Protein AF-A0A094A4J5-F1 (afdb_monomer)

Mean predicted aligned error: 23.2 Å

Solvent-accessible surface area (backbone atoms only — not comparable to full-atom values): 56078 Å² total; per-residue (Å²): 135,73,55,50,66,73,70,35,62,40,38,49,73,36,68,63,48,47,49,32,50,48,34,32,27,73,69,50,31,37,88,48,80,51,61,72,62,40,52,68,62,60,63,73,99,68,77,89,49,69,43,53,59,67,84,64,33,82,96,53,77,75,45,91,60,87,63,49,69,86,38,68,60,49,38,32,30,54,44,41,26,50,73,78,50,50,40,66,73,74,57,48,78,56,41,89,71,53,87,76,61,89,40,60,84,82,45,54,73,66,41,47,40,52,48,33,55,48,52,40,39,52,51,30,54,64,70,75,45,84,78,72,90,75,86,70,74,75,82,63,52,71,61,70,72,41,47,86,52,60,29,42,38,36,22,26,58,78,96,65,47,41,79,43,81,41,46,43,54,53,49,26,72,74,28,62,62,52,36,56,47,53,71,42,95,47,67,38,35,77,68,41,40,46,78,40,51,89,44,55,42,69,32,47,52,47,50,53,42,29,70,76,62,78,44,63,62,73,80,68,52,89,75,66,94,83,63,58,68,65,58,48,27,41,46,30,28,25,52,19,59,76,55,70,35,55,71,58,21,33,55,28,45,50,51,45,42,58,45,46,73,80,46,80,79,50,42,63,54,32,49,50,41,42,72,56,35,63,98,84,41,34,57,40,55,45,31,28,34,43,51,40,34,50,72,75,42,62,79,50,91,83,55,50,78,68,40,55,49,48,39,64,73,40,65,53,60,45,49,51,21,54,48,52,61,60,65,54,73,80,59,71,98,79,76,76,83,62,52,44,59,78,48,64,63,71,71,42,33,76,66,88,76,84,78,84,94,73,84,75,72,70,95,52,84,88,59,86,61,87,88,72,96,67,82,81,78,78,74,74,79,70,85,73,67,76,77,45,75,88,54,60,87,73,66,91,79,81,91,84,77,74,84,88,82,88,90,85,79,67,75,67,58,41,72,74,42,45,82,53,57,29,40,40,35,26,22,44,95,92,57,58,43,77,44,80,43,46,42,52,55,49,28,74,59,13,64,48,46,30,58,47,56,76,39,97,42,69,41,38,75,64,37,35,49,77,39,46,95,42,65,37,71,36,58,44,33,77,75,67,64,71,60,82,74,44,44,56,53,34,32,26,50,21,59,74,42,47,23,63,74,56,30,52,52,42,48,51,53,53,56,54,43,37,73,77,35,86,91,44,52,86,46,71,72,55,46,55,47,48,64,70,56,43,60,100,83,38,71,65,53,57,50,49,27,52,61,57,48,65,79,68,70,84,75,97,62,94,90,70,85,69,87,50,97,74,79,62,81,56,77,63,62,60,54,53,53,42,71,76,37,66,67,58,46,55,51,30,49,56,58,60,68,71,70,78,86,90,84,86,85,82,83,91,82,87,91,81,91,87,89,87,86,89,90,91,89,86,83,91,81,89,83,81,89,74,82,84,75,83,84,70,72,98,68,62,45,64,39,72,43,83,77,24,16,27,26,18,39,36,58,43,96,79,39,84,45,33,33,43,31,15,12,4,18,70,76,49,76,53,47,42,10,35,41,37,35,34,36,60,46,102,91,43,58,42,78,76,46,65,38,76,38,86,35,16,24,39,12,46,27,54,44,73,72,39,89,51,32,37,38,36,10,20,45,78,9,31,39,37,31,34,38,71,91,50,85,67,63,61,79,41,75,38,79,78,52,86,26,34,18,41,15,34,27,45,25,75,61,67,30,64,37,34,37,37,11,13,56,66,10,36,32,38,32,36,33,91,91,46,87,56,67,78,46,76,37,79,70,82,31,38,19,38,23,42,42,50,36,78,78,38,72,49,34,37,38,35,23,15,50,81,20,32,42,36,34,32,34,69,84,50,55,63,88,52,69,54,18,51,75,46,78,33,61,72,74,47,66,52,96,72,62,86,76,73,66,69,93,84,66,96,66,78,86,74,77,71,78,87,48,36,25,34,20,55,33,59,39,77,74,45,86,49,36,36,39,37,26,12,57,80,20,43,39,32,28,31,36,72,89,56,56,79,30,53,78,32,74,38,74,76,58,87,31,34,28,45,27,49,37,48,34,88,84,39,86,42,34,33,39,39,13,13,57,62,18,30,38,39,34,30,36,55,21,80,86,81,57,75,43,39,78,41,26,66,50,69,86,54,87,28,40,20,34,12,49,29,62,53,91,52,85,68,88,45,36,32,39,36,17,12,50,61,20,38,37,39,36,37,50,49,56,84,31,49,59,71,134

pLDDT: mean 71.09, std 22.21, range [20.67, 98.75]

Nearest PDB structures (foldseek):
  3w15-assembly1_A  TM=9.036E-01  e=1.445E-38  Saccharomyces cerevisiae S288C
  2xu7-assembly1_A  TM=8.432E-01  e=1.503E-22  Homo sapiens
  5vtb-assembly1_A  TM=8.476E-01  e=2.020E-22  Homo sapiens
  6zrc-assembly2_B  TM=7.874E-01  e=1.271E-20  Homo sapiens
  6zrc-assembly1_A  TM=7.854E-01  e=2.296E-20  Homo sapiens

Radius of gyration: 39.6 Å; Cα contacts (8 Å, |Δi|>4): 1705; chains: 1; bounding box: 98×81×116 Å

Foldseek 3Di:
DLCLQQFPWAFLCDPLSLLLQQLCVVLQQFVDHCVVVSVVVNPDDDPRDTHGCVVRAVPHHGDQGQQDLVDFSSQLNLLSCCVSVSDPVVLQVLFPVGSPDSGNPVGDSVSSVQSSLVVSQSVCVSRVHDGDDDPPPDPQPPCRVQPPQWAWEWEADDPQIDIDIGRLRLCCVQFVVSVPVLPDPDPCVVVSYYYHHPAHPLLVVQVRCCSPPVDRVVLVDPDDPPDDSLLSLLSNLLVCQVRVNQSSNLNSLLSNLVVCVPDPDFLLSLLSSCLSHDLPALSLVLSLLSVLLCVVCVVPPPQDPVSVVSNVVRVQSVVLSVVLVVVCVVDDPDDDSDHSSVDQSCSRGPDDDDDDDDDPDDPDPSRPDDDDDDPNPPSPPPPPSPVPPVVVVPPPDDDDDDDDDDDDDDPVVCVPLNPQWAWEWEEAPVQIDIDIGRLSVVLVQFVQSVVVCVDPDPCVVVSYYYHHPQDVVLVVCVVVNDDDVSLLSVLLVCQVRVRVVSVVVSVVVLVVQCVPDVVSNQAPVSLLVSLVRHDLVDPSVLVSLLSVLVVVDDDDDPDDQDPDPRPDRDPVVVVVSCVVDVSSVVSNCVNVVVPDDDDDDDDDDDDDDDDDDDDDDDDDDDDDDDDDDDDDPPFKFKDFLVQWFWQAKDDQPVDLFWMWTWTFHPRQPWAKIKIFIWGQDPVGIDTPAMEIGGGGWRYKDAQLVDRQWMWTWGQCQKIFICGNVDHYGTPAIARDGRGTWNDKEAQLVVSQKIWIFAQSQWIFIDGPPDRYTPAIAGRVFGWNDKYHQNVDSQWIWTFGFQQWIWIFGNPDDCVPNHRTDDIARNQQDDPPPQPPDDPPDPDHPDRDDRGGWNEKDHQNPDRQWMWTFFFVQWIFIARNVDRNDTPAIEHDDPGTWHYKAHFNVDRQKIWTFFQSQKIWIWGCCPVPGHIYTQFIDRPGPGGWNYKDARPDDDGAWMWTTGSSSMIMIGRNVVGRDDD

Sequence (979 aa):
MNKQIRDFQYCVSSFDDGQVLYDAFTIGILPKDPGPLLDIYSSNSYPKTHVGIEAFLQDEKLKAVSLDAENSIHQRFVHLGLRIGLFPSTFLEYLEHGVKAEDFSSEDSKSIELVMQKAEQAFRQAFGLPAIQIEVSPRESFCQLMGQNTVEIIVGEGEGQKTFVVHKGLLMDKVSFFEKMFNSQFLESSSGSATLLEDSPEAFEVLIEWVYRSTLKTLHKAGCAKTNRTDLAISTVALAEKYLLPELGDRAMSFLANIGKRVVPTMSQMSTLYEQTPPNSNARIYAVREVEWALINPEAGEITSTSIHVAFQDSDLLLDAIIDIRGKKGLGHGRVYERAHTFPICDYHNHPKPVIALASPCPYDECQGKTTSQPSIPIKRTEYSKIYVSEMQCKRGIMQASHENSSLLPPLFSQTFGTETVHITVGDDESKLAFTVHKNLIVSKSKFFSAMFDSNFLEAMTSSASFPNDDPSAFKVLMEGTGKYKIVKTLGLADKYCIDELADRCMTIIHYRSRYYQSCQLGIDMITFIYAETGPISMTRKYAATELAKLFHPLPVPNLSIRSNTGITTVQEVCDICKQNRDTLDDLYKVISGTSRSRGASSGTSPSIDTSFPPSTERLYRQHPARRRIAYPANMLQFQTQGYNGYAVKYSPFFDSRIAVSASMNFGLVGNGRLYILNLTPNGIVAEQTYDTQDSLFDTAWSEAHENQVAVGCGDGSVKLFDISVPQFPVQSWQEHKREVFSVFWNLVAKDTFASSSWDGTIKIWSPHRPQSLTTLPTHSCTYSTAFSPHSPSILSAVSSDSHLRIFDLRTPTSAANHLVSSIPIHTPLPHASNIQPVGSNRPPTAFQPSEALTHDWNKYRPNTIATAGVDRIIRTFDIRNASAPLSMLHGHEYAIRKLAWSPHLPDVLLSASYDMTCRIWTDGSNGGVGRELGRMNAHTEFVTGVDWCLFGAEGWAASCSWDQRVLIWDAKSFMGGP

Secondary structure (DSSP, 8-state):
---TTTSPEEETT-HHHHHHHHHHHHTTSSSS-SHHHHHHHHSS-----EEEGGGGTTTPPPPP----TT-HHHHHHHHHHHHHTSS-GGGGGG-SS-S-SSSSTTS-HHHHHHHHHHHHHHHHHHTTPPPP---------HHHHH-S-EEEEEESSGGG-EEEEEEHHHHHHH-HHHHHHHTSSSHHHHHSEEEETTS-HHHHHHHHHHHHHSS-HHHH-TT-TTS-HHHHHHHHHHHHHHTT-HHHHHHHHHHHHHHHTTSPPPHHHHHHHHHHS-TT-THHHHHHHHHHHHHH-TTSTT--HHHHHHHHH-HHHHHHHHHHHHHGGGS-TT-----GGGS-GGGG--SPPP-SSS-PPPSSGGG-S-------------TTTTSSTTTTTS-TT-S---S-------HHHHHHH-S-EEEEEES-TTT-EEEEEEHHHHHHH-HHHHHHHSSSSHHHHHTEEEETTS-HHHHHHHHH---HHHHHHHHHHHHHTT-HHHHHHHHHHHHHHHHH-GGGSPPHHHHHHHHHHS-TT-HHHHHHHHHHHGGGPPP--S------TTS---HHHHHHHHHH-HHHHHHHHHHHHTT--------------------------------------TT-EEEE-TT-EEEEEEE-SS-TTEEEEEEESGGGTSS-EEEEEEEEETTEEEEEEEEEESS-EEEEEE-SS-TTEEEEEETTSEEEEEETTSSSS-SEEEE--SS-EEEEEE-TTT-S-EEEEETTSEEEEE-TT-SS-SEEEE-SS-EEEEEE-TT-TTEEEEEETTSEEEEEETTS-TTTGGGEEEEEETTPPPTTGGG---TT------PPPP--EEEEEE-SS-TTEEEEEETT-EEEEEETTSTTS-SEEEE--SS-EEEEEE-SS-TTEEEEEETTS-EEEEE-STTTS--EEEEEE---SS-EEEEEE-SSSSTTEEEEEETTSEEEEEEGGGGSS--

Structure (mmCIF, N/CA/C/O backbone):
data_AF-A0A094A4J5-F1
#
_entry.id   AF-A0A094A4J5-F1
#
loop_
_atom_site.group_PDB
_atom_site.id
_atom_site.type_symbol
_atom_site.label_atom_id
_atom_site.label_alt_id
_atom_site.label_comp_id
_atom_site.label_asym_id
_atom_site.label_entity_id
_atom_site.label_seq_id
_atom_site.pdbx_PDB_ins_code
_atom_site.Cartn_x
_atom_site.Cartn_y
_atom_site.Cartn_z
_atom_site.occupancy
_atom_site.B_iso_or_equiv
_atom_site.auth_seq_id
_atom_site.auth_comp_id
_atom_site.auth_asym_id
_atom_site.auth_atom_id
_atom_site.pdbx_PDB_model_num
ATOM 1 N N . MET A 1 1 ? -30.576 11.925 73.508 1.00 34.62 1 MET A N 1
ATOM 2 C CA . MET A 1 1 ? -30.871 13.134 72.707 1.00 34.62 1 MET A CA 1
ATOM 3 C C . MET A 1 1 ? -32.237 13.009 71.999 1.00 34.62 1 MET A C 1
ATOM 5 O O . MET A 1 1 ? -32.348 13.338 70.835 1.00 34.62 1 MET A O 1
ATOM 9 N N . ASN A 1 2 ? -33.306 12.582 72.696 1.00 43.16 2 ASN A N 1
ATOM 10 C CA . ASN A 1 2 ? -34.632 12.298 72.093 1.00 43.16 2 ASN A CA 1
ATOM 11 C C . ASN A 1 2 ? -35.648 13.456 72.211 1.00 43.16 2 ASN A C 1
ATOM 13 O O . ASN A 1 2 ? -36.837 13.257 71.985 1.00 43.16 2 ASN A O 1
ATOM 17 N N . LYS A 1 3 ? -35.204 14.654 72.611 1.00 45.53 3 LYS A N 1
ATOM 18 C CA . LYS A 1 3 ? -36.078 15.821 72.846 1.00 45.53 3 LYS A CA 1
ATOM 19 C C . LYS A 1 3 ? -36.186 16.778 71.652 1.00 45.53 3 LYS A C 1
ATOM 21 O O . LYS A 1 3 ? -37.087 17.601 71.619 1.00 45.53 3 LYS A O 1
ATOM 26 N N . GLN A 1 4 ? -35.313 16.645 70.653 1.00 58.88 4 GLN A N 1
ATOM 27 C CA . GLN A 1 4 ? -35.141 17.659 69.608 1.00 58.88 4 GLN A CA 1
ATOM 28 C C . GLN A 1 4 ? -36.351 17.799 68.670 1.00 58.88 4 GLN A C 1
ATOM 30 O O . GLN A 1 4 ? -36.668 18.915 68.299 1.00 58.88 4 GLN A O 1
ATOM 35 N N . ILE A 1 5 ? -37.061 16.704 68.355 1.00 62.56 5 ILE A N 1
ATOM 36 C CA . ILE A 1 5 ? -38.231 16.719 67.449 1.00 62.56 5 ILE A CA 1
ATOM 37 C C . ILE A 1 5 ? -39.502 17.234 68.148 1.00 62.56 5 ILE A C 1
ATOM 39 O O . ILE A 1 5 ? -40.308 17.925 67.532 1.00 62.56 5 ILE A O 1
ATOM 43 N N . ARG A 1 6 ? -39.700 16.904 69.435 1.00 61.28 6 ARG A N 1
ATOM 44 C CA . ARG A 1 6 ? -40.879 17.342 70.213 1.00 61.28 6 ARG A CA 1
ATOM 45 C C . ARG A 1 6 ? -40.806 18.808 70.615 1.00 61.28 6 ARG A C 1
ATOM 47 O O . ARG A 1 6 ? -41.816 19.498 70.567 1.00 61.28 6 ARG A O 1
ATOM 54 N N . ASP A 1 7 ? -39.611 19.253 70.984 1.00 67.00 7 ASP A N 1
ATOM 55 C CA . ASP A 1 7 ? -39.367 20.604 71.483 1.00 67.00 7 ASP A CA 1
ATOM 56 C C . ASP A 1 7 ? -38.862 21.536 70.360 1.00 67.00 7 ASP A C 1
ATOM 58 O O . ASP A 1 7 ? -38.369 22.631 70.640 1.00 67.00 7 ASP A O 1
ATOM 62 N N . PHE A 1 8 ? -38.952 21.106 69.088 1.00 73.00 8 PHE A N 1
ATOM 63 C CA . PHE A 1 8 ? -38.514 21.903 67.944 1.00 73.00 8 PHE A CA 1
ATOM 64 C C . PHE A 1 8 ? -39.400 23.142 67.797 1.00 73.00 8 PHE A C 1
ATOM 66 O O . PHE A 1 8 ? -40.630 23.048 67.740 1.00 73.00 8 PHE A O 1
ATOM 73 N N . GLN A 1 9 ? -38.765 24.309 67.735 1.00 77.62 9 GLN A N 1
ATOM 74 C CA . GLN A 1 9 ? -39.450 25.570 67.506 1.00 77.62 9 GLN A CA 1
ATOM 75 C C . GLN A 1 9 ? -39.315 25.969 66.041 1.00 77.62 9 GLN A C 1
ATOM 77 O O . GLN A 1 9 ? -38.208 26.206 65.568 1.00 77.62 9 GLN A O 1
ATOM 82 N N . TYR A 1 10 ? -40.447 26.084 65.355 1.00 78.50 10 TYR A N 1
ATOM 83 C CA . TYR A 1 10 ? -40.508 26.496 63.960 1.00 78.50 10 TYR A CA 1
ATOM 84 C C . TYR A 1 10 ? -40.580 28.018 63.875 1.00 78.50 10 TYR A C 1
ATOM 86 O O . TYR A 1 10 ? -41.413 28.658 64.527 1.00 78.50 10 TYR A O 1
ATOM 94 N N . CYS A 1 11 ? -39.702 28.609 63.075 1.00 76.94 11 CYS A N 1
ATOM 95 C CA . CYS A 1 11 ? -39.719 30.029 62.779 1.00 76.94 11 CYS A CA 1
ATOM 96 C C . CYS A 1 11 ? -40.740 30.300 61.672 1.00 76.94 11 CYS A C 1
ATOM 98 O O . CYS A 1 11 ? -40.497 30.020 60.504 1.00 76.94 11 CYS A O 1
ATOM 100 N N . VAL A 1 12 ? -41.878 30.899 62.023 1.00 70.44 12 VAL A N 1
ATOM 101 C CA . VAL A 1 12 ? -43.013 31.072 61.093 1.00 70.44 12 VAL A CA 1
ATOM 102 C C . VAL A 1 12 ? -42.706 32.067 59.958 1.00 70.44 12 VAL A C 1
ATOM 104 O O . VAL A 1 12 ? -43.382 32.092 58.938 1.00 70.44 12 VAL A O 1
ATOM 107 N N . SER A 1 13 ? -41.640 32.862 60.106 1.00 67.69 13 SER A N 1
ATOM 108 C CA . SER A 1 13 ? -41.101 33.750 59.066 1.00 67.69 13 SER A CA 1
ATOM 109 C C . SER A 1 13 ? -40.014 33.108 58.183 1.00 67.69 13 SER A C 1
ATOM 111 O O . SER A 1 13 ? -39.486 33.776 57.296 1.00 67.69 13 SER A O 1
ATOM 113 N N . SER A 1 14 ? -39.602 31.866 58.465 1.00 75.25 14 SER A N 1
ATOM 114 C CA . SER A 1 14 ? -38.580 31.131 57.708 1.00 75.25 14 SER A CA 1
ATOM 115 C C . SER A 1 14 ? -39.241 30.296 56.615 1.00 75.25 14 SER A C 1
ATOM 117 O O . SER A 1 14 ? -40.165 29.529 56.883 1.00 75.25 14 SER A O 1
ATOM 119 N N . PHE A 1 15 ? -38.753 30.439 55.381 1.00 77.75 15 PHE A N 1
ATOM 120 C CA . PHE A 1 15 ? -39.250 29.669 54.242 1.00 77.75 15 PHE A CA 1
ATOM 121 C C . PHE A 1 15 ? -39.041 28.160 54.443 1.00 77.75 15 PHE A C 1
ATOM 123 O O . PHE A 1 15 ? -39.979 27.391 54.253 1.00 77.75 15 PHE A O 1
ATOM 130 N N . ASP A 1 16 ? -37.851 27.749 54.902 1.00 77.62 16 ASP A N 1
ATOM 131 C CA . ASP A 1 16 ? -37.505 26.335 55.112 1.00 77.62 16 ASP A CA 1
ATOM 132 C C . ASP A 1 16 ? -38.408 25.696 56.188 1.00 77.62 16 ASP A C 1
ATOM 134 O O . ASP A 1 16 ? -38.944 24.609 55.983 1.00 77.62 16 ASP A O 1
ATOM 138 N N . ASP A 1 17 ? -38.651 26.391 57.304 1.00 79.81 17 ASP A N 1
ATOM 139 C CA . ASP A 1 17 ? -39.524 25.919 58.389 1.00 79.81 17 ASP A CA 1
ATOM 140 C C . ASP A 1 17 ? -40.989 25.807 57.936 1.00 79.81 17 ASP A C 1
ATOM 142 O O . ASP A 1 17 ? -41.663 24.825 58.250 1.00 79.81 17 ASP A O 1
ATOM 146 N N . GLY A 1 18 ? -41.483 26.794 57.179 1.00 79.38 18 GLY A N 1
ATOM 147 C CA . GLY A 1 18 ? -42.837 26.774 56.625 1.00 79.38 18 GLY A CA 1
ATOM 148 C C . GLY A 1 18 ? -43.037 25.640 55.619 1.00 79.38 18 GLY A C 1
ATOM 149 O O . GLY A 1 18 ? -44.050 24.939 55.664 1.00 79.38 18 GLY A O 1
ATOM 150 N N . GLN A 1 19 ? -42.043 25.404 54.761 1.00 83.00 19 GLN A N 1
ATOM 151 C CA . GLN A 1 19 ? -42.088 24.343 53.759 1.00 83.00 19 GLN A CA 1
ATOM 152 C C . GLN A 1 19 ? -42.028 22.944 54.394 1.00 83.00 19 GLN A C 1
ATOM 154 O O . GLN A 1 19 ? -42.767 22.060 53.964 1.00 83.00 19 GLN A O 1
ATOM 159 N N . VAL A 1 20 ? -41.240 22.747 55.462 1.00 85.88 20 VAL A N 1
ATOM 160 C CA . VAL A 1 20 ? -41.231 21.486 56.236 1.00 85.88 20 VAL A CA 1
ATOM 161 C C . VAL A 1 20 ? -42.604 21.176 56.816 1.00 85.88 20 VAL A C 1
ATOM 163 O O . VAL A 1 20 ? -43.041 20.026 56.771 1.00 85.88 20 VAL A O 1
ATOM 166 N N . LEU A 1 21 ? -43.302 22.182 57.348 1.00 84.44 21 LEU A N 1
ATOM 167 C CA . LEU A 1 21 ? -44.650 22.006 57.891 1.00 84.44 21 LEU A CA 1
ATOM 168 C C . LEU A 1 21 ? -45.660 21.668 56.786 1.00 84.44 21 LEU A C 1
ATOM 170 O O . LEU A 1 21 ? -46.509 20.797 56.974 1.00 84.44 21 LEU A O 1
ATOM 174 N N . TYR A 1 22 ? -45.556 22.306 55.619 1.00 84.94 22 TYR A N 1
ATOM 175 C CA . TYR A 1 22 ? -46.423 22.003 54.479 1.00 84.94 22 TYR A CA 1
ATOM 176 C C . TYR A 1 22 ? -46.203 20.579 53.947 1.00 84.94 22 TYR A C 1
ATOM 178 O O . TYR A 1 22 ? -47.162 19.843 53.695 1.00 84.94 22 TYR A O 1
ATOM 186 N N . ASP A 1 23 ? -44.944 20.148 53.844 1.00 86.94 23 ASP A N 1
ATOM 187 C CA . ASP A 1 23 ? -44.600 18.787 53.434 1.00 86.94 23 ASP A CA 1
ATOM 188 C C . ASP A 1 23 ? -45.055 17.764 54.490 1.00 86.94 23 ASP A C 1
ATOM 190 O O . ASP A 1 23 ? -45.624 16.732 54.139 1.00 86.94 23 ASP A O 1
ATOM 194 N N . ALA A 1 24 ? -44.928 18.074 55.785 1.00 83.50 24 ALA A N 1
ATOM 195 C CA . ALA A 1 24 ? -45.453 17.236 56.864 1.00 83.50 24 ALA A CA 1
ATOM 196 C C . ALA A 1 24 ? -46.985 17.084 56.810 1.00 83.50 24 ALA A C 1
ATOM 198 O O . ALA A 1 24 ? -47.504 16.000 57.082 1.00 83.50 24 ALA A O 1
ATOM 199 N N . PHE A 1 25 ? -47.731 18.129 56.441 1.00 84.81 25 PHE A N 1
ATOM 200 C CA . PHE A 1 25 ? -49.173 18.017 56.192 1.00 84.81 25 PHE A CA 1
ATOM 201 C C . PHE A 1 25 ? -49.471 17.167 54.955 1.00 84.81 25 PHE A C 1
ATOM 203 O O . PHE A 1 25 ? -50.304 16.264 55.011 1.00 84.81 25 PHE A O 1
ATOM 210 N N . THR A 1 26 ? -48.739 17.394 53.866 1.00 85.50 26 THR A N 1
ATOM 211 C CA . THR A 1 26 ? -48.932 16.690 52.589 1.00 85.50 26 THR A CA 1
ATOM 212 C C . THR A 1 26 ? -48.666 15.187 52.707 1.00 85.50 26 THR A C 1
ATOM 214 O O . THR A 1 26 ? -49.400 14.380 52.145 1.00 85.50 26 THR A O 1
ATOM 217 N N . ILE A 1 27 ? -47.655 14.800 53.488 1.00 85.88 27 ILE A N 1
ATOM 218 C CA . ILE A 1 27 ? -47.319 13.397 53.782 1.00 85.88 27 ILE A CA 1
ATOM 219 C C . ILE A 1 27 ? -48.314 12.785 54.789 1.00 85.88 27 ILE A C 1
ATOM 221 O O . ILE A 1 27 ? -48.354 11.574 54.984 1.00 85.88 27 ILE A O 1
ATOM 225 N N . GLY A 1 28 ? -49.167 13.601 55.416 1.00 78.38 28 GLY A N 1
ATOM 226 C CA . GLY A 1 28 ? -50.182 13.155 56.369 1.00 78.38 28 GLY A CA 1
ATOM 227 C C . GLY A 1 28 ? -49.664 12.984 57.796 1.00 78.38 28 GLY A C 1
ATOM 228 O O . GLY A 1 28 ? -50.333 12.342 58.605 1.00 78.38 28 GLY A O 1
ATOM 229 N N . ILE A 1 29 ? -48.493 13.546 58.113 1.00 80.00 29 ILE A N 1
ATOM 230 C CA . ILE A 1 29 ? -47.922 13.592 59.464 1.00 80.00 29 ILE A CA 1
ATOM 231 C C . ILE A 1 29 ? -48.695 14.602 60.326 1.00 80.00 29 ILE A C 1
ATOM 233 O O . ILE A 1 29 ? -49.093 14.273 61.449 1.00 80.00 29 ILE A O 1
ATOM 237 N N . LEU A 1 30 ? -48.935 15.807 59.794 1.00 79.38 30 LEU A N 1
ATOM 238 C CA . LEU A 1 30 ? -49.759 16.836 60.435 1.00 79.38 30 LEU A CA 1
ATOM 239 C C . LEU A 1 30 ? -51.247 16.649 60.091 1.00 79.38 30 LEU A C 1
ATOM 241 O O . LEU A 1 30 ? -51.579 16.374 58.939 1.00 79.38 30 LEU A O 1
ATOM 245 N N . PRO A 1 31 ? -52.163 16.821 61.061 1.00 73.44 31 PRO A N 1
ATOM 246 C CA . PRO A 1 31 ? -53.593 16.609 60.841 1.00 73.44 31 PRO A CA 1
ATOM 247 C C . PRO A 1 31 ? -54.294 17.753 60.089 1.00 73.44 31 PRO A C 1
ATOM 249 O O . PRO A 1 31 ? -55.365 17.538 59.521 1.00 73.44 31 PRO A O 1
ATOM 252 N N . LYS A 1 32 ? -53.722 18.965 60.082 1.00 76.12 32 LYS A N 1
ATOM 253 C CA . LYS A 1 32 ? -54.316 20.166 59.476 1.00 76.12 32 LYS A CA 1
ATOM 254 C C . LYS A 1 32 ? -53.314 20.932 58.624 1.00 76.12 32 LYS A C 1
ATOM 256 O O . LYS A 1 32 ? -52.114 20.890 58.884 1.00 76.12 32 LYS A O 1
ATOM 261 N N . ASP A 1 33 ? -53.854 21.654 57.646 1.00 79.75 33 ASP A N 1
ATOM 262 C CA . ASP A 1 33 ? -53.101 22.542 56.768 1.00 79.75 33 ASP A CA 1
ATOM 263 C C . ASP A 1 33 ? -52.486 23.695 57.590 1.00 79.75 33 ASP A C 1
ATOM 265 O O . ASP A 1 33 ? -53.229 24.424 58.259 1.00 79.75 33 ASP A O 1
ATOM 269 N N . PRO A 1 34 ? -51.151 23.864 57.587 1.00 79.19 34 PRO A N 1
ATOM 270 C CA . PRO A 1 34 ? -50.482 24.935 58.316 1.00 79.19 34 PRO A CA 1
ATOM 271 C C . PRO A 1 34 ? -50.635 26.313 57.649 1.00 79.19 34 PRO A C 1
ATOM 273 O O . PRO A 1 34 ? -50.333 27.316 58.299 1.00 79.19 34 PRO A O 1
ATOM 276 N N . GLY A 1 35 ? -51.115 26.389 56.399 1.00 76.38 35 GLY A N 1
ATOM 277 C CA . GLY A 1 35 ? -51.236 27.623 55.609 1.00 76.38 35 GLY A CA 1
ATOM 278 C C . GLY A 1 35 ? -51.885 28.807 56.343 1.00 76.38 35 GLY A C 1
ATOM 279 O O . GLY A 1 35 ? -51.256 29.856 56.441 1.00 76.38 35 GLY A O 1
ATOM 280 N N . PRO A 1 36 ? -53.071 28.656 56.968 1.00 71.75 36 PRO A N 1
ATOM 281 C CA . PRO A 1 36 ? -53.731 29.755 57.676 1.00 71.75 36 PRO A CA 1
ATOM 282 C C . PRO A 1 36 ? -52.923 30.309 58.858 1.00 71.75 36 PRO A C 1
ATOM 284 O O . PRO A 1 36 ? -52.999 31.498 59.147 1.00 71.75 36 PRO A O 1
ATOM 287 N N . LEU A 1 37 ? -52.153 29.463 59.553 1.00 67.56 37 LEU A N 1
ATOM 288 C CA . LEU A 1 37 ? -51.273 29.883 60.648 1.00 67.56 37 LEU A CA 1
ATOM 289 C C . LEU A 1 37 ? -50.008 30.553 60.104 1.00 67.56 37 LEU A C 1
ATOM 291 O O . LEU A 1 37 ? -49.618 31.594 60.620 1.00 67.56 37 LEU A O 1
ATOM 295 N N . LEU A 1 38 ? -49.402 30.005 59.049 1.00 69.69 38 LEU A N 1
ATOM 296 C CA . LEU A 1 38 ? -48.237 30.597 58.382 1.00 69.69 38 LEU A CA 1
ATOM 297 C C . LEU A 1 38 ? -48.564 31.988 57.803 1.00 69.69 38 LEU A C 1
ATOM 299 O O . LEU A 1 38 ? -47.787 32.927 57.980 1.00 69.69 38 LEU A O 1
ATOM 303 N N . ASP A 1 39 ? -49.753 32.155 57.218 1.00 65.56 39 ASP A N 1
ATOM 304 C CA . ASP A 1 39 ? -50.213 33.417 56.634 1.00 65.56 39 ASP A CA 1
ATOM 305 C C . ASP A 1 39 ? -50.410 34.518 57.689 1.00 65.56 39 ASP A C 1
ATOM 307 O O . ASP A 1 39 ? -49.982 35.653 57.467 1.00 65.56 39 ASP A O 1
ATOM 311 N N . ILE A 1 40 ? -50.967 34.183 58.864 1.00 62.00 40 ILE A N 1
ATOM 312 C CA . ILE A 1 40 ? -51.179 35.122 59.986 1.00 62.00 40 ILE A CA 1
ATOM 313 C C . ILE A 1 40 ? -49.863 35.763 60.456 1.00 62.00 40 ILE A C 1
ATOM 315 O O . ILE A 1 40 ? -49.853 36.930 60.850 1.00 62.00 40 ILE A O 1
ATOM 319 N N . TYR A 1 41 ? -48.751 35.026 60.407 1.00 56.75 41 TYR A N 1
ATOM 320 C CA . TYR A 1 41 ? -47.441 35.506 60.861 1.00 56.75 41 TYR A CA 1
ATOM 321 C C . TYR A 1 41 ? -46.536 36.012 59.723 1.00 56.75 41 TYR A C 1
ATOM 323 O O . TYR A 1 41 ? -45.508 36.631 60.000 1.00 56.75 41 TYR A O 1
ATOM 331 N N . SER A 1 42 ? -46.919 35.801 58.457 1.00 54.56 42 SER A N 1
ATOM 332 C CA . SER A 1 42 ? -46.197 36.296 57.272 1.00 54.56 42 SER A CA 1
ATOM 333 C C . SER A 1 42 ? -46.499 37.766 56.937 1.00 54.56 42 SER A C 1
ATOM 335 O O . SER A 1 42 ? -45.698 38.438 56.281 1.00 54.56 42 SER A O 1
ATOM 337 N N . SER A 1 43 ? -47.631 38.303 57.412 1.00 50.03 43 SER A N 1
ATOM 338 C CA . SER A 1 43 ? -48.026 39.686 57.146 1.00 50.03 43 SER A CA 1
ATOM 339 C C . SER A 1 43 ? -47.450 40.663 58.183 1.00 50.03 43 SER A C 1
ATOM 341 O O . SER A 1 43 ? -47.889 40.701 59.329 1.00 50.03 43 SER A O 1
ATOM 343 N N . ASN A 1 44 ? -46.526 41.513 57.720 1.00 45.81 44 ASN A N 1
ATOM 344 C CA . ASN A 1 44 ? -45.989 42.735 58.343 1.00 45.81 44 ASN A CA 1
ATOM 345 C C . ASN A 1 44 ? -45.013 42.590 59.528 1.00 45.81 44 ASN A C 1
ATOM 347 O O . ASN A 1 44 ? -45.410 42.410 60.667 1.00 45.81 44 ASN A O 1
ATOM 351 N N . SER A 1 45 ? -43.726 42.857 59.262 1.00 51.03 45 SER A N 1
ATOM 352 C CA . SER A 1 45 ? -42.788 43.579 60.150 1.00 51.03 45 SER A CA 1
ATOM 353 C C . SER A 1 45 ? -42.814 43.257 61.661 1.00 51.03 45 SER A C 1
ATOM 355 O O . SER A 1 45 ? -42.847 44.174 62.483 1.00 51.03 45 SER A O 1
ATOM 357 N N . TYR A 1 46 ? -42.733 41.978 62.036 1.00 49.25 46 TYR A N 1
ATOM 358 C CA . TYR A 1 46 ? -42.535 41.532 63.424 1.00 49.25 46 TYR A CA 1
ATOM 359 C C . TYR A 1 46 ? -41.232 40.715 63.576 1.00 49.25 46 TYR A C 1
ATOM 361 O O . TYR A 1 46 ? -40.767 40.113 62.606 1.00 49.25 46 TYR A O 1
ATOM 369 N N . PRO A 1 47 ? -40.592 40.708 64.766 1.00 53.12 47 PRO A N 1
ATOM 370 C CA . PRO A 1 47 ? -39.388 39.913 65.028 1.00 53.12 47 PRO A CA 1
ATOM 371 C C . PRO A 1 47 ? -39.667 38.411 64.865 1.00 53.12 47 PRO A C 1
ATOM 373 O O . PRO A 1 47 ? -40.789 37.977 65.105 1.00 53.12 47 PRO A O 1
ATOM 376 N N . LYS A 1 48 ? -38.640 37.625 64.491 1.00 57.88 48 LYS A N 1
ATOM 377 C CA . LYS A 1 48 ? -38.705 36.162 64.279 1.00 57.88 48 LYS A CA 1
ATOM 378 C C . LYS A 1 48 ? -39.476 35.457 65.406 1.00 57.88 48 LYS A C 1
ATOM 380 O O . LYS A 1 48 ? -38.920 35.190 66.474 1.00 57.88 48 LYS A O 1
ATOM 385 N N . THR A 1 49 ? -40.747 35.147 65.173 1.00 66.62 49 THR A N 1
ATOM 386 C CA . THR A 1 49 ? -41.601 34.420 66.114 1.00 66.62 49 THR A CA 1
ATOM 387 C C . THR A 1 49 ? -41.380 32.924 65.936 1.00 66.62 49 THR A C 1
ATOM 389 O O . THR A 1 49 ? -41.348 32.403 64.821 1.00 66.62 49 THR A O 1
ATOM 392 N N . HIS A 1 50 ? -41.160 32.250 67.060 1.00 73.81 50 HIS A N 1
ATOM 393 C CA . HIS A 1 50 ? -40.873 30.825 67.137 1.00 73.81 50 HIS A CA 1
ATOM 394 C C . HIS A 1 50 ? -42.065 30.138 67.792 1.00 73.81 50 HIS A C 1
ATOM 396 O O . HIS A 1 50 ? -42.499 30.552 68.869 1.00 73.81 50 HIS A O 1
ATOM 402 N N . VAL A 1 51 ? -42.611 29.119 67.136 1.00 73.94 51 VAL A N 1
ATOM 403 C CA . VAL A 1 51 ? -43.815 28.419 67.585 1.00 73.94 51 VAL A CA 1
ATOM 404 C C . VAL A 1 51 ? -43.512 26.928 67.695 1.00 73.94 51 VAL A C 1
ATOM 406 O O . VAL A 1 51 ? -42.872 26.344 66.823 1.00 73.94 51 VAL A O 1
ATOM 409 N N . GLY A 1 52 ? -43.933 26.310 68.798 1.00 73.94 52 GLY A N 1
ATOM 410 C CA . GLY A 1 52 ? -43.806 24.866 68.982 1.00 73.94 52 GLY A CA 1
ATOM 411 C C . GLY A 1 52 ? -44.799 24.095 68.113 1.00 73.94 52 GLY A C 1
ATOM 412 O O . GLY A 1 52 ? -45.837 24.625 67.713 1.00 73.94 52 GLY A O 1
ATOM 413 N N . ILE A 1 53 ? -44.516 22.814 67.871 1.00 75.12 53 ILE A N 1
ATOM 414 C CA . ILE A 1 53 ? -45.373 21.948 67.046 1.00 75.12 53 ILE A CA 1
ATOM 415 C C . ILE A 1 53 ? -46.829 21.873 67.548 1.00 75.12 53 ILE A C 1
ATOM 417 O O . ILE A 1 53 ? -47.743 21.686 66.754 1.00 75.12 53 ILE A O 1
ATOM 421 N N . GLU A 1 54 ? -47.060 22.094 68.848 1.00 72.25 54 GLU A N 1
ATOM 422 C CA . GLU A 1 54 ? -48.378 22.080 69.503 1.00 72.25 54 GLU A CA 1
ATOM 423 C C . GLU A 1 54 ? -49.393 23.048 68.878 1.00 72.25 54 GLU A C 1
ATOM 425 O O . GLU A 1 54 ? -50.582 22.728 68.809 1.00 72.25 54 GLU A O 1
ATOM 430 N N . ALA A 1 55 ? -48.941 24.192 68.351 1.00 72.94 55 ALA A N 1
ATOM 431 C CA . ALA A 1 55 ? -49.825 25.151 67.685 1.00 72.94 55 ALA A CA 1
ATOM 432 C C . ALA A 1 55 ? -50.488 24.579 66.420 1.00 72.94 55 ALA A C 1
ATOM 434 O O . ALA A 1 55 ? -51.540 25.061 66.003 1.00 72.94 55 ALA A O 1
ATOM 435 N N . PHE A 1 56 ? -49.898 23.529 65.842 1.00 73.06 56 PHE A N 1
ATOM 436 C CA . PHE A 1 56 ? -50.382 22.845 64.646 1.00 73.06 56 PHE A CA 1
ATOM 437 C C . PHE A 1 56 ? -51.170 21.560 64.968 1.00 73.06 56 PHE A C 1
ATOM 439 O O . PHE A 1 56 ? -51.624 20.882 64.048 1.00 73.06 56 PHE A O 1
ATOM 446 N N . LEU A 1 57 ? -51.345 21.217 66.256 1.00 69.31 57 LEU A N 1
ATOM 447 C CA . LEU A 1 57 ? -51.948 19.949 66.689 1.00 69.31 57 LEU A CA 1
ATOM 448 C C . LEU A 1 57 ? -53.402 20.055 67.179 1.00 69.31 57 LEU A C 1
ATOM 450 O O . LEU A 1 57 ? -54.131 19.093 66.986 1.00 69.31 57 LEU A O 1
ATOM 454 N N . GLN A 1 58 ? -53.850 21.185 67.753 1.00 59.53 58 GLN A N 1
ATOM 455 C CA . GLN A 1 58 ? -55.239 21.414 68.234 1.00 59.53 58 GLN A CA 1
ATOM 456 C C . GLN A 1 58 ? -55.927 20.157 68.828 1.00 59.53 58 GLN A C 1
ATOM 458 O O . GLN A 1 58 ? -56.976 19.732 68.349 1.00 59.53 58 GLN A O 1
ATOM 463 N N . ASP A 1 59 ? -55.314 19.553 69.850 1.00 62.12 59 ASP A N 1
ATOM 464 C CA . ASP A 1 59 ? -55.774 18.344 70.564 1.00 62.12 59 ASP A CA 1
ATOM 465 C C . ASP A 1 59 ? -55.730 17.005 69.786 1.00 62.12 59 ASP A C 1
ATOM 467 O O . ASP A 1 59 ? -56.025 15.950 70.358 1.00 62.12 59 ASP A O 1
ATOM 471 N N . GLU A 1 60 ? -55.285 16.990 68.525 1.00 63.38 60 GLU A N 1
ATOM 472 C CA . GLU A 1 60 ? -55.010 15.771 67.754 1.00 63.38 60 GLU A CA 1
ATOM 473 C C . GLU A 1 60 ? -53.540 15.321 67.862 1.00 63.38 60 GLU A C 1
ATOM 475 O O . GLU A 1 60 ? -52.616 16.108 68.067 1.00 63.38 60 GLU A O 1
ATOM 480 N N . LYS A 1 61 ? -53.299 14.009 67.727 1.00 66.81 61 LYS A N 1
ATOM 481 C CA . LYS A 1 61 ? -51.944 13.434 67.728 1.00 66.81 61 LYS A CA 1
ATOM 482 C C . LYS A 1 61 ? -51.405 13.333 66.301 1.00 66.81 61 LYS A C 1
ATOM 484 O O . LYS A 1 61 ? -52.147 12.988 65.385 1.00 66.81 61 LYS A O 1
ATOM 489 N N . LEU A 1 62 ? -50.097 13.547 66.140 1.00 67.31 62 LEU A N 1
ATOM 490 C CA . LEU A 1 62 ? -49.383 13.276 64.887 1.00 67.31 62 LEU A CA 1
ATOM 491 C C . LEU A 1 62 ? -49.594 11.829 64.439 1.00 67.31 62 LEU A C 1
ATOM 493 O O . LEU A 1 62 ? -49.601 10.905 65.262 1.00 67.31 62 LEU A O 1
ATOM 497 N N . LYS A 1 63 ? -49.737 11.631 63.129 1.00 69.25 63 LYS A N 1
ATOM 498 C CA . LYS A 1 63 ? -49.885 10.298 62.544 1.00 69.25 63 LYS A CA 1
ATOM 499 C C . LYS A 1 63 ? -48.519 9.723 62.187 1.00 69.25 63 LYS A C 1
ATOM 501 O O . LYS A 1 63 ? -47.631 10.420 61.706 1.00 69.25 63 LYS A O 1
ATOM 506 N N . ALA A 1 64 ? -48.365 8.425 62.431 1.00 65.69 64 ALA A N 1
ATOM 507 C CA . ALA A 1 64 ? -47.207 7.674 61.974 1.00 65.69 64 ALA A CA 1
ATOM 508 C C . ALA A 1 64 ? -47.352 7.417 60.473 1.00 65.69 64 ALA A C 1
ATOM 510 O O . ALA A 1 64 ? -48.292 6.734 60.065 1.00 65.69 64 ALA A O 1
ATOM 511 N N . VAL A 1 65 ? -46.432 7.944 59.673 1.00 73.69 65 VAL A N 1
ATOM 512 C CA . VAL A 1 65 ? -46.381 7.700 58.229 1.00 73.69 65 VAL A CA 1
ATOM 513 C C . VAL A 1 65 ? -45.079 6.979 57.910 1.00 73.69 65 VAL A C 1
ATOM 515 O O . VAL A 1 65 ? -44.052 7.267 58.526 1.00 73.69 65 VAL A O 1
ATOM 518 N N . SER A 1 66 ? -45.136 6.015 56.989 1.00 79.75 66 SER A N 1
ATOM 519 C CA . SER A 1 66 ? -43.930 5.369 56.475 1.00 79.75 66 SER A CA 1
ATOM 520 C C . SER A 1 66 ? -43.273 6.270 55.442 1.00 79.75 66 SER A C 1
ATOM 522 O O . SER A 1 66 ? -43.953 6.791 54.554 1.00 79.75 66 SER A O 1
ATOM 524 N N . LEU A 1 67 ? -41.971 6.506 55.593 1.00 82.88 67 LEU A N 1
ATOM 525 C CA . LEU A 1 67 ? -41.247 7.389 54.695 1.00 82.88 67 LEU A CA 1
ATOM 526 C C . LEU A 1 67 ? -40.771 6.603 53.473 1.00 82.88 67 LEU A C 1
ATOM 528 O O . LEU A 1 67 ? -39.899 5.749 53.582 1.00 82.88 67 LEU A O 1
ATOM 532 N N . ASP A 1 68 ? -41.353 6.902 52.314 1.00 82.06 68 ASP A N 1
ATOM 533 C CA . ASP A 1 68 ? -40.953 6.333 51.033 1.00 82.06 68 ASP A CA 1
ATOM 534 C C . ASP A 1 68 ? -39.714 7.051 50.477 1.00 82.06 68 ASP A C 1
ATOM 536 O O . ASP A 1 68 ? -39.720 8.270 50.280 1.00 82.06 68 ASP A O 1
ATOM 540 N N . ALA A 1 69 ? -38.654 6.281 50.225 1.00 80.94 69 ALA A N 1
ATOM 541 C CA . ALA A 1 69 ? -37.404 6.783 49.677 1.00 80.94 69 ALA A CA 1
ATOM 542 C C . ALA A 1 69 ? -37.522 7.209 48.208 1.00 80.94 69 ALA A C 1
ATOM 544 O O . ALA A 1 69 ? -36.718 8.027 47.779 1.00 80.94 69 ALA A O 1
ATOM 545 N N . GLU A 1 70 ? -38.513 6.734 47.448 1.00 81.81 70 GLU A N 1
ATOM 546 C CA . GLU A 1 70 ? -38.722 7.130 46.045 1.00 81.81 70 GLU A CA 1
ATOM 547 C C . GLU A 1 70 ? -39.615 8.376 45.904 1.00 81.81 70 GLU A C 1
ATOM 549 O O . GLU A 1 70 ? -39.688 8.988 44.836 1.00 81.81 70 GLU A O 1
ATOM 554 N N . ASN A 1 71 ? -40.279 8.802 46.984 1.00 84.31 71 ASN A N 1
ATOM 555 C CA . ASN A 1 71 ? -41.204 9.928 46.950 1.00 84.31 71 ASN A CA 1
ATOM 556 C C . ASN A 1 71 ? -40.488 11.267 47.196 1.00 84.31 71 ASN A C 1
ATOM 558 O O . ASN A 1 71 ? -39.978 11.543 48.284 1.00 84.31 71 ASN A O 1
ATOM 562 N N . SER A 1 72 ? -40.528 12.159 46.203 1.00 83.44 72 SER A N 1
ATOM 563 C CA . SER A 1 72 ? -39.858 13.466 46.252 1.00 83.44 72 SER A CA 1
ATOM 564 C C . SER A 1 72 ? -40.325 14.367 47.403 1.00 83.44 72 SER A C 1
ATOM 566 O O . SER A 1 72 ? -39.542 15.161 47.918 1.00 83.44 72 SER A O 1
ATOM 568 N N . ILE A 1 73 ? -41.588 14.261 47.835 1.00 84.94 73 ILE A N 1
ATOM 569 C CA . ILE A 1 73 ? -42.116 15.060 48.955 1.00 84.94 73 ILE A CA 1
ATOM 570 C C . ILE A 1 73 ? -41.546 14.538 50.279 1.00 84.94 73 ILE A C 1
ATOM 572 O O . ILE A 1 73 ? -41.153 15.325 51.136 1.00 84.94 73 ILE A O 1
ATOM 576 N N . HIS A 1 74 ? -41.425 13.216 50.419 1.00 88.06 74 HIS A N 1
ATOM 577 C CA . HIS A 1 74 ? -40.818 12.583 51.590 1.00 88.06 74 HIS A CA 1
ATOM 578 C C . HIS A 1 74 ? -39.325 12.916 51.682 1.00 88.06 74 HIS A C 1
ATOM 580 O O . HIS A 1 74 ? -38.832 13.250 52.761 1.00 88.06 74 HIS A O 1
ATOM 586 N N . GLN A 1 75 ? -38.624 12.906 50.543 1.00 87.38 75 GLN A N 1
ATOM 587 C CA . GLN A 1 75 ? -37.225 13.334 50.456 1.00 87.38 75 GLN A CA 1
ATOM 588 C C . GLN A 1 75 ? -37.052 14.783 50.878 1.00 87.38 75 GLN A C 1
ATOM 590 O O . GLN A 1 75 ? -36.216 15.069 51.734 1.00 87.38 75 GLN A O 1
ATOM 595 N N . ARG A 1 76 ? -37.883 15.684 50.352 1.00 87.06 76 ARG A N 1
ATOM 596 C CA . ARG A 1 76 ? -37.824 17.105 50.692 1.00 87.06 76 ARG A CA 1
ATOM 597 C C . ARG A 1 76 ? -38.136 17.371 52.166 1.00 87.06 76 ARG A C 1
ATOM 599 O O . ARG A 1 76 ? -37.418 18.144 52.794 1.00 87.06 76 ARG A O 1
ATOM 606 N N . PHE A 1 77 ? -39.113 16.674 52.751 1.00 87.69 77 PHE A N 1
ATOM 607 C CA . PHE A 1 77 ? -39.416 16.766 54.184 1.00 87.69 77 PHE A CA 1
ATOM 608 C C . PHE A 1 77 ? -38.203 16.413 55.057 1.00 87.69 77 PHE A C 1
ATOM 610 O O . PHE A 1 77 ? -37.843 17.171 55.960 1.00 87.69 77 PHE A O 1
ATOM 617 N N . VAL A 1 78 ? -37.541 15.283 54.781 1.00 87.38 78 VAL A N 1
ATOM 618 C CA . VAL A 1 78 ? -36.368 14.851 55.559 1.00 87.38 78 VAL A CA 1
ATOM 619 C C . VAL A 1 78 ? -35.159 15.752 55.299 1.00 87.38 78 VAL A C 1
ATOM 621 O O . VAL A 1 78 ? -34.461 16.127 56.242 1.00 87.38 78 VAL A O 1
ATOM 624 N N . HIS A 1 79 ? -34.948 16.162 54.049 1.00 86.44 79 HIS A N 1
ATOM 625 C CA . HIS A 1 79 ? -33.886 17.081 53.646 1.00 86.44 79 HIS A CA 1
ATOM 626 C C . HIS A 1 79 ? -33.999 18.436 54.359 1.00 86.44 79 HIS A C 1
ATOM 628 O O . HIS A 1 79 ? -33.069 18.870 55.045 1.00 86.44 79 HIS A O 1
ATOM 634 N N . LEU A 1 80 ? -35.152 19.099 54.252 1.00 84.50 80 LEU A N 1
ATOM 635 C CA . LEU A 1 80 ? -35.382 20.382 54.909 1.00 84.50 80 LEU A CA 1
ATOM 636 C C . LEU A 1 80 ? -35.371 20.226 56.436 1.00 84.50 80 LEU A C 1
ATOM 638 O O . LEU A 1 80 ? -34.812 21.071 57.133 1.00 84.50 80 LEU A O 1
ATOM 642 N N . GLY A 1 81 ? -35.879 19.104 56.959 1.00 84.06 81 GLY A N 1
ATOM 643 C CA . GLY A 1 81 ? -35.774 18.748 58.372 1.00 84.06 81 GLY A CA 1
ATOM 644 C C . GLY A 1 81 ? -34.325 18.666 58.873 1.00 84.06 81 GLY A C 1
ATOM 645 O O . GLY A 1 81 ? -34.035 19.096 59.988 1.00 84.06 81 GLY A O 1
ATOM 646 N N . LEU A 1 82 ? -33.385 18.172 58.064 1.00 83.88 82 LEU A N 1
ATOM 647 C CA . LEU A 1 82 ? -31.956 18.184 58.402 1.00 83.88 82 LEU A CA 1
ATOM 648 C C . LEU A 1 82 ? -31.363 19.601 58.369 1.00 83.88 82 LEU A C 1
ATOM 650 O O . LEU A 1 82 ? -30.527 19.915 59.215 1.00 83.88 82 LEU A O 1
ATOM 654 N N . ARG A 1 83 ? -31.810 20.470 57.448 1.00 80.75 83 ARG A N 1
ATOM 655 C CA . ARG A 1 83 ? -31.349 21.873 57.351 1.00 80.75 83 ARG A CA 1
ATOM 656 C C . ARG A 1 83 ? -31.778 22.719 58.538 1.00 80.75 83 ARG A C 1
ATOM 658 O O . ARG A 1 83 ? -30.961 23.464 59.074 1.00 80.75 83 ARG A O 1
ATOM 665 N N . ILE A 1 84 ? -33.039 22.597 58.950 1.00 80.62 84 ILE A N 1
ATOM 666 C CA . ILE A 1 84 ? -33.561 23.351 60.096 1.00 80.62 84 ILE A CA 1
ATOM 667 C C . ILE A 1 84 ? -33.127 22.729 61.434 1.00 80.62 84 ILE A C 1
ATOM 669 O O . ILE A 1 84 ? -33.230 23.366 62.477 1.00 80.62 84 ILE A O 1
ATOM 673 N N . GLY A 1 85 ? -32.582 21.507 61.422 1.00 77.06 85 GLY A N 1
ATOM 674 C CA . GLY A 1 85 ? -32.123 20.804 62.623 1.00 77.06 85 GLY A CA 1
ATOM 675 C C . GLY A 1 85 ? -33.230 20.053 63.369 1.00 77.06 85 GLY A C 1
ATOM 676 O O . GLY A 1 85 ? -33.080 19.765 64.558 1.00 77.06 85 GLY A O 1
ATOM 677 N N . LEU A 1 86 ? -34.335 19.738 62.684 1.00 81.44 86 LEU A N 1
ATOM 678 C CA . LEU A 1 86 ? -35.400 18.860 63.173 1.00 81.44 86 LEU A CA 1
ATOM 679 C C . LEU A 1 86 ? -34.871 17.437 63.399 1.00 81.44 86 LEU A C 1
ATOM 681 O O . LEU A 1 86 ? -35.214 16.795 64.393 1.00 81.44 86 LEU A O 1
ATOM 685 N N . PHE A 1 87 ? -34.006 16.955 62.504 1.00 83.38 87 PHE A N 1
ATOM 686 C CA . PHE A 1 87 ? -33.328 15.664 62.634 1.00 83.38 87 PHE A CA 1
ATOM 687 C C . PHE A 1 87 ? -31.899 15.822 63.185 1.00 83.38 87 PHE A C 1
ATOM 689 O O . PHE A 1 87 ? -31.263 16.854 62.955 1.00 83.38 87 PHE A O 1
ATOM 696 N N . PRO A 1 88 ? -31.362 14.813 63.903 1.00 78.12 88 PRO A N 1
ATOM 697 C CA . PRO A 1 88 ? -30.006 14.868 64.443 1.00 78.12 88 PRO A CA 1
ATOM 698 C C . PRO A 1 88 ? -28.958 15.106 63.354 1.00 78.12 88 PRO A C 1
ATOM 700 O O . PRO A 1 88 ? -28.967 14.436 62.322 1.00 78.12 88 PRO A O 1
ATOM 703 N N . SER A 1 89 ? -27.979 15.972 63.622 1.00 70.62 89 SER A N 1
ATOM 704 C CA . SER A 1 89 ? -26.867 16.227 62.693 1.00 70.62 89 SER A CA 1
ATOM 705 C C . SER A 1 89 ? -26.027 14.981 62.398 1.00 70.62 89 SER A C 1
ATOM 707 O O . SER A 1 89 ? -25.405 14.908 61.345 1.00 70.62 89 SER A O 1
ATOM 709 N N . THR A 1 90 ? -26.060 13.961 63.264 1.00 75.81 90 THR A N 1
ATOM 710 C CA . THR A 1 90 ? -25.442 12.647 63.012 1.00 75.81 90 THR A CA 1
ATOM 711 C C . THR A 1 90 ? -26.014 11.954 61.779 1.00 75.81 90 THR A C 1
ATOM 713 O O . THR A 1 90 ? -25.384 11.054 61.240 1.00 75.81 90 THR A O 1
ATOM 716 N N . PHE A 1 91 ? -27.212 12.334 61.319 1.00 80.00 91 PHE A N 1
ATOM 717 C CA . PHE A 1 91 ? -27.775 11.761 60.097 1.00 80.00 91 PHE A CA 1
ATOM 718 C C . PHE A 1 91 ? -27.040 12.241 58.842 1.00 80.00 91 PHE A C 1
ATOM 720 O O . PHE A 1 91 ? -27.030 11.538 57.837 1.00 80.00 91 PHE A O 1
ATOM 727 N N . LEU A 1 92 ? -26.348 13.381 58.927 1.00 73.81 92 LEU A N 1
ATOM 728 C CA . LEU A 1 92 ? -25.492 13.886 57.857 1.00 73.81 92 LEU A CA 1
ATOM 729 C C . LEU A 1 92 ? -24.273 12.990 57.605 1.00 73.81 92 LEU A C 1
ATOM 731 O O . LEU A 1 92 ? -23.732 13.021 56.511 1.00 73.81 92 LEU A O 1
ATOM 735 N N . GLU A 1 93 ? -23.855 12.170 58.576 1.00 74.31 93 GLU A N 1
ATOM 736 C CA . GLU A 1 93 ? -22.739 11.218 58.415 1.00 74.31 93 GLU A CA 1
ATOM 737 C C . GLU A 1 93 ? -23.080 10.035 57.487 1.00 74.31 93 GLU A C 1
ATOM 739 O O . GLU A 1 93 ? -22.191 9.277 57.070 1.00 74.31 93 GLU A O 1
ATOM 744 N N . TYR A 1 94 ? -24.370 9.854 57.191 1.00 72.06 94 TYR A N 1
ATOM 745 C CA . TYR A 1 94 ? -24.856 8.859 56.236 1.00 72.06 94 TYR A CA 1
ATOM 746 C C . TYR A 1 94 ? -25.011 9.424 54.822 1.00 72.06 94 TYR A C 1
ATOM 748 O O . TYR A 1 94 ? -25.245 8.637 53.918 1.00 72.06 94 TYR A O 1
ATOM 756 N N . LEU A 1 95 ? -24.871 10.740 54.633 1.00 72.38 95 LEU A N 1
ATOM 757 C CA . LEU A 1 95 ? -24.932 11.400 53.329 1.00 72.38 95 LEU A CA 1
ATOM 758 C C . LEU A 1 95 ? -23.509 11.618 52.794 1.00 72.38 95 LEU A C 1
ATOM 760 O O . LEU A 1 95 ? -22.625 12.060 53.531 1.00 72.38 95 LEU A O 1
ATOM 764 N N . GLU A 1 96 ? -23.278 11.313 51.521 1.00 68.00 96 GLU A N 1
ATOM 765 C CA . GLU A 1 96 ? -21.979 11.435 50.856 1.00 68.00 96 GLU A CA 1
ATOM 766 C C . GLU A 1 96 ? -21.667 12.892 50.482 1.00 68.00 96 GLU A C 1
ATOM 768 O O . GLU A 1 96 ? -20.548 13.380 50.683 1.00 68.00 96 GLU A O 1
ATOM 773 N N . HIS A 1 97 ? -22.667 13.624 49.988 1.00 60.34 97 HIS A N 1
ATOM 774 C CA . HIS A 1 97 ? -22.523 14.995 49.497 1.00 60.34 97 HIS A CA 1
ATOM 775 C C . HIS A 1 97 ? -23.093 16.052 50.461 1.00 60.34 97 HIS A C 1
ATOM 777 O O . HIS A 1 97 ? -22.698 17.229 50.387 1.00 60.34 97 HIS A O 1
ATOM 783 N N . GLY A 1 98 ? -23.932 15.632 51.412 1.00 70.31 98 GLY A N 1
ATOM 784 C CA . GLY A 1 98 ? -24.588 16.458 52.422 1.00 70.31 98 GLY A CA 1
ATOM 785 C C . GLY A 1 98 ? -25.837 17.172 51.889 1.00 70.31 98 GLY A C 1
ATOM 786 O O . GLY A 1 98 ? -26.336 16.898 50.807 1.00 70.31 98 GLY A O 1
ATOM 787 N N . VAL A 1 99 ? -26.352 18.151 52.636 1.00 65.38 99 VAL A N 1
ATOM 788 C CA . VAL A 1 99 ? -27.653 18.804 52.354 1.00 65.38 99 VAL A CA 1
ATOM 789 C C . VAL A 1 99 ? -27.529 19.991 51.380 1.00 65.38 99 VAL A C 1
ATOM 791 O O . VAL A 1 99 ? -28.043 21.076 51.636 1.00 65.38 99 VAL A O 1
ATOM 794 N N . LYS A 1 100 ? -26.738 19.833 50.309 1.00 59.84 100 LYS A N 1
ATOM 795 C CA . LYS A 1 100 ? -26.311 20.952 49.440 1.00 59.84 100 LYS A CA 1
ATOM 796 C C . LYS A 1 100 ? -27.318 21.347 48.351 1.00 59.84 100 LYS A C 1
ATOM 798 O O . LYS A 1 100 ? -27.291 22.503 47.936 1.00 59.84 100 LYS A O 1
ATOM 803 N N . ALA A 1 101 ? -28.143 20.413 47.877 1.00 61.94 101 ALA A N 1
ATOM 804 C CA . ALA A 1 101 ? -29.198 20.652 46.882 1.00 61.94 101 ALA A CA 1
ATOM 805 C C . ALA A 1 101 ? -30.530 21.058 47.555 1.00 61.94 101 ALA A C 1
ATOM 807 O O . ALA A 1 101 ? -30.550 21.286 48.759 1.00 61.94 101 ALA A O 1
ATOM 808 N N . GLU A 1 102 ? -31.627 21.199 46.802 1.00 60.03 102 GLU A N 1
ATOM 809 C CA . GLU A 1 102 ? -32.980 21.405 47.370 1.00 60.03 102 GLU A CA 1
ATOM 810 C C . GLU A 1 102 ? -33.635 20.085 47.839 1.00 60.03 102 GLU A C 1
ATOM 812 O O . GLU A 1 102 ? -34.638 20.094 48.554 1.00 60.03 102 GLU A O 1
ATOM 817 N N . ASP A 1 103 ? -33.055 18.950 47.448 1.00 66.19 103 ASP A N 1
ATOM 818 C CA . ASP A 1 103 ? -33.493 17.583 47.725 1.00 66.19 103 ASP A CA 1
ATOM 819 C C . ASP A 1 103 ? -32.277 16.637 47.881 1.00 66.19 103 ASP A C 1
ATOM 821 O O . ASP A 1 103 ? -31.133 17.083 48.005 1.00 66.19 103 ASP A O 1
ATOM 825 N N . PHE A 1 104 ? -32.506 15.320 47.922 1.00 76.31 104 PHE A N 1
ATOM 826 C CA . PHE A 1 104 ? -31.436 14.314 47.947 1.00 76.31 104 PHE A CA 1
ATOM 827 C C . PHE A 1 104 ? -30.974 13.877 46.544 1.00 76.31 104 PHE A C 1
ATOM 829 O O . PHE A 1 104 ? -30.373 12.818 46.405 1.00 76.31 104 PHE A O 1
ATOM 836 N N . SER A 1 105 ? -31.213 14.671 45.494 1.00 71.56 105 SER A N 1
ATOM 837 C CA . SER A 1 105 ? -30.863 14.291 44.112 1.00 71.56 105 SER A CA 1
ATOM 838 C C . SER A 1 105 ? -29.370 14.028 43.882 1.00 71.56 105 SER A C 1
ATOM 840 O O . SER A 1 105 ? -29.013 13.311 42.950 1.00 71.56 105 SER A O 1
ATOM 842 N N . SER A 1 106 ? -28.496 14.591 44.722 1.00 72.50 106 SER A N 1
ATOM 843 C CA . SER A 1 106 ? -27.046 14.380 44.670 1.00 72.50 106 SER A CA 1
ATOM 844 C C . SER A 1 106 ? -26.555 13.158 45.449 1.00 72.50 106 SER A C 1
ATOM 846 O O . SER A 1 106 ? -25.355 12.927 45.476 1.00 72.50 106 SER A O 1
ATOM 848 N N . GLU A 1 107 ? -27.430 12.427 46.137 1.00 78.25 107 GLU A N 1
ATOM 849 C CA . GLU A 1 107 ? -27.069 11.324 47.037 1.00 78.25 107 GLU A CA 1
ATOM 850 C C . GLU A 1 107 ? -27.360 9.963 46.397 1.00 78.25 107 GLU A C 1
ATOM 852 O O . GLU A 1 107 ? -28.257 9.829 45.562 1.00 78.25 107 GLU A O 1
ATOM 857 N N . ASP A 1 108 ? -26.618 8.926 46.786 1.00 78.44 108 ASP A N 1
ATOM 858 C CA . ASP A 1 108 ? -26.878 7.580 46.285 1.00 78.44 108 ASP A CA 1
ATOM 859 C C . ASP A 1 108 ? -28.154 6.976 46.903 1.00 78.44 108 ASP A C 1
ATOM 861 O O . ASP A 1 108 ? -28.505 7.223 48.059 1.00 78.44 108 ASP A O 1
ATOM 865 N N . SER A 1 109 ? -28.836 6.123 46.132 1.00 75.62 109 SER A N 1
ATOM 866 C CA . SER A 1 109 ? -30.108 5.500 46.536 1.00 75.62 109 SER A CA 1
ATOM 867 C C . SER A 1 109 ? -30.071 4.787 47.897 1.00 75.62 109 SER A C 1
ATOM 869 O O . SER A 1 109 ? -31.065 4.830 48.620 1.00 75.62 109 SER A O 1
ATOM 871 N N . LYS A 1 110 ? -28.936 4.185 48.291 1.00 75.00 110 LYS A N 1
ATOM 872 C CA . LYS A 1 110 ? -28.819 3.462 49.568 1.00 75.00 110 LYS A CA 1
ATOM 873 C C . LYS A 1 110 ? -28.653 4.423 50.738 1.00 75.00 110 LYS A C 1
ATOM 875 O O . LYS A 1 110 ? -29.216 4.182 51.804 1.00 75.00 11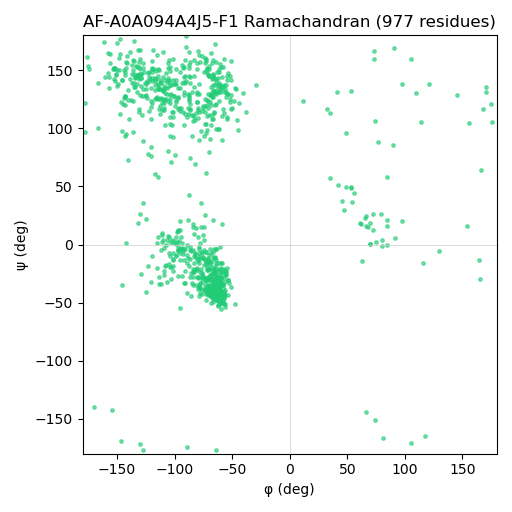0 LYS A O 1
ATOM 880 N N . SER A 1 111 ? -27.911 5.512 50.552 1.00 78.56 111 SER A N 1
ATOM 881 C CA . SER A 1 111 ? -27.792 6.577 51.552 1.00 78.56 111 SER A CA 1
ATOM 882 C C . SER A 1 111 ? -29.133 7.269 51.791 1.00 78.56 111 SER A C 1
ATOM 884 O O . SER A 1 111 ? -29.506 7.483 52.947 1.00 78.56 111 SER A O 1
ATOM 886 N N . ILE A 1 112 ? -29.908 7.527 50.729 1.00 80.50 112 ILE A N 1
ATOM 887 C CA . ILE A 1 112 ? -31.275 8.062 50.842 1.00 80.50 112 ILE A CA 1
ATOM 888 C C . ILE A 1 112 ? -32.152 7.097 51.641 1.00 80.50 112 ILE A C 1
ATOM 890 O O . ILE A 1 112 ? -32.761 7.501 52.631 1.00 80.50 112 ILE A O 1
ATOM 894 N N . GLU A 1 113 ? -32.177 5.817 51.270 1.00 82.06 113 GLU A N 1
ATOM 895 C CA . GLU A 1 113 ? -32.983 4.801 51.951 1.00 82.06 113 GLU A CA 1
ATOM 896 C C . GLU A 1 113 ? -32.614 4.671 53.440 1.00 82.06 113 GLU A C 1
ATOM 898 O O . GLU A 1 113 ? -33.488 4.658 54.311 1.00 82.06 113 GLU A O 1
ATOM 903 N N . LEU A 1 114 ? -31.319 4.669 53.764 1.00 80.62 114 LEU A N 1
ATOM 904 C CA . LEU A 1 114 ? -30.842 4.582 55.142 1.00 80.62 114 LEU A CA 1
ATOM 905 C C . LEU A 1 114 ? -31.235 5.815 55.970 1.00 80.62 114 LEU A C 1
ATOM 907 O O . LEU A 1 114 ? -31.669 5.682 57.118 1.00 80.62 114 LEU A O 1
ATOM 911 N N . VAL A 1 115 ? -31.102 7.016 55.402 1.00 84.81 115 VAL A N 1
ATOM 912 C CA . VAL A 1 115 ? -31.484 8.273 56.064 1.00 84.81 115 VAL A CA 1
ATOM 913 C C . VAL A 1 115 ? -32.994 8.336 56.272 1.00 84.81 115 VAL A C 1
ATOM 915 O O . VAL A 1 115 ? -33.431 8.745 57.347 1.00 84.81 115 VAL A O 1
ATOM 918 N N . MET A 1 116 ? -33.790 7.844 55.321 1.00 85.12 116 MET A N 1
ATOM 919 C CA . MET A 1 116 ? -35.244 7.719 55.459 1.00 85.12 116 MET A CA 1
ATOM 920 C C . MET A 1 116 ? -35.639 6.773 56.584 1.00 85.12 116 MET A C 1
ATOM 922 O O . MET A 1 116 ? -36.425 7.148 57.454 1.00 85.12 116 MET A O 1
ATOM 926 N N . GLN A 1 117 ? -35.044 5.579 56.636 1.00 83.44 117 GLN A N 1
ATOM 927 C CA . GLN A 1 117 ? -35.308 4.608 57.699 1.00 83.44 117 GLN A CA 1
ATOM 928 C C . GLN A 1 117 ? -34.911 5.157 59.080 1.00 83.44 117 GLN A C 1
ATOM 930 O O . GLN A 1 117 ? -35.608 4.935 60.074 1.00 83.44 117 GLN A O 1
ATOM 935 N N . LYS A 1 118 ? -33.812 5.921 59.163 1.00 82.75 118 LYS A N 1
ATOM 936 C CA . LYS A 1 118 ? -33.361 6.585 60.397 1.00 82.75 118 LYS A CA 1
ATOM 937 C C . LYS A 1 118 ? -34.254 7.761 60.791 1.00 82.75 118 LYS A C 1
ATOM 939 O O . LYS A 1 118 ? -34.561 7.898 61.977 1.00 82.75 118 LYS A O 1
ATOM 944 N N . ALA A 1 119 ? -34.697 8.575 59.834 1.00 83.44 119 ALA A N 1
ATOM 945 C CA . ALA A 1 119 ? -35.663 9.653 60.043 1.00 83.44 119 ALA A CA 1
ATOM 946 C C . ALA A 1 119 ? -37.001 9.099 60.533 1.00 83.44 119 ALA A C 1
ATOM 948 O O . ALA A 1 119 ? -37.527 9.576 61.539 1.00 83.44 119 ALA A O 1
ATOM 949 N N . GLU A 1 120 ? -37.489 8.023 59.917 1.00 83.25 120 GLU A N 1
ATOM 950 C CA . GLU A 1 120 ? -38.698 7.329 60.348 1.00 83.25 120 GLU A CA 1
ATOM 951 C C . GLU A 1 120 ? -38.526 6.724 61.750 1.00 83.25 120 GLU A C 1
ATOM 953 O O . GLU A 1 120 ? -39.409 6.870 62.598 1.00 83.25 120 GLU A O 1
ATOM 958 N N . GLN A 1 121 ? -37.376 6.106 62.050 1.00 80.12 121 GLN A N 1
ATOM 959 C CA . GLN A 1 121 ? -37.082 5.579 63.386 1.00 80.12 121 GLN A CA 1
ATOM 960 C C . GLN A 1 121 ? -37.038 6.691 64.444 1.00 80.12 121 GLN A C 1
ATOM 962 O O . GLN A 1 121 ? -37.636 6.532 65.510 1.00 80.12 121 GLN A O 1
ATOM 967 N N . ALA A 1 122 ? -36.364 7.811 64.169 1.00 78.12 122 ALA A N 1
ATOM 968 C CA . ALA A 1 122 ? -36.289 8.953 65.081 1.00 78.12 122 ALA A CA 1
ATOM 969 C C . ALA A 1 122 ? -37.670 9.570 65.320 1.00 78.12 122 ALA A C 1
ATOM 971 O O . ALA A 1 122 ? -38.026 9.868 66.462 1.00 78.12 122 ALA A O 1
ATOM 972 N N . PHE A 1 123 ? -38.471 9.688 64.261 1.00 75.75 123 PHE A N 1
ATOM 973 C CA . PHE A 1 123 ? -39.843 10.165 64.336 1.00 75.75 123 PHE A CA 1
ATOM 974 C C . PHE A 1 123 ? -40.706 9.224 65.192 1.00 75.75 123 PHE A C 1
ATOM 976 O O . PHE A 1 123 ? -41.298 9.645 66.186 1.00 75.75 123 PHE A O 1
ATOM 983 N N . ARG A 1 124 ? -40.701 7.917 64.904 1.00 74.44 124 ARG A N 1
ATOM 984 C CA . ARG A 1 124 ? -41.443 6.907 65.681 1.00 74.44 124 ARG A CA 1
ATOM 985 C C . ARG A 1 124 ? -41.031 6.884 67.153 1.00 74.44 124 ARG A C 1
ATOM 987 O O . ARG A 1 124 ? -41.899 6.846 68.025 1.00 74.44 124 ARG A O 1
ATOM 994 N N . GLN A 1 125 ? -39.735 6.978 67.450 1.00 73.88 125 GLN A N 1
ATOM 995 C CA . GLN A 1 125 ? -39.226 7.039 68.824 1.00 73.88 125 GLN A CA 1
ATOM 996 C C . GLN A 1 125 ? -39.652 8.314 69.558 1.00 73.88 125 GLN A C 1
ATOM 998 O O . GLN A 1 125 ? -40.056 8.231 70.720 1.00 73.88 125 GLN A O 1
ATOM 1003 N N . ALA A 1 126 ? -39.617 9.477 68.900 1.00 69.44 126 ALA A N 1
ATOM 1004 C CA . ALA A 1 126 ? -40.073 10.738 69.486 1.00 69.44 126 ALA A CA 1
ATOM 1005 C C . ALA A 1 126 ? -41.559 10.688 69.887 1.00 69.44 126 ALA A C 1
ATOM 1007 O O . ALA A 1 126 ? -41.968 11.347 70.844 1.00 69.44 126 ALA A O 1
ATOM 1008 N N . PHE A 1 127 ? -42.367 9.864 69.216 1.00 68.81 127 PHE A N 1
ATOM 1009 C CA . PHE A 1 127 ? -43.801 9.726 69.490 1.00 68.81 127 PHE A CA 1
ATOM 1010 C C . PHE A 1 127 ? -44.199 8.434 70.218 1.00 68.81 127 PHE A C 1
ATOM 1012 O O . PHE A 1 127 ? -45.385 8.215 70.448 1.00 68.81 127 PHE A O 1
ATOM 1019 N N . GLY A 1 128 ? -43.231 7.631 70.679 1.00 65.88 128 GLY A N 1
ATOM 1020 C CA . GLY A 1 128 ? -43.488 6.423 71.475 1.00 65.88 128 GLY A CA 1
ATOM 1021 C C . GLY A 1 128 ? -44.086 5.257 70.679 1.00 65.88 128 GLY A C 1
ATOM 1022 O O . GLY A 1 128 ? -44.792 4.426 71.244 1.00 65.88 128 GLY A O 1
ATOM 1023 N N . LEU A 1 129 ? -43.829 5.209 69.372 1.00 69.31 129 LEU A N 1
ATOM 1024 C CA . LEU A 1 129 ? -44.278 4.160 68.457 1.00 69.31 129 LEU A CA 1
ATOM 1025 C C . LEU A 1 129 ? -43.240 3.020 68.360 1.00 69.31 129 LEU A C 1
ATOM 1027 O O . LEU A 1 129 ? -42.062 3.240 68.659 1.00 69.31 129 LEU A O 1
ATOM 1031 N N . PRO A 1 130 ? -43.638 1.804 67.927 1.00 66.62 130 PRO A N 1
ATOM 1032 C CA . PRO A 1 130 ? -42.723 0.670 67.790 1.00 66.62 130 PRO A CA 1
ATOM 1033 C C . PRO A 1 130 ? -41.577 0.972 66.816 1.00 66.62 130 PRO A C 1
ATOM 1035 O O . PRO A 1 130 ? -41.802 1.526 65.735 1.00 66.62 130 PRO A O 1
ATOM 1038 N N . ALA A 1 131 ? -40.356 0.589 67.196 1.00 61.38 131 ALA A N 1
ATOM 1039 C CA . ALA A 1 131 ? -39.168 0.751 66.363 1.00 61.38 131 ALA A CA 1
ATOM 1040 C C . ALA A 1 131 ? -39.196 -0.199 65.153 1.00 61.38 131 ALA A C 1
ATOM 1042 O O . ALA A 1 131 ? -39.650 -1.336 65.262 1.00 61.38 131 ALA A O 1
ATOM 1043 N N . ILE A 1 132 ? -38.672 0.265 64.020 1.00 66.88 132 ILE A N 1
ATOM 1044 C CA . ILE A 1 132 ? -38.473 -0.548 62.814 1.00 66.88 132 ILE A CA 1
ATOM 1045 C C . ILE A 1 132 ? -37.114 -1.255 62.913 1.00 66.88 132 ILE A C 1
ATOM 1047 O O . ILE A 1 132 ? -36.158 -0.681 63.445 1.00 66.88 132 ILE A O 1
ATOM 1051 N N . GLN A 1 133 ? -37.024 -2.494 62.417 1.00 56.69 133 GLN A N 1
ATOM 1052 C CA . GLN A 1 133 ? -35.737 -3.148 62.169 1.00 56.69 133 GLN A CA 1
ATOM 1053 C C . GLN A 1 133 ? -35.038 -2.421 61.022 1.00 56.69 133 GLN A C 1
ATOM 1055 O O . GLN A 1 133 ? -35.458 -2.518 59.877 1.00 56.69 133 GLN A O 1
ATOM 1060 N N . ILE A 1 134 ? -33.983 -1.679 61.344 1.00 58.84 134 ILE A N 1
ATOM 1061 C CA . ILE A 1 134 ? -33.099 -1.118 60.326 1.00 58.84 134 ILE A CA 1
ATOM 1062 C C . ILE A 1 134 ? -32.099 -2.212 59.967 1.00 58.84 134 ILE A C 1
ATOM 1064 O O . ILE A 1 134 ? -31.254 -2.559 60.798 1.00 58.84 134 ILE A O 1
ATOM 1068 N N . GLU A 1 135 ? -32.190 -2.754 58.754 1.00 47.91 135 GLU A N 1
ATOM 1069 C CA . GLU A 1 135 ? -31.127 -3.575 58.172 1.00 47.91 135 GLU A CA 1
ATOM 1070 C C . GLU A 1 135 ? -29.942 -2.665 57.837 1.00 47.91 135 GLU A C 1
ATOM 1072 O O . GLU A 1 135 ? -29.734 -2.224 56.712 1.00 47.91 135 GLU A O 1
ATOM 1077 N N . VAL A 1 136 ? -29.152 -2.334 58.859 1.00 48.09 136 VAL A N 1
ATOM 1078 C CA . VAL A 1 136 ? -27.847 -1.716 58.649 1.00 48.09 136 VAL A CA 1
ATOM 1079 C C . VAL A 1 136 ? -26.916 -2.837 58.207 1.00 48.09 136 VAL A C 1
ATOM 1081 O O . VAL A 1 136 ? -26.393 -3.572 59.047 1.00 48.09 136 VAL A O 1
ATOM 1084 N N . SER A 1 137 ? -26.695 -2.983 56.900 1.00 40.38 137 SER A N 1
ATOM 1085 C CA . SER A 1 137 ? -25.511 -3.700 56.424 1.00 40.38 137 SER A CA 1
ATOM 1086 C C . SER A 1 137 ? -24.294 -3.073 57.122 1.00 40.38 137 SER A C 1
ATOM 1088 O O . SER A 1 137 ? -24.141 -1.847 57.038 1.00 40.38 137 SER A O 1
ATOM 1090 N N . PRO A 1 138 ? -23.473 -3.836 57.869 1.00 42.25 138 PRO A N 1
ATOM 1091 C CA . PRO A 1 138 ? -22.336 -3.270 58.581 1.00 42.25 138 PRO A CA 1
ATOM 1092 C C . PRO A 1 138 ? -21.478 -2.476 57.594 1.00 42.25 138 PRO A C 1
ATOM 1094 O O . PRO A 1 138 ? -21.136 -3.005 56.538 1.00 42.25 138 PRO A O 1
ATOM 1097 N N . ARG A 1 139 ? -21.125 -1.222 57.917 1.00 44.97 139 ARG A N 1
ATOM 1098 C CA . ARG A 1 139 ? -20.015 -0.553 57.225 1.00 44.97 139 ARG A CA 1
ATOM 1099 C C . ARG A 1 139 ? -18.784 -1.401 57.521 1.00 44.97 139 ARG A C 1
ATOM 1101 O O . ARG A 1 139 ? -18.244 -1.355 58.626 1.00 44.97 139 ARG A O 1
ATOM 1108 N N . GLU A 1 140 ? -18.422 -2.238 56.561 1.00 42.97 140 GLU A N 1
ATOM 1109 C CA . GLU A 1 140 ? -17.180 -2.989 56.561 1.00 42.97 140 GLU A CA 1
ATOM 1110 C C . GLU A 1 140 ? -16.034 -2.019 56.894 1.00 42.97 140 GLU A C 1
ATOM 1112 O O . GLU A 1 140 ? -15.994 -0.881 56.416 1.00 42.97 140 GLU A O 1
ATOM 1117 N N . SER A 1 141 ? -15.127 -2.416 57.791 1.00 47.38 141 SER A N 1
ATOM 1118 C CA . SER A 1 141 ? -13.964 -1.575 58.096 1.00 47.38 141 SER A CA 1
ATOM 1119 C C . SER A 1 141 ? -13.162 -1.314 56.816 1.00 47.38 141 SER A C 1
ATOM 1121 O O . SER A 1 141 ? -13.154 -2.147 55.915 1.00 47.38 141 SER A O 1
ATOM 1123 N N . PHE A 1 142 ? -12.438 -0.193 56.725 1.00 50.53 142 PHE A N 1
ATOM 1124 C CA . PHE A 1 142 ? -11.625 0.120 55.536 1.00 50.53 142 PHE A CA 1
ATOM 1125 C C . PHE A 1 142 ? -10.701 -1.049 55.131 1.00 50.53 142 PHE A C 1
ATOM 1127 O O . PHE A 1 142 ? -10.554 -1.348 53.955 1.00 50.53 142 PHE A O 1
ATOM 1134 N N . CYS A 1 143 ? -10.144 -1.782 56.101 1.00 45.53 143 CYS A N 1
ATOM 1135 C CA . CYS A 1 143 ? -9.328 -2.974 55.835 1.00 45.53 143 CYS A CA 1
ATOM 1136 C C . CYS A 1 143 ? -10.137 -4.187 55.332 1.00 45.53 143 CYS A C 1
ATOM 1138 O O . CYS A 1 143 ? -9.581 -5.031 54.634 1.00 45.53 143 CYS A O 1
ATOM 1140 N N . GLN A 1 144 ? -11.419 -4.290 55.695 1.00 52.09 144 GLN A N 1
ATOM 1141 C CA . GLN A 1 144 ? -12.342 -5.319 55.200 1.00 52.09 144 GLN A CA 1
ATOM 1142 C C . GLN A 1 144 ? -12.869 -4.988 53.793 1.00 52.09 144 GLN A C 1
ATOM 1144 O O . GLN A 1 144 ? -12.944 -5.903 52.985 1.00 52.09 144 GLN A O 1
ATOM 1149 N N . LEU A 1 145 ? -13.119 -3.707 53.478 1.00 53.41 145 LEU A N 1
ATOM 1150 C CA . LEU A 1 145 ? -13.533 -3.243 52.140 1.00 53.41 145 LEU A CA 1
ATOM 1151 C C . LEU A 1 145 ? -12.409 -3.339 51.102 1.00 53.41 145 LEU A C 1
ATOM 1153 O O . LEU A 1 145 ? -12.636 -3.714 49.958 1.00 53.41 145 LEU A O 1
ATOM 1157 N N . MET A 1 146 ? -11.190 -2.956 51.491 1.00 56.00 146 MET A N 1
ATOM 1158 C CA . MET A 1 146 ? -10.100 -2.682 50.541 1.00 56.00 146 MET A CA 1
ATOM 1159 C C . MET A 1 146 ? -9.081 -3.825 50.434 1.00 56.00 146 MET A C 1
ATOM 1161 O O . MET A 1 146 ? -8.249 -3.838 49.524 1.00 56.00 146 MET A O 1
ATOM 1165 N N . GLY A 1 147 ? -9.139 -4.779 51.371 1.00 58.03 147 GLY A N 1
ATOM 1166 C CA . GLY A 1 147 ? -8.141 -5.831 51.556 1.00 58.03 147 GLY A CA 1
ATOM 1167 C C . GLY A 1 147 ? -6.829 -5.320 52.171 1.00 58.03 147 GLY A C 1
ATOM 1168 O O . GLY A 1 147 ? -6.508 -4.138 52.115 1.00 58.03 147 GLY A O 1
ATOM 1169 N N . GLN A 1 148 ? -6.039 -6.222 52.763 1.00 65.06 148 GLN A N 1
ATOM 1170 C CA . GLN A 1 148 ? -4.713 -5.900 53.331 1.00 65.06 148 GLN A CA 1
ATOM 1171 C C . GLN A 1 148 ? -3.573 -5.973 52.302 1.00 65.06 148 GLN A C 1
ATOM 1173 O O . GLN A 1 148 ? -2.427 -5.661 52.615 1.00 65.06 148 GLN A O 1
ATOM 1178 N N . ASN A 1 149 ? -3.874 -6.403 51.077 1.00 75.06 149 ASN A N 1
ATOM 1179 C CA . ASN A 1 149 ? -2.870 -6.623 50.048 1.00 75.06 149 ASN A CA 1
ATOM 1180 C C . ASN A 1 149 ? -2.466 -5.286 49.427 1.00 75.06 149 ASN A C 1
ATOM 1182 O O . ASN A 1 149 ? -3.268 -4.651 48.740 1.00 75.06 149 ASN A O 1
ATOM 1186 N N . THR A 1 150 ? -1.220 -4.878 49.636 1.00 83.44 150 THR A N 1
ATOM 1187 C CA . THR A 1 150 ? -0.611 -3.717 48.985 1.00 83.44 150 THR A CA 1
ATOM 1188 C C . THR A 1 150 ? 0.375 -4.153 47.905 1.00 83.44 150 THR A C 1
ATOM 1190 O O . THR A 1 150 ? 0.879 -5.274 47.919 1.00 83.44 150 THR A O 1
ATOM 1193 N N . VAL A 1 151 ? 0.615 -3.266 46.944 1.00 85.62 151 VAL A N 1
ATOM 1194 C CA . VAL A 1 151 ? 1.664 -3.387 45.928 1.00 85.62 151 VAL A CA 1
ATOM 1195 C C . VAL A 1 151 ? 2.586 -2.181 46.004 1.00 85.62 151 VAL A C 1
ATOM 1197 O O . VAL A 1 151 ? 2.158 -1.078 46.363 1.00 85.62 151 VAL A O 1
ATOM 1200 N N . GLU A 1 152 ? 3.851 -2.405 45.676 1.00 89.12 152 GLU A N 1
ATOM 1201 C 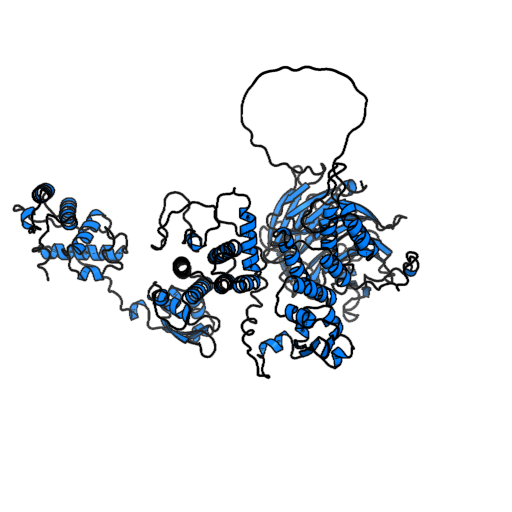CA . GLU A 1 152 ? 4.876 -1.368 45.614 1.00 89.12 152 GLU A CA 1
ATOM 1202 C C . GLU A 1 152 ? 5.072 -0.926 44.161 1.00 89.12 152 GLU A C 1
ATOM 1204 O O . GLU A 1 152 ? 5.316 -1.743 43.280 1.00 89.12 152 GLU A O 1
ATOM 1209 N N . ILE A 1 153 ? 4.939 0.367 43.879 1.00 89.50 153 ILE A N 1
ATOM 1210 C CA . ILE A 1 153 ? 5.121 0.907 42.531 1.00 89.50 153 ILE A CA 1
ATOM 1211 C C . ILE A 1 153 ? 6.212 1.960 42.572 1.00 89.50 153 ILE A C 1
ATOM 1213 O O . ILE A 1 153 ? 6.068 3.001 43.210 1.00 89.50 153 ILE A O 1
ATOM 1217 N N . ILE A 1 154 ? 7.306 1.676 41.883 1.00 89.94 154 ILE A N 1
ATOM 1218 C CA . ILE A 1 154 ? 8.467 2.549 41.782 1.00 89.94 154 ILE A CA 1
ATOM 1219 C C . ILE A 1 154 ? 8.334 3.347 40.485 1.00 89.94 154 ILE A C 1
ATOM 1221 O O . ILE A 1 154 ? 8.304 2.760 39.408 1.00 89.94 154 ILE A O 1
ATOM 1225 N N . VAL A 1 155 ? 8.238 4.672 40.572 1.00 89.19 155 VAL A N 1
ATOM 1226 C CA . VAL A 1 155 ? 7.944 5.557 39.434 1.00 89.19 155 VAL A CA 1
ATOM 1227 C C . VAL A 1 155 ? 9.070 6.564 39.232 1.00 89.19 155 VAL A C 1
ATOM 1229 O O . VAL A 1 155 ? 9.510 7.192 40.197 1.00 89.19 155 VAL A O 1
ATOM 1232 N N . GLY A 1 156 ? 9.495 6.748 37.982 1.00 84.31 156 GLY A N 1
ATOM 1233 C CA . GLY A 1 156 ? 10.536 7.695 37.576 1.00 84.31 156 GLY A CA 1
ATOM 1234 C C . GLY A 1 156 ? 11.963 7.130 37.576 1.00 84.31 156 GLY A C 1
ATOM 1235 O O . GLY A 1 156 ? 12.235 6.042 38.094 1.00 84.31 156 GLY A O 1
ATOM 1236 N N . GLU A 1 157 ? 12.885 7.903 36.995 1.00 79.62 157 GLU A N 1
ATOM 1237 C CA . GLU A 1 157 ? 14.308 7.571 36.824 1.00 79.62 157 GLU A CA 1
ATOM 1238 C C . GLU A 1 157 ? 15.234 8.488 37.642 1.00 79.62 157 GLU A C 1
ATOM 1240 O O . GLU A 1 157 ? 14.951 9.669 37.863 1.00 79.62 157 GLU A O 1
ATOM 1245 N N . GLY A 1 158 ? 16.386 7.952 38.059 1.00 77.50 158 GLY A N 1
ATOM 1246 C CA . GLY A 1 158 ? 17.456 8.717 38.708 1.00 77.50 158 GLY A CA 1
ATOM 1247 C C . GLY A 1 158 ? 17.081 9.282 40.085 1.00 77.50 158 GLY A C 1
ATOM 1248 O O . GLY A 1 158 ? 16.363 8.651 40.856 1.00 77.50 158 GLY A O 1
ATOM 1249 N N . GLU A 1 159 ? 17.572 10.486 40.402 1.00 66.81 159 GLU A N 1
ATOM 1250 C CA . GLU A 1 159 ? 17.343 11.156 41.699 1.00 66.81 159 GLU A CA 1
ATOM 1251 C C . GLU A 1 159 ? 15.876 11.574 41.944 1.00 66.81 159 GLU A C 1
ATOM 1253 O O . GLU A 1 159 ? 15.528 11.967 43.058 1.00 66.81 159 GLU A O 1
ATOM 1258 N N . GLY A 1 160 ? 15.009 11.501 40.924 1.00 69.44 160 GLY A N 1
ATOM 1259 C CA . GLY A 1 160 ? 13.588 11.858 41.006 1.00 69.44 160 GLY A CA 1
ATOM 1260 C C . GLY A 1 160 ? 12.641 10.692 41.305 1.00 69.44 160 GLY A C 1
ATOM 1261 O O . GLY A 1 160 ? 11.441 10.917 41.445 1.00 69.44 160 GLY A O 1
ATOM 1262 N N . GLN A 1 161 ? 13.147 9.460 41.396 1.00 84.56 161 GLN A N 1
ATOM 1263 C CA . GLN A 1 161 ? 12.332 8.261 41.585 1.00 84.56 161 GLN A CA 1
ATOM 1264 C C . GLN A 1 161 ? 11.549 8.289 42.914 1.00 84.56 161 GLN A C 1
ATOM 1266 O O . GLN A 1 161 ? 12.102 8.593 43.972 1.00 84.56 161 GLN A O 1
ATOM 1271 N N . LYS A 1 162 ? 10.257 7.937 42.876 1.00 86.44 162 LYS A N 1
ATOM 1272 C CA . LYS A 1 162 ? 9.400 7.798 44.067 1.00 86.44 162 LYS A CA 1
ATOM 1273 C C . LYS A 1 162 ? 8.768 6.414 44.137 1.00 86.44 162 LYS A C 1
ATOM 1275 O O . LYS A 1 162 ? 8.289 5.888 43.137 1.00 86.44 162 LYS A O 1
ATOM 1280 N N . THR A 1 163 ? 8.691 5.878 45.349 1.00 89.25 163 THR A N 1
ATOM 1281 C CA . THR A 1 163 ? 8.011 4.615 45.642 1.00 89.25 163 THR A CA 1
ATOM 1282 C C . THR A 1 163 ? 6.633 4.877 46.240 1.00 89.25 163 THR A C 1
ATOM 1284 O O . THR A 1 163 ? 6.501 5.587 47.238 1.00 89.25 163 THR A O 1
ATOM 1287 N N . PHE A 1 164 ? 5.608 4.263 45.656 1.00 87.12 164 PHE A N 1
ATOM 1288 C CA . PHE A 1 164 ? 4.221 4.333 46.098 1.00 87.12 164 PHE A CA 1
ATOM 1289 C C . PHE A 1 164 ? 3.771 2.972 46.621 1.00 87.12 164 PHE A C 1
ATOM 1291 O O . PHE A 1 164 ? 3.840 1.975 45.910 1.00 87.12 164 PHE A O 1
ATOM 1298 N N . VAL A 1 165 ? 3.262 2.935 47.852 1.00 86.75 165 VAL A N 1
ATOM 1299 C CA . VAL A 1 165 ? 2.632 1.735 48.420 1.00 86.75 165 VAL A CA 1
ATOM 1300 C C . VAL A 1 165 ? 1.121 1.913 48.347 1.00 86.75 165 VAL A C 1
ATOM 1302 O O . VAL A 1 165 ? 0.563 2.816 48.974 1.00 86.75 165 VAL A O 1
ATOM 1305 N N . VAL A 1 166 ? 0.456 1.081 47.546 1.00 85.56 166 VAL A N 1
ATOM 1306 C CA . VAL A 1 166 ? -0.959 1.259 47.181 1.00 85.56 166 VAL A CA 1
ATOM 1307 C C . VAL A 1 166 ? -1.737 -0.029 47.428 1.00 85.56 166 VAL A C 1
ATOM 1309 O O . VAL A 1 166 ? -1.216 -1.119 47.213 1.00 85.56 166 VAL A O 1
ATOM 1312 N N . HIS A 1 167 ? -2.990 0.071 47.879 1.00 85.56 167 HIS A N 1
ATOM 1313 C CA . HIS A 1 167 ? -3.859 -1.095 48.052 1.00 85.56 167 HIS A CA 1
ATOM 1314 C C . HIS A 1 167 ? -4.156 -1.733 46.689 1.00 85.56 167 HIS A C 1
ATOM 1316 O O . HIS A 1 167 ? -4.719 -1.088 45.801 1.00 85.56 167 HIS A O 1
ATOM 1322 N N . LYS A 1 168 ? -3.778 -3.009 46.538 1.00 82.50 168 LYS A N 1
ATOM 1323 C CA . LYS A 1 168 ? -3.827 -3.767 45.282 1.00 82.50 168 LYS A CA 1
ATOM 1324 C C . LYS A 1 168 ? -5.242 -3.799 44.707 1.00 82.50 168 LYS A C 1
ATOM 1326 O O . LYS A 1 168 ? -5.419 -3.524 43.528 1.00 82.50 168 LYS A O 1
ATOM 1331 N N . GLY A 1 169 ? -6.241 -4.093 45.543 1.00 77.00 169 GLY A N 1
ATOM 1332 C CA . GLY A 1 169 ? -7.644 -4.181 45.121 1.00 77.00 169 GLY A CA 1
ATOM 1333 C C . GLY A 1 169 ? -8.161 -2.870 44.529 1.00 77.00 169 GLY A C 1
ATOM 1334 O O . GLY A 1 169 ? -8.661 -2.859 43.411 1.00 77.00 169 GLY A O 1
ATOM 1335 N N . LEU A 1 170 ? -7.948 -1.757 45.235 1.00 81.06 170 LEU A N 1
ATOM 1336 C CA . LEU A 1 170 ? -8.407 -0.434 44.806 1.00 81.06 170 LEU A CA 1
ATOM 1337 C C . LEU A 1 170 ? -7.741 0.036 43.509 1.00 81.06 170 LEU A C 1
ATOM 1339 O O . LEU A 1 170 ? -8.394 0.610 42.641 1.00 81.06 170 LEU A O 1
ATOM 1343 N N . LEU A 1 171 ? -6.432 -0.193 43.385 1.00 83.50 171 LEU A N 1
ATOM 1344 C CA . LEU A 1 171 ? -5.700 0.201 42.190 1.00 83.50 171 LEU A CA 1
ATOM 1345 C C . LEU A 1 171 ? -6.187 -0.573 40.960 1.00 83.50 171 LEU A C 1
ATOM 1347 O O . LEU A 1 171 ? -6.363 0.028 39.905 1.00 83.50 171 LEU A O 1
ATOM 1351 N N . MET A 1 172 ? -6.425 -1.880 41.097 1.00 82.75 172 MET A N 1
ATOM 1352 C CA . MET A 1 172 ? -6.922 -2.716 40.001 1.00 82.75 172 MET A CA 1
ATOM 1353 C C . MET A 1 172 ? -8.373 -2.385 39.630 1.00 82.75 172 MET A C 1
ATOM 1355 O O . MET A 1 172 ? -8.685 -2.353 38.446 1.00 82.75 172 MET A O 1
ATOM 1359 N N . ASP A 1 173 ? -9.229 -2.080 40.613 1.00 80.44 173 ASP A N 1
ATOM 1360 C CA . ASP A 1 173 ? -10.631 -1.699 40.380 1.00 80.44 173 ASP A CA 1
ATOM 1361 C C . ASP A 1 173 ? -10.749 -0.384 39.591 1.00 80.44 173 ASP A C 1
ATOM 1363 O O . ASP A 1 173 ? -11.520 -0.268 38.640 1.00 80.44 173 ASP A O 1
ATOM 1367 N N . LYS A 1 174 ? -9.924 0.611 39.938 1.00 79.75 174 LYS A N 1
ATOM 1368 C CA . LYS A 1 174 ? -9.935 1.924 39.277 1.00 79.75 174 LYS A CA 1
ATOM 1369 C C . LYS A 1 174 ? -9.108 1.980 37.996 1.00 79.75 174 LYS A C 1
ATOM 1371 O O . LYS A 1 174 ? -9.349 2.856 37.167 1.00 79.75 174 LYS A O 1
ATOM 1376 N N . VAL A 1 175 ? -8.120 1.098 37.831 1.00 85.25 175 VAL A N 1
ATOM 1377 C CA . VAL A 1 175 ? -7.152 1.156 36.730 1.00 85.25 175 VAL A CA 1
ATOM 1378 C C . VAL A 1 175 ? -6.924 -0.237 36.137 1.00 85.25 175 VAL A C 1
ATOM 1380 O O . VAL A 1 175 ? -6.068 -1.007 36.580 1.00 85.25 175 VAL A O 1
ATOM 1383 N N . SER A 1 176 ? -7.639 -0.523 35.046 1.00 80.94 176 SER A N 1
ATOM 1384 C CA . SER A 1 176 ? -7.601 -1.819 34.339 1.00 80.94 176 SER A CA 1
ATOM 1385 C C . SER A 1 176 ? -6.203 -2.255 33.867 1.00 80.94 176 SER A C 1
ATOM 1387 O O . SER A 1 176 ? -5.933 -3.448 33.712 1.00 80.94 176 SER A O 1
ATOM 1389 N N . PHE A 1 177 ? -5.281 -1.310 33.652 1.00 85.19 177 PHE A N 1
ATOM 1390 C CA . PHE A 1 177 ? -3.881 -1.612 33.343 1.00 85.19 177 PHE A CA 1
ATOM 1391 C C . PHE A 1 177 ? -3.213 -2.431 34.460 1.00 85.19 177 PHE A C 1
ATOM 1393 O O . PHE A 1 177 ? -2.582 -3.453 34.182 1.00 85.19 177 PHE A O 1
ATOM 1400 N N . PHE A 1 178 ? -3.398 -2.031 35.721 1.00 84.44 178 PHE A N 1
ATOM 1401 C CA . PHE A 1 178 ? -2.807 -2.725 36.866 1.00 84.44 178 PHE A CA 1
ATOM 1402 C C . PHE A 1 178 ? -3.523 -4.038 37.180 1.00 84.44 178 PHE A C 1
ATOM 1404 O O . PHE A 1 178 ? -2.875 -4.979 37.631 1.00 84.44 178 PHE A O 1
ATOM 1411 N N . GLU A 1 179 ? -4.821 -4.144 36.881 1.00 80.75 179 GLU A N 1
ATOM 1412 C CA . GLU A 1 179 ? -5.547 -5.418 36.940 1.00 80.75 179 GLU A CA 1
ATOM 1413 C C . GLU A 1 179 ? -4.892 -6.459 36.024 1.00 80.75 179 GLU A C 1
ATOM 1415 O O . GLU A 1 179 ? -4.548 -7.556 36.464 1.00 80.75 179 GLU A O 1
ATOM 1420 N N . LYS A 1 180 ? -4.640 -6.094 34.761 1.00 82.00 180 LYS A N 1
ATOM 1421 C CA . LYS A 1 180 ? -3.969 -6.978 33.799 1.00 82.00 180 LYS A CA 1
ATOM 1422 C C . LYS A 1 180 ? -2.540 -7.299 34.219 1.00 82.00 180 LYS A C 1
ATOM 1424 O O . LYS A 1 180 ? -2.129 -8.446 34.097 1.00 82.00 180 LYS A O 1
ATOM 1429 N N . MET A 1 181 ? -1.793 -6.316 34.721 1.00 81.38 181 MET A N 1
ATOM 1430 C CA . MET A 1 181 ? -0.410 -6.506 35.165 1.00 81.38 181 MET A CA 1
ATOM 1431 C C . MET A 1 181 ? -0.322 -7.498 36.331 1.00 81.38 181 MET A C 1
ATOM 1433 O O . MET A 1 181 ? 0.398 -8.492 36.246 1.00 81.38 181 MET A O 1
ATOM 1437 N N . PHE A 1 182 ? -1.096 -7.281 37.396 1.00 82.06 182 PHE A N 1
ATOM 1438 C CA . PHE A 1 182 ? -0.971 -8.046 38.637 1.00 82.06 182 PHE A CA 1
ATOM 1439 C C . PHE A 1 182 ? -1.821 -9.326 38.718 1.00 82.06 182 PHE A C 1
ATOM 1441 O O . PHE A 1 182 ? -1.748 -10.013 39.744 1.00 82.06 182 PHE A O 1
ATOM 1448 N N . ASN A 1 183 ? -2.607 -9.635 37.678 1.00 79.69 183 ASN A N 1
ATOM 1449 C CA . ASN A 1 183 ? -3.317 -10.913 37.501 1.00 79.69 183 ASN A CA 1
ATOM 1450 C C . ASN A 1 183 ? -2.753 -11.755 36.334 1.00 79.69 183 ASN A C 1
ATOM 1452 O O . ASN A 1 183 ? -3.363 -12.744 35.925 1.00 79.69 183 ASN A O 1
ATOM 1456 N N . SER A 1 184 ? -1.610 -11.363 35.768 1.00 74.75 184 SER A N 1
ATOM 1457 C CA . SER A 1 184 ? -0.940 -12.079 34.673 1.00 74.75 184 SER A CA 1
ATOM 1458 C C . SER A 1 184 ? 0.060 -13.134 35.168 1.00 74.75 184 SER A C 1
ATOM 1460 O O . SER A 1 184 ? 0.296 -13.287 36.360 1.00 74.75 184 SER A O 1
ATOM 1462 N N . GLN A 1 185 ? 0.709 -13.846 34.239 1.00 72.75 185 GLN A N 1
ATOM 1463 C CA . GLN A 1 185 ? 1.856 -14.714 34.546 1.00 72.75 185 GLN A CA 1
ATOM 1464 C C . GLN A 1 185 ? 3.196 -13.948 34.617 1.00 72.75 185 GLN A C 1
ATOM 1466 O O . GLN A 1 185 ? 4.252 -14.578 34.659 1.00 72.75 185 GLN A O 1
ATOM 1471 N N . PHE A 1 186 ? 3.181 -12.609 34.586 1.00 71.44 186 PHE A N 1
ATOM 1472 C CA . PHE A 1 186 ? 4.398 -11.794 34.601 1.00 71.44 186 PHE A CA 1
ATOM 1473 C C . PHE A 1 186 ? 5.004 -11.663 36.010 1.00 71.44 186 PHE A C 1
ATOM 1475 O O . PHE A 1 186 ? 4.360 -11.950 37.024 1.00 71.44 186 PHE A O 1
ATOM 1482 N N . LEU A 1 187 ? 6.273 -11.242 36.066 1.00 73.06 187 LEU A N 1
ATOM 1483 C CA . LEU A 1 187 ? 7.079 -11.171 37.290 1.00 73.06 187 LEU A CA 1
ATOM 1484 C C . LEU A 1 187 ? 6.400 -10.308 38.364 1.00 73.06 187 LEU A C 1
ATOM 1486 O O . LEU A 1 187 ? 6.373 -10.690 39.531 1.00 73.06 187 LEU A O 1
ATOM 1490 N N . GLU A 1 188 ? 5.784 -9.206 37.948 1.00 80.69 188 GLU A N 1
ATOM 1491 C CA . GLU A 1 188 ? 5.072 -8.214 38.754 1.00 80.69 188 GLU A CA 1
ATOM 1492 C C . GLU A 1 188 ? 3.903 -8.837 39.527 1.00 80.69 188 GLU A C 1
ATOM 1494 O O . GLU A 1 188 ? 3.635 -8.472 40.674 1.00 80.69 188 GLU A O 1
ATOM 1499 N N . SER A 1 189 ? 3.239 -9.841 38.938 1.00 74.56 189 SER A N 1
ATOM 1500 C CA . SER A 1 189 ? 2.178 -10.596 39.608 1.00 74.56 189 SER A CA 1
ATOM 1501 C C . SER A 1 189 ? 2.711 -11.433 40.774 1.00 74.56 189 SER A C 1
ATOM 1503 O O . SER A 1 189 ? 1.984 -11.649 41.744 1.00 74.56 189 SER A O 1
ATOM 1505 N N . SER A 1 190 ? 3.955 -11.916 40.682 1.00 75.38 190 SER A N 1
ATOM 1506 C CA . SER A 1 190 ? 4.597 -12.745 41.712 1.00 75.38 190 SER A CA 1
ATOM 1507 C C . SER A 1 190 ? 5.373 -11.930 42.751 1.00 75.38 190 SER A C 1
ATOM 1509 O O . SER A 1 190 ? 5.408 -12.310 43.919 1.00 75.38 190 SER A O 1
ATOM 1511 N N . SER A 1 191 ? 5.966 -10.802 42.345 1.00 78.00 191 SER A N 1
ATOM 1512 C CA . SER A 1 191 ? 6.762 -9.925 43.207 1.00 78.00 191 SER A CA 1
ATOM 1513 C C . SER A 1 191 ? 5.908 -8.944 44.011 1.00 78.00 191 SER A C 1
ATOM 1515 O O . SER A 1 191 ? 6.361 -8.461 45.044 1.00 78.00 191 SER A O 1
ATOM 1517 N N . GLY A 1 192 ? 4.693 -8.621 43.544 1.00 76.94 192 GLY A N 1
ATOM 1518 C CA . GLY A 1 192 ? 3.861 -7.573 44.145 1.00 76.94 192 GLY A CA 1
ATOM 1519 C C . GLY A 1 192 ? 4.460 -6.169 44.001 1.00 76.94 192 GLY A C 1
ATOM 1520 O O . GLY A 1 192 ? 4.038 -5.251 44.704 1.00 76.94 192 GLY A O 1
ATOM 1521 N N . SER A 1 193 ? 5.439 -6.007 43.105 1.00 85.00 193 SER A N 1
ATOM 1522 C CA . SER A 1 193 ? 6.140 -4.753 42.856 1.00 85.00 193 SER A CA 1
ATOM 1523 C C . SER A 1 193 ? 6.293 -4.501 41.357 1.00 85.00 193 SER A C 1
ATOM 1525 O O . SER A 1 193 ? 6.567 -5.435 40.599 1.00 85.00 193 SER A O 1
ATOM 1527 N N . ALA A 1 194 ? 6.103 -3.251 40.932 1.00 86.25 194 ALA A N 1
ATOM 1528 C CA . ALA A 1 194 ? 6.209 -2.817 39.541 1.00 86.25 194 ALA A CA 1
ATOM 1529 C C . ALA A 1 194 ? 7.081 -1.560 39.421 1.00 86.25 194 ALA A C 1
ATOM 1531 O O . ALA A 1 194 ? 7.065 -0.691 40.293 1.00 86.25 194 ALA A O 1
ATOM 1532 N N . THR A 1 195 ? 7.833 -1.440 38.326 1.00 86.38 195 THR A N 1
ATOM 1533 C CA . THR A 1 195 ? 8.700 -0.282 38.065 1.00 86.38 195 THR A CA 1
ATOM 1534 C C . THR A 1 195 ? 8.284 0.420 36.773 1.00 86.38 195 THR A C 1
ATOM 1536 O O . THR A 1 195 ? 8.276 -0.183 35.705 1.00 86.38 195 THR A O 1
ATOM 1539 N N . LEU A 1 196 ? 7.942 1.704 36.877 1.00 86.06 196 LEU A N 1
ATOM 1540 C CA . LEU A 1 196 ? 7.431 2.568 35.812 1.00 86.06 196 LEU A CA 1
ATOM 1541 C C . LEU A 1 196 ? 8.377 3.759 35.623 1.00 86.06 196 LEU A C 1
ATOM 1543 O O . LEU A 1 196 ? 8.124 4.872 36.084 1.00 86.06 196 LEU A O 1
ATOM 1547 N N . LEU A 1 197 ? 9.509 3.502 34.973 1.00 80.94 197 LEU A N 1
ATOM 1548 C CA . LEU A 1 197 ? 10.598 4.471 34.818 1.00 80.94 197 LEU A CA 1
ATOM 1549 C C . LEU A 1 197 ? 10.207 5.692 33.963 1.00 80.94 197 LEU A C 1
ATOM 1551 O O . LEU A 1 197 ? 10.621 6.813 34.243 1.00 80.94 197 LEU A O 1
ATOM 1555 N N . GLU A 1 198 ? 9.345 5.492 32.967 1.00 77.81 198 GLU A N 1
ATOM 1556 C CA . GLU A 1 198 ? 8.961 6.535 32.006 1.00 77.81 198 GLU A CA 1
ATOM 1557 C C . GLU A 1 198 ? 7.904 7.529 32.535 1.00 77.81 198 GLU A C 1
ATOM 1559 O O . GLU A 1 198 ? 7.684 8.579 31.924 1.00 77.81 198 GLU A O 1
ATOM 1564 N N . ASP A 1 199 ? 7.234 7.211 33.647 1.00 83.69 199 ASP A N 1
ATOM 1565 C CA . ASP A 1 199 ? 6.128 8.006 34.189 1.00 83.69 199 ASP A CA 1
ATOM 1566 C C . ASP A 1 199 ? 6.611 9.116 35.133 1.00 83.69 199 ASP A C 1
ATOM 1568 O O . ASP A 1 199 ? 7.559 8.942 35.897 1.00 83.69 199 ASP A O 1
ATOM 1572 N N . SER A 1 200 ? 5.920 10.265 35.123 1.00 84.19 200 SER A N 1
ATOM 1573 C CA . SER A 1 200 ? 6.198 11.354 36.071 1.00 84.19 200 SER A CA 1
ATOM 1574 C C . SER A 1 200 ? 5.742 10.961 37.483 1.00 84.19 200 SER A C 1
ATOM 1576 O O . SER A 1 200 ? 4.548 10.708 37.683 1.00 84.19 200 SER A O 1
ATOM 1578 N N . PRO A 1 201 ? 6.642 10.989 38.485 1.00 86.56 201 PRO A N 1
ATOM 1579 C CA . PRO A 1 201 ? 6.288 10.736 39.879 1.00 86.56 201 PRO A CA 1
ATOM 1580 C C . PRO A 1 201 ? 5.215 11.695 40.411 1.00 86.56 201 PRO A C 1
ATOM 1582 O O . PRO A 1 201 ? 4.375 11.307 41.218 1.00 86.56 201 PRO A O 1
ATOM 1585 N N . GLU A 1 202 ? 5.216 12.953 39.966 1.00 85.44 202 GLU A N 1
ATOM 1586 C CA . GLU A 1 202 ? 4.244 13.970 40.371 1.00 85.44 202 GLU A CA 1
ATOM 1587 C C . GLU A 1 202 ? 2.864 13.729 39.753 1.00 85.44 202 GLU A C 1
ATOM 1589 O O . GLU A 1 202 ? 1.856 13.847 40.448 1.00 85.44 202 GLU A O 1
ATOM 1594 N N . ALA A 1 203 ? 2.798 13.364 38.469 1.00 85.56 203 ALA A N 1
ATOM 1595 C CA . ALA A 1 203 ? 1.534 12.992 37.832 1.00 85.56 203 ALA A CA 1
ATOM 1596 C C . ALA A 1 203 ? 0.971 11.695 38.439 1.00 85.56 203 ALA A C 1
ATOM 1598 O O . ALA A 1 203 ? -0.238 11.570 38.640 1.00 85.56 203 ALA A O 1
ATOM 1599 N N . PHE A 1 204 ? 1.848 10.751 38.794 1.00 89.06 204 PHE A N 1
ATOM 1600 C CA . PHE A 1 204 ? 1.453 9.514 39.459 1.00 89.06 204 PHE A CA 1
ATOM 1601 C C . PHE A 1 204 ? 0.920 9.765 40.876 1.00 89.06 204 PHE A C 1
ATOM 1603 O O . PHE A 1 204 ? -0.054 9.144 41.288 1.00 89.06 204 PHE A O 1
ATOM 1610 N N . GLU A 1 205 ? 1.472 10.737 41.607 1.00 87.62 205 GLU A N 1
ATOM 1611 C CA . GLU A 1 205 ? 0.933 11.172 42.903 1.00 87.62 205 GLU A CA 1
ATOM 1612 C C . GLU A 1 205 ? -0.516 11.683 42.776 1.00 87.62 205 GLU A C 1
ATOM 1614 O O . GLU A 1 205 ? -1.369 11.344 43.599 1.00 87.62 205 GLU A O 1
ATOM 1619 N N . VAL A 1 206 ? -0.822 12.422 41.702 1.00 86.00 206 VAL A N 1
ATOM 1620 C CA . VAL A 1 206 ? -2.187 12.873 41.378 1.00 86.00 206 VAL A CA 1
ATOM 1621 C C . VAL A 1 206 ? -3.102 11.697 41.017 1.00 86.00 206 VAL A C 1
ATOM 1623 O O . VAL A 1 206 ? -4.247 11.661 41.472 1.00 86.00 206 VAL A O 1
ATOM 1626 N N . LEU A 1 207 ? -2.608 10.718 40.250 1.00 87.31 207 LEU A N 1
ATOM 1627 C CA . LEU A 1 207 ? -3.338 9.482 39.949 1.00 87.31 207 LEU A CA 1
ATOM 1628 C C . LEU A 1 207 ? -3.691 8.728 41.234 1.00 87.31 207 LEU A C 1
ATOM 1630 O O . LEU A 1 207 ? -4.848 8.364 41.423 1.00 87.31 207 LEU A O 1
ATOM 1634 N N . ILE A 1 208 ? -2.729 8.526 42.137 1.00 87.44 208 ILE A N 1
ATOM 1635 C CA . ILE A 1 208 ? -2.975 7.830 43.404 1.00 87.44 208 ILE A CA 1
ATOM 1636 C C . ILE A 1 208 ? -3.963 8.612 44.270 1.00 87.44 208 ILE A C 1
ATOM 1638 O O . ILE A 1 208 ? -4.884 8.021 44.832 1.00 87.44 208 ILE A O 1
ATOM 1642 N N . GLU A 1 209 ? -3.851 9.939 44.342 1.00 84.44 209 GLU A N 1
ATOM 1643 C CA . GLU A 1 209 ? -4.854 10.750 45.034 1.00 84.44 209 GLU A CA 1
ATOM 1644 C C . GLU A 1 209 ? -6.260 10.541 44.452 1.00 84.44 209 GLU A C 1
ATOM 1646 O O . GLU A 1 209 ? -7.214 10.355 45.213 1.00 84.44 209 GLU A O 1
ATOM 1651 N N . TRP A 1 210 ? -6.389 10.526 43.122 1.00 87.25 210 TRP A N 1
ATOM 1652 C CA . TRP A 1 210 ? -7.658 10.278 42.444 1.00 87.25 210 TRP A CA 1
ATOM 1653 C C . TRP A 1 210 ? -8.191 8.867 42.713 1.00 87.25 210 TRP A C 1
ATOM 1655 O O . TRP A 1 210 ? -9.369 8.727 43.029 1.00 87.25 210 TRP A O 1
ATOM 1665 N N . VAL A 1 211 ? -7.333 7.845 42.696 1.00 83.94 211 VAL A N 1
ATOM 1666 C CA . VAL A 1 211 ? -7.704 6.459 43.020 1.00 83.94 211 VAL A CA 1
ATOM 1667 C C . VAL A 1 211 ? -8.322 6.363 44.423 1.00 83.94 211 VAL A C 1
ATOM 1669 O O . VAL A 1 211 ? -9.327 5.680 44.599 1.00 83.94 211 VAL A O 1
ATOM 1672 N N . TYR A 1 212 ? -7.786 7.087 45.414 1.00 79.25 212 TYR A N 1
ATOM 1673 C CA . TYR A 1 212 ? -8.314 7.059 46.787 1.00 79.25 212 TYR A CA 1
ATOM 1674 C C . TYR A 1 212 ? -9.474 8.017 47.059 1.00 79.25 212 TYR A C 1
ATOM 1676 O O . TYR A 1 212 ? -10.289 7.744 47.938 1.00 79.25 212 TYR A O 1
ATOM 1684 N N . ARG A 1 213 ? -9.515 9.183 46.408 1.00 76.50 213 ARG A N 1
ATOM 1685 C CA . ARG A 1 213 ? -10.422 10.278 46.796 1.00 76.50 213 ARG A CA 1
ATOM 1686 C C . ARG A 1 213 ? -11.403 10.677 45.710 1.00 76.50 213 ARG A C 1
ATOM 1688 O O . ARG A 1 213 ? -12.244 11.525 45.979 1.00 76.50 213 ARG A O 1
ATOM 1695 N N . SER A 1 214 ? -11.242 10.174 44.487 1.00 72.75 214 SER A N 1
ATOM 1696 C CA . SER A 1 214 ? -11.955 10.634 43.289 1.00 72.75 214 SER A CA 1
ATOM 1697 C C . SER A 1 214 ? -11.961 12.168 43.158 1.00 72.75 214 SER A C 1
ATOM 1699 O O . SER A 1 214 ? -12.905 12.753 42.642 1.00 72.75 214 SER A O 1
ATOM 1701 N N . THR A 1 215 ? -10.930 12.858 43.666 1.00 73.06 215 THR A N 1
ATOM 1702 C CA . THR A 1 215 ? -10.766 14.325 43.622 1.00 73.06 215 THR A CA 1
ATOM 1703 C C . THR A 1 215 ? -9.295 14.672 43.400 1.00 73.06 215 THR A C 1
ATOM 1705 O O . THR A 1 215 ? -8.423 13.866 43.708 1.00 73.06 215 THR A O 1
ATOM 1708 N N . LEU A 1 216 ? -9.023 15.869 42.870 1.00 74.50 216 LEU A N 1
ATOM 1709 C CA . LEU A 1 216 ? -7.683 16.306 42.460 1.00 74.50 216 LEU A CA 1
ATOM 1710 C C . LEU A 1 216 ? -7.170 17.471 43.325 1.00 74.50 216 LEU A C 1
ATOM 1712 O O . LEU A 1 216 ? -6.893 18.558 42.808 1.00 74.50 216 LEU A O 1
ATOM 1716 N N . LYS A 1 217 ? -7.077 17.315 44.654 1.00 68.19 217 LYS A N 1
ATOM 1717 C CA . LYS A 1 217 ? -6.683 18.437 45.529 1.00 68.19 217 LYS A CA 1
ATOM 1718 C C . LYS A 1 217 ? -5.226 18.840 45.329 1.00 68.19 217 LYS A C 1
ATOM 1720 O O . LYS A 1 217 ? -4.922 20.016 45.509 1.00 68.19 217 LYS A O 1
ATOM 1725 N N . THR A 1 218 ? -4.337 17.926 44.944 1.00 65.12 218 THR A N 1
ATOM 1726 C CA . THR A 1 218 ? -2.922 18.246 44.681 1.00 65.12 218 THR A CA 1
ATOM 1727 C C . THR A 1 218 ? -2.756 19.193 43.495 1.00 65.12 218 THR A C 1
ATOM 1729 O O . THR A 1 218 ? -1.981 20.140 43.596 1.00 65.12 218 THR A O 1
ATOM 1732 N N . LEU A 1 219 ? -3.566 19.047 42.440 1.00 64.56 219 LEU A N 1
ATOM 1733 C CA . LEU A 1 219 ? -3.634 20.022 41.342 1.00 64.56 219 LEU A CA 1
ATOM 1734 C C . LEU A 1 219 ? -4.112 21.402 41.835 1.00 64.56 219 LEU A C 1
ATOM 1736 O O . LEU A 1 219 ? -3.571 22.434 41.445 1.00 64.56 219 LEU A O 1
ATOM 1740 N N . HIS A 1 220 ? -5.066 21.432 42.769 1.00 60.88 220 HIS A N 1
ATOM 1741 C CA . HIS A 1 220 ? -5.633 22.667 43.323 1.00 60.88 220 HIS A CA 1
ATOM 1742 C C . HIS A 1 220 ? -4.797 23.311 44.447 1.00 60.88 220 HIS A C 1
ATOM 1744 O O . HIS A 1 220 ? -5.072 24.449 44.841 1.00 60.88 220 HIS A O 1
ATOM 1750 N N . LYS A 1 221 ? -3.773 22.630 44.983 1.00 60.12 221 LYS A N 1
ATOM 1751 C CA . LYS A 1 221 ? -2.954 23.147 46.088 1.00 60.12 221 LYS A CA 1
ATOM 1752 C C . LYS A 1 221 ? -2.074 24.301 45.618 1.00 60.12 221 LYS A C 1
ATOM 1754 O O . LYS A 1 221 ? -1.092 24.140 44.892 1.00 60.12 221 LYS A O 1
ATOM 1759 N N . ALA A 1 222 ? -2.384 25.494 46.113 1.00 42.44 222 ALA A N 1
ATOM 1760 C CA . ALA A 1 222 ? -1.539 26.655 45.929 1.00 42.44 222 ALA A CA 1
ATOM 1761 C C . ALA A 1 222 ? -0.296 26.577 46.831 1.00 42.44 222 ALA A C 1
ATOM 1763 O O . ALA A 1 222 ? -0.357 26.995 47.980 1.00 42.44 222 ALA A O 1
ATOM 1764 N N . GLY A 1 223 ? 0.826 26.043 46.325 1.00 46.06 223 GLY A N 1
ATOM 1765 C CA . GLY A 1 223 ? 2.106 26.173 47.040 1.00 46.06 223 GLY A CA 1
ATOM 1766 C C . GLY A 1 223 ? 3.203 25.126 46.831 1.00 46.06 223 GLY A C 1
ATOM 1767 O O . GLY A 1 223 ? 4.119 25.105 47.646 1.00 46.06 223 GLY A O 1
ATOM 1768 N N . CYS A 1 224 ? 3.183 24.264 45.805 1.00 38.59 224 CYS A N 1
ATOM 1769 C CA . CYS A 1 224 ? 4.348 23.402 45.557 1.00 38.59 224 CYS A CA 1
ATOM 1770 C C . CYS A 1 224 ? 5.406 24.160 44.737 1.00 38.59 224 CYS A C 1
ATOM 1772 O O . CYS A 1 224 ? 5.226 24.414 43.551 1.00 38.59 224 CYS A O 1
ATOM 1774 N N . ALA A 1 225 ? 6.500 24.557 45.383 1.00 43.12 225 ALA A N 1
ATOM 1775 C CA . ALA A 1 225 ? 7.538 25.433 44.837 1.00 43.12 225 ALA A CA 1
ATOM 1776 C C . ALA A 1 225 ? 8.491 24.775 43.809 1.00 43.12 225 ALA A C 1
ATOM 1778 O O . ALA A 1 225 ? 9.549 25.334 43.536 1.00 43.12 225 ALA A O 1
ATOM 1779 N N . LYS A 1 226 ? 8.163 23.597 43.254 1.00 45.69 226 LYS A N 1
ATOM 1780 C CA . LYS A 1 226 ? 9.059 22.856 42.341 1.00 45.69 226 LYS A CA 1
ATOM 1781 C C . LYS A 1 226 ? 8.489 22.533 40.956 1.00 45.69 226 LYS A C 1
ATOM 1783 O O . LYS A 1 226 ? 9.282 22.288 40.057 1.00 45.69 226 LYS A O 1
ATOM 1788 N N . THR A 1 227 ? 7.174 22.577 40.741 1.00 51.50 227 THR A N 1
ATOM 1789 C CA . THR A 1 227 ? 6.571 22.246 39.437 1.00 51.50 227 THR A CA 1
ATOM 1790 C C . THR A 1 227 ? 5.507 23.262 39.032 1.00 51.50 227 THR A C 1
ATOM 1792 O O . THR A 1 227 ? 4.681 23.697 39.838 1.00 51.50 227 THR A O 1
ATOM 1795 N N . ASN A 1 228 ? 5.544 23.685 37.767 1.00 70.75 228 ASN A N 1
ATOM 1796 C CA . ASN A 1 228 ? 4.545 24.582 37.199 1.00 70.75 228 ASN A CA 1
ATOM 1797 C C . ASN A 1 228 ? 3.184 23.863 37.169 1.00 70.75 228 ASN A C 1
ATOM 1799 O O . ASN A 1 228 ? 3.096 22.720 36.720 1.00 70.75 228 ASN A O 1
ATOM 1803 N N . ARG A 1 229 ? 2.110 24.514 37.636 1.00 75.62 229 ARG A N 1
ATOM 1804 C CA . ARG A 1 229 ? 0.773 23.885 37.718 1.00 75.62 229 ARG A CA 1
ATOM 1805 C C . ARG A 1 229 ? 0.252 23.447 36.351 1.00 75.62 229 ARG A C 1
ATOM 1807 O O . ARG A 1 229 ? -0.455 22.449 36.266 1.00 75.62 229 ARG A O 1
ATOM 1814 N N . THR A 1 230 ? 0.619 24.177 35.302 1.00 79.19 230 THR A N 1
ATOM 1815 C CA . THR A 1 230 ? 0.283 23.836 33.918 1.00 79.19 230 THR A CA 1
ATOM 1816 C C . THR A 1 230 ? 1.000 22.559 33.473 1.00 79.19 230 THR A C 1
ATOM 1818 O O . THR A 1 230 ? 0.361 21.684 32.900 1.00 79.19 230 THR A O 1
ATOM 1821 N N . ASP A 1 231 ? 2.285 22.397 33.809 1.00 82.81 231 ASP A N 1
ATOM 1822 C CA . ASP A 1 231 ? 3.077 21.211 33.439 1.00 82.81 231 ASP A CA 1
ATOM 1823 C C . ASP A 1 231 ? 2.570 19.956 34.159 1.00 82.81 231 ASP A C 1
ATOM 1825 O O . ASP A 1 231 ? 2.480 18.883 33.561 1.00 82.81 231 ASP A O 1
ATOM 1829 N N . LEU A 1 232 ? 2.171 20.099 35.429 1.00 85.31 232 LEU A N 1
ATOM 1830 C CA . LEU A 1 232 ? 1.558 19.013 36.191 1.00 85.31 232 LEU A CA 1
ATOM 1831 C C . LEU A 1 232 ? 0.201 18.609 35.599 1.00 85.31 232 LEU A C 1
ATOM 1833 O O . LEU A 1 232 ? -0.085 17.418 35.491 1.00 85.31 232 LEU A O 1
ATOM 1837 N N . ALA A 1 233 ? -0.623 19.577 35.186 1.00 86.62 233 ALA A N 1
ATOM 1838 C CA . ALA A 1 233 ? -1.903 19.304 34.537 1.00 86.62 233 ALA A CA 1
ATOM 1839 C C . ALA A 1 233 ? -1.712 18.572 33.201 1.00 86.62 233 ALA A C 1
ATOM 1841 O O . ALA A 1 233 ? -2.352 17.549 32.982 1.00 86.62 233 ALA A O 1
ATOM 1842 N N . ILE A 1 234 ? -0.780 19.033 32.360 1.00 87.81 234 ILE A N 1
ATOM 1843 C CA . ILE A 1 234 ? -0.431 18.388 31.084 1.00 87.81 234 ILE A CA 1
ATOM 1844 C C . ILE A 1 234 ? 0.050 16.951 31.313 1.00 87.81 234 ILE A C 1
ATOM 1846 O O . ILE A 1 234 ? -0.475 16.023 30.701 1.00 87.81 234 ILE A O 1
ATOM 1850 N N . SER A 1 235 ? 0.975 16.758 32.256 1.00 88.06 235 SER A N 1
ATOM 1851 C CA . SER A 1 235 ? 1.499 15.429 32.593 1.00 88.06 235 SER A CA 1
ATOM 1852 C C . SER A 1 235 ? 0.403 14.506 33.140 1.00 88.06 235 SER A C 1
ATOM 1854 O O . SER A 1 235 ? 0.404 13.312 32.858 1.00 88.06 235 SER A O 1
ATOM 1856 N N . THR A 1 236 ? -0.567 15.051 33.885 1.00 89.38 236 THR A N 1
ATOM 1857 C CA . THR A 1 236 ? -1.720 14.290 34.395 1.00 89.38 236 THR A CA 1
ATOM 1858 C C . THR A 1 236 ? -2.665 13.873 33.265 1.00 89.38 236 THR A C 1
ATOM 1860 O O . THR A 1 236 ? -3.132 12.739 33.266 1.00 89.38 236 THR A O 1
ATOM 1863 N N . VAL A 1 237 ? -2.927 14.747 32.284 1.00 89.56 237 VAL A N 1
ATOM 1864 C CA . VAL A 1 237 ? -3.746 14.420 31.099 1.00 89.56 237 VAL A CA 1
ATOM 1865 C C . VAL A 1 237 ? -3.088 13.307 30.286 1.00 89.56 237 VAL A C 1
ATOM 1867 O O . VAL A 1 237 ? -3.743 12.319 29.959 1.00 89.56 237 VAL A O 1
ATOM 1870 N N . ALA A 1 238 ? -1.785 13.424 30.026 1.00 87.94 238 ALA A N 1
ATOM 1871 C CA . ALA A 1 238 ? -1.015 12.400 29.330 1.00 87.94 238 ALA A CA 1
ATOM 1872 C C . ALA A 1 238 ? -1.042 11.050 30.064 1.00 87.94 238 ALA A C 1
ATOM 1874 O O . ALA A 1 238 ? -1.305 10.013 29.456 1.00 87.94 238 ALA A O 1
ATOM 1875 N N . LEU A 1 239 ? -0.833 11.061 31.386 1.00 88.75 239 LEU A N 1
ATOM 1876 C CA . LEU A 1 239 ? -0.882 9.861 32.224 1.00 88.75 239 LEU A CA 1
ATOM 1877 C C . LEU A 1 239 ? -2.278 9.217 32.215 1.00 88.75 239 LEU A C 1
ATOM 1879 O O . LEU A 1 239 ? -2.404 7.997 32.116 1.00 88.75 239 LEU A O 1
ATOM 1883 N N . ALA A 1 240 ? -3.332 10.032 32.289 1.00 89.38 240 ALA A N 1
ATOM 1884 C CA . ALA A 1 240 ? -4.709 9.560 32.258 1.00 89.38 240 ALA A CA 1
ATOM 1885 C C . ALA A 1 240 ? -5.049 8.889 30.922 1.00 89.38 240 ALA A C 1
ATOM 1887 O O . ALA A 1 240 ? -5.646 7.815 30.916 1.00 89.38 240 ALA A O 1
ATOM 1888 N N . GLU A 1 241 ? -4.636 9.466 29.792 1.00 88.25 241 GLU A N 1
ATOM 1889 C CA . GLU A 1 241 ? -4.861 8.857 28.478 1.00 88.25 241 GLU A CA 1
ATOM 1890 C C . GLU A 1 241 ? -3.990 7.612 28.252 1.00 88.25 241 GLU A C 1
ATOM 1892 O O . GLU A 1 241 ? -4.492 6.626 27.709 1.00 88.25 241 GLU A O 1
ATOM 1897 N N . LYS A 1 242 ? -2.743 7.593 28.753 1.00 87.25 242 LYS A N 1
ATOM 1898 C CA . LYS A 1 242 ? -1.871 6.402 28.755 1.00 87.25 242 LYS A CA 1
ATOM 1899 C C . LYS A 1 242 ? -2.527 5.216 29.470 1.00 87.25 242 LYS A C 1
ATOM 1901 O O . LYS A 1 242 ? -2.453 4.091 28.979 1.00 87.25 242 LYS A O 1
ATOM 1906 N N . TYR A 1 243 ? -3.203 5.469 30.592 1.00 84.81 243 TYR A N 1
ATOM 1907 C CA . TYR A 1 243 ? -3.902 4.445 31.378 1.00 84.81 243 TYR A CA 1
ATOM 1908 C C . TYR A 1 243 ? -5.391 4.280 31.051 1.00 84.81 243 TYR A C 1
ATOM 1910 O O . TYR A 1 243 ? -6.070 3.498 31.718 1.00 84.81 243 TYR A O 1
ATOM 1918 N N . LEU A 1 244 ? -5.894 4.958 30.011 1.00 84.69 244 LEU A N 1
ATOM 1919 C CA . LEU A 1 244 ? -7.296 4.912 29.576 1.00 84.69 244 LEU A CA 1
ATOM 1920 C C . LEU A 1 244 ? -8.290 5.291 30.694 1.00 84.69 244 LEU A C 1
ATOM 1922 O O . LEU A 1 244 ? -9.318 4.640 30.877 1.00 84.69 244 LEU A O 1
ATOM 1926 N N . LEU A 1 245 ? -7.982 6.358 31.437 1.00 87.25 245 LEU A N 1
ATOM 1927 C CA . LEU A 1 245 ? -8.758 6.888 32.562 1.00 87.25 245 LEU A CA 1
ATOM 1928 C C . LEU A 1 245 ? -9.495 8.182 32.156 1.00 87.25 245 LEU A C 1
ATOM 1930 O O . LEU A 1 245 ? -9.022 9.278 32.472 1.00 87.25 245 LEU A O 1
ATOM 1934 N N . PRO A 1 246 ? -10.652 8.099 31.465 1.00 83.50 246 PRO A N 1
ATOM 1935 C CA . PRO A 1 246 ? -11.336 9.274 30.917 1.00 83.50 246 PRO A CA 1
ATOM 1936 C C . PRO A 1 246 ? -11.766 10.271 31.998 1.00 83.50 246 PRO A C 1
ATOM 1938 O O . PRO A 1 246 ? -11.624 11.470 31.803 1.00 83.50 246 PRO A O 1
ATOM 1941 N N . GLU A 1 247 ? -12.212 9.799 33.166 1.00 84.06 247 GLU A N 1
ATOM 1942 C CA . GLU A 1 247 ? -12.648 10.687 34.249 1.00 84.06 247 GLU A CA 1
ATOM 1943 C C . GLU A 1 247 ? -11.491 11.513 34.839 1.00 84.06 247 GLU A C 1
ATOM 1945 O O . GLU A 1 247 ? -11.646 12.705 35.112 1.00 84.06 247 GLU A O 1
ATOM 1950 N N . LEU A 1 248 ? -10.318 10.896 35.021 1.00 86.31 248 LEU A N 1
ATOM 1951 C CA . LEU A 1 248 ? -9.116 11.600 35.465 1.00 86.31 248 LEU A CA 1
ATOM 1952 C C . LEU A 1 248 ? -8.659 12.610 34.403 1.00 86.31 248 LEU A C 1
ATOM 1954 O O . LEU A 1 248 ? -8.335 13.750 34.742 1.00 86.31 248 LEU A O 1
ATOM 1958 N N . GLY A 1 249 ? -8.679 12.201 33.130 1.00 88.12 249 GLY A N 1
ATOM 1959 C CA . GLY A 1 249 ? -8.310 13.041 31.992 1.00 88.12 249 GLY A CA 1
ATOM 1960 C C . GLY A 1 249 ? -9.207 14.271 31.854 1.00 88.12 249 GLY A C 1
ATOM 1961 O O . GLY A 1 249 ? -8.699 15.385 31.756 1.00 88.12 249 GLY A O 1
ATOM 1962 N N . ASP A 1 250 ? -10.527 14.098 31.940 1.00 87.25 250 ASP A N 1
ATOM 1963 C CA . ASP A 1 250 ? -11.505 15.183 31.802 1.00 87.25 250 ASP A CA 1
ATOM 1964 C C . ASP A 1 250 ? -11.389 16.204 32.944 1.00 87.25 250 ASP A C 1
ATOM 1966 O O . ASP A 1 250 ? -11.385 17.415 32.712 1.00 87.25 250 ASP A O 1
ATOM 1970 N N . ARG A 1 251 ? -11.191 15.742 34.186 1.00 85.25 251 ARG A N 1
ATOM 1971 C CA . ARG A 1 251 ? -10.963 16.633 35.337 1.00 85.25 251 ARG A CA 1
ATOM 1972 C C . ARG A 1 251 ? -9.632 17.386 35.233 1.00 85.25 251 ARG A C 1
ATOM 1974 O O . ARG A 1 251 ? -9.569 18.570 35.571 1.00 85.25 251 ARG A O 1
ATOM 1981 N N . ALA A 1 252 ? -8.573 16.736 34.747 1.00 87.69 252 ALA A N 1
ATOM 1982 C CA . ALA A 1 252 ? -7.286 17.389 34.510 1.00 87.69 252 ALA A CA 1
ATOM 1983 C C . ALA A 1 252 ? -7.363 18.413 33.357 1.00 87.69 252 ALA A C 1
ATOM 1985 O O . ALA A 1 252 ? -6.809 19.509 33.474 1.00 87.69 252 ALA A O 1
ATOM 1986 N N . MET A 1 253 ? -8.118 18.115 32.293 1.00 89.12 253 MET A N 1
ATOM 1987 C CA . MET A 1 253 ? -8.381 19.048 31.191 1.00 89.12 253 MET A CA 1
ATOM 1988 C C . MET A 1 253 ? -9.245 20.237 31.616 1.00 89.12 253 MET A C 1
ATOM 1990 O O . MET A 1 253 ? -8.941 21.369 31.238 1.00 89.12 253 MET A O 1
ATOM 1994 N N . SER A 1 254 ? -10.268 20.019 32.448 1.00 86.12 254 SER A N 1
ATOM 1995 C CA . SER A 1 254 ? -11.064 21.098 33.050 1.00 86.12 254 SER A CA 1
ATOM 1996 C C . SER A 1 254 ? -10.181 22.060 33.843 1.00 86.12 254 SER A C 1
ATOM 1998 O O . SER A 1 254 ? -10.256 23.280 33.670 1.00 86.12 254 SER A O 1
ATOM 2000 N N . PHE A 1 255 ? -9.271 21.515 34.652 1.00 85.06 255 PHE A N 1
ATOM 2001 C CA . PHE A 1 255 ? -8.300 22.305 35.396 1.00 85.06 255 PHE A CA 1
ATOM 2002 C C . PHE A 1 255 ? -7.345 23.083 34.472 1.00 85.06 255 PHE A C 1
ATOM 2004 O O . PHE A 1 255 ? -7.155 24.286 34.669 1.00 85.06 255 PHE A O 1
ATOM 2011 N N . LEU A 1 256 ? -6.798 22.443 33.430 1.00 85.69 256 LEU A N 1
ATOM 2012 C CA . LEU A 1 256 ? -5.915 23.086 32.449 1.00 85.69 256 LEU A CA 1
ATOM 2013 C C . LEU A 1 256 ? -6.615 24.244 31.715 1.00 85.69 256 LEU A C 1
ATOM 2015 O O . LEU A 1 256 ? -6.068 25.345 31.633 1.00 85.69 256 LEU A O 1
ATOM 2019 N N . ALA A 1 257 ? -7.848 24.030 31.250 1.00 82.94 257 ALA A N 1
ATOM 2020 C CA . ALA A 1 257 ? -8.650 25.053 30.584 1.00 82.94 257 ALA A CA 1
ATOM 2021 C C . ALA A 1 257 ? -9.001 26.219 31.527 1.00 82.94 257 ALA A C 1
ATOM 2023 O O . ALA A 1 257 ? -8.996 27.384 31.120 1.00 82.94 257 ALA A O 1
ATOM 2024 N N . ASN A 1 258 ? -9.262 25.932 32.807 1.00 81.00 258 ASN A N 1
ATOM 2025 C CA . ASN A 1 258 ? -9.522 26.952 33.823 1.00 81.00 258 ASN A CA 1
ATOM 2026 C C . ASN A 1 258 ? -8.267 27.764 34.190 1.00 81.00 258 ASN A C 1
ATOM 2028 O O . ASN A 1 258 ? -8.380 28.974 34.403 1.00 81.00 258 ASN A O 1
ATOM 2032 N N . ILE A 1 259 ? -7.074 27.154 34.204 1.00 76.94 259 ILE A N 1
ATOM 2033 C CA . ILE A 1 259 ? -5.803 27.893 34.302 1.00 76.94 259 ILE A CA 1
ATOM 2034 C C . ILE A 1 259 ? -5.612 28.791 33.080 1.00 76.94 259 ILE A C 1
ATOM 2036 O O . ILE A 1 259 ? -5.254 29.956 33.253 1.00 76.94 259 ILE A O 1
ATOM 2040 N N . GLY A 1 260 ? -5.914 28.288 31.879 1.00 70.25 260 GLY A N 1
ATOM 2041 C CA . GLY A 1 260 ? -5.800 29.019 30.612 1.00 70.25 260 GLY A CA 1
ATOM 2042 C C . GLY A 1 260 ? -6.566 30.348 30.566 1.00 70.25 260 GLY A C 1
ATOM 2043 O O . GLY A 1 260 ? -6.178 31.262 29.840 1.00 70.25 260 GLY A O 1
ATOM 2044 N N . LYS A 1 261 ? -7.618 30.499 31.388 1.00 75.44 261 LYS A N 1
ATOM 2045 C CA . LYS A 1 261 ? -8.361 31.765 31.559 1.00 75.44 261 LYS A CA 1
ATOM 2046 C C . LYS A 1 261 ? -7.553 32.851 32.281 1.00 75.44 261 LYS A C 1
ATOM 2048 O O . LYS A 1 261 ? -7.862 34.030 32.143 1.00 75.44 261 LYS A O 1
ATOM 2053 N N . ARG A 1 262 ? -6.580 32.465 33.111 1.00 67.81 262 ARG A N 1
ATOM 2054 C CA . ARG A 1 262 ? -5.798 33.372 33.974 1.00 67.81 262 ARG A CA 1
ATOM 2055 C C . ARG A 1 262 ? -4.338 33.484 33.551 1.00 67.81 262 ARG A C 1
ATOM 2057 O O . ARG A 1 262 ? -3.741 34.535 33.742 1.00 67.81 262 ARG A O 1
ATOM 2064 N N . VAL A 1 263 ? -3.767 32.400 33.035 1.00 68.38 263 VAL A N 1
ATOM 2065 C CA . VAL A 1 263 ? -2.358 32.289 32.650 1.00 68.38 263 VAL A CA 1
ATOM 2066 C C . VAL A 1 263 ? -2.299 31.725 31.244 1.00 68.38 263 VAL A C 1
ATOM 2068 O O . VAL A 1 263 ? -2.907 30.694 30.971 1.00 68.38 263 VAL A O 1
ATOM 2071 N N . VAL A 1 264 ? -1.555 32.389 30.364 1.00 66.62 264 VAL A N 1
ATOM 2072 C CA . VAL A 1 264 ? -1.368 31.932 28.984 1.00 66.62 264 VAL A CA 1
ATOM 2073 C C . VAL A 1 264 ? -0.423 30.734 28.986 1.00 66.62 264 VAL A C 1
ATOM 2075 O O . VAL A 1 264 ? 0.720 30.885 29.429 1.00 66.62 264 VAL A O 1
ATOM 2078 N N . PRO A 1 265 ? -0.859 29.548 28.526 1.00 70.25 265 PRO A N 1
ATOM 2079 C CA . PRO A 1 265 ? 0.046 28.422 28.368 1.00 70.25 265 PRO A CA 1
ATOM 2080 C C . PRO A 1 265 ? 1.130 28.759 27.339 1.00 70.25 265 PRO A C 1
ATOM 2082 O O . PRO A 1 265 ? 0.863 29.353 26.295 1.00 70.25 265 PRO A O 1
ATOM 2085 N N . THR A 1 266 ? 2.372 28.388 27.631 1.00 73.75 266 THR A N 1
ATOM 2086 C CA . THR A 1 266 ? 3.492 28.617 26.711 1.00 73.75 266 THR A CA 1
ATOM 2087 C C . THR A 1 266 ? 3.418 27.671 25.511 1.00 73.75 266 THR A C 1
ATOM 2089 O O . THR A 1 266 ? 2.843 26.586 25.584 1.00 73.75 266 THR A O 1
ATOM 2092 N N . MET A 1 267 ? 4.060 28.033 24.398 1.00 73.25 267 MET A N 1
ATOM 2093 C CA . MET A 1 267 ? 4.116 27.155 23.219 1.00 73.25 267 MET A CA 1
ATOM 2094 C C . MET A 1 267 ? 4.833 25.825 23.512 1.00 73.25 267 MET A C 1
ATOM 2096 O O . MET A 1 267 ? 4.430 24.792 22.990 1.00 73.25 267 MET A O 1
ATOM 2100 N N . SER A 1 268 ? 5.825 25.832 24.412 1.00 73.81 268 SER A N 1
ATOM 2101 C CA . SER A 1 268 ? 6.488 24.612 24.905 1.00 73.81 268 SER A CA 1
ATOM 2102 C C . SER A 1 268 ? 5.508 23.678 25.619 1.00 73.81 268 SER A C 1
ATOM 2104 O O . SER A 1 268 ? 5.500 22.472 25.389 1.00 73.81 268 SER A O 1
ATOM 2106 N N . GLN A 1 269 ? 4.608 24.242 26.424 1.00 80.19 269 GLN A N 1
ATOM 2107 C CA . GLN A 1 269 ? 3.558 23.486 27.105 1.00 80.19 269 GLN A CA 1
ATOM 2108 C C . GLN A 1 269 ? 2.537 22.894 26.132 1.00 80.19 269 GLN A C 1
ATOM 2110 O O . GLN A 1 269 ? 2.103 21.763 26.320 1.00 80.19 269 GLN A O 1
ATOM 2115 N N . MET A 1 270 ? 2.163 23.625 25.081 1.00 84.31 270 MET A N 1
ATOM 2116 C CA . MET A 1 270 ? 1.228 23.108 24.074 1.00 84.31 270 MET A CA 1
ATOM 2117 C C . MET A 1 270 ? 1.860 22.022 23.207 1.00 84.31 270 MET A C 1
ATOM 2119 O O . MET A 1 270 ? 1.196 21.026 22.935 1.00 84.31 270 MET A O 1
ATOM 2123 N N . SER A 1 271 ? 3.139 22.166 22.850 1.00 79.62 271 SER A N 1
ATOM 2124 C CA . SER A 1 271 ? 3.910 21.100 22.195 1.00 79.62 271 SER A CA 1
ATOM 2125 C C . SER A 1 271 ? 4.008 19.871 23.100 1.00 79.62 271 SER A C 1
ATOM 2127 O O . SER A 1 271 ? 3.594 18.791 22.700 1.00 79.62 271 SER A O 1
ATOM 2129 N N . THR A 1 272 ? 4.355 20.048 24.379 1.00 82.31 272 THR A N 1
ATOM 2130 C CA . THR A 1 272 ? 4.391 18.947 25.358 1.00 82.31 272 THR A CA 1
ATOM 2131 C C . THR A 1 272 ? 3.036 18.237 25.475 1.00 82.31 272 THR A C 1
ATOM 2133 O O . THR A 1 272 ? 2.979 17.011 25.474 1.00 82.31 272 THR A O 1
ATOM 2136 N N . LEU A 1 273 ? 1.926 18.984 25.540 1.00 85.00 273 LEU A N 1
ATOM 2137 C CA . LEU A 1 273 ? 0.577 18.409 25.577 1.00 85.00 273 LEU A CA 1
ATOM 2138 C C . LEU A 1 273 ? 0.252 17.633 24.297 1.00 85.00 273 LEU A C 1
ATOM 2140 O O . LEU A 1 273 ? -0.335 16.556 24.367 1.00 85.00 273 LEU A O 1
ATOM 2144 N N . TYR A 1 274 ? 0.622 18.173 23.137 1.00 85.19 274 TYR A N 1
ATOM 2145 C CA . TYR A 1 274 ? 0.364 17.559 21.840 1.00 85.19 274 TYR A CA 1
ATOM 2146 C C . TYR A 1 274 ? 1.206 16.288 21.630 1.00 85.19 274 TYR A C 1
ATOM 2148 O O . TYR A 1 274 ? 0.675 15.276 21.174 1.00 85.19 274 TYR A O 1
ATOM 2156 N N . GLU A 1 275 ? 2.481 16.300 22.027 1.00 81.88 275 GLU A N 1
ATOM 2157 C CA . GLU A 1 275 ? 3.391 15.150 21.967 1.00 81.88 275 GLU A CA 1
ATOM 2158 C C . GLU A 1 275 ? 2.980 14.023 22.924 1.00 81.88 275 GLU A C 1
ATOM 2160 O O . GLU A 1 275 ? 3.004 12.853 22.544 1.00 81.88 275 GLU A O 1
ATOM 2165 N N . GLN A 1 276 ? 2.588 14.358 24.158 1.00 81.94 276 GLN A N 1
ATOM 2166 C CA . GLN A 1 276 ? 2.317 13.367 25.206 1.00 81.94 276 GLN A CA 1
ATOM 2167 C C . GLN A 1 276 ? 0.908 12.757 25.155 1.00 81.94 276 GLN A C 1
ATOM 2169 O O . GLN A 1 276 ? 0.636 11.791 25.866 1.00 81.94 276 GLN A O 1
ATOM 2174 N N . THR A 1 277 ? 0.005 13.296 24.333 1.00 82.88 277 THR A N 1
ATOM 2175 C CA . THR A 1 277 ? -1.358 12.766 24.164 1.00 82.88 277 THR A CA 1
ATOM 2176 C C . THR A 1 277 ? -1.496 12.043 22.823 1.00 82.88 277 THR A C 1
ATOM 2178 O O . THR A 1 277 ? -0.902 12.480 21.839 1.00 82.88 277 THR A O 1
ATOM 2181 N N . PRO A 1 278 ? -2.244 10.932 22.710 1.00 77.69 278 PRO A N 1
ATOM 2182 C CA . PRO A 1 278 ? -2.441 10.211 21.455 1.00 77.69 278 PRO A CA 1
ATOM 2183 C C . PRO A 1 278 ? -3.106 11.050 20.340 1.00 77.69 278 PRO A C 1
ATOM 2185 O O . PRO A 1 278 ? -3.876 11.969 20.617 1.00 77.69 278 PRO A O 1
ATOM 2188 N N . PRO A 1 279 ? -2.901 10.707 19.049 1.00 71.94 279 PRO A N 1
ATOM 2189 C CA . PRO A 1 279 ? -3.431 11.465 17.901 1.00 71.94 279 PRO A CA 1
ATOM 2190 C C . PRO A 1 279 ? -4.959 11.611 17.820 1.00 71.94 279 PRO A C 1
ATOM 2192 O O . PRO A 1 279 ? -5.469 12.413 17.039 1.00 71.94 279 PRO A O 1
ATOM 2195 N N . ASN A 1 280 ? -5.712 10.809 18.571 1.00 74.06 280 ASN A N 1
ATOM 2196 C CA . ASN A 1 280 ? -7.169 10.887 18.677 1.00 74.06 280 ASN A CA 1
ATOM 2197 C C . ASN A 1 280 ? -7.655 11.650 19.921 1.00 74.06 280 ASN A C 1
ATOM 2199 O O . ASN A 1 280 ? -8.866 11.727 20.111 1.00 74.06 280 ASN A O 1
ATOM 2203 N N . SER A 1 281 ? -6.746 12.191 20.734 1.00 81.94 281 SER A N 1
ATOM 2204 C CA . SER A 1 281 ? -7.070 12.927 21.952 1.00 81.94 281 SER A CA 1
ATOM 2205 C C . SER A 1 281 ? -7.760 14.255 21.655 1.00 81.94 281 SER A C 1
ATOM 2207 O O . SER A 1 281 ? -7.301 15.046 20.823 1.00 81.94 281 SER A O 1
ATOM 2209 N N . ASN A 1 282 ? -8.822 14.553 22.405 1.00 83.69 282 ASN A N 1
ATOM 2210 C CA . ASN A 1 282 ? -9.454 15.868 22.371 1.00 83.69 282 ASN A CA 1
ATOM 2211 C C . ASN A 1 282 ? -8.576 16.957 23.025 1.00 83.69 282 ASN A C 1
ATOM 2213 O O . ASN A 1 282 ? -8.758 18.140 22.728 1.00 83.69 282 ASN A O 1
ATOM 2217 N N . ALA A 1 283 ? -7.567 16.589 23.825 1.00 85.25 283 ALA A N 1
ATOM 2218 C CA . ALA A 1 283 ? -6.587 17.528 24.370 1.00 85.25 283 ALA A CA 1
ATOM 2219 C C . ALA A 1 283 ? -5.690 18.145 23.282 1.00 85.25 283 ALA A C 1
ATOM 2221 O O . ALA A 1 283 ? -5.297 19.309 23.390 1.00 85.25 283 ALA A O 1
ATOM 2222 N N . ARG A 1 284 ? -5.456 17.434 22.169 1.00 87.81 284 ARG A N 1
ATOM 2223 C CA . ARG A 1 284 ? -4.748 17.993 21.003 1.00 87.81 284 ARG A CA 1
ATOM 2224 C C . ARG A 1 284 ? -5.510 19.148 20.352 1.00 87.81 284 ARG A C 1
ATOM 2226 O O . ARG A 1 284 ? -4.883 20.085 19.866 1.00 87.81 284 ARG A O 1
ATOM 2233 N N . ILE A 1 285 ? -6.848 19.142 20.401 1.00 84.31 285 ILE A N 1
ATOM 2234 C CA . ILE A 1 285 ? -7.678 20.259 19.909 1.00 84.31 285 ILE A CA 1
ATOM 2235 C C . ILE A 1 285 ? -7.382 21.531 20.718 1.00 84.31 285 ILE A C 1
ATOM 2237 O O . ILE A 1 285 ? -7.309 22.619 20.149 1.00 84.31 285 ILE A O 1
ATOM 2241 N N . TYR A 1 286 ? -7.192 21.399 22.036 1.00 86.75 286 TYR A N 1
ATOM 2242 C CA . TYR A 1 286 ? -6.845 22.520 22.911 1.00 86.75 286 TYR A CA 1
ATOM 2243 C C . TYR A 1 286 ? -5.493 23.134 22.519 1.00 86.75 286 TYR A C 1
ATOM 2245 O O . TYR A 1 286 ? -5.411 24.344 22.308 1.00 86.75 286 TYR A O 1
ATOM 2253 N N . ALA A 1 287 ? -4.463 22.298 22.330 1.00 85.44 287 ALA A N 1
ATOM 2254 C CA . ALA A 1 287 ? -3.133 22.741 21.903 1.00 85.44 287 ALA A CA 1
ATOM 2255 C C . ALA A 1 287 ? -3.162 23.449 20.537 1.00 85.44 287 ALA A C 1
ATOM 2257 O O . ALA A 1 287 ? -2.612 24.540 20.388 1.00 85.44 287 ALA A O 1
ATOM 2258 N N . VAL A 1 288 ? -3.861 22.868 19.556 1.00 82.44 288 VAL A N 1
ATOM 2259 C CA . VAL A 1 288 ? -3.994 23.431 18.202 1.00 82.44 288 VAL A CA 1
ATOM 2260 C C . VAL A 1 288 ? -4.672 24.805 18.224 1.00 82.44 288 VAL A C 1
ATOM 2262 O O . VAL A 1 288 ? -4.199 25.727 17.559 1.00 82.44 288 VAL A O 1
ATOM 2265 N N . ARG A 1 289 ? -5.742 24.978 19.014 1.00 83.50 289 ARG A N 1
ATOM 2266 C CA . ARG A 1 289 ? -6.464 26.259 19.137 1.00 83.50 289 ARG A CA 1
ATOM 2267 C C . ARG A 1 289 ? -5.624 27.349 19.814 1.00 83.50 289 ARG A C 1
ATOM 2269 O O . ARG A 1 289 ? -5.686 28.505 19.397 1.00 83.50 289 ARG A O 1
ATOM 2276 N N . GLU A 1 290 ? -4.821 27.008 20.824 1.00 80.50 290 GLU A N 1
ATOM 2277 C CA . GLU A 1 290 ? -3.892 27.969 21.445 1.00 80.50 290 GLU A CA 1
ATOM 2278 C C . GLU A 1 290 ? -2.780 28.401 20.468 1.00 80.50 290 GLU A C 1
ATOM 2280 O O . GLU A 1 290 ? -2.466 29.590 20.377 1.00 80.50 290 GLU A O 1
ATOM 2285 N N . VAL A 1 291 ? -2.234 27.470 19.674 1.00 76.75 291 VAL A N 1
ATOM 2286 C CA . VAL A 1 291 ? -1.225 27.780 18.642 1.00 76.75 291 VAL A CA 1
ATOM 2287 C C . VAL A 1 291 ? -1.820 28.605 17.499 1.00 76.75 291 VAL A C 1
ATOM 2289 O O . VAL A 1 291 ? -1.201 29.570 17.053 1.00 76.75 291 VAL A O 1
ATOM 2292 N N . GLU A 1 292 ? -3.035 28.290 17.045 1.00 75.94 292 GLU A N 1
ATOM 2293 C CA . GLU A 1 292 ? -3.763 29.087 16.051 1.00 75.94 292 GLU A CA 1
ATOM 2294 C C . GLU A 1 292 ? -3.915 30.541 16.510 1.00 75.94 292 GLU A C 1
ATOM 2296 O O . GLU A 1 292 ? -3.569 31.469 15.772 1.00 75.94 292 GLU A O 1
ATOM 2301 N N . TRP A 1 293 ? -4.400 30.744 17.739 1.00 75.12 293 TRP A N 1
ATOM 2302 C CA . TRP A 1 293 ? -4.564 32.080 18.299 1.00 75.12 293 TRP A CA 1
ATOM 2303 C C . TRP A 1 293 ? -3.228 32.835 18.354 1.00 75.12 293 TRP A C 1
ATOM 2305 O O . TRP A 1 293 ? -3.175 34.015 17.986 1.00 75.12 293 TRP A O 1
ATOM 2315 N N . ALA A 1 294 ? -2.151 32.147 18.745 1.00 69.88 294 ALA A N 1
ATOM 2316 C CA . ALA A 1 294 ? -0.813 32.718 18.838 1.00 69.88 294 ALA A CA 1
ATOM 2317 C C . ALA A 1 294 ? -0.216 33.111 17.474 1.00 69.88 294 ALA A C 1
ATOM 2319 O O . ALA A 1 294 ? 0.425 34.155 17.357 1.00 69.88 294 ALA A O 1
ATOM 2320 N N . LEU A 1 295 ? -0.457 32.318 16.426 1.00 67.19 295 LEU A N 1
ATOM 2321 C CA . LEU A 1 295 ? 0.008 32.610 15.064 1.00 67.19 295 LEU A CA 1
ATOM 2322 C C . LEU A 1 295 ? -0.706 33.815 14.437 1.00 67.19 295 LEU A C 1
ATOM 2324 O O . LEU A 1 295 ? -0.123 34.515 13.608 1.00 67.19 295 LEU A O 1
ATOM 2328 N N . ILE A 1 296 ? -1.967 34.042 14.809 1.00 65.62 296 ILE A N 1
ATOM 2329 C CA . ILE A 1 296 ? -2.807 35.104 14.240 1.00 65.62 296 ILE A CA 1
ATOM 2330 C C . ILE A 1 296 ? -2.617 36.435 14.972 1.00 65.62 296 ILE A C 1
ATOM 2332 O O . ILE A 1 296 ? -2.749 37.488 14.349 1.00 65.62 296 ILE A O 1
ATOM 2336 N N . ASN A 1 297 ? -2.258 36.403 16.259 1.00 61.69 297 ASN A N 1
ATOM 2337 C CA . ASN A 1 297 ? -2.098 37.593 17.097 1.00 61.69 297 ASN A CA 1
ATOM 2338 C C . ASN A 1 297 ? -0.645 37.776 17.595 1.00 61.69 297 ASN A C 1
ATOM 2340 O O . ASN A 1 297 ? -0.421 37.813 18.806 1.00 61.69 297 ASN A O 1
ATOM 2344 N N . PRO A 1 298 ? 0.354 37.939 16.702 1.00 54.62 298 PRO A N 1
ATOM 2345 C CA . PRO A 1 298 ? 1.763 38.066 17.091 1.00 54.62 298 PRO A CA 1
ATOM 2346 C C . PRO A 1 298 ? 2.086 39.377 17.831 1.00 54.62 298 PRO A C 1
ATOM 2348 O O . PRO A 1 298 ? 3.151 39.497 18.427 1.00 54.62 298 PRO A O 1
ATOM 2351 N N . GLU A 1 299 ? 1.184 40.364 17.787 1.00 48.56 299 GLU A N 1
ATOM 2352 C CA . GLU A 1 299 ? 1.312 41.649 18.491 1.00 48.56 299 GLU A CA 1
ATOM 2353 C C . GLU A 1 299 ? 0.733 41.619 19.916 1.00 48.56 299 GLU A C 1
ATOM 2355 O O . GLU A 1 299 ? 0.932 42.563 20.683 1.00 48.56 299 GLU A O 1
ATOM 2360 N N . ALA A 1 300 ? 0.034 40.544 20.304 1.00 54.62 300 ALA A N 1
ATOM 2361 C CA . ALA A 1 300 ? -0.359 40.341 21.691 1.00 54.62 300 ALA A CA 1
ATOM 2362 C C . ALA A 1 300 ? 0.921 40.065 22.492 1.00 54.62 300 ALA A C 1
ATOM 2364 O O . ALA A 1 300 ? 1.489 38.980 22.395 1.00 54.62 300 ALA A O 1
ATOM 2365 N N . GLY A 1 301 ? 1.401 41.079 23.221 1.00 43.03 301 GLY A N 1
ATOM 2366 C CA . GLY A 1 301 ? 2.758 41.221 23.779 1.00 43.03 301 GLY A CA 1
ATOM 2367 C C . GLY A 1 301 ? 3.282 40.148 24.746 1.00 43.03 301 GLY A C 1
ATOM 2368 O O . GLY A 1 301 ? 4.258 40.394 25.445 1.00 43.03 301 GLY A O 1
ATOM 2369 N N . GLU A 1 302 ? 2.671 38.969 24.789 1.00 48.50 302 GLU A N 1
ATOM 2370 C CA . GLU A 1 302 ? 3.083 37.801 25.569 1.00 48.50 302 GLU A CA 1
ATOM 2371 C C . GLU A 1 302 ? 3.758 36.716 24.701 1.00 48.50 302 GLU A C 1
ATOM 2373 O O . GLU A 1 302 ? 4.351 35.785 25.243 1.00 48.50 302 GLU A O 1
ATOM 2378 N N . ILE A 1 303 ? 3.723 36.831 23.364 1.00 49.12 303 ILE A N 1
ATOM 2379 C CA . ILE A 1 303 ? 4.324 35.858 22.434 1.00 49.12 303 ILE A CA 1
ATOM 2380 C C . ILE A 1 303 ? 5.631 36.423 21.867 1.00 49.12 303 ILE A C 1
ATOM 2382 O O . ILE A 1 303 ? 5.646 37.276 20.983 1.00 49.12 303 ILE A O 1
ATOM 2386 N N . THR A 1 304 ? 6.765 35.936 22.371 1.00 46.66 304 THR A N 1
ATOM 2387 C CA . THR A 1 304 ? 8.095 36.301 21.856 1.00 46.66 304 THR A CA 1
ATOM 2388 C C . THR A 1 304 ? 8.419 35.548 20.560 1.00 46.66 304 THR A C 1
ATOM 2390 O O . THR A 1 304 ? 7.903 34.457 20.316 1.00 46.66 304 THR A O 1
ATOM 2393 N N . SER A 1 305 ? 9.334 36.070 19.735 1.00 44.16 305 SER A N 1
ATOM 2394 C CA . SER A 1 305 ? 9.857 35.357 18.551 1.00 44.16 305 SER A CA 1
ATOM 2395 C C . SER A 1 305 ? 10.405 33.963 18.894 1.00 44.16 305 SER A C 1
ATOM 2397 O O . SER A 1 305 ? 10.283 33.033 18.098 1.00 44.16 305 SER A O 1
ATOM 2399 N N . THR A 1 306 ? 10.931 33.803 20.109 1.00 45.66 306 THR A N 1
ATOM 2400 C CA . THR A 1 306 ? 11.368 32.534 20.701 1.00 45.66 306 THR A CA 1
ATOM 2401 C C . THR A 1 306 ? 10.209 31.557 20.924 1.00 45.66 306 THR A C 1
ATOM 2403 O O . THR A 1 306 ? 10.367 30.362 20.712 1.00 45.66 306 THR A O 1
ATOM 2406 N N . SER A 1 307 ? 9.023 32.049 21.289 1.00 46.75 307 SER A N 1
ATOM 2407 C CA . SER A 1 307 ? 7.829 31.222 21.526 1.00 46.75 307 SER A CA 1
ATOM 2408 C C . SER A 1 307 ? 7.292 30.619 20.226 1.00 46.75 307 SER A C 1
ATOM 2410 O O . SER A 1 307 ? 6.931 29.447 20.183 1.00 46.75 307 SER A O 1
ATOM 2412 N N . ILE A 1 308 ? 7.324 31.391 19.136 1.00 50.75 308 ILE A N 1
ATOM 2413 C CA . ILE A 1 308 ? 6.981 30.898 17.797 1.00 50.75 308 ILE A CA 1
ATOM 2414 C C . ILE A 1 308 ? 8.036 29.878 17.324 1.00 50.75 308 ILE A C 1
ATOM 2416 O O . ILE A 1 308 ? 7.694 28.886 16.690 1.00 50.75 308 ILE A O 1
ATOM 2420 N N . HIS A 1 309 ? 9.314 30.070 17.679 1.00 49.66 309 HIS A N 1
ATOM 2421 C CA . HIS A 1 309 ? 10.387 29.126 17.348 1.00 49.66 309 HIS A CA 1
ATOM 2422 C C . HIS A 1 309 ? 10.172 27.732 17.963 1.00 49.66 309 HIS A C 1
ATOM 2424 O O . HIS A 1 309 ? 10.446 26.742 17.288 1.00 49.66 309 HIS A O 1
ATOM 2430 N N . VAL A 1 310 ? 9.646 27.646 19.188 1.00 50.69 310 VAL A N 1
ATOM 2431 C CA . VAL A 1 310 ? 9.307 26.364 19.833 1.00 50.69 310 VAL A CA 1
ATOM 2432 C C . VAL A 1 310 ? 8.156 25.667 19.100 1.00 50.69 310 VAL A C 1
ATOM 2434 O O . VAL A 1 310 ? 8.252 24.482 18.812 1.00 50.69 310 VAL A O 1
ATOM 2437 N N . ALA A 1 311 ? 7.125 26.405 18.672 1.00 4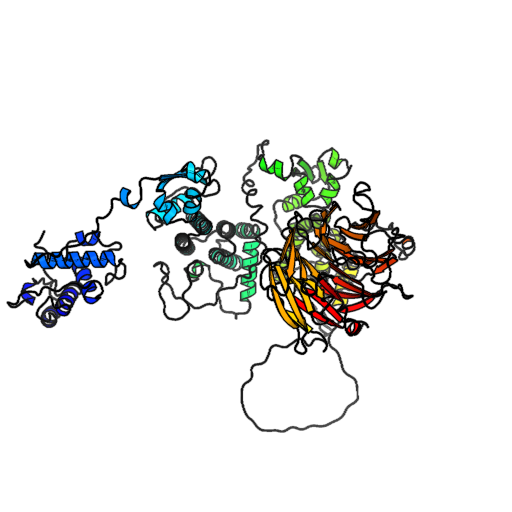5.72 311 ALA A N 1
ATOM 2438 C CA . ALA A 1 311 ? 6.063 25.844 17.828 1.00 45.72 311 ALA A CA 1
ATOM 2439 C C . ALA A 1 311 ? 6.570 25.389 16.440 1.00 45.72 311 ALA A C 1
ATOM 2441 O O . ALA A 1 311 ? 5.977 24.510 15.831 1.00 45.72 311 ALA A O 1
ATOM 2442 N N . PHE A 1 312 ? 7.673 25.959 15.936 1.00 46.00 312 PHE A N 1
ATOM 2443 C CA . PHE A 1 312 ? 8.338 25.507 14.704 1.00 46.00 312 PHE A CA 1
ATOM 2444 C C . PHE A 1 312 ? 9.221 24.261 14.887 1.00 46.00 312 PHE A C 1
ATOM 2446 O O . PHE A 1 312 ? 9.610 23.665 13.882 1.00 46.00 312 PHE A O 1
ATOM 2453 N N . GLN A 1 313 ? 9.578 23.884 16.120 1.00 49.41 313 GLN A N 1
ATOM 2454 C CA . GLN A 1 313 ? 10.310 22.639 16.385 1.00 49.41 313 GLN A CA 1
ATOM 2455 C C . GLN A 1 313 ? 9.398 21.409 16.267 1.00 49.41 313 GLN A C 1
ATOM 2457 O O . GLN A 1 313 ? 9.881 20.343 15.892 1.00 49.41 313 GLN A O 1
ATOM 2462 N N . ASP A 1 314 ? 8.097 21.584 16.507 1.00 53.72 314 ASP A N 1
ATOM 2463 C CA . ASP A 1 314 ? 7.081 20.535 16.461 1.00 53.72 314 ASP A CA 1
ATOM 2464 C C . ASP A 1 314 ? 6.252 20.656 15.167 1.00 53.72 314 ASP A C 1
ATOM 2466 O O . ASP A 1 314 ? 5.308 21.447 15.056 1.00 53.72 314 ASP A O 1
ATOM 2470 N N . SER A 1 315 ? 6.675 19.928 14.125 1.00 56.56 315 SER A N 1
ATOM 2471 C CA . SER A 1 315 ? 6.132 20.071 12.767 1.00 56.56 315 SER A CA 1
ATOM 2472 C C . SER A 1 315 ? 4.649 19.724 12.666 1.00 56.56 315 SER A C 1
ATOM 2474 O O . SER A 1 315 ? 3.961 20.281 11.810 1.00 56.56 315 SER A O 1
ATOM 2476 N N . ASP A 1 316 ? 4.150 18.848 13.538 1.00 68.81 316 ASP A N 1
ATOM 2477 C CA . ASP A 1 316 ? 2.800 18.293 13.440 1.00 68.81 316 ASP A CA 1
ATOM 2478 C C . ASP A 1 316 ? 1.753 19.191 14.097 1.00 68.81 316 ASP A C 1
ATOM 2480 O O . ASP A 1 316 ? 0.729 19.491 13.480 1.00 68.81 316 ASP A O 1
ATOM 2484 N N . LEU A 1 317 ? 2.037 19.710 15.297 1.00 74.81 317 LEU A N 1
ATOM 2485 C CA . LEU A 1 317 ? 1.181 20.693 15.970 1.00 74.81 317 LEU A CA 1
ATOM 2486 C C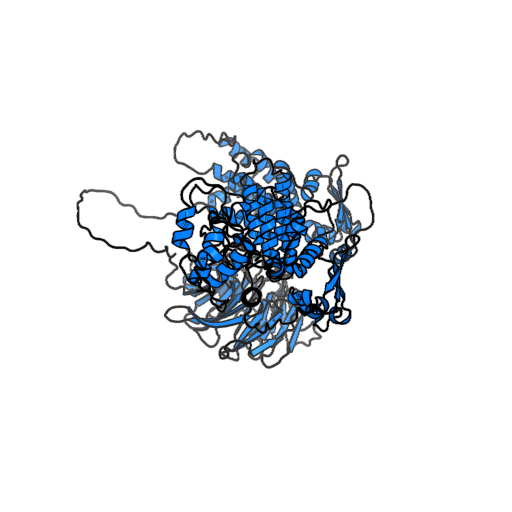 . LEU A 1 317 ? 0.988 21.947 15.102 1.00 74.81 317 LEU A C 1
ATOM 2488 O O . LEU A 1 317 ? -0.127 22.456 14.953 1.00 74.81 317 LEU A O 1
ATOM 2492 N N . LEU A 1 318 ? 2.072 22.428 14.485 1.00 64.88 318 LEU A N 1
ATOM 2493 C CA . LEU A 1 318 ? 2.029 23.574 13.584 1.00 64.88 318 LEU A CA 1
ATOM 2494 C C . LEU A 1 318 ? 1.257 23.268 12.293 1.00 64.88 318 LEU A C 1
ATOM 2496 O O . LEU A 1 318 ? 0.487 24.110 11.823 1.00 64.88 318 LEU A O 1
ATOM 2500 N N . LEU A 1 319 ? 1.458 22.084 11.709 1.00 63.22 319 LEU A N 1
ATOM 2501 C CA . LEU A 1 319 ? 0.762 21.672 10.493 1.00 63.22 319 LEU A CA 1
ATOM 2502 C C . LEU A 1 319 ? -0.749 21.577 10.730 1.00 63.22 319 LEU A C 1
ATOM 2504 O O . LEU A 1 319 ? -1.515 22.134 9.941 1.00 63.22 319 LEU A O 1
ATOM 2508 N N . ASP A 1 320 ? -1.172 20.963 11.835 1.00 65.38 320 ASP A N 1
ATOM 2509 C CA . ASP A 1 320 ? -2.581 20.849 12.213 1.00 65.38 320 ASP A CA 1
ATOM 2510 C C . ASP A 1 320 ? -3.213 22.226 12.473 1.00 65.38 320 ASP A C 1
ATOM 2512 O O . ASP A 1 320 ? -4.311 22.501 11.979 1.00 65.38 320 ASP A O 1
ATOM 2516 N N . ALA A 1 321 ? -2.501 23.140 13.145 1.00 67.69 321 ALA A N 1
ATOM 2517 C CA . ALA A 1 321 ? -2.950 24.524 13.325 1.00 67.69 321 ALA A CA 1
ATOM 2518 C C . ALA A 1 321 ? -3.104 25.266 11.988 1.00 67.69 321 ALA A C 1
ATOM 2520 O O . ALA A 1 321 ? -4.115 25.926 11.746 1.00 67.69 321 ALA A O 1
ATOM 2521 N N . ILE A 1 322 ? -2.151 25.117 11.064 1.00 60.25 322 ILE A N 1
ATOM 2522 C CA . ILE A 1 322 ? -2.228 25.727 9.727 1.00 60.25 322 ILE A CA 1
ATOM 2523 C C . ILE A 1 322 ? -3.373 25.123 8.900 1.00 60.25 322 ILE A C 1
ATOM 2525 O O . ILE A 1 322 ? -4.027 25.839 8.131 1.00 60.25 322 ILE A O 1
ATOM 2529 N N . ILE A 1 323 ? -3.627 23.820 9.028 1.00 62.66 323 ILE A N 1
ATOM 2530 C CA . ILE A 1 323 ? -4.741 23.138 8.365 1.00 62.66 323 ILE A CA 1
ATOM 2531 C C . ILE A 1 323 ? -6.081 23.651 8.897 1.00 62.66 323 ILE A C 1
ATOM 2533 O O . ILE A 1 323 ? -6.959 23.946 8.081 1.00 62.66 323 ILE A O 1
ATOM 2537 N N . ASP A 1 324 ? -6.230 23.822 10.212 1.00 65.62 324 ASP A N 1
ATOM 2538 C CA . ASP A 1 324 ? -7.456 24.359 10.817 1.00 65.62 324 ASP A CA 1
ATOM 2539 C C . ASP A 1 324 ? -7.707 25.817 10.378 1.00 65.62 324 ASP A C 1
ATOM 2541 O O . ASP A 1 324 ? -8.790 26.149 9.882 1.00 65.62 324 ASP A O 1
ATOM 2545 N N . ILE A 1 325 ? -6.661 26.656 10.374 1.00 64.06 325 ILE A N 1
ATOM 2546 C CA . ILE A 1 325 ? -6.706 28.030 9.832 1.00 64.06 325 ILE A CA 1
ATOM 2547 C C . ILE A 1 325 ? -7.138 28.033 8.356 1.00 64.06 325 ILE A C 1
ATOM 2549 O O . ILE A 1 325 ? -7.934 28.869 7.914 1.00 64.06 325 ILE A O 1
ATOM 2553 N N . ARG A 1 326 ? -6.622 27.096 7.551 1.00 53.06 326 ARG A N 1
ATOM 2554 C CA . ARG A 1 326 ? -6.998 26.951 6.134 1.00 53.06 326 ARG A CA 1
ATOM 2555 C C . ARG A 1 326 ? -8.442 26.484 5.963 1.00 53.06 326 ARG A C 1
ATOM 2557 O O . ARG A 1 326 ? -9.103 26.954 5.036 1.00 53.06 326 ARG A O 1
ATOM 2564 N N . GLY A 1 327 ? -8.927 25.593 6.827 1.00 53.62 327 GLY A N 1
ATOM 2565 C CA . GLY A 1 327 ? -10.292 25.064 6.810 1.00 53.62 327 GLY A CA 1
ATOM 2566 C C . GLY A 1 327 ? -11.358 26.124 7.101 1.00 53.62 327 GLY A C 1
ATOM 2567 O O . GLY A 1 327 ? -12.433 26.099 6.502 1.00 53.62 327 GLY A O 1
ATOM 2568 N N . LYS A 1 328 ? -11.040 27.117 7.939 1.00 60.22 328 LYS A N 1
ATOM 2569 C CA . LYS A 1 328 ? -11.962 28.197 8.337 1.00 60.22 328 LYS A CA 1
ATOM 2570 C C . LYS A 1 328 ? -12.172 29.292 7.277 1.00 60.22 328 LYS A C 1
ATOM 2572 O O . LYS A 1 328 ? -13.082 30.105 7.418 1.00 60.22 328 LYS A O 1
ATOM 2577 N N . LYS A 1 329 ? -11.431 29.277 6.158 1.00 44.16 329 LYS A N 1
ATOM 2578 C CA . LYS A 1 329 ? -11.529 30.268 5.056 1.00 44.16 329 LYS A CA 1
ATOM 2579 C C . LYS A 1 329 ? -12.851 30.273 4.264 1.00 44.16 329 LYS A C 1
ATOM 2581 O O . LYS A 1 329 ? -13.012 31.112 3.381 1.00 44.16 329 LYS A O 1
ATOM 2586 N N . GLY A 1 330 ? -13.782 29.357 4.544 1.00 44.72 330 GLY A N 1
ATOM 2587 C CA . GLY A 1 330 ? -15.092 29.271 3.879 1.00 44.72 330 GLY A CA 1
ATOM 2588 C C . GLY A 1 330 ? -16.261 29.934 4.622 1.00 44.72 330 GLY A C 1
ATOM 2589 O O . GLY A 1 330 ? -17.367 29.967 4.088 1.00 44.72 330 GLY A O 1
ATOM 2590 N N . LEU A 1 331 ? -16.050 30.443 5.838 1.00 40.53 331 LEU A N 1
ATOM 2591 C CA . LEU A 1 331 ? -17.086 31.076 6.658 1.00 40.53 331 LEU A CA 1
ATOM 2592 C C . LEU A 1 331 ? -16.795 32.582 6.709 1.00 40.53 331 LEU A C 1
ATOM 2594 O O . LEU A 1 331 ? -15.674 32.979 7.005 1.00 40.53 331 LEU A O 1
ATOM 2598 N N . GLY A 1 332 ? -17.774 33.407 6.330 1.00 33.59 332 GLY A N 1
ATOM 2599 C CA . GLY A 1 332 ? -17.595 34.839 6.059 1.00 33.59 332 GLY A CA 1
ATOM 2600 C C . GLY A 1 332 ? -16.888 35.645 7.158 1.00 33.59 332 GLY A C 1
ATOM 2601 O O . GLY A 1 332 ? -16.872 35.268 8.329 1.00 33.59 332 GLY A O 1
ATOM 2602 N N . HIS A 1 333 ? -16.322 36.788 6.753 1.00 33.16 333 HIS A N 1
ATOM 2603 C CA . HIS A 1 333 ? -15.722 37.796 7.632 1.00 33.16 333 HIS A CA 1
ATOM 2604 C C . HIS A 1 333 ? -16.633 38.098 8.832 1.00 33.16 333 HIS A C 1
ATOM 2606 O O . HIS A 1 333 ? -17.671 38.737 8.674 1.00 33.16 333 HIS A O 1
ATOM 2612 N N . GLY A 1 334 ? -16.245 37.634 10.023 1.00 37.75 334 GLY A N 1
ATOM 2613 C CA . GLY A 1 334 ? -16.992 37.920 11.250 1.00 37.75 334 GLY A CA 1
ATOM 2614 C C . GLY A 1 334 ? -16.685 37.050 12.469 1.00 37.75 334 GLY A C 1
ATOM 2615 O O . GLY A 1 334 ? -17.080 37.433 13.564 1.00 37.75 334 GLY A O 1
ATOM 2616 N N . ARG A 1 335 ? -15.978 35.917 12.347 1.00 42.19 335 ARG A N 1
ATOM 2617 C CA . ARG A 1 335 ? -15.491 35.198 13.537 1.00 42.19 335 ARG A CA 1
ATOM 2618 C C . ARG A 1 335 ? -14.096 35.685 13.907 1.00 42.19 335 ARG A C 1
ATOM 2620 O O . ARG A 1 335 ? -13.148 35.487 13.153 1.00 42.19 335 ARG A O 1
ATOM 2627 N N . VAL A 1 336 ? -14.007 36.352 15.053 1.00 47.78 336 VAL A N 1
ATOM 2628 C CA . VAL A 1 336 ? -12.751 36.617 15.756 1.00 47.78 336 VAL A CA 1
ATOM 2629 C C . VAL A 1 336 ? -12.106 35.258 16.055 1.00 47.78 336 VAL A C 1
ATOM 2631 O O . VAL A 1 336 ? -12.803 34.318 16.433 1.00 47.78 336 VAL A O 1
ATOM 2634 N N . TYR A 1 337 ? -10.802 35.115 15.824 1.00 60.72 337 TYR A N 1
ATOM 2635 C CA . TYR A 1 337 ? -10.065 33.934 16.273 1.00 60.72 337 TYR A CA 1
ATOM 2636 C C . TYR A 1 337 ? -9.894 34.056 17.791 1.00 60.72 337 TYR A C 1
ATOM 2638 O O . TYR A 1 337 ? -9.120 34.889 18.261 1.00 60.72 337 TYR A O 1
ATOM 2646 N N . GLU A 1 338 ? -10.687 33.303 18.551 1.00 67.50 338 GLU A N 1
ATOM 2647 C CA . GLU A 1 338 ? -10.732 33.348 20.019 1.00 67.50 338 GLU A CA 1
ATOM 2648 C C . GLU A 1 338 ? -9.797 32.284 20.640 1.00 67.50 338 GLU A C 1
ATOM 2650 O O . GLU A 1 338 ? -9.482 31.282 19.999 1.00 67.50 338 GLU A O 1
ATOM 2655 N N . ARG A 1 339 ? -9.317 32.501 21.877 1.00 72.88 339 ARG A N 1
ATOM 2656 C CA . ARG A 1 339 ? -8.411 31.565 22.589 1.00 72.88 339 ARG A CA 1
ATOM 2657 C C . ARG A 1 339 ? -9.103 30.243 22.934 1.00 72.88 339 ARG A C 1
ATOM 2659 O O . ARG A 1 339 ? -10.323 30.213 23.071 1.00 72.88 339 ARG A O 1
ATOM 2666 N N . ALA A 1 340 ? -8.363 29.160 23.177 1.00 76.94 340 ALA A N 1
ATOM 2667 C CA . ALA A 1 340 ? -8.957 27.838 23.400 1.00 76.94 340 ALA A CA 1
ATOM 2668 C C . ALA A 1 340 ? -9.914 27.806 24.607 1.00 76.94 340 ALA A C 1
ATOM 2670 O O . ALA A 1 340 ? -10.960 27.160 24.546 1.00 76.94 340 ALA A O 1
ATOM 2671 N N . HIS A 1 341 ? -9.634 28.562 25.670 1.00 75.19 341 HIS A N 1
ATOM 2672 C CA . HIS A 1 341 ? -10.502 28.638 26.855 1.00 75.19 341 HIS A CA 1
ATOM 2673 C C . HIS A 1 341 ? -11.842 29.374 26.640 1.00 75.19 341 HIS A C 1
ATOM 2675 O O . HIS A 1 341 ? -12.683 29.372 27.539 1.00 75.19 341 HIS A O 1
ATOM 2681 N N . THR A 1 342 ? -12.035 30.039 25.496 1.00 75.81 342 THR A N 1
ATOM 2682 C CA . THR A 1 342 ? -13.310 30.697 25.139 1.00 75.81 342 THR A CA 1
ATOM 2683 C C . THR A 1 342 ? -14.341 29.711 24.588 1.00 75.81 342 THR A C 1
ATOM 2685 O O . THR A 1 342 ? -15.543 29.973 24.637 1.00 75.81 342 THR A O 1
ATOM 2688 N N . PHE A 1 343 ? -13.884 28.548 24.120 1.00 75.56 343 PHE A N 1
ATOM 2689 C CA . PHE A 1 343 ? -14.742 27.459 23.673 1.00 75.56 343 PHE A CA 1
ATOM 2690 C C . PHE A 1 343 ? -15.264 26.639 24.866 1.00 75.56 343 PHE A C 1
ATOM 2692 O O . PHE A 1 343 ? -14.627 26.617 25.924 1.00 75.56 343 PHE A O 1
ATOM 2699 N N . PRO A 1 344 ? -16.403 25.934 24.717 1.00 76.56 344 PRO A N 1
ATOM 2700 C CA . PRO A 1 344 ? -16.917 25.049 25.759 1.00 76.56 344 PRO A CA 1
ATOM 2701 C C . PRO A 1 344 ? -15.864 24.022 26.189 1.00 76.56 344 PRO A C 1
ATOM 2703 O O . PRO A 1 344 ? -15.302 23.330 25.347 1.00 76.56 344 PRO A O 1
ATOM 2706 N N . ILE A 1 345 ? -15.624 23.885 27.497 1.00 77.12 345 ILE A N 1
ATOM 2707 C CA . ILE A 1 345 ? -14.595 22.976 28.040 1.00 77.12 345 ILE A CA 1
ATOM 2708 C C . ILE A 1 345 ? -14.862 21.519 27.619 1.00 77.12 345 ILE A C 1
ATOM 2710 O O . ILE A 1 345 ? -13.930 20.795 27.282 1.00 77.12 345 ILE A O 1
ATOM 2714 N N . CYS A 1 346 ? -16.137 21.125 27.512 1.00 77.69 346 CYS A N 1
ATOM 2715 C CA . CYS A 1 346 ? -16.552 19.811 27.010 1.00 77.69 346 CYS A CA 1
ATOM 2716 C C . CYS A 1 346 ? -16.084 19.497 25.578 1.00 77.69 346 CYS A C 1
ATOM 2718 O O . CYS A 1 346 ? -16.128 18.335 25.176 1.00 77.69 346 CYS A O 1
ATOM 2720 N N . ASP A 1 347 ? -15.644 20.484 24.784 1.00 77.38 347 ASP A N 1
ATOM 2721 C CA . ASP A 1 347 ? -15.018 20.205 23.486 1.00 77.38 347 ASP A CA 1
ATOM 2722 C C . ASP A 1 347 ? -13.755 19.353 23.643 1.00 77.38 347 ASP A C 1
ATOM 2724 O O . ASP A 1 347 ? -13.466 18.554 22.747 1.00 77.38 347 ASP A O 1
ATOM 2728 N N . TYR A 1 348 ? -13.064 19.517 24.775 1.00 84.50 348 TYR A N 1
ATOM 2729 C CA . TYR A 1 348 ? -11.773 18.921 25.105 1.00 84.50 348 TYR A CA 1
ATOM 2730 C C . TYR A 1 348 ? -11.875 17.649 25.955 1.00 84.50 348 TYR A C 1
ATOM 2732 O O . TYR A 1 348 ? -10.852 17.033 26.237 1.00 84.50 348 TYR A O 1
ATOM 2740 N N . HIS A 1 349 ? -13.083 17.257 26.365 1.00 84.25 349 HIS A N 1
ATOM 2741 C CA . HIS A 1 349 ? -13.317 16.048 27.153 1.00 84.25 349 HIS A CA 1
ATOM 2742 C C . HIS A 1 349 ? -13.504 14.813 26.273 1.00 84.25 349 HIS A C 1
ATOM 2744 O O . HIS A 1 349 ? -14.000 14.907 25.148 1.00 84.25 349 HIS A O 1
ATOM 2750 N N . ASN A 1 350 ? -13.150 13.647 26.800 1.00 77.44 350 ASN A N 1
ATOM 2751 C CA . ASN A 1 350 ? -13.266 12.353 26.135 1.00 77.44 350 ASN A CA 1
ATOM 2752 C C . ASN A 1 350 ? -14.595 11.629 26.443 1.00 77.44 350 ASN A C 1
ATOM 2754 O O . ASN A 1 350 ? -14.879 10.600 25.826 1.00 77.44 350 ASN A O 1
ATOM 2758 N N . HIS A 1 351 ? -15.440 12.158 27.341 1.00 71.94 351 HIS A N 1
ATOM 2759 C CA . HIS A 1 351 ? -16.779 11.612 27.590 1.00 71.94 351 HIS A CA 1
ATOM 2760 C C . HIS A 1 351 ? -17.747 11.785 26.393 1.00 71.94 351 HIS A C 1
ATOM 2762 O O . HIS A 1 351 ? -17.594 12.704 25.579 1.00 71.94 351 HIS A O 1
ATOM 2768 N N . PRO A 1 352 ? -18.794 10.939 26.276 1.00 60.38 352 PRO A N 1
ATOM 2769 C CA . PRO A 1 352 ? -19.804 11.062 25.226 1.00 60.38 352 PRO A CA 1
ATOM 2770 C C . PRO A 1 352 ? -20.444 12.457 25.215 1.00 60.38 352 PRO A C 1
ATOM 2772 O O . PRO A 1 352 ? -20.864 12.969 26.257 1.00 60.38 352 PRO A O 1
ATOM 2775 N N . LYS A 1 353 ? -20.514 13.083 24.033 1.00 60.91 353 LYS A N 1
ATOM 2776 C CA . LYS A 1 353 ? -21.127 14.408 23.853 1.00 60.91 353 LYS A CA 1
ATOM 2777 C C . LYS A 1 353 ? -22.648 14.258 23.703 1.00 60.91 353 LYS A C 1
ATOM 2779 O O . LYS A 1 353 ? -23.085 13.388 22.947 1.00 60.91 353 LYS A O 1
ATOM 2784 N N . PRO A 1 354 ? -23.467 15.086 24.375 1.00 48.00 354 PRO A N 1
ATOM 2785 C CA . PRO A 1 354 ? -24.918 14.980 24.277 1.00 48.00 354 PRO A CA 1
ATOM 2786 C C . PRO A 1 354 ? -25.399 15.313 22.857 1.00 48.00 354 PRO A C 1
ATOM 2788 O O . PRO A 1 354 ? -25.025 16.329 22.266 1.00 48.00 354 PRO A O 1
ATOM 2791 N N . VAL A 1 355 ? -26.250 14.448 22.306 1.00 41.00 355 VAL A N 1
ATOM 2792 C CA . VAL A 1 355 ? -26.911 14.653 21.013 1.00 41.00 355 VAL A CA 1
ATOM 2793 C C . VAL A 1 355 ? -28.101 15.593 21.236 1.00 41.00 355 VAL A C 1
ATOM 2795 O O . VAL A 1 355 ? -29.063 15.226 21.892 1.00 41.00 355 VAL A O 1
ATOM 2798 N N . ILE A 1 356 ? -27.968 16.828 20.748 1.00 39.72 356 ILE A N 1
ATOM 2799 C CA . ILE A 1 356 ? -28.957 17.916 20.576 1.00 39.72 356 ILE A CA 1
ATOM 2800 C C . ILE A 1 356 ? -30.349 17.756 21.257 1.00 39.72 356 ILE A C 1
ATOM 2802 O O . ILE A 1 356 ? -31.151 16.905 20.888 1.00 39.72 356 ILE A O 1
ATOM 2806 N N . ALA A 1 357 ? -30.673 18.765 22.087 1.00 36.38 357 ALA A N 1
ATOM 2807 C CA . ALA A 1 357 ? -31.999 19.289 22.485 1.00 36.38 357 ALA A CA 1
ATOM 2808 C C . ALA A 1 357 ? -32.755 18.763 23.727 1.00 36.38 357 ALA A C 1
ATOM 2810 O O . ALA A 1 357 ? -33.822 19.302 24.005 1.00 36.38 357 ALA A O 1
ATOM 2811 N N . LEU A 1 358 ? -32.196 17.885 24.562 1.00 37.84 358 LEU A N 1
ATOM 2812 C CA . LEU A 1 358 ? -32.651 17.681 25.955 1.00 37.84 358 LEU A CA 1
ATOM 2813 C C . LEU A 1 358 ? -31.406 17.433 26.822 1.00 37.84 358 LEU A C 1
ATOM 2815 O O . LEU A 1 358 ? -30.857 16.337 26.829 1.00 37.84 358 LEU A O 1
ATOM 2819 N N . ALA A 1 359 ? -30.877 18.484 27.451 1.00 39.25 359 ALA A N 1
ATOM 2820 C CA . ALA A 1 359 ? -29.588 18.438 28.135 1.00 39.25 359 ALA A CA 1
ATOM 2821 C C . ALA A 1 359 ? -29.666 17.660 29.460 1.00 39.25 359 ALA A C 1
ATOM 2823 O O . ALA A 1 359 ? -30.250 18.150 30.422 1.00 39.25 359 ALA A O 1
ATOM 2824 N N . SER A 1 360 ? -28.988 16.516 29.546 1.00 43.19 360 SER A N 1
ATOM 2825 C CA . SER A 1 360 ? -28.218 16.212 30.753 1.00 43.19 360 SER A CA 1
ATOM 2826 C C . SER A 1 360 ? -26.963 17.105 30.728 1.00 43.19 360 SER A C 1
ATOM 2828 O O . SER A 1 360 ? -26.266 17.142 29.706 1.00 43.19 360 SER A O 1
ATOM 2830 N N . PRO A 1 361 ? -26.698 17.896 31.786 1.00 55.16 361 PRO A N 1
ATOM 2831 C CA . PRO A 1 361 ? -25.483 18.698 31.890 1.00 55.16 361 PRO A CA 1
ATOM 2832 C C . PRO A 1 361 ? -24.234 17.821 31.779 1.00 55.16 361 PRO A C 1
ATOM 2834 O O . PRO A 1 361 ? -24.283 16.615 32.026 1.00 55.16 361 PRO A O 1
ATOM 2837 N N . CYS A 1 362 ? -23.100 18.434 31.434 1.00 56.97 362 CYS A N 1
ATOM 2838 C CA . CYS A 1 362 ? -21.802 17.798 31.646 1.00 56.97 362 CYS A CA 1
ATOM 2839 C C . CYS A 1 362 ? -21.753 17.221 33.075 1.00 56.97 362 CYS A C 1
ATOM 2841 O O . CYS A 1 362 ? -22.117 17.951 33.999 1.00 56.97 362 CYS A O 1
ATOM 2843 N N . PRO A 1 363 ? -21.297 15.971 33.280 1.00 61.25 363 PRO A N 1
ATOM 2844 C CA . PRO A 1 363 ? -21.236 15.351 34.609 1.00 61.25 363 PRO A CA 1
ATOM 2845 C C . PRO A 1 363 ? -20.267 16.060 35.573 1.00 61.25 363 PRO A C 1
ATOM 2847 O O . PRO A 1 363 ? -20.176 15.691 36.740 1.00 61.25 363 PRO A O 1
ATOM 2850 N N . TYR A 1 364 ? -19.541 17.073 35.095 1.00 64.88 364 TYR A N 1
ATOM 2851 C CA . TYR A 1 364 ? -18.636 17.900 35.877 1.00 64.88 364 TYR A CA 1
ATOM 2852 C C . TYR A 1 364 ? -19.224 19.314 36.033 1.00 64.88 364 TYR A C 1
ATOM 2854 O O . TYR A 1 364 ? -19.346 20.057 35.052 1.00 64.88 364 TYR A O 1
ATOM 2862 N N . ASP A 1 365 ?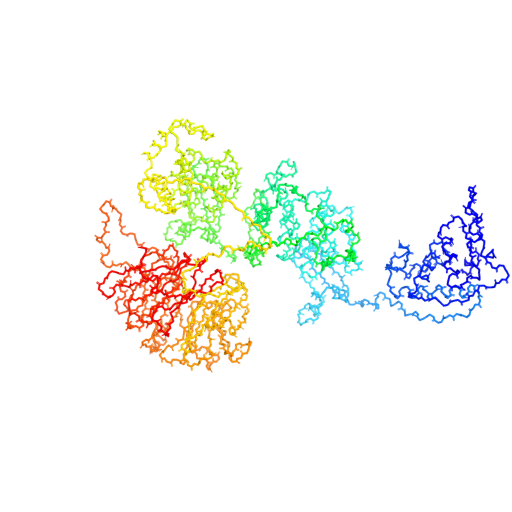 -19.540 19.702 37.276 1.00 52.19 365 ASP A N 1
ATOM 2863 C CA . ASP A 1 365 ? -20.163 20.990 37.653 1.00 52.19 365 ASP A CA 1
ATOM 2864 C C . ASP A 1 365 ? -19.406 22.236 37.148 1.00 52.19 365 ASP A C 1
ATOM 2866 O O . ASP A 1 365 ? -19.972 23.321 37.017 1.00 52.19 365 ASP A O 1
ATOM 2870 N N . GLU A 1 366 ? -18.123 22.094 36.806 1.00 53.00 366 GLU A N 1
ATOM 2871 C CA . GLU A 1 366 ? -17.250 23.178 36.336 1.00 53.00 366 GLU A CA 1
ATOM 2872 C C . GLU A 1 366 ? -17.559 23.669 34.903 1.00 53.00 366 GLU A C 1
ATOM 2874 O O . GLU A 1 366 ? -16.983 24.660 34.448 1.00 53.00 366 GLU A O 1
ATOM 2879 N N . CYS A 1 367 ? -18.469 23.006 34.178 1.00 49.88 367 CYS A N 1
ATOM 2880 C CA . CYS A 1 367 ? -18.766 23.267 32.763 1.00 49.88 367 CYS A CA 1
ATOM 2881 C C . CYS A 1 367 ? -19.963 24.205 32.497 1.00 49.88 36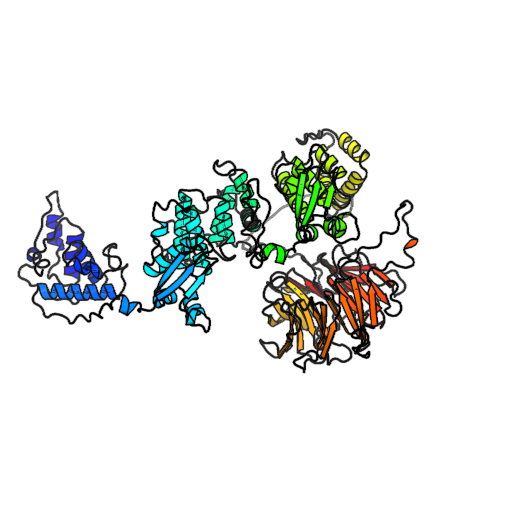7 CYS A C 1
ATOM 2883 O O . CYS A 1 367 ? -20.420 24.291 31.354 1.00 49.88 367 CYS A O 1
ATOM 2885 N N . GLN A 1 368 ? -20.494 24.920 33.497 1.00 44.31 368 GLN A N 1
ATOM 2886 C CA . GLN A 1 368 ? -21.674 25.781 33.312 1.00 44.31 368 GLN A CA 1
ATOM 2887 C C . GLN A 1 368 ? -21.383 27.023 32.437 1.00 44.31 368 GLN A C 1
ATOM 2889 O O . GLN A 1 368 ? -21.001 28.089 32.915 1.00 44.31 368 GLN A O 1
ATOM 2894 N N . GLY A 1 369 ? -21.591 26.886 31.122 1.00 40.88 369 GLY A N 1
ATOM 2895 C CA . GLY A 1 369 ? -21.515 27.952 30.120 1.00 40.88 369 GLY A CA 1
ATOM 2896 C C . GLY A 1 369 ? -22.132 27.511 28.785 1.00 40.88 369 GLY A C 1
ATOM 2897 O O . GLY A 1 369 ? -21.979 26.364 28.379 1.00 40.88 369 GLY A O 1
ATOM 2898 N N . LYS A 1 370 ? -22.878 28.413 28.127 1.00 35.16 370 LYS A N 1
ATOM 2899 C CA . LYS A 1 370 ? -23.754 28.166 26.959 1.00 35.16 370 LYS A CA 1
ATOM 2900 C C . LYS A 1 370 ? -23.194 27.154 25.941 1.00 35.16 370 LYS A C 1
ATOM 2902 O O . LYS A 1 370 ? -22.264 27.457 25.197 1.00 35.16 370 LYS A O 1
ATOM 2907 N N . THR A 1 371 ? -23.858 26.006 25.814 1.00 34.47 371 THR A N 1
ATOM 2908 C CA . THR A 1 371 ? -23.674 25.070 24.698 1.00 34.47 371 THR A CA 1
ATOM 2909 C C . THR A 1 371 ? -24.174 25.715 23.406 1.00 34.47 371 THR A C 1
ATOM 2911 O O . THR A 1 371 ? -25.380 25.865 23.208 1.00 34.47 371 THR A O 1
ATOM 2914 N N . THR A 1 372 ? -23.266 26.100 22.510 1.00 31.52 372 THR A N 1
ATOM 2915 C CA . THR A 1 372 ? -23.619 26.371 21.112 1.00 31.52 372 THR A CA 1
ATOM 2916 C C . THR A 1 372 ? -23.268 25.142 20.288 1.00 31.52 372 THR A C 1
ATOM 2918 O O . THR A 1 372 ? -22.134 24.673 20.295 1.00 31.52 372 THR A O 1
ATOM 2921 N N . SER A 1 373 ? -24.262 24.589 19.596 1.00 35.72 373 SER A N 1
ATOM 2922 C CA . SER A 1 373 ? -24.081 23.488 18.657 1.00 35.72 373 SER A CA 1
ATOM 2923 C C . SER A 1 373 ? -23.203 23.953 17.492 1.00 35.72 373 SER A C 1
ATOM 2925 O O . SER A 1 373 ? -23.689 24.619 16.574 1.00 35.72 373 SER A O 1
ATOM 2927 N N . GLN A 1 374 ? -21.915 23.619 17.522 1.00 33.47 374 GLN A N 1
ATOM 2928 C CA . GLN A 1 374 ? -21.074 23.620 16.330 1.00 33.47 374 GLN A CA 1
ATOM 2929 C C . GLN A 1 374 ? -20.758 22.177 15.928 1.00 33.47 374 GLN A C 1
ATOM 2931 O O . GLN A 1 374 ? -20.566 21.329 16.800 1.00 33.47 374 GLN A O 1
ATOM 2936 N N . PRO A 1 375 ? -20.725 21.872 14.620 1.00 30.39 375 PRO A N 1
ATOM 2937 C CA . PRO A 1 375 ? -20.279 20.573 14.143 1.00 30.39 375 PRO A CA 1
ATOM 2938 C C . PRO A 1 375 ? -18.834 20.347 14.595 1.00 30.39 375 PRO A C 1
ATOM 2940 O O . PRO A 1 375 ? -17.996 21.241 14.473 1.00 30.39 375 PRO A O 1
ATOM 2943 N N . SER A 1 376 ? -18.562 19.154 15.127 1.00 31.88 376 SER A N 1
ATOM 2944 C CA . SER A 1 376 ? -17.219 18.684 15.464 1.00 31.88 376 SER A CA 1
ATOM 2945 C C . SER A 1 376 ? -16.249 19.024 14.335 1.00 31.88 376 SER A C 1
ATOM 2947 O O . SER A 1 376 ? -16.473 18.606 13.197 1.00 31.88 376 SER A O 1
ATOM 2949 N N . ILE A 1 377 ? -15.196 19.780 14.651 1.00 33.38 377 ILE A N 1
ATOM 2950 C CA . ILE A 1 377 ? -14.099 20.068 13.727 1.00 33.38 377 ILE A CA 1
ATOM 2951 C C . ILE A 1 377 ? -13.511 18.714 13.314 1.00 33.38 377 ILE A C 1
ATOM 2953 O O . ILE A 1 377 ? -12.996 18.000 14.177 1.00 33.38 377 ILE A O 1
ATOM 2957 N N . PRO A 1 378 ? -13.573 18.313 12.034 1.00 30.14 378 PRO A N 1
ATOM 2958 C CA . PRO A 1 378 ? -12.738 17.230 11.575 1.00 30.14 378 PRO A CA 1
ATOM 2959 C C . PRO A 1 378 ? -11.333 17.818 11.503 1.00 30.14 378 PRO A C 1
ATOM 2961 O O . PRO A 1 378 ? -10.987 18.472 10.518 1.00 30.14 378 PRO A O 1
ATOM 2964 N N . ILE A 1 379 ? -10.527 17.616 12.550 1.00 31.05 379 ILE A N 1
ATOM 2965 C CA . ILE A 1 379 ? -9.079 17.697 12.375 1.00 31.05 379 ILE A CA 1
ATOM 2966 C C . ILE A 1 379 ? -8.796 16.714 11.243 1.00 31.05 379 ILE A C 1
ATOM 2968 O O . ILE A 1 379 ? -9.006 15.506 11.387 1.00 31.05 379 ILE A O 1
ATOM 2972 N N . LYS A 1 380 ? -8.428 17.232 10.067 1.00 31.81 380 LYS A N 1
ATOM 2973 C CA . LYS A 1 380 ? -7.866 16.399 9.011 1.00 31.81 380 LYS A CA 1
ATOM 2974 C C . LYS A 1 380 ? -6.590 15.845 9.612 1.00 31.81 380 LYS A C 1
ATOM 2976 O O . LYS A 1 380 ? -5.608 16.564 9.685 1.00 31.81 380 LYS A O 1
ATOM 2981 N N . ARG A 1 381 ? -6.664 14.605 10.095 1.00 31.34 381 ARG A N 1
ATOM 2982 C CA . ARG A 1 381 ? -5.537 13.844 10.621 1.00 31.34 381 ARG A CA 1
ATOM 2983 C C . ARG A 1 381 ? -4.502 13.725 9.510 1.00 31.34 381 ARG A C 1
ATOM 2985 O O . ARG A 1 381 ? -4.578 12.828 8.677 1.00 31.34 381 ARG A O 1
ATOM 2992 N N . THR A 1 382 ? -3.591 14.683 9.451 1.00 25.08 382 THR A N 1
ATOM 2993 C CA . THR A 1 382 ? -2.348 14.559 8.713 1.00 25.08 382 THR A CA 1
ATOM 2994 C C . THR A 1 382 ? -1.477 13.601 9.509 1.00 25.08 382 THR A C 1
ATOM 2996 O O . THR A 1 382 ? -0.958 13.949 10.564 1.00 25.08 382 THR A O 1
ATOM 2999 N N . GLU A 1 383 ? -1.365 12.356 9.046 1.00 30.11 383 GLU A N 1
ATOM 3000 C CA . GLU A 1 383 ? -0.449 11.359 9.614 1.00 30.11 383 GLU A CA 1
ATOM 3001 C C . GLU A 1 383 ? 1.011 11.688 9.251 1.00 30.11 383 GLU A C 1
ATOM 3003 O O . GLU A 1 383 ? 1.687 10.912 8.587 1.00 30.11 383 GLU A O 1
ATOM 3008 N N . TYR A 1 384 ? 1.505 12.849 9.691 1.00 25.91 384 TYR A N 1
ATOM 3009 C CA . TYR A 1 384 ? 2.945 13.118 9.782 1.00 25.91 384 TYR A CA 1
ATOM 3010 C C . TYR A 1 384 ? 3.523 12.751 11.168 1.00 25.91 384 TYR A C 1
ATOM 3012 O O . TYR A 1 384 ? 4.723 12.524 11.283 1.00 25.91 384 TYR A O 1
ATOM 3020 N N . SER A 1 385 ? 2.678 12.508 12.183 1.00 22.98 385 SER A N 1
ATOM 3021 C CA . SER A 1 385 ? 3.117 12.282 13.576 1.00 22.98 385 SER A CA 1
ATOM 3022 C C . SER A 1 385 ? 3.330 10.829 14.021 1.00 22.98 385 SER A C 1
ATOM 3024 O O . SER A 1 385 ? 3.684 10.589 15.175 1.00 22.98 385 SER A O 1
ATOM 3026 N N . LYS A 1 386 ? 3.152 9.822 13.154 1.00 24.50 386 LYS A N 1
ATOM 3027 C CA . LYS A 1 386 ? 3.284 8.402 13.561 1.00 24.50 386 LYS A CA 1
ATOM 3028 C C . LYS A 1 386 ? 4.582 7.703 13.167 1.00 24.50 386 LYS A C 1
ATOM 3030 O O . LYS A 1 386 ? 4.755 6.541 13.517 1.00 24.50 386 LYS A O 1
ATOM 3035 N N . ILE A 1 387 ? 5.534 8.418 12.571 1.00 25.33 387 ILE A N 1
ATOM 3036 C CA . ILE A 1 387 ? 6.922 7.928 12.495 1.00 25.33 387 ILE A CA 1
ATOM 3037 C C . ILE A 1 387 ? 7.633 8.068 13.862 1.00 25.33 387 ILE A C 1
ATOM 3039 O O . ILE A 1 387 ? 8.666 7.450 14.088 1.00 25.33 387 ILE A O 1
ATOM 3043 N N . TYR A 1 388 ? 7.058 8.785 14.836 1.00 24.89 388 TYR A N 1
ATOM 3044 C CA . TYR A 1 388 ? 7.804 9.176 16.037 1.00 24.89 388 TYR A CA 1
ATOM 3045 C C . TYR A 1 388 ? 7.696 8.289 17.283 1.00 24.89 388 TYR A C 1
ATOM 3047 O O . TYR A 1 388 ? 8.436 8.529 18.231 1.00 24.89 388 TYR A O 1
ATOM 3055 N N . VAL A 1 389 ? 6.878 7.231 17.314 1.00 23.78 389 VAL A N 1
ATOM 3056 C CA . VAL A 1 389 ? 6.722 6.441 18.558 1.00 23.78 389 VAL A CA 1
ATOM 3057 C C . VAL A 1 389 ? 7.758 5.314 18.705 1.00 23.78 389 VAL A C 1
ATOM 3059 O O . VAL A 1 389 ? 8.050 4.920 19.828 1.00 23.78 389 VAL A O 1
ATOM 3062 N N . SER A 1 390 ? 8.431 4.869 17.635 1.00 25.50 390 SER A N 1
ATOM 3063 C CA . SER A 1 390 ? 9.618 3.999 17.778 1.00 25.50 390 SER A CA 1
ATOM 3064 C C . SER A 1 390 ? 10.932 4.774 17.963 1.00 25.50 390 SER A C 1
ATOM 3066 O O . SER A 1 390 ? 11.932 4.182 18.352 1.00 25.50 390 SER A O 1
ATOM 3068 N N . GLU A 1 391 ? 10.941 6.093 17.722 1.00 26.97 391 GLU A N 1
ATOM 3069 C CA . GLU A 1 391 ? 12.105 6.977 17.939 1.00 26.97 391 GLU A CA 1
ATOM 3070 C C . GLU A 1 391 ? 12.018 7.816 19.232 1.00 26.97 391 GLU A C 1
ATOM 3072 O O . GLU A 1 391 ? 12.992 8.471 19.618 1.00 26.97 391 GLU A O 1
ATOM 3077 N N . MET A 1 392 ? 10.886 7.792 19.945 1.00 25.88 392 MET A N 1
ATOM 3078 C CA . MET A 1 392 ? 10.670 8.609 21.150 1.00 25.88 392 MET A CA 1
ATOM 3079 C C . MET A 1 392 ? 11.483 8.171 22.379 1.00 25.88 392 MET A C 1
ATOM 3081 O O . MET A 1 392 ? 11.612 8.954 23.318 1.00 25.88 392 MET A O 1
ATOM 3085 N N . GLN A 1 393 ? 12.123 6.997 22.369 1.00 26.73 393 GLN A N 1
ATOM 3086 C CA . GLN A 1 393 ? 12.982 6.560 23.480 1.00 26.73 393 GLN A CA 1
ATOM 3087 C C . GLN A 1 393 ? 14.413 7.138 23.446 1.00 26.73 393 GLN A C 1
ATOM 3089 O O . GLN A 1 393 ? 15.139 6.995 24.424 1.00 26.73 393 GLN A O 1
ATOM 3094 N N . CYS A 1 394 ? 14.833 7.850 22.386 1.00 26.84 394 CYS A N 1
ATOM 3095 C CA . CYS A 1 394 ? 16.225 8.323 22.269 1.00 26.84 394 CYS A CA 1
ATOM 3096 C C . CYS A 1 394 ? 16.422 9.854 22.360 1.00 26.84 394 CYS A C 1
ATOM 3098 O O . CYS A 1 394 ? 17.561 10.325 22.361 1.00 26.84 394 CYS A O 1
ATOM 3100 N N . LYS A 1 395 ? 15.351 10.661 22.445 1.00 28.67 395 LYS A N 1
ATOM 3101 C CA . LYS A 1 395 ? 15.436 12.135 22.301 1.00 28.67 395 LYS A CA 1
ATOM 3102 C C . LYS A 1 395 ? 15.497 12.959 23.596 1.00 28.67 395 LYS A C 1
ATOM 3104 O O . LYS A 1 395 ? 15.659 14.173 23.519 1.00 28.67 395 LYS A O 1
ATOM 3109 N N . ARG A 1 396 ? 15.453 12.357 24.790 1.00 26.17 396 ARG A N 1
ATOM 3110 C CA . ARG A 1 396 ? 15.439 13.108 26.070 1.00 26.17 396 ARG A CA 1
ATOM 3111 C C . ARG A 1 396 ? 16.803 13.597 26.595 1.00 26.17 396 ARG A C 1
ATOM 3113 O O . ARG A 1 396 ? 16.886 14.032 27.736 1.00 26.17 396 ARG A O 1
ATOM 3120 N N . GLY A 1 397 ? 17.863 13.586 25.784 1.00 28.67 397 GLY A N 1
ATOM 3121 C CA . GLY A 1 397 ? 19.229 13.831 26.265 1.00 28.67 397 GLY A CA 1
ATOM 3122 C C . GLY A 1 397 ? 20.070 14.856 25.509 1.00 28.67 397 GLY A C 1
ATOM 3123 O O . GLY A 1 397 ? 21.281 14.696 25.519 1.00 28.67 397 GLY A O 1
ATOM 3124 N N . ILE A 1 398 ? 19.517 15.862 24.819 1.00 29.81 398 ILE A N 1
ATOM 3125 C CA . ILE A 1 398 ? 20.349 16.919 24.205 1.00 29.81 398 ILE A CA 1
ATOM 3126 C C . ILE A 1 398 ? 19.613 18.263 24.237 1.00 29.81 398 ILE A C 1
ATOM 3128 O O . ILE A 1 398 ? 18.775 18.520 23.385 1.00 29.81 398 ILE A O 1
ATOM 3132 N N . MET A 1 399 ? 19.927 19.106 25.226 1.00 26.45 399 MET A N 1
ATOM 3133 C CA . MET A 1 399 ? 20.170 20.559 25.097 1.00 26.45 399 MET A CA 1
ATOM 3134 C C . MET A 1 399 ? 20.169 21.239 26.476 1.00 26.45 399 MET A C 1
ATOM 3136 O O . MET A 1 399 ? 19.371 22.119 26.772 1.00 26.45 399 MET A O 1
ATOM 3140 N N . GLN A 1 400 ? 21.132 20.863 27.313 1.00 26.17 400 GLN A N 1
ATOM 3141 C CA . GLN A 1 400 ? 21.801 21.807 28.207 1.00 26.17 400 GLN A CA 1
ATOM 3142 C C . GLN A 1 400 ? 23.269 21.391 28.268 1.00 26.17 400 GLN A C 1
ATOM 3144 O O . GLN A 1 400 ? 23.655 20.524 29.040 1.00 26.17 400 GLN A O 1
ATOM 3149 N N . ALA A 1 401 ? 24.087 21.989 27.409 1.00 24.36 401 ALA A N 1
ATOM 3150 C CA . ALA A 1 401 ? 25.525 22.033 27.612 1.00 24.36 401 ALA A CA 1
ATOM 3151 C C . ALA A 1 401 ? 25.936 23.497 27.497 1.00 24.36 401 ALA A C 1
ATOM 3153 O O . ALA A 1 401 ? 26.223 24.021 26.421 1.00 24.36 401 ALA A O 1
ATOM 3154 N N . SER A 1 402 ? 25.890 24.169 28.645 1.00 23.36 402 SER A N 1
ATOM 3155 C CA . SER A 1 402 ? 26.806 25.260 28.927 1.00 23.36 402 SER A CA 1
ATOM 3156 C C . SER A 1 402 ? 28.238 24.780 28.688 1.00 23.36 402 SER A C 1
ATOM 3158 O O . SER A 1 402 ? 28.558 23.618 28.932 1.00 23.36 402 SER A O 1
ATOM 3160 N N . HIS A 1 403 ? 29.059 25.700 28.197 1.00 29.59 403 HIS A N 1
ATOM 3161 C CA . HIS A 1 403 ? 30.502 25.595 28.024 1.00 29.59 403 HIS A CA 1
ATOM 3162 C C . HIS A 1 403 ? 31.207 24.669 29.038 1.00 29.59 403 HIS A C 1
ATOM 3164 O O . HIS A 1 403 ? 30.952 24.752 30.234 1.00 29.59 403 HIS A O 1
ATOM 3170 N N . GLU A 1 404 ? 32.148 23.873 28.514 1.00 28.59 404 GLU A N 1
ATOM 3171 C CA . GLU A 1 404 ? 33.207 23.150 29.240 1.00 28.59 404 GLU A CA 1
ATOM 3172 C C . GLU A 1 404 ? 32.792 21.878 30.007 1.00 28.59 404 GLU A C 1
ATOM 3174 O O . GLU A 1 404 ? 32.539 21.898 31.204 1.00 28.59 404 GLU A O 1
ATOM 3179 N N . ASN A 1 405 ? 32.808 20.728 29.320 1.00 24.75 405 ASN A N 1
ATOM 3180 C CA . ASN A 1 405 ? 33.613 19.560 29.719 1.00 24.75 405 ASN A CA 1
ATOM 3181 C C . ASN A 1 405 ? 33.468 18.416 28.704 1.00 24.75 405 ASN A C 1
ATOM 3183 O O . ASN A 1 405 ? 32.382 17.918 28.420 1.00 24.75 405 ASN A O 1
ATOM 3187 N N . SER A 1 406 ? 34.605 18.008 28.146 1.00 31.62 406 SER A N 1
ATOM 3188 C CA . SER A 1 406 ? 34.765 16.832 27.298 1.00 31.62 406 SER A CA 1
ATOM 3189 C C . SER A 1 406 ? 34.731 15.545 28.123 1.00 31.62 406 SER A C 1
ATOM 3191 O O . SER A 1 406 ? 35.286 15.512 29.218 1.00 31.62 406 SER A O 1
ATOM 3193 N N . SER A 1 407 ? 34.226 14.472 27.506 1.00 32.38 407 SER A N 1
ATOM 3194 C CA . SER A 1 407 ? 34.239 13.060 27.933 1.00 32.38 407 SER A CA 1
ATOM 3195 C C . SER A 1 407 ? 33.057 12.585 28.791 1.00 32.38 407 SER A C 1
ATOM 3197 O O . SER A 1 407 ? 33.125 12.548 30.011 1.00 32.38 407 SER A O 1
ATOM 3199 N N . LEU A 1 408 ? 31.980 12.177 28.102 1.00 34.00 408 LEU A N 1
ATOM 3200 C CA . LEU A 1 408 ? 31.236 10.905 28.247 1.00 34.00 408 LEU A CA 1
ATOM 3201 C C . LEU A 1 408 ? 29.795 11.101 27.739 1.00 34.00 408 LEU A C 1
ATOM 3203 O O . LEU A 1 408 ? 28.965 11.717 28.397 1.00 34.00 408 LEU A O 1
ATOM 3207 N N . LEU A 1 409 ? 29.512 10.581 26.541 1.00 33.69 409 LEU A N 1
ATOM 3208 C CA . LEU A 1 409 ? 28.163 10.494 25.966 1.00 33.69 409 LEU A CA 1
ATOM 3209 C C . LEU A 1 409 ? 27.514 9.141 26.331 1.00 33.69 409 LEU A C 1
ATOM 3211 O O . LEU A 1 409 ? 28.238 8.163 26.543 1.00 33.69 409 LEU A O 1
ATOM 3215 N N . PRO A 1 410 ? 26.170 9.057 26.410 1.00 33.91 410 PRO A N 1
ATOM 3216 C CA . PRO A 1 410 ? 25.472 7.876 26.914 1.00 33.91 410 PRO A CA 1
ATOM 3217 C C . PRO A 1 410 ? 25.626 6.628 26.006 1.00 33.91 410 PRO A C 1
ATOM 3219 O O . PRO A 1 410 ? 25.642 6.756 24.779 1.00 33.91 410 PRO A O 1
ATOM 3222 N N . PRO A 1 411 ? 25.670 5.403 26.578 1.00 37.62 411 PRO A N 1
ATOM 3223 C CA . PRO A 1 411 ? 25.980 4.157 25.857 1.00 37.62 411 PRO A CA 1
ATOM 3224 C C . PRO A 1 411 ? 25.033 3.807 24.691 1.00 37.62 411 PRO A C 1
ATOM 3226 O O . PRO A 1 411 ? 25.450 3.155 23.734 1.00 37.62 411 PRO A O 1
ATOM 3229 N N . LEU A 1 412 ? 23.773 4.253 24.750 1.00 35.56 412 LEU A N 1
ATOM 3230 C CA . LEU A 1 412 ? 22.725 3.976 23.751 1.00 35.56 412 LEU A CA 1
ATOM 3231 C C . LEU A 1 412 ? 22.925 4.736 22.425 1.00 35.56 412 LEU A C 1
ATOM 3233 O O . LEU A 1 412 ? 22.560 4.243 21.356 1.00 35.56 412 LEU A O 1
ATOM 3237 N N . PHE A 1 413 ? 23.560 5.913 22.463 1.00 35.94 413 PHE A N 1
ATOM 3238 C CA . PHE A 1 413 ? 23.787 6.735 21.266 1.00 35.94 413 PHE A CA 1
ATOM 3239 C C . PHE A 1 413 ? 24.869 6.119 20.362 1.00 35.94 413 PHE A C 1
ATOM 3241 O O . PHE A 1 413 ? 24.705 6.018 19.145 1.00 35.94 413 PHE A O 1
ATOM 3248 N N . SER A 1 414 ? 25.927 5.591 20.983 1.00 43.75 414 SER A N 1
ATOM 3249 C CA . SER A 1 414 ? 27.008 4.848 20.324 1.00 43.75 414 SER A CA 1
ATOM 3250 C C . SER A 1 414 ? 26.559 3.491 19.766 1.00 43.75 414 SER A C 1
ATOM 3252 O O . SER A 1 414 ? 27.153 3.011 18.803 1.00 43.75 414 SER A O 1
ATOM 3254 N N . GLN A 1 415 ? 25.506 2.880 20.328 1.00 45.94 415 GLN A N 1
ATOM 3255 C CA . GLN A 1 415 ? 24.884 1.667 19.774 1.00 45.94 415 GLN A CA 1
ATOM 3256 C C . GLN A 1 415 ? 24.071 1.944 18.501 1.00 45.94 415 GLN A C 1
ATOM 3258 O O . GLN A 1 415 ? 23.998 1.076 17.636 1.00 45.94 415 GLN A O 1
ATOM 3263 N N . THR A 1 416 ? 23.493 3.143 18.369 1.00 40.81 416 THR A N 1
ATOM 3264 C CA . THR A 1 416 ? 22.595 3.492 17.252 1.00 40.81 416 THR A CA 1
ATOM 3265 C C . THR A 1 416 ? 23.353 4.057 16.049 1.00 40.81 416 THR A C 1
ATOM 3267 O O . THR A 1 416 ? 23.077 3.686 14.912 1.00 40.81 416 THR A O 1
ATOM 3270 N N . PHE A 1 417 ? 24.341 4.927 16.284 1.00 41.38 417 PHE A N 1
ATOM 3271 C CA . PHE A 1 417 ? 25.085 5.609 15.214 1.00 41.38 417 PHE A CA 1
ATOM 3272 C C . PHE A 1 417 ? 26.566 5.220 15.149 1.00 41.38 417 PHE A C 1
ATOM 3274 O O . PHE A 1 417 ? 27.311 5.785 14.349 1.00 41.38 417 PHE A O 1
ATOM 3281 N N . GLY A 1 418 ? 27.006 4.239 15.939 1.00 50.72 418 GLY A N 1
ATOM 3282 C CA . GLY A 1 418 ? 28.409 3.836 16.027 1.00 50.72 418 GLY A CA 1
ATOM 3283 C C . GLY A 1 418 ? 29.281 4.843 16.788 1.00 50.72 418 GLY A C 1
ATOM 3284 O O . GLY A 1 418 ? 28.893 5.981 17.057 1.00 50.72 418 GLY A O 1
ATOM 3285 N N . THR A 1 419 ? 30.494 4.422 17.142 1.00 61.75 419 THR A N 1
ATOM 3286 C CA . THR A 1 419 ? 31.466 5.243 17.888 1.00 61.75 419 THR A CA 1
ATOM 3287 C C . THR A 1 419 ? 32.322 6.142 16.994 1.00 61.75 419 THR A C 1
ATOM 3289 O O . THR A 1 419 ? 33.118 6.922 17.508 1.00 61.75 419 THR A O 1
ATOM 3292 N N . GLU A 1 420 ? 32.199 6.030 15.669 1.00 63.88 420 GLU A N 1
ATOM 3293 C CA . GLU A 1 420 ? 33.000 6.810 14.720 1.00 63.88 420 GLU A CA 1
ATOM 3294 C C . GLU A 1 420 ? 32.505 8.261 14.638 1.00 63.88 420 GLU A C 1
ATOM 3296 O O . GLU A 1 420 ? 31.366 8.539 14.247 1.00 63.88 420 GLU A O 1
ATOM 3301 N N . THR A 1 421 ? 33.385 9.198 14.986 1.00 68.50 421 THR A N 1
ATOM 3302 C CA . THR A 1 421 ? 33.149 10.644 14.911 1.00 68.50 421 THR A CA 1
ATOM 3303 C C . THR A 1 421 ? 34.073 11.287 13.889 1.00 68.50 421 THR A C 1
ATOM 3305 O O . THR A 1 421 ? 35.231 10.900 13.767 1.00 68.50 421 THR A O 1
ATOM 3308 N N . VAL A 1 422 ? 33.573 12.307 13.199 1.00 69.44 422 VAL A N 1
ATOM 3309 C CA . VAL A 1 422 ? 34.307 13.100 12.216 1.00 69.44 422 VAL A CA 1
ATOM 3310 C C . VAL A 1 422 ? 34.451 14.533 12.718 1.00 69.44 422 VAL A C 1
ATOM 3312 O O . VAL A 1 422 ? 33.496 15.121 13.233 1.00 69.44 422 VAL A O 1
ATOM 3315 N N . HIS A 1 423 ? 35.635 15.110 12.523 1.00 75.19 423 HIS A N 1
ATOM 3316 C CA . HIS A 1 423 ? 35.916 16.513 12.811 1.00 75.19 423 HIS A CA 1
ATOM 3317 C C . HIS A 1 423 ? 35.804 17.373 11.547 1.00 75.19 423 HIS A C 1
ATOM 3319 O O . HIS A 1 423 ? 36.576 17.213 10.606 1.00 75.19 423 HIS A O 1
ATOM 3325 N N . ILE A 1 424 ? 34.860 18.310 11.519 1.00 73.44 424 ILE A N 1
ATOM 3326 C CA . ILE A 1 424 ? 34.638 19.205 10.381 1.00 73.44 424 ILE A CA 1
ATOM 3327 C C . ILE A 1 424 ? 35.030 20.624 10.770 1.00 73.44 424 ILE A C 1
ATOM 3329 O O . ILE A 1 424 ? 34.472 21.187 11.709 1.00 73.44 424 ILE A O 1
ATOM 3333 N N . THR A 1 425 ? 35.965 21.216 10.036 1.00 76.81 425 THR A N 1
ATOM 3334 C CA . THR A 1 425 ? 36.349 22.625 10.188 1.00 76.81 425 THR A CA 1
ATOM 3335 C C . THR A 1 425 ? 35.850 23.454 9.016 1.00 76.81 425 THR A C 1
ATOM 3337 O O . THR A 1 425 ? 36.072 23.084 7.869 1.00 76.81 425 THR A O 1
ATOM 3340 N N . VAL A 1 426 ? 35.193 24.579 9.294 1.00 73.88 426 VAL A N 1
ATOM 3341 C CA . VAL A 1 426 ? 34.610 25.474 8.283 1.00 73.88 426 VAL A CA 1
ATOM 3342 C C . VAL A 1 426 ? 35.103 26.899 8.521 1.00 73.88 426 VAL A C 1
ATOM 3344 O O . VAL A 1 426 ? 35.068 27.369 9.662 1.00 73.88 426 VAL A O 1
ATOM 3347 N N . GLY A 1 427 ? 35.536 27.574 7.456 1.00 69.44 427 GLY A N 1
ATOM 3348 C CA . GLY A 1 427 ? 36.006 28.962 7.475 1.00 69.44 427 GLY A CA 1
ATOM 3349 C C . GLY A 1 427 ? 37.513 29.150 7.370 1.00 69.44 427 GLY A C 1
ATOM 3350 O O . GLY A 1 427 ? 38.300 28.256 7.692 1.00 69.44 427 GLY A O 1
ATOM 3351 N N . ASP A 1 428 ? 37.885 30.360 6.958 1.00 67.62 428 ASP A N 1
ATOM 3352 C CA . ASP A 1 428 ? 39.264 30.841 6.868 1.00 67.62 428 ASP A CA 1
ATOM 3353 C C . ASP A 1 428 ? 39.904 31.019 8.261 1.00 67.62 428 ASP A C 1
ATOM 3355 O O . ASP A 1 428 ? 39.205 31.072 9.277 1.00 67.62 428 ASP A O 1
ATOM 3359 N N . ASP A 1 429 ? 41.233 31.156 8.322 1.00 57.69 429 ASP A N 1
ATOM 3360 C CA . ASP A 1 429 ? 42.025 31.124 9.568 1.00 57.69 429 ASP A CA 1
ATOM 3361 C C . ASP A 1 429 ? 41.588 32.137 10.654 1.00 57.69 429 ASP A C 1
ATOM 3363 O O . ASP A 1 429 ? 41.813 31.892 11.839 1.00 57.69 429 ASP A O 1
ATOM 3367 N N . GLU A 1 430 ? 40.907 33.231 10.292 1.00 52.97 430 GLU A N 1
ATOM 3368 C CA . GLU A 1 430 ? 40.378 34.232 11.237 1.00 52.97 430 GLU A CA 1
ATOM 3369 C C . GLU A 1 430 ? 38.947 33.943 11.751 1.00 52.97 430 GLU A C 1
ATOM 3371 O O . GLU A 1 430 ? 38.526 34.528 12.748 1.00 52.97 430 GLU A O 1
ATOM 3376 N N . SER A 1 431 ? 38.182 33.046 11.108 1.00 59.75 431 SER A N 1
ATOM 3377 C CA . SER A 1 431 ? 36.761 32.765 11.428 1.00 59.75 431 SER A CA 1
ATOM 3378 C C . SER A 1 431 ? 36.422 31.271 11.555 1.00 59.75 431 SER A C 1
ATOM 3380 O O . SER A 1 431 ? 35.257 30.873 11.511 1.00 59.75 431 SER A O 1
ATOM 3382 N N . LYS A 1 432 ? 37.448 30.440 11.742 1.00 64.56 432 LYS A N 1
ATOM 3383 C CA . LYS A 1 432 ? 37.363 28.980 11.767 1.00 64.56 432 LYS A CA 1
ATOM 3384 C C . LYS A 1 432 ? 36.467 28.456 12.894 1.00 64.56 432 LYS A C 1
ATOM 3386 O O . LYS A 1 432 ? 36.724 28.689 14.075 1.00 64.56 432 LYS A O 1
ATOM 3391 N N . LEU A 1 433 ? 35.454 27.671 12.530 1.00 61.53 433 LEU A N 1
ATOM 3392 C CA . LEU A 1 433 ? 34.615 26.911 13.459 1.00 61.53 433 LEU A CA 1
ATOM 3393 C C . LEU A 1 433 ? 34.835 25.411 13.259 1.00 61.53 433 LEU A C 1
ATOM 3395 O O . LEU A 1 433 ? 34.859 24.926 12.129 1.00 61.53 433 LEU A O 1
ATOM 3399 N N . ALA A 1 434 ? 35.003 24.682 14.362 1.00 63.72 434 ALA A N 1
ATOM 3400 C CA . ALA A 1 434 ? 35.215 23.240 14.366 1.00 63.72 434 ALA A CA 1
ATOM 3401 C C . ALA A 1 434 ? 34.014 22.519 14.988 1.00 63.72 434 ALA A C 1
ATOM 3403 O O . ALA A 1 434 ? 33.542 22.891 16.062 1.00 63.72 434 ALA A O 1
ATOM 3404 N N . PHE A 1 435 ? 33.557 21.461 14.328 1.00 61.50 435 PHE A N 1
ATOM 3405 C CA . PHE A 1 435 ? 32.415 20.648 14.725 1.00 61.50 435 PHE A CA 1
ATOM 3406 C C . PHE A 1 435 ? 32.845 19.187 14.832 1.00 61.50 435 PHE A C 1
ATOM 3408 O O . PHE A 1 435 ? 33.574 18.689 13.979 1.00 61.50 435 PHE A O 1
ATOM 3415 N N . THR A 1 436 ? 32.388 18.488 15.870 1.00 59.59 436 THR A N 1
ATOM 3416 C CA . THR A 1 436 ? 32.589 17.037 16.008 1.00 59.59 436 THR A CA 1
ATOM 3417 C C . THR A 1 436 ? 31.234 16.360 15.894 1.00 59.59 436 THR A C 1
ATOM 3419 O O . THR A 1 436 ? 30.338 16.661 16.680 1.00 59.59 436 THR A O 1
ATOM 3422 N N . VAL A 1 437 ? 31.065 15.494 14.895 1.00 60.97 437 VAL A N 1
ATOM 3423 C CA . VAL A 1 437 ? 29.764 14.906 14.537 1.00 60.97 437 VAL A CA 1
ATOM 3424 C C . VAL A 1 437 ? 29.917 13.402 14.315 1.00 60.97 437 VAL A C 1
ATOM 3426 O O . VAL A 1 437 ? 30.935 12.957 13.795 1.00 60.97 437 VAL A O 1
ATOM 3429 N N . HIS A 1 438 ? 28.919 12.596 14.688 1.00 62.69 438 HIS A N 1
ATOM 3430 C CA . HIS A 1 438 ? 28.926 11.159 14.384 1.00 62.69 438 HIS A CA 1
ATOM 3431 C C . HIS A 1 438 ? 28.862 10.918 12.871 1.00 62.69 438 HIS A C 1
ATOM 3433 O O . HIS A 1 438 ? 27.992 11.461 12.184 1.00 62.69 438 HIS A O 1
ATOM 3439 N N . LYS A 1 439 ? 29.757 10.063 12.365 1.00 65.31 439 LYS A N 1
ATOM 3440 C CA . LYS A 1 439 ? 29.908 9.769 10.934 1.00 65.31 439 LYS A CA 1
ATOM 3441 C C . LYS A 1 439 ? 28.604 9.261 10.317 1.00 65.31 439 LYS A C 1
ATOM 3443 O O . LYS A 1 439 ? 28.117 9.836 9.352 1.00 65.31 439 LYS A O 1
ATOM 3448 N N . ASN A 1 440 ? 27.977 8.257 10.929 1.00 58.91 440 ASN A N 1
ATOM 3449 C CA . ASN A 1 440 ? 26.753 7.652 10.392 1.00 58.91 440 ASN A CA 1
ATOM 3450 C C . ASN A 1 440 ? 25.561 8.619 10.395 1.00 58.91 440 ASN A C 1
ATOM 3452 O O . ASN A 1 440 ? 24.706 8.547 9.515 1.00 58.91 440 ASN A O 1
ATOM 3456 N N . LEU A 1 441 ? 25.523 9.567 11.337 1.00 58.81 441 LEU A N 1
ATOM 3457 C CA . LEU A 1 441 ? 24.476 10.584 11.386 1.00 58.81 441 LEU A CA 1
ATOM 3458 C C . LEU A 1 441 ? 24.600 11.554 10.206 1.00 58.81 441 LEU A C 1
ATOM 3460 O O . LEU A 1 441 ? 23.626 11.766 9.486 1.00 58.81 441 LEU A O 1
ATOM 3464 N N . ILE A 1 442 ? 25.790 12.112 9.969 1.00 60.06 442 ILE A N 1
ATOM 3465 C CA . ILE A 1 442 ? 25.982 13.091 8.890 1.00 60.06 442 ILE A CA 1
ATOM 3466 C C . ILE A 1 442 ? 25.902 12.445 7.497 1.00 60.06 442 ILE A C 1
ATOM 3468 O O . ILE A 1 442 ? 25.316 13.027 6.585 1.00 60.06 442 ILE A O 1
ATOM 3472 N N . VAL A 1 443 ? 26.389 11.208 7.363 1.00 64.25 443 VAL A N 1
ATOM 3473 C CA . VAL A 1 443 ? 26.267 10.371 6.159 1.00 64.25 443 VAL A CA 1
ATOM 3474 C C . VAL A 1 443 ? 24.800 10.061 5.843 1.00 64.25 443 VAL A C 1
ATOM 3476 O O . VAL A 1 443 ? 24.381 10.196 4.697 1.00 64.25 443 VAL A O 1
ATOM 3479 N N . SER A 1 444 ? 23.979 9.745 6.854 1.00 54.91 444 SER A N 1
ATOM 3480 C CA . SER A 1 444 ? 22.546 9.465 6.649 1.00 54.91 444 SER A CA 1
ATOM 3481 C C . SER A 1 444 ? 21.736 10.677 6.176 1.00 54.91 444 SER A C 1
ATOM 3483 O O . SER A 1 444 ? 20.678 10.521 5.568 1.00 54.91 444 SER A O 1
ATOM 3485 N N . LYS A 1 445 ? 22.218 11.893 6.460 1.00 52.59 445 LYS A N 1
ATOM 3486 C CA . LYS A 1 445 ? 21.511 13.150 6.181 1.00 52.59 445 LYS A CA 1
ATOM 3487 C C . LYS A 1 445 ? 22.007 13.877 4.933 1.00 52.59 445 LYS A C 1
ATOM 3489 O O . LYS A 1 445 ? 21.342 14.805 4.480 1.00 52.59 445 LYS A O 1
ATOM 3494 N N . SER A 1 446 ? 23.145 13.476 4.369 1.00 57.97 446 SER A N 1
ATOM 3495 C CA . SER A 1 446 ? 23.738 14.119 3.198 1.00 57.97 446 SER A CA 1
ATOM 3496 C C . SER A 1 446 ? 24.418 13.100 2.294 1.00 57.97 446 SER A C 1
ATOM 3498 O O . SER A 1 446 ? 25.396 12.450 2.668 1.00 57.97 446 SER A O 1
ATOM 3500 N N . LYS A 1 447 ? 23.955 13.040 1.042 1.00 61.03 447 LYS A N 1
ATOM 3501 C CA . LYS A 1 447 ? 24.569 12.218 -0.013 1.00 61.03 447 LYS A CA 1
ATOM 3502 C C . LYS A 1 447 ? 26.013 12.649 -0.310 1.00 61.03 447 LYS A C 1
ATOM 3504 O O . LYS A 1 447 ? 26.830 11.816 -0.690 1.00 61.03 447 LYS A O 1
ATOM 3509 N N . PHE A 1 448 ? 26.336 13.930 -0.104 1.00 65.81 448 PHE A N 1
ATOM 3510 C CA . PHE A 1 448 ? 27.691 14.469 -0.245 1.00 65.81 448 PHE A CA 1
ATOM 3511 C C . PHE A 1 448 ? 28.635 13.905 0.825 1.00 65.81 448 PHE A C 1
ATOM 3513 O O . PHE A 1 448 ? 29.703 13.397 0.490 1.00 65.81 448 PHE A O 1
ATOM 3520 N N . PHE A 1 449 ? 28.228 13.931 2.100 1.00 62.44 449 PHE A N 1
ATOM 3521 C CA . PHE A 1 449 ? 29.045 13.387 3.188 1.00 62.44 449 PHE A CA 1
ATOM 3522 C C . PHE A 1 449 ? 29.101 11.854 3.178 1.00 62.44 449 PHE A C 1
ATOM 3524 O O . PHE A 1 449 ? 30.152 11.306 3.497 1.00 62.44 449 PHE A O 1
ATOM 3531 N N . SER A 1 450 ? 28.041 11.167 2.730 1.00 66.56 450 SER A N 1
ATOM 3532 C CA . SER A 1 450 ? 28.098 9.727 2.421 1.00 66.56 450 SER A CA 1
ATOM 3533 C C . SER A 1 450 ? 29.185 9.423 1.395 1.00 66.56 450 SER A C 1
ATOM 3535 O O . SER A 1 450 ? 30.113 8.676 1.680 1.00 66.56 450 SER A O 1
ATOM 3537 N N . ALA A 1 451 ? 29.167 10.094 0.241 1.00 64.50 451 ALA A N 1
ATOM 3538 C CA . ALA A 1 451 ? 30.186 9.881 -0.782 1.00 64.50 451 ALA A CA 1
ATOM 3539 C C . ALA A 1 451 ? 31.611 10.220 -0.298 1.00 64.50 451 ALA A C 1
ATOM 3541 O O . ALA A 1 451 ? 32.560 9.547 -0.695 1.00 64.50 451 ALA A O 1
ATOM 3542 N N . MET A 1 452 ? 31.769 11.239 0.554 1.00 66.56 452 MET A N 1
ATOM 3543 C CA . MET A 1 452 ? 33.063 11.679 1.090 1.00 66.56 452 MET A CA 1
ATOM 3544 C C . MET A 1 452 ? 33.660 10.706 2.119 1.00 66.56 452 MET A C 1
ATOM 3546 O O . MET A 1 452 ? 34.865 10.473 2.091 1.00 66.56 452 MET A O 1
ATOM 3550 N N . PHE A 1 453 ? 32.845 10.139 3.014 1.00 67.50 453 PHE A N 1
ATOM 3551 C CA . PHE A 1 453 ? 33.324 9.296 4.118 1.00 67.50 453 PHE A CA 1
ATOM 3552 C C . PHE A 1 453 ? 33.220 7.782 3.864 1.00 67.50 453 PHE A C 1
ATOM 3554 O O . PHE A 1 453 ? 33.813 7.017 4.628 1.00 67.50 453 PHE A O 1
ATOM 3561 N N . ASP A 1 454 ? 32.537 7.359 2.792 1.00 57.97 454 ASP A N 1
ATOM 3562 C CA . ASP A 1 454 ? 32.416 5.952 2.362 1.00 57.97 454 ASP A CA 1
ATOM 3563 C C . ASP A 1 454 ? 33.391 5.565 1.224 1.00 57.97 454 ASP A C 1
ATOM 3565 O O . ASP A 1 454 ? 33.327 4.464 0.675 1.00 57.97 454 ASP A O 1
ATOM 3569 N N . SER A 1 455 ? 34.311 6.454 0.842 1.00 54.53 455 SER A N 1
ATOM 3570 C CA . SER A 1 455 ? 35.282 6.258 -0.248 1.00 54.53 455 SER A CA 1
ATOM 3571 C C . SER A 1 455 ? 36.737 6.315 0.247 1.00 54.53 455 SER A C 1
ATOM 3573 O O . SER A 1 455 ? 37.010 6.736 1.365 1.00 54.53 455 SER A O 1
ATOM 3575 N N . ASN A 1 456 ? 37.710 5.899 -0.578 1.00 54.88 456 ASN A N 1
ATOM 3576 C CA . ASN A 1 456 ? 39.145 5.870 -0.222 1.00 54.88 456 ASN A CA 1
ATOM 3577 C C . ASN A 1 456 ? 39.819 7.267 -0.178 1.00 54.88 456 ASN A C 1
ATOM 3579 O O . ASN A 1 456 ? 41.023 7.379 -0.423 1.00 54.88 456 ASN A O 1
ATOM 3583 N N . PHE A 1 457 ? 39.068 8.345 0.064 1.00 52.47 457 PHE A N 1
ATOM 3584 C CA . PHE A 1 457 ? 39.627 9.698 0.147 1.00 52.47 457 PHE A CA 1
ATOM 3585 C C . PHE A 1 457 ? 40.365 9.939 1.475 1.00 52.47 457 PHE A C 1
ATOM 3587 O O . PHE A 1 457 ? 40.209 9.201 2.452 1.00 52.47 457 PHE A O 1
ATOM 3594 N N . LEU A 1 458 ? 41.212 10.972 1.500 1.00 51.38 458 LEU A N 1
ATOM 3595 C CA . LEU A 1 458 ? 42.069 11.297 2.645 1.00 51.38 458 LEU A CA 1
ATOM 3596 C C . LEU A 1 458 ? 41.233 11.603 3.898 1.00 51.38 458 LEU A C 1
ATOM 3598 O O . LEU A 1 458 ? 41.589 11.179 4.991 1.00 51.38 458 LEU A O 1
ATOM 3602 N N . GLU A 1 459 ? 40.084 12.244 3.708 1.00 65.31 459 GLU A N 1
ATOM 3603 C CA . GLU A 1 459 ? 39.113 12.647 4.724 1.00 65.31 459 GLU A CA 1
ATOM 3604 C C . GLU A 1 459 ? 38.450 11.447 5.421 1.00 65.31 459 GLU A C 1
ATOM 3606 O O . GLU A 1 459 ? 38.147 11.508 6.616 1.00 65.31 459 GLU A O 1
ATOM 3611 N N . ALA A 1 460 ? 38.278 10.328 4.705 1.00 59.31 460 ALA A N 1
ATOM 3612 C CA . ALA A 1 460 ? 37.800 9.067 5.270 1.00 59.31 460 ALA A CA 1
ATOM 3613 C C . ALA A 1 460 ? 38.877 8.373 6.124 1.00 59.31 460 ALA A C 1
ATOM 3615 O O . ALA A 1 460 ? 38.551 7.740 7.127 1.00 59.31 460 ALA A O 1
ATOM 3616 N N . MET A 1 461 ? 40.162 8.537 5.778 1.00 57.88 461 MET A N 1
ATOM 3617 C CA . MET A 1 461 ? 41.291 7.999 6.553 1.00 57.88 461 MET A CA 1
ATOM 3618 C C . MET A 1 461 ? 41.619 8.842 7.792 1.00 57.88 461 MET A C 1
ATOM 3620 O O . MET A 1 461 ? 42.000 8.295 8.824 1.00 57.88 461 MET A O 1
ATOM 3624 N N . THR A 1 462 ? 41.468 10.166 7.716 1.00 59.62 462 THR A N 1
ATOM 3625 C CA . THR A 1 462 ? 41.776 11.092 8.818 1.00 59.62 462 THR A CA 1
ATOM 3626 C C . THR A 1 462 ? 40.573 11.416 9.703 1.00 59.62 462 THR A C 1
ATOM 3628 O O . THR A 1 462 ? 40.729 12.165 10.668 1.00 59.62 462 THR A O 1
ATOM 3631 N N . SER A 1 463 ? 39.375 10.908 9.376 1.00 69.06 463 SER A N 1
ATOM 3632 C CA . SER A 1 463 ? 38.101 11.251 10.038 1.00 69.06 463 SER A CA 1
ATOM 3633 C C . SER A 1 463 ? 37.932 12.761 10.247 1.00 69.06 463 SER A C 1
ATOM 3635 O O . SER A 1 463 ? 37.456 13.227 11.284 1.00 69.06 463 SER A O 1
ATOM 3637 N N . SER A 1 464 ? 38.385 13.554 9.276 1.00 70.81 464 SER A N 1
ATOM 3638 C CA . SER A 1 464 ? 38.344 15.010 9.350 1.00 70.81 464 SER A CA 1
ATOM 3639 C C . SER A 1 464 ? 38.244 15.645 7.971 1.00 70.81 464 SER A C 1
ATOM 3641 O O . SER A 1 464 ? 38.877 15.185 7.025 1.00 70.81 464 SER A O 1
ATOM 3643 N N . ALA A 1 465 ? 37.451 16.710 7.866 1.00 72.38 465 ALA A N 1
ATOM 3644 C CA . ALA A 1 465 ? 37.232 17.458 6.631 1.00 72.38 465 ALA A CA 1
ATOM 3645 C C . ALA A 1 465 ? 37.330 18.967 6.893 1.00 72.38 465 ALA A C 1
ATOM 3647 O O . ALA A 1 465 ? 36.904 19.454 7.942 1.00 72.38 465 ALA A O 1
ATOM 3648 N N . SER A 1 466 ? 37.893 19.717 5.942 1.00 75.50 466 SER A N 1
ATOM 3649 C CA . SER A 1 466 ? 38.085 21.164 6.071 1.00 75.50 466 SER A CA 1
ATOM 3650 C C . SER A 1 466 ? 37.519 21.914 4.871 1.00 75.50 466 SER A C 1
ATOM 3652 O O . SER A 1 466 ? 37.879 21.628 3.731 1.00 75.50 466 SER A O 1
ATOM 3654 N N . PHE A 1 467 ? 36.676 22.907 5.140 1.00 76.25 467 PHE A N 1
ATOM 3655 C CA . PHE A 1 467 ? 35.982 23.734 4.156 1.00 76.25 467 PHE A CA 1
ATOM 3656 C C . PHE A 1 467 ? 36.317 25.217 4.389 1.00 76.25 467 PHE A C 1
ATOM 3658 O O . PHE A 1 467 ? 35.526 25.940 4.995 1.00 76.25 467 PHE A O 1
ATOM 3665 N N . PRO A 1 468 ? 37.507 25.683 3.965 1.00 62.50 468 PRO A N 1
ATOM 3666 C CA . PRO A 1 468 ? 37.973 27.037 4.271 1.00 62.50 468 PRO A CA 1
ATOM 3667 C C . PRO A 1 468 ? 37.107 28.116 3.603 1.00 62.50 468 PRO A C 1
ATOM 3669 O O . PRO A 1 468 ? 36.679 29.053 4.260 1.00 62.50 468 PRO A O 1
ATOM 3672 N N . ASN A 1 469 ? 36.710 27.902 2.345 1.00 61.59 469 ASN A N 1
ATOM 3673 C CA . ASN A 1 469 ? 35.963 28.884 1.549 1.00 61.59 469 ASN A CA 1
ATOM 3674 C C . ASN A 1 469 ? 34.457 28.986 1.885 1.00 61.59 469 ASN A C 1
ATOM 3676 O O . ASN A 1 469 ? 33.734 29.710 1.199 1.00 61.59 469 ASN A O 1
ATOM 3680 N N . ASP A 1 470 ? 33.955 28.225 2.862 1.00 64.06 470 ASP A N 1
ATOM 3681 C CA . ASP A 1 470 ? 32.528 28.170 3.204 1.00 64.06 470 ASP A CA 1
ATOM 3682 C C . ASP A 1 470 ? 32.212 29.049 4.431 1.00 64.06 470 ASP A C 1
ATOM 3684 O O . ASP A 1 470 ? 32.965 29.075 5.400 1.00 64.06 470 ASP A O 1
ATOM 3688 N N . ASP A 1 471 ? 31.088 29.784 4.395 1.00 61.47 471 ASP A N 1
ATOM 3689 C CA . ASP A 1 471 ? 30.703 30.755 5.438 1.00 61.47 471 ASP A CA 1
ATOM 3690 C C . ASP A 1 471 ? 30.367 30.040 6.772 1.00 61.47 471 ASP A C 1
ATOM 3692 O O . ASP A 1 471 ? 29.318 29.381 6.874 1.00 61.47 471 ASP A O 1
ATOM 3696 N N . PRO A 1 472 ? 31.183 30.202 7.835 1.00 59.88 472 PRO A N 1
ATOM 3697 C CA . PRO A 1 472 ? 31.018 29.480 9.103 1.00 59.88 472 PRO A CA 1
ATOM 3698 C C . PRO A 1 472 ? 29.708 29.828 9.805 1.00 59.88 472 PRO A C 1
ATOM 3700 O O . PRO A 1 472 ? 29.123 29.012 10.517 1.00 59.88 472 PRO A O 1
ATOM 3703 N N . SER A 1 473 ? 29.212 31.047 9.582 1.00 54.44 473 SER A N 1
ATOM 3704 C CA . SER A 1 473 ? 27.971 31.527 10.177 1.00 54.44 473 SER A CA 1
ATOM 3705 C C . SER A 1 473 ? 26.730 30.938 9.501 1.00 54.44 473 SER A C 1
ATOM 3707 O O . SER A 1 473 ? 25.700 30.788 10.155 1.00 54.44 473 SER A O 1
ATOM 3709 N N . ALA A 1 474 ? 26.825 30.530 8.232 1.00 52.22 474 ALA A N 1
ATOM 3710 C CA . ALA A 1 474 ? 25.762 29.821 7.524 1.00 52.22 474 ALA A CA 1
ATOM 3711 C C . ALA A 1 474 ? 25.761 28.314 7.852 1.00 52.22 474 ALA A C 1
ATOM 3713 O O . ALA A 1 474 ? 24.690 27.734 8.031 1.00 52.22 474 ALA A O 1
ATOM 3714 N N . PHE A 1 475 ? 26.938 27.710 8.068 1.00 51.06 475 PHE A N 1
ATOM 3715 C CA . PHE A 1 475 ? 27.053 26.351 8.620 1.00 51.06 475 PHE A CA 1
ATOM 3716 C C . PHE A 1 475 ? 26.550 26.282 10.073 1.00 51.06 475 PHE A C 1
ATOM 3718 O O . PHE A 1 475 ? 25.865 25.343 10.461 1.00 51.06 475 PHE A O 1
ATOM 3725 N N . LYS A 1 476 ? 26.780 27.333 10.871 1.00 45.41 476 LYS A N 1
ATOM 3726 C CA . LYS A 1 476 ? 26.182 27.479 12.206 1.00 45.41 476 LYS A CA 1
ATOM 3727 C C . LYS A 1 476 ? 24.662 27.676 12.153 1.00 45.41 476 LYS A C 1
ATOM 3729 O O . LYS A 1 476 ? 23.970 27.186 13.028 1.00 45.41 476 LYS A O 1
ATOM 3734 N N . VAL A 1 477 ? 24.105 28.318 11.121 1.00 47.00 477 VAL A N 1
ATOM 3735 C CA . VAL A 1 477 ? 22.642 28.433 10.915 1.00 47.00 477 VAL A CA 1
ATOM 3736 C C . VAL A 1 477 ? 22.002 27.107 10.488 1.00 47.00 477 VAL A C 1
ATOM 3738 O O . VAL A 1 477 ? 20.861 26.863 10.877 1.00 47.00 477 VAL A O 1
ATOM 3741 N N . LEU A 1 478 ? 22.740 26.229 9.794 1.00 42.56 478 LEU A N 1
ATOM 3742 C CA . LEU A 1 478 ? 22.374 24.814 9.613 1.00 42.56 478 LEU A CA 1
ATOM 3743 C C . LEU A 1 478 ? 22.101 24.131 10.969 1.00 42.56 478 LEU A C 1
ATOM 3745 O O . LEU A 1 478 ? 21.259 23.242 11.051 1.00 42.56 478 LEU A O 1
ATOM 3749 N N . MET A 1 479 ? 22.789 24.594 12.020 1.00 39.53 479 MET A N 1
ATOM 3750 C CA . MET A 1 479 ? 22.708 24.077 13.387 1.00 39.53 479 MET A CA 1
ATOM 3751 C C . MET A 1 479 ? 21.843 24.935 14.343 1.00 39.53 479 MET A C 1
ATOM 3753 O O . MET A 1 479 ? 21.354 24.401 15.332 1.00 39.53 479 MET A O 1
ATOM 3757 N N . GLU A 1 480 ? 21.629 26.237 14.079 1.00 37.31 480 GLU A N 1
ATOM 3758 C CA . GLU A 1 480 ? 21.061 27.199 15.057 1.00 37.31 480 GLU A CA 1
ATOM 3759 C C . GLU A 1 480 ? 20.083 28.274 14.490 1.00 37.31 480 GLU A C 1
ATOM 3761 O O . GLU A 1 480 ? 19.597 29.111 15.242 1.00 37.31 480 GLU A O 1
ATOM 3766 N N . GLY A 1 481 ? 19.759 28.293 13.187 1.00 37.47 481 GLY A N 1
ATOM 3767 C CA . GLY A 1 481 ? 18.593 28.987 12.587 1.00 37.47 481 GLY A CA 1
ATOM 3768 C C . GLY A 1 481 ? 18.282 30.470 12.923 1.00 37.47 481 GLY A C 1
ATOM 3769 O O . GLY A 1 481 ? 17.490 30.726 13.815 1.00 37.47 481 GLY A O 1
ATOM 3770 N N . THR A 1 482 ? 18.704 31.473 12.121 1.00 37.72 482 THR A N 1
ATOM 3771 C CA . THR A 1 482 ? 18.060 32.828 12.091 1.00 37.72 482 THR A CA 1
ATOM 3772 C C . THR A 1 482 ? 18.298 33.628 10.783 1.00 37.72 482 THR A C 1
ATOM 3774 O O . THR A 1 482 ? 19.382 33.558 10.224 1.00 37.72 482 THR A O 1
ATOM 3777 N N . GLY A 1 483 ? 17.333 34.473 10.342 1.00 39.56 483 GLY A N 1
ATOM 3778 C CA . GLY A 1 483 ? 17.501 35.659 9.446 1.00 39.56 483 GLY A CA 1
ATOM 3779 C C . GLY A 1 483 ? 17.223 35.533 7.918 1.00 39.56 483 GLY A C 1
ATOM 3780 O O . GLY A 1 483 ? 17.669 34.592 7.279 1.00 39.56 483 GLY A O 1
ATOM 3781 N N . LYS A 1 484 ? 16.551 36.526 7.280 1.00 41.25 484 LYS A N 1
ATOM 3782 C CA . LYS A 1 484 ? 16.131 36.520 5.838 1.00 41.25 484 LYS A CA 1
ATOM 3783 C C . LYS A 1 484 ? 17.293 36.331 4.840 1.00 41.25 484 LYS A C 1
ATOM 3785 O O . LYS A 1 484 ? 17.158 35.551 3.907 1.00 41.25 484 LYS A O 1
ATOM 3790 N N . TYR A 1 485 ? 18.425 37.012 5.042 1.00 47.09 485 TYR A N 1
ATOM 3791 C CA . TYR A 1 485 ? 19.623 36.892 4.185 1.00 47.09 485 TYR A CA 1
ATOM 3792 C C . TYR A 1 485 ? 20.413 35.599 4.455 1.00 47.09 485 TYR A C 1
ATOM 3794 O O . TYR A 1 485 ? 21.059 35.043 3.572 1.00 47.09 485 TYR A O 1
ATOM 3802 N N . LYS A 1 486 ? 20.317 35.094 5.687 1.00 53.03 486 LYS A N 1
ATOM 3803 C CA . LYS A 1 486 ? 20.986 33.875 6.145 1.00 53.03 486 LYS A CA 1
ATOM 3804 C C . LYS A 1 486 ? 20.266 32.612 5.660 1.00 53.03 486 LYS A C 1
ATOM 3806 O O . LYS A 1 486 ? 20.938 31.654 5.310 1.00 53.03 486 LYS A O 1
ATOM 3811 N N . ILE A 1 487 ? 18.934 32.630 5.531 1.00 56.34 487 ILE A N 1
ATOM 3812 C CA . ILE A 1 487 ? 18.136 31.520 4.965 1.00 56.34 487 ILE A CA 1
ATOM 3813 C C . ILE A 1 487 ? 18.509 31.245 3.502 1.00 56.34 487 ILE A C 1
ATOM 3815 O O . ILE A 1 487 ? 18.629 30.089 3.119 1.00 56.34 487 ILE A O 1
ATOM 3819 N N . VAL A 1 488 ? 18.744 32.285 2.694 1.00 55.75 488 VAL A N 1
ATOM 3820 C CA . VAL A 1 488 ? 19.130 32.114 1.280 1.00 55.75 488 VAL A CA 1
ATOM 3821 C C . VAL A 1 488 ? 20.559 31.567 1.154 1.00 55.75 488 VAL A C 1
ATOM 3823 O O . VAL A 1 488 ? 20.795 30.671 0.353 1.00 55.75 488 VAL A O 1
ATOM 3826 N N . LYS A 1 489 ? 21.496 32.023 1.997 1.00 58.78 489 LYS A N 1
ATOM 3827 C CA . LYS A 1 489 ? 22.845 31.432 2.095 1.00 58.78 489 LYS A CA 1
ATOM 3828 C C . LYS A 1 489 ? 22.820 29.971 2.567 1.00 58.78 489 LYS A C 1
ATOM 3830 O O . LYS A 1 489 ? 23.538 29.136 2.032 1.00 58.78 489 LYS A O 1
ATOM 3835 N N . THR A 1 490 ? 21.962 29.660 3.540 1.00 60.31 490 THR A N 1
ATOM 3836 C CA . THR A 1 490 ? 21.777 28.294 4.068 1.00 60.31 490 THR A CA 1
ATOM 3837 C C . THR A 1 490 ? 21.176 27.375 3.011 1.00 60.31 490 THR A C 1
ATOM 3839 O O . THR A 1 490 ? 21.588 26.230 2.900 1.00 60.31 490 THR A O 1
ATOM 3842 N N . LEU A 1 491 ? 20.259 27.888 2.188 1.00 61.47 491 LEU A N 1
ATOM 3843 C CA . LEU A 1 491 ? 19.711 27.173 1.040 1.00 61.47 491 LEU A CA 1
ATOM 3844 C C . LEU A 1 491 ? 20.784 26.879 -0.020 1.00 61.47 491 LEU A C 1
ATOM 3846 O O . LEU A 1 491 ? 20.817 25.770 -0.537 1.00 61.47 491 LEU A O 1
ATOM 3850 N N . GLY A 1 492 ? 21.692 27.825 -0.289 1.00 59.34 492 GLY A N 1
ATOM 3851 C CA . GLY A 1 492 ? 22.849 27.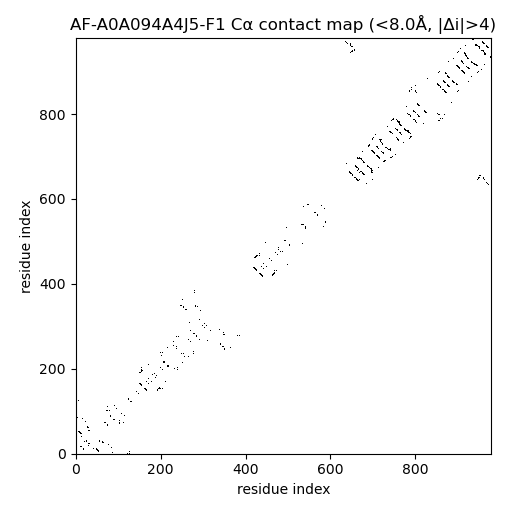596 -1.163 1.00 59.34 492 GLY A CA 1
ATOM 3852 C C . GLY A 1 492 ? 23.765 26.476 -0.653 1.00 59.34 492 GLY A C 1
ATOM 3853 O O . GLY A 1 492 ? 24.133 25.590 -1.416 1.00 59.34 492 GLY A O 1
ATOM 3854 N N . LEU A 1 493 ? 24.059 26.446 0.654 1.00 61.41 493 LEU A N 1
ATOM 3855 C CA . LEU A 1 493 ? 24.836 25.360 1.270 1.00 61.41 493 LEU A CA 1
ATOM 3856 C C . LEU A 1 493 ? 24.072 24.028 1.310 1.00 61.41 493 LEU A C 1
ATOM 3858 O O . LEU A 1 493 ? 24.668 22.981 1.075 1.00 61.41 493 LEU A O 1
ATOM 3862 N N . ALA A 1 494 ? 22.764 24.049 1.573 1.00 60.56 494 ALA A N 1
ATOM 3863 C CA . ALA A 1 494 ? 21.922 22.854 1.563 1.00 60.56 494 ALA A CA 1
ATOM 3864 C C . ALA A 1 494 ? 21.886 22.207 0.171 1.00 60.56 494 ALA A C 1
ATOM 3866 O O . ALA A 1 494 ? 22.014 20.993 0.062 1.00 60.56 494 ALA A O 1
ATOM 3867 N N . ASP A 1 495 ? 21.787 23.015 -0.886 1.00 60.78 495 ASP A N 1
ATOM 3868 C CA . ASP A 1 495 ? 21.846 22.550 -2.275 1.00 60.78 495 ASP A CA 1
ATOM 3869 C C . ASP A 1 495 ? 23.268 22.052 -2.624 1.00 60.78 495 ASP A C 1
ATOM 3871 O O . ASP A 1 495 ? 23.438 20.959 -3.163 1.00 60.78 495 ASP A O 1
ATOM 3875 N N . LYS A 1 496 ? 24.316 22.786 -2.207 1.00 63.84 496 LYS A N 1
ATOM 3876 C CA . LYS A 1 496 ? 25.736 22.421 -2.402 1.00 63.84 496 LYS A CA 1
ATOM 3877 C C . LYS A 1 496 ? 26.117 21.088 -1.743 1.00 63.84 496 LYS A C 1
ATOM 3879 O O . LYS A 1 496 ? 26.851 20.308 -2.344 1.00 63.84 496 LYS A O 1
ATOM 3884 N N . TYR A 1 497 ? 25.613 20.809 -0.539 1.00 61.50 497 TYR A N 1
ATOM 3885 C CA . TYR A 1 497 ? 25.867 19.560 0.193 1.00 61.50 497 TYR A CA 1
ATOM 3886 C C . TYR A 1 497 ? 24.742 18.519 0.047 1.00 61.50 497 TYR A C 1
ATOM 3888 O O . TYR A 1 497 ? 24.750 17.509 0.757 1.00 61.50 497 TYR A O 1
ATOM 3896 N N . CYS A 1 498 ? 23.783 18.732 -0.863 1.00 58.38 498 CYS A N 1
ATOM 3897 C CA . CYS A 1 498 ? 22.681 17.803 -1.153 1.00 58.38 498 CYS A CA 1
ATOM 3898 C C . CYS A 1 498 ? 21.880 17.384 0.099 1.00 58.38 498 CYS A C 1
ATOM 3900 O O . CYS A 1 498 ? 21.670 16.194 0.351 1.00 58.38 498 CYS A O 1
ATOM 3902 N N . ILE A 1 499 ? 21.481 18.364 0.912 1.00 59.66 499 ILE A N 1
ATOM 3903 C CA . ILE A 1 499 ? 20.650 18.188 2.109 1.00 59.66 499 ILE A CA 1
ATOM 3904 C C . ILE A 1 499 ? 19.205 18.551 1.741 1.00 59.66 499 ILE A C 1
ATOM 3906 O O . ILE A 1 499 ? 18.716 19.641 2.051 1.00 59.66 499 ILE A O 1
ATOM 3910 N N . ASP A 1 500 ? 18.540 17.622 1.051 1.00 52.72 500 ASP A N 1
ATOM 3911 C CA . ASP A 1 500 ? 17.220 17.805 0.424 1.00 52.72 500 ASP A CA 1
ATOM 3912 C C . ASP A 1 500 ? 16.161 18.316 1.432 1.00 52.72 500 ASP A C 1
ATOM 3914 O O . ASP A 1 500 ? 15.444 19.283 1.174 1.00 52.72 500 ASP A O 1
ATOM 3918 N N . GLU A 1 501 ? 16.145 17.750 2.644 1.00 52.97 501 GLU A N 1
ATOM 3919 C CA . GLU A 1 501 ? 15.206 18.114 3.719 1.00 52.97 501 GLU A CA 1
ATOM 3920 C C . GLU A 1 501 ? 15.355 19.581 4.170 1.00 52.97 501 GLU A C 1
ATOM 3922 O O . GLU A 1 501 ? 14.374 20.268 4.471 1.00 52.97 501 GLU A O 1
ATOM 3927 N N . LEU A 1 502 ? 16.588 20.089 4.213 1.00 54.66 502 LEU A N 1
ATOM 3928 C CA . LEU A 1 502 ? 16.865 21.462 4.625 1.00 54.66 502 LEU A CA 1
ATOM 3929 C C . LEU A 1 502 ? 16.540 22.454 3.506 1.00 54.66 502 LEU A C 1
ATOM 3931 O O . LEU A 1 502 ? 15.989 23.526 3.776 1.00 54.66 502 LEU A O 1
ATOM 3935 N N . ALA A 1 503 ? 16.831 22.084 2.257 1.00 54.56 503 ALA A N 1
ATOM 3936 C CA . ALA A 1 503 ? 16.479 22.880 1.090 1.00 54.56 503 ALA A CA 1
ATOM 3937 C C . ALA A 1 503 ? 14.955 23.081 0.994 1.00 54.56 503 ALA A C 1
ATOM 3939 O O . ALA A 1 503 ? 14.492 24.216 0.840 1.00 54.56 503 ALA A O 1
ATOM 3940 N N . ASP A 1 504 ? 14.171 22.022 1.212 1.00 52.28 504 ASP A N 1
ATOM 3941 C CA . ASP A 1 504 ? 12.704 22.073 1.214 1.00 52.28 504 ASP A CA 1
ATOM 3942 C C . ASP A 1 504 ? 12.141 22.955 2.338 1.00 52.28 504 ASP A C 1
ATOM 3944 O O . ASP A 1 504 ? 11.222 23.757 2.118 1.00 52.28 504 ASP A O 1
ATOM 3948 N N . ARG A 1 505 ? 12.728 22.888 3.540 1.00 53.19 505 ARG A N 1
ATOM 3949 C CA . ARG A 1 505 ? 12.353 23.757 4.670 1.00 53.19 505 ARG A CA 1
ATOM 3950 C C . ARG A 1 505 ? 12.645 25.228 4.371 1.00 53.19 505 ARG A C 1
ATOM 3952 O O . ARG A 1 505 ? 11.773 26.082 4.555 1.00 53.19 505 ARG A O 1
ATOM 3959 N N . CYS A 1 506 ? 13.837 25.543 3.864 1.00 55.56 506 CYS A N 1
ATOM 3960 C CA . CYS A 1 506 ? 14.208 26.907 3.483 1.00 55.56 506 CYS A CA 1
ATOM 3961 C C . CYS A 1 506 ? 13.303 27.456 2.364 1.00 55.56 506 CYS A C 1
ATOM 3963 O O . CYS A 1 506 ? 12.839 28.598 2.451 1.00 55.56 506 CYS A O 1
ATOM 3965 N N . MET A 1 507 ? 12.983 26.637 1.358 1.00 56.56 507 MET A N 1
ATOM 3966 C CA . MET A 1 507 ? 12.093 27.003 0.252 1.00 56.56 507 MET A CA 1
ATOM 3967 C C . MET A 1 507 ? 10.656 27.250 0.700 1.00 56.56 507 MET A C 1
ATOM 3969 O O . MET A 1 507 ? 10.030 28.226 0.278 1.00 56.56 507 MET A O 1
ATOM 3973 N N . THR A 1 508 ? 10.154 26.427 1.617 1.00 51.66 508 THR A N 1
ATOM 3974 C CA . THR A 1 508 ? 8.823 26.599 2.206 1.00 51.66 508 THR A CA 1
ATOM 3975 C C . THR A 1 508 ? 8.718 27.936 2.943 1.00 51.66 508 THR A C 1
ATOM 3977 O O . THR A 1 508 ? 7.739 28.667 2.774 1.00 51.66 508 THR A O 1
ATOM 3980 N N . ILE A 1 509 ? 9.761 28.324 3.684 1.00 53.59 509 ILE A N 1
ATOM 3981 C CA . ILE A 1 509 ? 9.813 29.608 4.398 1.00 53.59 509 ILE A CA 1
ATOM 3982 C C . ILE A 1 509 ? 9.855 30.794 3.421 1.00 53.59 509 ILE A C 1
ATOM 3984 O O . ILE A 1 509 ? 9.143 31.783 3.624 1.00 53.59 509 ILE A O 1
ATOM 3988 N N . ILE A 1 510 ? 10.656 30.713 2.351 1.00 54.72 510 ILE A N 1
ATOM 3989 C CA . ILE A 1 510 ? 10.747 31.765 1.322 1.00 54.72 510 ILE A CA 1
ATOM 3990 C C . ILE A 1 510 ? 9.405 31.922 0.588 1.00 54.72 510 ILE A C 1
ATOM 3992 O O . ILE A 1 510 ? 8.920 33.048 0.419 1.00 54.72 510 ILE A O 1
ATOM 3996 N N . HIS A 1 511 ? 8.763 30.813 0.211 1.00 52.25 511 HIS A N 1
ATOM 3997 C CA . HIS A 1 511 ? 7.462 30.820 -0.458 1.00 52.25 511 HIS A CA 1
ATOM 3998 C C . HIS A 1 511 ? 6.352 31.386 0.436 1.00 52.25 511 HIS A C 1
ATOM 4000 O O . HIS A 1 511 ? 5.543 32.208 0.001 1.00 52.25 511 HIS A O 1
ATOM 4006 N N . TYR A 1 512 ? 6.340 31.006 1.714 1.00 47.28 512 TYR A N 1
ATOM 4007 C CA . TYR A 1 512 ? 5.356 31.492 2.674 1.00 47.28 512 TYR A CA 1
ATOM 4008 C C . TYR A 1 512 ? 5.519 32.994 2.942 1.00 47.28 512 TYR A C 1
ATOM 4010 O O . TYR A 1 512 ? 4.556 33.753 2.853 1.00 47.28 512 TYR A O 1
ATOM 4018 N N . ARG A 1 513 ? 6.743 33.478 3.186 1.00 50.88 513 ARG A N 1
ATOM 4019 C CA . ARG A 1 513 ? 6.973 34.905 3.476 1.00 50.88 513 ARG A CA 1
ATOM 4020 C C . ARG A 1 513 ? 6.661 35.817 2.289 1.00 50.88 513 ARG A C 1
ATOM 4022 O O . ARG A 1 513 ? 6.061 36.871 2.484 1.00 50.88 513 ARG A O 1
ATOM 4029 N N . SER A 1 514 ? 7.019 35.410 1.071 1.00 49.59 514 SER A N 1
ATOM 4030 C CA . SER A 1 514 ? 6.787 36.206 -0.147 1.00 49.59 514 SER A CA 1
ATOM 4031 C C . SER A 1 514 ? 5.311 36.300 -0.559 1.00 49.59 514 SER A C 1
ATOM 4033 O O . SER A 1 514 ? 4.931 37.249 -1.245 1.00 49.59 514 SER A O 1
ATOM 4035 N N . ARG A 1 515 ? 4.459 35.369 -0.105 1.00 43.41 515 ARG A N 1
ATOM 4036 C CA . ARG A 1 515 ? 3.022 35.347 -0.423 1.00 43.41 515 ARG A CA 1
ATOM 4037 C C . ARG A 1 515 ? 2.158 36.209 0.503 1.00 43.41 515 ARG A C 1
ATOM 4039 O O . ARG A 1 515 ? 1.078 36.621 0.088 1.00 43.41 515 ARG A O 1
ATOM 4046 N N . TYR A 1 516 ? 2.615 36.478 1.727 1.00 37.56 516 TYR A N 1
ATOM 4047 C CA . TYR A 1 516 ? 1.809 37.144 2.761 1.00 37.56 516 TYR A CA 1
ATOM 4048 C C . TYR A 1 516 ? 2.331 38.521 3.196 1.00 37.56 516 TYR A C 1
ATOM 4050 O O . TYR A 1 516 ? 1.544 39.322 3.690 1.00 37.56 516 TYR A O 1
ATOM 4058 N N . TYR A 1 517 ? 3.607 38.846 2.957 1.00 39.59 517 TYR A N 1
ATOM 4059 C CA . TYR A 1 517 ? 4.172 40.165 3.259 1.00 39.59 517 TYR A CA 1
ATOM 4060 C C . TYR A 1 517 ? 4.724 40.821 1.987 1.00 39.59 517 TYR A C 1
ATOM 4062 O O . TYR A 1 517 ? 5.677 40.322 1.388 1.00 39.59 517 TYR A O 1
ATOM 4070 N N . GLN A 1 518 ? 4.175 41.977 1.593 1.00 41.41 518 GLN A N 1
ATOM 4071 C CA . GLN A 1 518 ? 4.640 42.732 0.414 1.00 41.41 518 GLN A CA 1
ATOM 4072 C C . GLN A 1 518 ? 6.117 43.169 0.522 1.00 41.41 518 GLN A C 1
ATOM 4074 O O . GLN A 1 518 ? 6.808 43.229 -0.487 1.00 41.41 518 GLN A O 1
ATOM 4079 N N . SER A 1 519 ? 6.641 43.372 1.737 1.00 36.88 519 SER A N 1
ATOM 4080 C CA . SER A 1 519 ? 8.062 43.661 2.019 1.00 36.88 519 SER A CA 1
ATOM 4081 C C . SER A 1 519 ? 8.999 42.442 1.892 1.00 36.88 519 SER A C 1
ATOM 4083 O O . SER A 1 519 ? 10.221 42.552 2.046 1.00 36.88 519 SER A O 1
ATOM 4085 N N . CYS A 1 520 ? 8.445 41.252 1.635 1.00 39.59 520 CYS A N 1
ATOM 4086 C CA . CYS A 1 520 ? 9.175 39.986 1.568 1.00 39.59 520 CYS A CA 1
ATOM 4087 C C . CYS A 1 520 ? 9.261 39.373 0.162 1.00 39.59 520 CYS A C 1
ATOM 4089 O O . CYS A 1 520 ? 9.761 38.255 0.041 1.00 39.59 520 CYS A O 1
ATOM 4091 N N . GLN A 1 521 ? 8.842 40.088 -0.888 1.00 54.09 521 GLN A N 1
ATOM 4092 C CA . GLN A 1 521 ? 9.098 39.680 -2.275 1.00 54.09 521 GLN A CA 1
ATOM 4093 C C . GLN A 1 521 ? 10.610 39.661 -2.579 1.00 54.09 521 GLN A C 1
ATOM 4095 O O . GLN A 1 521 ? 11.387 40.407 -1.974 1.00 54.09 521 GLN A O 1
ATOM 4100 N N . LEU A 1 522 ? 11.035 38.753 -3.466 1.00 56.22 522 LEU A N 1
ATOM 4101 C CA . LEU A 1 522 ? 12.433 38.600 -3.883 1.00 56.22 522 LEU A CA 1
ATOM 4102 C C . LEU A 1 522 ? 12.840 39.800 -4.753 1.00 56.22 522 LEU A C 1
ATOM 4104 O O . LEU A 1 522 ? 12.266 40.015 -5.815 1.00 56.22 522 LEU A O 1
ATOM 4108 N N . GLY A 1 523 ? 13.814 40.584 -4.286 1.00 56.66 523 GLY A N 1
ATOM 4109 C CA . GLY A 1 523 ? 14.414 41.672 -5.064 1.00 56.66 523 GLY A CA 1
ATOM 4110 C C . GLY A 1 523 ? 15.447 41.162 -6.074 1.00 56.66 523 GLY A C 1
ATOM 4111 O O . GLY A 1 523 ? 15.907 40.022 -5.981 1.00 56.66 523 GLY A O 1
ATOM 4112 N N . ILE A 1 524 ? 15.844 42.028 -7.011 1.00 56.75 524 ILE A N 1
ATOM 4113 C CA . ILE A 1 524 ? 16.801 41.715 -8.088 1.00 56.75 524 ILE A CA 1
ATOM 4114 C C . ILE A 1 524 ? 18.141 41.189 -7.545 1.00 56.75 524 ILE A C 1
ATOM 4116 O O . ILE A 1 524 ? 18.641 40.174 -8.035 1.00 56.75 524 ILE A O 1
ATOM 4120 N N . ASP A 1 525 ? 18.682 41.805 -6.493 1.00 55.34 525 ASP A N 1
ATOM 4121 C CA . ASP A 1 525 ? 19.968 41.401 -5.903 1.00 55.34 525 ASP A CA 1
ATOM 4122 C C . ASP A 1 525 ? 19.915 39.976 -5.330 1.00 55.34 525 ASP A C 1
ATOM 4124 O O . ASP A 1 525 ? 20.856 39.195 -5.457 1.00 55.34 525 ASP A O 1
ATOM 4128 N N . MET A 1 526 ? 18.769 39.599 -4.756 1.00 58.25 526 MET A N 1
ATOM 4129 C CA . MET A 1 526 ? 18.536 38.263 -4.202 1.00 58.25 526 MET A CA 1
ATOM 4130 C C . MET A 1 526 ? 18.347 37.209 -5.289 1.00 58.25 526 MET A C 1
ATOM 4132 O O . MET A 1 526 ? 18.820 36.087 -5.134 1.00 58.25 526 MET A O 1
ATOM 4136 N N . ILE A 1 527 ? 17.672 37.552 -6.386 1.00 64.75 527 ILE A N 1
ATOM 4137 C CA . ILE A 1 527 ? 17.515 36.646 -7.528 1.00 64.75 527 ILE A CA 1
ATOM 4138 C C . ILE A 1 527 ? 18.874 36.400 -8.188 1.00 64.75 527 ILE A C 1
ATOM 4140 O O . ILE A 1 527 ? 19.229 35.254 -8.447 1.00 64.75 527 ILE A O 1
ATOM 4144 N N . THR A 1 528 ? 19.672 37.450 -8.375 1.00 61.62 528 THR A N 1
ATOM 4145 C CA . THR A 1 528 ? 21.025 37.338 -8.938 1.00 61.62 528 THR A CA 1
ATOM 4146 C C . THR A 1 528 ? 21.923 36.473 -8.050 1.00 61.62 528 THR A C 1
ATOM 4148 O O . THR A 1 528 ? 22.617 35.592 -8.553 1.00 61.62 528 THR A O 1
ATOM 4151 N N . PHE A 1 529 ? 21.836 36.640 -6.726 1.00 61.44 529 PHE A N 1
ATOM 4152 C CA . PHE A 1 529 ? 22.540 35.799 -5.756 1.00 61.44 529 PHE A CA 1
ATOM 4153 C C . PHE A 1 529 ? 22.100 34.325 -5.809 1.00 61.44 529 PHE A C 1
ATOM 4155 O O . PHE A 1 529 ? 22.941 33.433 -5.824 1.00 61.44 529 PHE A O 1
ATOM 4162 N N . ILE A 1 530 ? 20.793 34.046 -5.909 1.00 64.06 530 ILE A N 1
ATOM 4163 C CA . ILE A 1 530 ? 20.273 32.674 -6.054 1.00 64.06 530 ILE A CA 1
ATOM 4164 C C . ILE A 1 530 ? 20.867 32.002 -7.294 1.00 64.06 530 ILE A C 1
ATOM 4166 O O . ILE A 1 530 ? 21.326 30.866 -7.211 1.00 64.06 530 ILE A O 1
ATOM 4170 N N . TYR A 1 531 ? 20.900 32.692 -8.433 1.00 65.50 531 TYR A N 1
ATOM 4171 C CA . TYR A 1 531 ? 21.469 32.138 -9.663 1.00 65.50 531 TYR A CA 1
ATOM 4172 C C . TYR A 1 531 ? 23.000 32.002 -9.629 1.00 65.50 531 TYR A C 1
ATOM 4174 O O . TYR A 1 531 ? 23.536 31.202 -10.393 1.00 65.50 531 TYR A O 1
ATOM 4182 N N . ALA A 1 532 ? 23.701 32.735 -8.759 1.00 62.12 532 ALA A N 1
ATOM 4183 C CA . ALA A 1 532 ? 25.143 32.584 -8.556 1.00 62.12 532 ALA A CA 1
ATOM 4184 C C . ALA A 1 532 ? 25.492 31.379 -7.660 1.00 62.12 532 ALA A C 1
ATOM 4186 O O . ALA A 1 532 ? 26.455 30.673 -7.943 1.00 62.12 532 ALA A O 1
ATOM 4187 N N . GLU A 1 533 ? 24.691 31.120 -6.622 1.00 57.75 533 GLU A N 1
ATOM 4188 C CA . GLU A 1 533 ? 25.023 30.153 -5.561 1.00 57.75 533 GLU A CA 1
ATOM 4189 C C . GLU A 1 533 ? 24.325 28.788 -5.686 1.00 57.75 533 GLU A C 1
ATOM 4191 O O . GLU A 1 533 ? 24.750 27.820 -5.063 1.00 57.75 533 GLU A O 1
ATOM 4196 N N . THR A 1 534 ? 23.241 28.682 -6.462 1.00 57.22 534 THR A N 1
ATOM 4197 C CA . THR A 1 534 ? 22.473 27.425 -6.607 1.00 57.22 534 THR A CA 1
ATOM 4198 C C . THR A 1 534 ? 22.722 26.760 -7.954 1.00 57.22 534 THR A C 1
ATOM 4200 O O . THR A 1 534 ? 23.006 27.444 -8.938 1.00 57.22 534 THR A O 1
ATOM 4203 N N . GLY A 1 535 ? 22.606 25.432 -8.032 1.00 54.28 535 GLY A N 1
ATOM 4204 C CA . GLY A 1 535 ? 22.831 24.680 -9.272 1.00 54.28 535 GLY A CA 1
ATOM 4205 C C . GLY A 1 535 ? 21.697 24.836 -10.304 1.00 54.28 535 GLY A C 1
ATOM 4206 O O . GLY A 1 535 ? 20.569 25.173 -9.943 1.00 54.28 535 GLY A O 1
ATOM 4207 N N . PRO A 1 536 ? 21.936 24.537 -11.597 1.00 50.62 536 PRO A N 1
ATOM 4208 C CA . PRO A 1 536 ? 20.954 24.712 -12.681 1.00 50.62 536 PRO A CA 1
ATOM 4209 C C . PRO A 1 536 ? 19.695 23.827 -12.578 1.00 50.62 536 PRO A C 1
ATOM 4211 O O . PRO A 1 536 ? 18.736 24.047 -13.307 1.00 50.62 536 PRO A O 1
ATOM 4214 N N . ILE A 1 537 ? 19.677 22.835 -11.682 1.00 51.38 537 ILE A N 1
ATOM 4215 C CA . ILE A 1 537 ? 18.550 21.906 -11.462 1.00 51.38 537 ILE A CA 1
ATOM 4216 C C . ILE A 1 537 ? 17.780 22.268 -10.168 1.00 51.38 537 ILE A C 1
ATOM 4218 O O . ILE A 1 537 ? 16.801 21.619 -9.808 1.00 51.38 537 ILE A O 1
ATOM 4222 N N . SER A 1 538 ? 18.185 23.337 -9.473 1.00 57.09 538 SER A N 1
ATOM 4223 C CA . SER A 1 538 ? 17.617 23.734 -8.184 1.00 57.09 538 SER A CA 1
ATOM 4224 C C . SER A 1 538 ? 16.171 24.222 -8.317 1.00 57.09 538 SER A C 1
ATOM 4226 O O . SER A 1 538 ? 15.873 25.150 -9.078 1.00 57.09 538 SER A O 1
ATOM 4228 N N . MET A 1 539 ? 15.264 23.670 -7.503 1.00 56.00 539 MET A N 1
ATOM 4229 C CA . MET A 1 539 ? 13.883 24.166 -7.364 1.00 56.00 539 MET A CA 1
ATOM 4230 C C . MET A 1 539 ? 13.838 25.659 -6.992 1.00 56.00 539 MET A C 1
ATOM 4232 O O . MET A 1 539 ? 12.896 26.372 -7.349 1.00 56.00 539 MET A O 1
ATOM 4236 N N . THR A 1 540 ? 14.895 26.155 -6.346 1.00 59.84 540 THR A N 1
ATOM 4237 C CA . THR A 1 540 ? 15.093 27.563 -5.993 1.00 59.84 540 THR A CA 1
ATOM 4238 C C . THR A 1 540 ? 15.204 28.466 -7.223 1.00 59.84 540 THR A C 1
ATOM 4240 O O . THR A 1 540 ? 14.560 29.518 -7.268 1.00 59.84 540 THR A O 1
ATOM 4243 N N . ARG A 1 541 ? 15.951 28.048 -8.259 1.00 67.50 541 ARG A N 1
ATOM 4244 C CA . ARG A 1 541 ? 16.065 28.798 -9.526 1.00 67.50 541 ARG A CA 1
ATOM 4245 C C . ARG A 1 541 ? 14.726 28.862 -10.252 1.00 67.50 541 ARG A C 1
ATOM 4247 O O . ARG A 1 541 ? 14.326 29.932 -10.709 1.00 67.50 541 ARG A O 1
ATOM 4254 N N . LYS A 1 542 ? 13.975 27.754 -10.261 1.00 64.31 542 LYS A N 1
ATOM 4255 C CA . LYS A 1 542 ? 12.624 27.683 -10.844 1.00 64.31 542 LYS A CA 1
ATOM 4256 C C . LYS A 1 542 ? 11.640 28.623 -10.139 1.00 64.31 542 LYS A C 1
ATOM 4258 O O . LYS A 1 542 ? 10.833 29.285 -10.796 1.00 64.31 542 LYS A O 1
ATOM 4263 N N . TYR A 1 543 ? 11.726 28.731 -8.813 1.00 65.94 543 TYR A N 1
ATOM 4264 C CA . TYR A 1 543 ? 10.930 29.687 -8.045 1.00 65.94 543 TYR A CA 1
ATOM 4265 C C . TYR A 1 543 ? 11.301 31.139 -8.370 1.00 65.94 543 TYR A C 1
ATOM 4267 O O . TYR A 1 543 ? 10.422 31.945 -8.674 1.00 65.94 543 TYR A O 1
ATOM 4275 N N . ALA A 1 544 ? 12.598 31.455 -8.397 1.00 65.75 544 ALA A N 1
ATOM 4276 C CA . ALA A 1 544 ? 13.092 32.777 -8.772 1.00 65.75 544 ALA A CA 1
ATOM 4277 C C . ALA A 1 544 ? 12.695 33.166 -10.213 1.00 65.75 544 ALA A C 1
ATOM 4279 O O . ALA A 1 544 ? 12.269 34.298 -10.441 1.00 65.75 544 ALA A O 1
ATOM 4280 N N . ALA A 1 545 ? 12.735 32.222 -11.164 1.00 65.94 545 ALA A N 1
ATOM 4281 C CA . ALA A 1 545 ? 12.245 32.409 -12.536 1.00 65.94 545 ALA A CA 1
ATOM 4282 C C . ALA A 1 545 ? 10.736 32.692 -12.582 1.00 65.94 545 ALA A C 1
ATOM 4284 O O . ALA A 1 545 ? 10.279 33.535 -13.349 1.00 65.94 545 ALA A O 1
ATOM 4285 N N . THR A 1 546 ? 9.956 32.011 -11.739 1.00 64.94 546 THR A N 1
ATOM 4286 C CA . THR A 1 546 ? 8.500 32.189 -11.666 1.00 64.94 546 THR A CA 1
ATOM 4287 C C . THR A 1 546 ? 8.121 33.552 -11.089 1.00 64.94 546 THR A C 1
ATOM 4289 O O . THR A 1 546 ? 7.190 34.182 -11.583 1.00 64.94 546 THR A O 1
ATOM 4292 N N . GLU A 1 547 ? 8.845 34.045 -10.081 1.00 65.69 547 GLU A N 1
ATOM 4293 C CA . GLU A 1 547 ? 8.646 35.408 -9.567 1.00 65.69 547 GLU A CA 1
ATOM 4294 C C . GLU A 1 547 ? 9.062 36.477 -10.593 1.00 65.69 547 GLU A C 1
ATOM 4296 O O . GLU A 1 547 ? 8.336 37.455 -10.767 1.00 65.69 547 GLU A O 1
ATOM 4301 N N . LEU A 1 548 ? 10.152 36.262 -11.344 1.00 64.00 548 LEU A N 1
ATOM 4302 C CA . LEU A 1 548 ? 10.545 37.113 -12.480 1.00 64.00 548 LEU A CA 1
ATOM 4303 C C . LEU A 1 548 ? 9.481 37.137 -13.591 1.00 64.00 548 LEU A C 1
ATOM 4305 O O . LEU A 1 548 ? 9.159 38.202 -14.114 1.00 64.00 548 LEU A O 1
ATOM 4309 N N . ALA A 1 549 ? 8.894 35.984 -13.933 1.00 62.84 549 ALA A N 1
ATOM 4310 C CA . ALA A 1 549 ? 7.883 35.861 -14.987 1.00 62.84 549 ALA A CA 1
ATOM 4311 C C . ALA A 1 549 ? 6.613 36.679 -14.701 1.00 62.84 549 ALA A C 1
ATOM 4313 O O . ALA A 1 549 ? 5.970 37.173 -15.629 1.00 62.84 549 ALA A O 1
ATOM 4314 N N . LYS A 1 550 ? 6.261 36.881 -13.423 1.00 60.25 550 LYS A N 1
ATOM 4315 C CA . LYS A 1 550 ? 5.089 37.683 -13.027 1.00 60.25 550 LYS A CA 1
ATOM 4316 C C . LYS A 1 550 ? 5.192 39.150 -13.446 1.00 60.25 550 LYS A C 1
ATOM 4318 O O . LYS A 1 550 ? 4.158 39.795 -13.593 1.00 60.25 550 LYS A O 1
ATOM 4323 N N . LEU A 1 551 ? 6.401 39.663 -13.681 1.00 56.56 551 LEU A N 1
ATOM 4324 C CA . LEU A 1 551 ? 6.624 41.025 -14.176 1.00 56.56 551 LEU A CA 1
ATOM 4325 C C . LEU A 1 551 ? 6.236 41.196 -15.659 1.00 56.56 551 LEU A C 1
ATOM 4327 O O . LEU A 1 551 ? 6.087 42.326 -16.113 1.00 56.56 551 LEU A O 1
ATOM 4331 N N . PHE A 1 552 ? 6.042 40.099 -16.404 1.00 53.62 552 PHE A N 1
ATOM 4332 C CA . PHE A 1 552 ? 5.804 40.096 -17.855 1.00 53.62 552 PHE A CA 1
ATOM 4333 C C . PHE A 1 552 ? 4.347 39.815 -18.272 1.00 53.62 552 PHE A C 1
ATOM 4335 O O . PHE A 1 552 ? 4.064 39.678 -19.463 1.00 53.62 552 PHE A O 1
ATOM 4342 N N . HIS A 1 553 ? 3.396 39.729 -17.335 1.00 45.09 553 HIS A N 1
ATOM 4343 C CA . HIS A 1 553 ? 1.991 39.461 -17.671 1.00 45.09 553 HIS A CA 1
ATOM 4344 C C . HIS A 1 553 ? 1.322 40.686 -18.350 1.00 45.09 553 HIS A C 1
ATOM 4346 O O . HIS A 1 553 ? 1.317 41.767 -17.759 1.00 45.09 553 HIS A O 1
ATOM 4352 N N . PRO A 1 554 ? 0.723 40.565 -19.556 1.00 41.94 554 PRO A N 1
ATOM 4353 C CA . PRO A 1 554 ? 0.231 41.722 -20.306 1.00 41.94 554 PRO A CA 1
ATOM 4354 C C . PRO A 1 554 ? -1.208 42.109 -19.921 1.00 41.94 554 PRO A C 1
ATOM 4356 O O . PRO A 1 554 ? -2.133 41.309 -20.047 1.00 41.94 554 PRO A O 1
ATOM 4359 N N . LEU A 1 555 ? -1.418 43.373 -19.540 1.00 29.20 555 LEU A N 1
ATOM 4360 C CA . LEU A 1 555 ? -2.668 44.094 -19.812 1.00 29.20 555 LEU A CA 1
ATOM 4361 C C . LEU A 1 555 ? -2.462 44.908 -21.104 1.00 29.20 555 LEU A C 1
ATOM 4363 O O . LEU A 1 555 ? -1.420 45.552 -21.240 1.00 29.20 555 LEU A O 1
ATOM 4367 N N . PRO A 1 556 ? -3.409 44.915 -22.058 1.00 33.78 556 PRO A N 1
ATOM 4368 C CA . PRO A 1 556 ? -3.251 45.655 -23.300 1.00 33.78 556 PRO A CA 1
ATOM 4369 C C . PRO A 1 556 ? -3.684 47.109 -23.095 1.00 33.78 556 PRO A C 1
ATOM 4371 O O . PRO A 1 556 ? -4.858 47.429 -23.245 1.00 33.78 556 PRO A O 1
ATOM 4374 N N . VAL A 1 557 ? -2.748 48.003 -22.771 1.00 28.02 557 VAL A N 1
ATOM 4375 C CA . VAL A 1 557 ? -2.925 49.449 -22.990 1.00 28.02 557 VAL A CA 1
ATOM 4376 C C . VAL A 1 557 ? -1.558 50.063 -23.325 1.00 28.02 557 VAL A C 1
ATOM 4378 O O . VAL A 1 557 ? -0.630 49.922 -22.527 1.00 28.02 557 VAL A O 1
ATOM 4381 N N . PRO A 1 558 ? -1.378 50.732 -24.478 1.00 33.38 558 PRO A N 1
ATOM 4382 C CA . PRO A 1 558 ? -0.159 51.484 -24.733 1.00 33.38 558 PRO A CA 1
ATOM 4383 C C . PRO A 1 558 ? -0.144 52.709 -23.805 1.00 33.38 558 PRO A C 1
ATOM 4385 O O . PRO A 1 558 ? -1.116 53.461 -23.765 1.00 33.38 558 PRO A O 1
ATOM 4388 N N . ASN A 1 559 ? 0.965 52.898 -23.084 1.00 34.81 559 ASN A N 1
ATOM 4389 C CA . ASN A 1 559 ? 1.244 53.973 -22.114 1.00 34.81 559 ASN A CA 1
ATOM 4390 C C . ASN A 1 559 ? 0.742 53.765 -20.672 1.00 34.81 559 ASN A C 1
ATOM 4392 O O . ASN A 1 559 ? 0.064 54.632 -20.122 1.00 34.81 559 ASN A O 1
ATOM 4396 N N . LEU A 1 560 ? 1.166 52.687 -20.005 1.00 28.91 560 LEU A N 1
ATOM 4397 C CA . LEU A 1 560 ? 1.181 52.657 -18.538 1.00 28.91 560 LEU A CA 1
ATOM 4398 C C . LEU A 1 560 ? 2.618 52.585 -18.011 1.00 28.91 560 LEU A C 1
ATOM 4400 O O . LEU A 1 560 ? 3.327 51.604 -18.227 1.00 28.91 560 LEU A O 1
ATOM 4404 N N . SER A 1 561 ? 3.037 53.623 -17.288 1.00 33.28 561 SER A N 1
ATOM 4405 C CA . SER A 1 561 ? 4.174 53.551 -16.378 1.00 33.28 561 SER A CA 1
ATOM 4406 C C . SER A 1 561 ? 3.818 52.591 -15.241 1.00 33.28 561 SER A C 1
ATOM 4408 O O . SER A 1 561 ? 2.897 52.829 -14.458 1.00 33.28 561 SER A O 1
ATOM 4410 N N . ILE A 1 562 ? 4.528 51.467 -15.168 1.00 33.78 562 ILE A N 1
ATOM 4411 C CA . ILE A 1 562 ? 4.359 50.486 -14.098 1.00 33.78 562 ILE A CA 1
ATOM 4412 C C . ILE A 1 562 ? 4.950 51.104 -12.827 1.00 33.78 562 ILE A C 1
ATOM 4414 O O . ILE A 1 562 ? 6.158 51.090 -12.619 1.00 33.78 562 ILE A O 1
ATOM 4418 N N . ARG A 1 563 ? 4.110 51.675 -11.958 1.00 36.00 563 ARG A N 1
ATOM 4419 C CA . ARG A 1 563 ? 4.499 51.876 -10.556 1.00 36.00 563 ARG A CA 1
ATOM 4420 C C . ARG A 1 563 ? 4.343 50.544 -9.834 1.00 36.00 563 ARG A C 1
ATOM 4422 O O . ARG A 1 563 ? 3.277 50.245 -9.304 1.00 36.00 563 ARG A O 1
ATOM 4429 N N . SER A 1 564 ? 5.406 49.748 -9.817 1.00 37.62 564 SER A N 1
ATOM 4430 C CA . SER A 1 564 ? 5.535 48.628 -8.889 1.00 37.62 564 SER A CA 1
ATOM 4431 C C . SER A 1 564 ? 6.365 49.062 -7.685 1.00 37.62 564 SER A C 1
ATOM 4433 O O . SER A 1 564 ? 7.505 49.497 -7.831 1.00 37.62 564 SER A O 1
ATOM 4435 N N . ASN A 1 565 ? 5.824 48.880 -6.478 1.00 40.06 565 ASN A N 1
ATOM 4436 C CA . ASN A 1 565 ? 6.529 49.077 -5.201 1.00 40.06 565 ASN A CA 1
ATOM 4437 C C . ASN A 1 565 ? 7.676 48.056 -4.964 1.00 40.06 565 ASN A C 1
ATOM 4439 O O . ASN A 1 565 ? 8.083 47.838 -3.828 1.00 40.06 565 ASN A O 1
ATOM 4443 N N . THR A 1 566 ? 8.196 47.419 -6.019 1.00 41.00 566 THR A N 1
ATOM 4444 C CA . THR A 1 566 ? 9.314 46.458 -6.013 1.00 41.00 566 THR A CA 1
ATOM 4445 C C . THR A 1 566 ? 10.643 47.078 -6.458 1.00 41.00 566 THR A C 1
ATOM 4447 O O . THR A 1 566 ? 11.639 46.369 -6.552 1.00 41.00 566 THR A O 1
ATOM 4450 N N . GLY A 1 567 ? 10.683 48.387 -6.738 1.00 42.28 567 GLY A N 1
ATOM 4451 C CA . GLY A 1 567 ? 11.911 49.093 -7.127 1.00 42.28 567 GLY A CA 1
ATOM 4452 C C . GLY A 1 567 ? 12.392 48.826 -8.558 1.00 42.28 567 GLY A C 1
ATOM 4453 O O . GLY A 1 567 ? 13.410 49.375 -8.953 1.00 42.28 567 GLY A O 1
ATOM 4454 N N . ILE A 1 568 ? 11.661 48.039 -9.349 1.00 44.03 568 ILE A N 1
ATOM 4455 C CA . ILE A 1 568 ? 11.958 47.818 -10.769 1.00 44.03 568 ILE A CA 1
ATOM 4456 C C . ILE A 1 568 ? 11.277 48.928 -11.553 1.00 44.03 568 ILE A C 1
ATOM 4458 O O . ILE A 1 568 ? 10.050 49.042 -11.513 1.00 44.03 568 ILE A O 1
ATOM 4462 N N . THR A 1 569 ? 12.059 49.770 -12.225 1.00 44.88 569 THR A N 1
ATOM 4463 C CA . THR A 1 569 ? 11.500 50.962 -12.881 1.00 44.88 569 THR A CA 1
ATOM 4464 C C . THR A 1 569 ? 11.475 50.862 -14.400 1.00 44.88 569 THR A C 1
ATOM 4466 O O . THR A 1 569 ? 10.672 51.563 -15.016 1.00 44.88 569 THR A O 1
ATOM 4469 N N . THR A 1 570 ? 12.253 49.966 -15.030 1.00 52.28 570 THR A N 1
ATOM 4470 C CA . THR A 1 570 ? 12.244 49.829 -16.499 1.00 52.28 570 THR A CA 1
ATOM 4471 C C . THR A 1 570 ? 12.527 48.411 -17.021 1.00 52.28 570 THR A C 1
ATOM 4473 O O . THR A 1 570 ? 13.286 47.639 -16.444 1.00 52.28 570 THR A O 1
ATOM 4476 N N . VAL A 1 571 ? 11.956 48.086 -18.190 1.00 51.75 571 VAL A N 1
ATOM 4477 C CA . VAL A 1 571 ? 12.190 46.843 -18.966 1.00 51.75 571 VAL A CA 1
ATOM 4478 C C . VAL A 1 571 ? 13.675 46.644 -19.331 1.00 51.75 571 VAL A C 1
ATOM 4480 O O . VAL A 1 571 ? 14.117 45.521 -19.580 1.00 51.75 571 VAL A O 1
ATOM 4483 N N . GLN A 1 572 ? 14.460 47.724 -19.318 1.00 50.09 572 GLN A N 1
ATOM 4484 C CA . GLN A 1 572 ? 15.885 47.722 -19.633 1.00 50.09 572 GLN A CA 1
ATOM 4485 C C . GLN A 1 572 ? 16.723 46.978 -18.575 1.00 50.09 572 GLN A C 1
ATOM 4487 O O . GLN A 1 572 ? 17.582 46.184 -18.945 1.00 50.09 572 GLN A O 1
ATOM 4492 N N . GLU A 1 573 ? 16.414 47.134 -17.282 1.00 54.44 573 GLU A N 1
ATOM 4493 C CA . GLU A 1 573 ? 17.136 46.472 -16.177 1.00 54.44 573 GLU A CA 1
ATOM 4494 C C . GLU A 1 573 ? 16.990 44.942 -16.229 1.00 54.44 573 GLU A C 1
ATOM 4496 O O . GLU A 1 573 ? 17.951 44.202 -16.023 1.00 54.44 573 GLU A O 1
ATOM 4501 N N . VAL A 1 574 ? 15.802 44.446 -16.596 1.00 52.94 574 VAL A N 1
ATOM 4502 C CA . VAL A 1 574 ? 15.549 43.003 -16.742 1.00 52.94 574 VAL A CA 1
ATOM 4503 C C . VAL A 1 574 ? 16.282 42.425 -17.957 1.00 52.94 574 VAL A C 1
ATOM 4505 O O . VAL A 1 574 ? 16.797 41.306 -17.898 1.00 52.94 574 VAL A O 1
ATOM 4508 N N . CYS A 1 575 ? 16.396 43.198 -19.043 1.00 54.88 575 CYS A N 1
ATOM 4509 C CA . CYS A 1 575 ? 17.187 42.809 -20.210 1.00 54.88 575 CYS A CA 1
ATOM 4510 C C . CYS A 1 575 ? 18.687 42.737 -19.896 1.00 54.88 575 CYS A C 1
ATOM 4512 O O . CYS A 1 575 ? 19.377 41.887 -20.453 1.00 54.88 575 CYS A O 1
ATOM 4514 N N . ASP A 1 576 ? 19.198 43.589 -19.009 1.00 56.25 576 ASP A N 1
ATOM 4515 C CA . ASP A 1 576 ? 20.619 43.602 -18.656 1.00 56.25 576 ASP A CA 1
ATOM 4516 C C . ASP A 1 576 ? 20.999 42.451 -17.699 1.00 56.25 576 ASP A C 1
ATOM 4518 O O . ASP A 1 576 ? 22.052 41.839 -17.881 1.00 56.25 576 ASP A O 1
ATOM 4522 N N . ILE A 1 577 ? 20.100 42.032 -16.797 1.00 55.75 577 ILE A N 1
ATOM 4523 C CA . ILE A 1 577 ? 20.255 40.810 -15.971 1.00 55.75 577 ILE A CA 1
ATOM 4524 C C . ILE A 1 577 ? 20.277 39.549 -16.845 1.00 55.75 577 ILE A C 1
ATOM 4526 O O . ILE A 1 577 ? 21.119 38.664 -16.679 1.00 55.75 577 ILE A O 1
ATOM 4530 N N . CYS A 1 578 ? 19.377 39.483 -17.825 1.00 55.31 578 CYS A N 1
ATOM 4531 C CA . CYS A 1 578 ? 19.294 38.366 -18.763 1.00 55.31 578 CYS A CA 1
ATOM 4532 C C . CYS A 1 578 ? 20.517 38.261 -19.694 1.00 55.31 578 CYS A C 1
ATOM 4534 O O . CYS A 1 578 ? 20.833 37.174 -20.173 1.00 55.31 578 CYS A O 1
ATOM 4536 N N . LYS A 1 579 ? 21.223 39.374 -19.944 1.00 53.88 579 LYS A N 1
ATOM 4537 C CA . LYS A 1 579 ? 22.498 39.378 -20.681 1.00 53.88 579 LYS A CA 1
ATOM 4538 C C . LYS A 1 579 ? 23.673 38.888 -19.832 1.00 53.88 579 LYS A C 1
ATOM 4540 O O . LYS A 1 579 ? 24.618 38.345 -20.396 1.00 53.88 579 LYS A O 1
ATOM 4545 N N . GLN A 1 580 ? 23.634 39.084 -18.512 1.00 54.62 580 GLN A N 1
ATOM 4546 C CA . GLN A 1 580 ? 24.710 38.675 -17.601 1.00 54.62 580 GLN A CA 1
ATOM 4547 C C . GLN A 1 580 ? 24.663 37.185 -17.237 1.00 54.62 580 GLN A C 1
ATOM 4549 O O . GLN A 1 580 ? 25.713 36.605 -16.973 1.00 54.62 580 GLN A O 1
ATOM 4554 N N . ASN A 1 581 ? 23.486 36.546 -17.244 1.00 59.06 581 ASN A N 1
ATOM 4555 C CA . ASN A 1 581 ? 23.356 35.135 -16.878 1.00 59.06 581 ASN A CA 1
ATOM 4556 C C . ASN A 1 581 ? 22.369 34.392 -17.800 1.00 59.06 581 ASN A C 1
ATOM 4558 O O . ASN A 1 581 ? 21.156 34.607 -17.753 1.00 59.06 581 ASN A O 1
ATOM 4562 N N . ARG A 1 582 ? 22.917 33.536 -18.674 1.00 57.22 582 ARG A N 1
ATOM 4563 C CA . ARG A 1 582 ? 22.197 32.875 -19.779 1.00 57.22 582 ARG A CA 1
ATOM 4564 C C . ARG A 1 582 ? 21.168 31.847 -19.288 1.00 57.22 582 ARG A C 1
ATOM 4566 O O . ARG A 1 582 ? 20.132 31.691 -19.928 1.00 57.22 582 ARG A O 1
ATOM 4573 N N . ASP A 1 583 ? 21.420 31.218 -18.139 1.00 57.28 583 ASP A N 1
ATOM 4574 C CA . ASP A 1 583 ? 20.534 30.218 -17.519 1.00 57.28 583 ASP A CA 1
ATOM 4575 C C . ASP A 1 583 ? 19.202 30.834 -17.063 1.00 57.28 583 ASP A C 1
ATOM 4577 O O . ASP A 1 583 ? 18.142 30.220 -17.183 1.00 57.28 583 ASP A O 1
ATOM 4581 N N . THR A 1 584 ? 19.240 32.084 -16.592 1.00 57.84 584 THR A N 1
ATOM 4582 C CA . THR A 1 584 ? 18.062 32.834 -16.135 1.00 57.84 584 THR A CA 1
ATOM 4583 C C . THR A 1 584 ? 17.054 33.043 -17.263 1.00 57.84 584 THR A C 1
ATOM 4585 O O . THR A 1 584 ? 15.846 32.969 -17.042 1.00 57.84 584 THR A O 1
ATOM 4588 N N . LEU A 1 585 ? 17.543 33.290 -18.485 1.00 58.97 585 LEU A N 1
ATOM 4589 C CA . LEU A 1 585 ? 16.709 33.504 -19.668 1.00 58.97 585 LEU A CA 1
ATOM 4590 C C . LEU A 1 585 ? 16.008 32.206 -20.101 1.00 58.97 585 LEU A C 1
ATOM 4592 O O . LEU A 1 585 ? 14.830 32.226 -20.456 1.00 58.97 585 LEU A O 1
ATOM 4596 N N . ASP A 1 586 ? 16.723 31.083 -20.037 1.00 58.59 586 ASP A N 1
ATOM 4597 C CA . ASP A 1 586 ? 16.233 29.764 -20.444 1.00 58.59 586 ASP A CA 1
ATOM 4598 C C . ASP A 1 586 ? 15.129 29.256 -19.503 1.00 58.59 586 ASP A C 1
ATOM 4600 O O . ASP A 1 586 ? 14.090 28.760 -19.948 1.00 58.59 586 ASP A O 1
ATOM 4604 N N . ASP A 1 587 ? 15.300 29.443 -18.193 1.00 58.84 587 ASP A N 1
ATOM 4605 C CA . ASP A 1 587 ? 14.291 29.063 -17.202 1.00 58.84 587 ASP A CA 1
ATOM 4606 C C . ASP A 1 587 ? 13.080 30.007 -17.206 1.00 58.84 587 ASP A C 1
ATOM 4608 O O . ASP A 1 587 ? 11.941 29.550 -17.077 1.00 58.84 587 ASP A O 1
ATOM 4612 N N . LEU A 1 588 ? 13.287 31.305 -17.458 1.00 60.62 588 LEU A N 1
ATOM 4613 C CA . LEU A 1 588 ? 12.197 32.260 -17.670 1.00 60.62 588 LEU A CA 1
ATOM 4614 C C . LEU A 1 588 ? 11.366 31.901 -18.915 1.00 60.62 588 LEU A C 1
ATOM 4616 O O . LEU A 1 588 ? 10.133 31.922 -18.872 1.00 60.62 588 LEU A O 1
ATOM 4620 N N . TYR A 1 589 ? 12.025 31.505 -20.009 1.00 56.38 589 TYR A N 1
ATOM 4621 C CA . TYR A 1 589 ? 11.367 31.081 -21.246 1.00 56.38 589 TYR A CA 1
ATOM 4622 C C . TYR A 1 589 ? 10.510 29.819 -21.046 1.00 56.38 589 TYR A C 1
ATOM 4624 O O . TYR A 1 589 ? 9.374 29.762 -21.527 1.00 56.38 589 TYR A O 1
ATOM 4632 N N . LYS A 1 590 ? 10.995 28.832 -20.279 1.00 57.75 590 LYS A N 1
ATOM 4633 C CA . LYS A 1 590 ? 10.231 27.618 -19.921 1.00 57.75 590 LYS A CA 1
ATOM 4634 C C . LYS A 1 590 ? 8.969 27.935 -19.112 1.00 57.75 590 LYS A C 1
ATOM 4636 O O . LYS A 1 590 ? 7.930 27.319 -19.335 1.00 57.75 590 LYS A O 1
ATOM 4641 N N . VAL A 1 591 ? 9.033 28.904 -18.196 1.00 57.81 591 VAL A N 1
ATOM 4642 C CA . VAL A 1 591 ? 7.872 29.309 -17.382 1.00 57.81 591 VAL A CA 1
ATOM 4643 C C . VAL A 1 591 ? 6.826 30.046 -18.226 1.00 57.81 591 VAL A C 1
ATOM 4645 O O . VAL A 1 591 ? 5.634 29.757 -18.116 1.00 57.81 591 VAL A O 1
ATOM 4648 N N . ILE A 1 592 ? 7.252 30.961 -19.103 1.00 53.50 592 ILE A N 1
ATOM 4649 C CA . ILE A 1 592 ? 6.333 31.743 -19.946 1.00 53.50 592 ILE A CA 1
ATOM 4650 C C . ILE A 1 592 ? 5.668 30.855 -21.011 1.00 53.50 592 ILE A C 1
ATOM 4652 O O . ILE A 1 592 ? 4.450 30.908 -21.183 1.00 53.50 592 ILE A O 1
ATOM 4656 N N . SER A 1 593 ? 6.427 29.980 -21.678 1.00 48.12 593 SER A N 1
ATOM 4657 C CA . SER A 1 593 ? 5.904 29.082 -22.724 1.00 48.12 593 SER A CA 1
ATOM 4658 C C . SER A 1 593 ? 4.903 28.030 -22.212 1.00 48.12 593 SER A C 1
ATOM 4660 O O . SER A 1 593 ? 4.074 27.553 -22.986 1.00 48.12 593 SER A O 1
ATOM 4662 N N . GLY A 1 594 ? 4.904 27.719 -20.910 1.00 40.22 594 GLY A N 1
ATOM 4663 C CA . GLY A 1 594 ? 3.955 26.790 -20.284 1.00 40.22 594 GLY A CA 1
ATOM 4664 C C . GLY A 1 594 ? 2.551 27.349 -20.000 1.00 40.22 594 GLY A C 1
ATOM 4665 O O . GLY A 1 594 ? 1.652 26.572 -19.683 1.00 40.22 594 GLY A O 1
ATOM 4666 N N . THR A 1 595 ? 2.319 28.666 -20.108 1.00 38.94 595 THR A N 1
ATOM 4667 C CA . THR A 1 595 ? 1.043 29.304 -19.694 1.00 38.94 595 THR A CA 1
ATOM 4668 C C . THR A 1 595 ? 0.025 29.549 -20.817 1.00 38.94 595 THR A C 1
ATOM 4670 O O . THR A 1 595 ? -1.119 29.910 -20.535 1.00 38.94 595 THR A O 1
ATOM 4673 N N . SER A 1 596 ? 0.354 29.299 -22.090 1.00 31.53 596 SER A N 1
ATOM 4674 C CA . SER A 1 596 ? -0.593 29.482 -23.201 1.00 31.53 596 SER A CA 1
ATOM 4675 C C . SER A 1 596 ? -1.207 28.159 -23.684 1.00 31.53 596 SER A C 1
ATOM 4677 O O . SER A 1 596 ? -0.640 27.526 -24.571 1.00 31.53 596 SER A O 1
ATOM 4679 N N . ARG A 1 597 ? -2.377 27.756 -23.154 1.00 26.56 597 ARG A N 1
ATOM 4680 C CA . ARG A 1 597 ? -3.404 26.939 -23.861 1.00 26.56 597 ARG A CA 1
ATOM 4681 C C . ARG A 1 597 ? -4.663 26.694 -22.999 1.00 26.56 597 ARG A C 1
ATOM 4683 O O . ARG A 1 597 ? -4.697 25.751 -22.225 1.00 26.56 597 ARG A O 1
ATOM 4690 N N . SER A 1 598 ? -5.713 27.511 -23.188 1.00 24.69 598 SER A N 1
ATOM 4691 C CA . SER A 1 598 ? -7.116 27.071 -23.401 1.00 24.69 598 SER A CA 1
ATOM 4692 C C . SER A 1 598 ? -8.103 28.256 -23.478 1.00 24.69 598 SER A C 1
ATOM 4694 O O . SER A 1 598 ? -8.479 28.829 -22.457 1.00 24.69 598 SER A O 1
ATOM 4696 N N . ARG A 1 599 ? -8.571 28.577 -24.691 1.00 27.02 599 ARG A N 1
ATOM 4697 C CA . ARG A 1 599 ? -9.953 28.981 -25.034 1.00 27.02 599 ARG A CA 1
ATOM 4698 C C . ARG A 1 599 ? -10.071 28.919 -26.565 1.00 27.02 599 ARG A C 1
ATOM 4700 O O . ARG A 1 599 ? -9.571 29.801 -27.251 1.00 27.02 599 ARG A O 1
ATOM 4707 N N . GLY A 1 600 ? -10.659 27.847 -27.096 1.00 27.23 600 GLY A N 1
ATOM 4708 C CA . GLY A 1 600 ? -11.169 27.812 -28.478 1.00 27.23 600 GLY A CA 1
ATOM 4709 C C . GLY A 1 600 ? -12.631 28.274 -28.498 1.00 27.23 600 GLY A C 1
ATOM 4710 O O . GLY A 1 600 ? -13.238 28.381 -27.436 1.00 27.23 600 GLY A O 1
ATOM 4711 N N . ALA A 1 601 ? -13.306 28.526 -29.612 1.00 30.55 601 ALA A N 1
ATOM 4712 C CA . ALA A 1 601 ? -12.988 28.744 -31.023 1.00 30.55 601 ALA A CA 1
ATOM 4713 C C . ALA A 1 601 ? -14.343 29.122 -31.668 1.00 30.55 601 ALA A C 1
ATOM 4715 O O . ALA A 1 601 ? -15.354 28.614 -31.191 1.00 30.55 601 ALA A O 1
ATOM 4716 N N . SER A 1 602 ? -14.380 29.927 -32.740 1.00 27.52 602 SER A N 1
ATOM 4717 C CA . SER A 1 602 ? -15.187 29.619 -33.946 1.00 27.52 602 SER A CA 1
ATOM 4718 C C . SER A 1 602 ? -15.180 30.747 -34.991 1.00 27.52 602 SER A C 1
ATOM 4720 O O . SER A 1 602 ? -15.614 31.859 -34.708 1.00 27.52 602 SER A O 1
ATOM 4722 N N . SER A 1 603 ? -14.704 30.374 -36.187 1.00 29.55 603 SER A N 1
ATOM 4723 C CA . SER A 1 603 ? -15.170 30.692 -37.555 1.00 29.55 603 SER A CA 1
ATOM 4724 C C . SER A 1 603 ? -15.642 32.103 -37.933 1.00 29.55 603 SER A C 1
ATOM 4726 O O . SER A 1 603 ? -16.553 32.666 -37.336 1.00 29.55 603 SER A O 1
ATOM 4728 N N . GLY A 1 604 ? -15.110 32.601 -39.054 1.00 26.72 604 GLY A N 1
ATOM 4729 C CA . GLY A 1 604 ? -15.596 33.810 -39.714 1.00 26.72 604 GLY A CA 1
ATOM 4730 C C . GLY A 1 604 ? -16.929 33.641 -40.448 1.00 26.72 604 GLY A C 1
ATOM 4731 O O . GLY A 1 604 ? -17.286 32.544 -40.867 1.00 26.72 604 GLY A O 1
ATOM 4732 N N . THR A 1 605 ? -17.635 34.758 -40.633 1.00 26.11 605 THR A N 1
ATOM 4733 C CA . THR A 1 605 ? -18.214 35.247 -41.905 1.00 26.11 605 THR A CA 1
ATOM 4734 C C . THR A 1 605 ? -18.841 36.640 -41.692 1.00 26.11 605 THR A C 1
ATOM 4736 O O . THR A 1 605 ? -19.156 37.029 -40.572 1.00 26.11 605 THR A O 1
ATOM 4739 N N . SER A 1 606 ? -18.906 37.423 -42.772 1.00 23.77 606 SER A N 1
ATOM 4740 C CA . SER A 1 606 ? -19.333 38.832 -42.917 1.00 23.77 606 SER A CA 1
ATOM 4741 C C . SER A 1 606 ? -20.833 39.110 -42.603 1.00 23.77 606 SER A C 1
ATOM 4743 O O . SER A 1 606 ? -21.580 38.159 -42.395 1.00 23.77 606 SER A O 1
ATOM 4745 N N . PRO A 1 607 ? -21.300 40.386 -42.556 1.00 36.59 607 PRO A N 1
ATOM 4746 C CA . PRO A 1 607 ? -22.411 40.826 -41.696 1.00 36.59 607 PRO A CA 1
ATOM 4747 C C . PRO A 1 607 ? -23.779 40.992 -42.390 1.00 36.59 607 PRO A C 1
ATOM 4749 O O . PRO A 1 607 ? -23.834 41.234 -43.593 1.00 36.59 607 PRO A O 1
ATOM 4752 N N . SER A 1 608 ? -24.873 40.972 -41.607 1.00 21.58 608 SER A N 1
ATOM 4753 C CA . SER A 1 608 ? -26.011 41.932 -41.639 1.00 21.58 608 SER A CA 1
ATOM 4754 C C . SER A 1 608 ? -27.207 41.486 -40.759 1.00 21.58 608 SER A C 1
ATOM 4756 O O . SER A 1 608 ? -27.556 40.315 -40.783 1.00 21.58 608 SER A O 1
ATOM 4758 N N . ILE A 1 609 ? -27.766 42.451 -39.990 1.00 23.11 609 ILE A N 1
ATOM 4759 C CA . ILE A 1 609 ? -29.200 42.844 -39.814 1.00 23.11 609 ILE A CA 1
ATOM 4760 C C . ILE A 1 609 ? -30.201 41.709 -39.429 1.00 23.11 609 ILE A C 1
ATOM 4762 O O . ILE A 1 609 ? -30.210 40.665 -40.052 1.00 23.11 609 ILE A O 1
ATOM 4766 N N . ASP A 1 610 ? -31.115 41.758 -38.451 1.00 21.12 610 ASP A N 1
ATOM 4767 C CA . ASP A 1 610 ? -31.917 42.828 -37.845 1.00 21.12 610 ASP A CA 1
ATOM 4768 C C . ASP A 1 610 ? -32.477 42.426 -36.454 1.00 21.12 610 ASP A C 1
ATOM 4770 O O . ASP A 1 610 ? -32.374 41.294 -35.986 1.00 21.12 610 ASP A O 1
ATOM 4774 N N . THR A 1 611 ? -33.107 43.420 -35.842 1.00 23.83 611 THR A N 1
ATOM 4775 C CA . THR A 1 611 ? -33.744 43.577 -34.531 1.00 23.83 611 THR A CA 1
ATOM 4776 C C . THR A 1 611 ? -35.061 42.802 -34.272 1.00 23.83 611 THR A C 1
ATOM 4778 O O . THR A 1 611 ? -35.834 42.563 -35.194 1.00 23.83 611 THR A O 1
ATOM 4781 N N . SER A 1 612 ? -35.351 42.490 -32.986 1.00 20.67 612 SER A N 1
ATOM 4782 C CA . SER A 1 612 ? -36.651 42.648 -32.255 1.00 20.67 612 SER A CA 1
ATOM 4783 C C . SER A 1 612 ? -36.990 41.550 -31.204 1.00 20.67 612 SER A C 1
ATOM 4785 O O . SER A 1 612 ? -36.976 40.356 -31.476 1.00 20.67 612 SER A O 1
ATOM 4787 N N . PHE A 1 613 ? -37.322 41.991 -29.979 1.00 24.22 613 PHE A N 1
ATOM 4788 C CA . PHE A 1 613 ? -38.104 41.299 -28.916 1.00 24.22 613 PHE A CA 1
ATOM 4789 C C . PHE A 1 613 ? -39.618 41.594 -29.138 1.00 24.22 613 PHE A C 1
ATOM 4791 O O . PHE A 1 613 ? -39.853 42.583 -29.842 1.00 24.22 613 PHE A O 1
ATOM 4798 N N . PRO A 1 614 ? -40.661 40.918 -28.552 1.00 29.62 614 PRO A N 1
ATOM 4799 C CA . PRO A 1 614 ? -40.844 40.585 -27.114 1.00 29.62 614 PRO A CA 1
ATOM 4800 C C . PRO A 1 614 ? -41.756 39.318 -26.840 1.00 29.62 614 PRO A C 1
ATOM 4802 O O . PRO A 1 614 ? -41.594 38.344 -27.565 1.00 29.62 614 PRO A O 1
ATOM 4805 N N . PRO A 1 615 ? -42.637 39.214 -25.801 1.00 32.03 615 PRO A N 1
ATOM 4806 C CA . PRO A 1 615 ? -42.389 38.477 -24.546 1.00 32.03 615 PRO A CA 1
ATOM 4807 C C . PRO A 1 615 ? -43.482 37.433 -24.147 1.00 32.03 615 PRO A C 1
ATOM 4809 O O . PRO A 1 615 ? -44.507 37.306 -24.808 1.00 32.03 615 PRO A O 1
ATOM 4812 N N . SER A 1 616 ? -43.303 36.797 -22.972 1.00 22.56 616 SER A N 1
ATOM 4813 C CA . SER A 1 616 ? -44.327 36.473 -21.938 1.00 22.56 616 SER A CA 1
ATOM 4814 C C . SER A 1 616 ? -44.585 35.004 -21.518 1.00 22.56 616 SER A C 1
ATOM 4816 O O . SER A 1 616 ? -44.752 34.099 -22.328 1.00 22.56 616 SER A O 1
ATOM 4818 N N . THR A 1 617 ? -44.746 34.880 -20.188 1.00 25.69 617 THR A N 1
ATOM 4819 C CA . THR A 1 617 ? -45.524 33.933 -19.351 1.00 25.69 617 THR A CA 1
ATOM 4820 C C . THR A 1 617 ? -44.822 32.861 -18.495 1.00 25.69 617 THR A C 1
ATOM 4822 O O . THR A 1 617 ? -43.922 32.139 -18.904 1.00 25.69 617 THR A O 1
ATOM 4825 N N . GLU A 1 618 ? -45.266 32.864 -17.233 1.00 23.14 618 GLU A N 1
ATOM 4826 C CA . GLU A 1 618 ? -44.743 32.288 -15.990 1.00 23.14 618 GLU A CA 1
ATOM 4827 C C . GLU A 1 618 ? -45.188 30.833 -15.725 1.00 23.14 618 GLU A C 1
ATOM 4829 O O . GLU A 1 618 ? -46.309 30.472 -16.074 1.00 23.14 618 GLU A O 1
ATOM 4834 N N . ARG A 1 619 ? -44.400 30.058 -14.949 1.00 23.09 619 ARG A N 1
ATOM 4835 C CA . ARG A 1 619 ? -44.732 29.583 -13.570 1.00 23.09 619 ARG A CA 1
ATOM 4836 C C . ARG A 1 619 ? -43.782 28.477 -13.048 1.00 23.09 619 ARG A C 1
ATOM 4838 O O . ARG A 1 619 ? -43.752 27.369 -13.561 1.00 23.09 619 ARG A O 1
ATOM 4845 N N . LEU A 1 620 ? -43.065 28.818 -11.967 1.00 23.16 620 LEU A N 1
ATOM 4846 C CA . LEU A 1 620 ? -42.867 28.094 -10.688 1.00 23.16 620 LEU A CA 1
ATOM 4847 C C . LEU A 1 620 ? -42.794 26.540 -10.654 1.00 23.16 620 LEU A C 1
ATOM 4849 O O . LEU A 1 620 ? -43.827 25.888 -10.733 1.00 23.16 620 LEU A O 1
ATOM 4853 N N . TYR A 1 621 ? -41.625 25.960 -10.318 1.00 21.89 621 TYR A N 1
ATOM 4854 C CA . TYR A 1 621 ? -41.267 25.421 -8.975 1.00 21.89 621 TYR A CA 1
ATOM 4855 C C . TYR A 1 621 ? -39.938 24.612 -8.988 1.00 21.89 621 TYR A C 1
ATOM 4857 O O . TYR A 1 621 ? -39.756 23.716 -9.798 1.00 21.89 621 TYR A O 1
ATOM 4865 N N . ARG A 1 622 ? -39.049 24.931 -8.027 1.00 24.78 622 ARG A N 1
ATOM 4866 C CA . ARG A 1 622 ? -37.944 24.145 -7.407 1.00 24.78 622 ARG A CA 1
ATOM 4867 C C . ARG A 1 622 ? -37.178 23.097 -8.244 1.00 24.78 622 ARG A C 1
ATOM 4869 O O . ARG A 1 622 ? -37.678 22.001 -8.443 1.00 24.78 622 ARG A O 1
ATOM 4876 N N . GLN A 1 623 ? -35.873 23.327 -8.448 1.00 24.27 623 GLN A N 1
ATOM 4877 C CA . GLN A 1 623 ? -34.831 22.287 -8.348 1.00 24.27 623 GLN A CA 1
ATOM 4878 C C . GLN A 1 623 ? -33.444 22.910 -8.073 1.00 24.27 623 GLN A C 1
ATOM 4880 O O . GLN A 1 623 ? -33.069 23.922 -8.659 1.00 24.27 623 GLN A O 1
ATOM 4885 N N . HIS A 1 624 ? -32.715 22.315 -7.126 1.00 23.56 624 HIS A N 1
ATOM 4886 C CA . HIS A 1 624 ? -31.342 22.655 -6.733 1.00 23.56 624 HIS A CA 1
ATOM 4887 C C . HIS A 1 624 ? -30.355 22.537 -7.914 1.00 23.56 624 HIS A C 1
ATOM 4889 O O . HIS A 1 624 ? -30.476 21.583 -8.684 1.00 23.56 624 HIS A O 1
ATOM 4895 N N . PRO A 1 625 ? -29.322 23.396 -8.048 1.00 29.41 625 PRO A N 1
ATOM 4896 C CA . PRO A 1 625 ? -28.296 23.178 -9.058 1.00 29.41 625 PRO A CA 1
ATOM 4897 C C . PRO A 1 625 ? -27.338 22.068 -8.604 1.00 29.41 625 PRO A C 1
ATOM 4899 O O . PRO A 1 625 ? -26.619 22.183 -7.610 1.00 29.41 625 PRO A O 1
ATOM 4902 N N . ALA A 1 626 ? -27.363 20.975 -9.361 1.00 26.41 626 ALA A N 1
ATOM 4903 C CA . ALA A 1 626 ? -26.491 19.821 -9.240 1.00 26.41 626 ALA A CA 1
ATOM 4904 C C . ALA A 1 626 ? -25.005 20.172 -9.449 1.00 26.41 626 ALA A C 1
ATOM 4906 O O . ALA A 1 626 ? -24.640 21.040 -10.245 1.00 26.41 626 ALA A O 1
ATOM 4907 N N . ARG A 1 627 ? -24.140 19.426 -8.748 1.00 27.75 627 ARG A N 1
ATOM 4908 C CA . ARG A 1 627 ? -22.683 19.384 -8.940 1.00 27.75 627 ARG A CA 1
ATOM 4909 C C . ARG A 1 627 ? -22.346 19.132 -10.416 1.00 27.75 627 ARG A C 1
ATOM 4911 O O . ARG A 1 627 ? -22.813 18.154 -10.998 1.00 27.75 627 ARG A O 1
ATOM 4918 N N . ARG A 1 628 ? -21.486 19.974 -10.999 1.00 25.89 628 ARG A N 1
ATOM 4919 C CA . ARG A 1 628 ? -20.887 19.749 -12.325 1.00 25.89 628 ARG A CA 1
ATOM 4920 C C . ARG A 1 628 ? -20.099 18.432 -12.317 1.00 25.89 628 ARG A C 1
ATOM 4922 O O . ARG A 1 628 ? -19.057 18.347 -11.674 1.00 25.89 628 ARG A O 1
ATOM 4929 N N . ARG A 1 629 ? -20.598 17.419 -13.032 1.00 28.08 629 ARG A N 1
ATOM 4930 C CA . ARG A 1 629 ? -19.818 16.241 -13.440 1.00 28.08 629 ARG A CA 1
ATOM 4931 C C . ARG A 1 629 ? -18.816 16.673 -14.511 1.00 28.08 629 ARG A C 1
ATOM 4933 O O . ARG A 1 629 ? -19.200 17.316 -15.484 1.00 28.08 629 ARG A O 1
ATOM 4940 N N . ILE A 1 630 ? -17.549 16.317 -14.324 1.00 31.97 630 ILE A N 1
ATOM 4941 C CA . ILE A 1 630 ? -16.549 16.317 -15.395 1.00 31.97 630 ILE A CA 1
ATOM 4942 C C . ILE A 1 630 ? -16.947 15.174 -16.339 1.00 31.97 630 ILE A C 1
ATOM 4944 O O . ILE A 1 630 ? -17.137 14.047 -15.884 1.00 31.97 630 ILE A O 1
ATOM 4948 N N . ALA A 1 631 ? -17.168 15.474 -17.618 1.00 26.06 631 ALA A N 1
ATOM 4949 C CA . ALA A 1 631 ? -17.507 14.471 -18.622 1.00 26.06 631 ALA A CA 1
ATOM 4950 C C . ALA A 1 631 ? -16.225 13.749 -19.072 1.00 26.06 631 ALA A C 1
ATOM 4952 O O . ALA A 1 631 ? -15.332 14.379 -19.635 1.00 26.06 631 ALA A O 1
ATOM 4953 N N . TYR A 1 632 ? -16.133 12.447 -18.796 1.00 37.84 632 TYR A N 1
ATOM 4954 C CA . TYR A 1 632 ? -15.123 11.543 -19.356 1.00 37.84 632 TYR A CA 1
ATOM 4955 C C . TYR A 1 632 ? -15.578 11.052 -20.746 1.00 37.84 632 TYR A C 1
ATOM 4957 O O . TYR A 1 632 ? -16.780 11.112 -21.032 1.00 37.84 632 TYR A O 1
ATOM 4965 N N . PRO A 1 633 ? -14.670 10.579 -21.625 1.00 47.34 633 PRO A N 1
ATOM 4966 C CA . PRO A 1 633 ? -15.069 9.926 -22.874 1.00 47.34 633 PRO A CA 1
ATOM 4967 C C . PRO A 1 633 ? -16.051 8.778 -22.591 1.00 47.34 633 PRO A C 1
ATOM 4969 O O . PRO A 1 633 ? -15.972 8.128 -21.550 1.00 47.34 633 PRO A O 1
ATOM 4972 N N . ALA A 1 634 ? -16.983 8.537 -23.515 1.00 48.31 634 ALA A N 1
ATOM 4973 C CA . ALA A 1 634 ? -18.197 7.735 -23.314 1.00 48.31 634 ALA A CA 1
ATOM 4974 C C . ALA A 1 634 ? -17.997 6.250 -22.912 1.00 48.31 634 ALA A C 1
ATOM 4976 O O . ALA A 1 634 ? -18.985 5.573 -22.646 1.00 48.31 634 ALA A O 1
ATOM 4977 N N . ASN A 1 635 ? -16.756 5.754 -22.816 1.00 67.12 635 ASN A N 1
ATOM 4978 C CA . ASN A 1 635 ? -16.421 4.329 -22.684 1.00 67.12 635 ASN A CA 1
ATOM 4979 C C . ASN A 1 635 ? -15.540 3.991 -21.458 1.00 67.12 635 ASN A C 1
ATOM 4981 O O . ASN A 1 635 ? -14.848 2.977 -21.471 1.00 67.12 635 ASN A O 1
ATOM 4985 N N . MET A 1 636 ? -15.510 4.829 -20.416 1.00 85.19 636 MET A N 1
ATOM 4986 C CA . MET A 1 636 ? -14.730 4.556 -19.197 1.00 85.19 636 MET A CA 1
ATOM 4987 C C . MET A 1 636 ? -15.640 4.153 -18.033 1.00 85.19 636 MET A C 1
ATOM 4989 O O . MET A 1 636 ? -16.527 4.916 -17.646 1.00 85.19 636 MET A O 1
ATOM 4993 N N . LEU A 1 637 ? -15.402 2.976 -17.452 1.00 91.50 637 LEU A N 1
ATOM 4994 C CA . LEU A 1 637 ? -16.067 2.542 -16.222 1.00 91.50 637 LEU A CA 1
ATOM 4995 C C . LEU A 1 637 ? -15.188 2.869 -15.017 1.00 91.50 637 LEU A C 1
ATOM 4997 O O . LEU A 1 637 ? -13.961 2.850 -15.106 1.00 91.50 637 LEU A O 1
ATOM 5001 N N . GLN A 1 638 ? -15.820 3.149 -13.880 1.00 94.88 638 GLN A N 1
ATOM 5002 C CA . GLN A 1 638 ? -15.113 3.460 -12.643 1.00 94.88 638 GLN A CA 1
ATOM 5003 C C . GLN A 1 638 ? -15.737 2.755 -11.442 1.00 94.88 638 GLN A C 1
ATOM 5005 O O . GLN A 1 638 ? -16.958 2.612 -11.354 1.00 94.88 638 GLN A O 1
ATOM 5010 N N . PHE A 1 639 ? -14.888 2.390 -10.490 1.00 96.81 639 PHE A N 1
ATOM 5011 C CA . PHE A 1 639 ? -15.261 1.926 -9.160 1.00 96.81 639 PHE A CA 1
ATOM 5012 C C . PHE A 1 639 ? -14.435 2.673 -8.116 1.00 96.81 639 PHE A C 1
ATOM 5014 O O . PHE A 1 639 ? -13.266 2.971 -8.359 1.00 96.81 639 PHE A O 1
ATOM 5021 N N . GLN A 1 640 ? -15.030 2.980 -6.961 1.00 96.56 640 GLN A N 1
ATOM 5022 C CA . GLN A 1 640 ? -14.332 3.671 -5.879 1.00 96.56 640 GLN A CA 1
ATOM 5023 C C . GLN A 1 640 ? -14.078 2.727 -4.702 1.00 96.56 640 GLN A C 1
ATOM 5025 O O . GLN A 1 640 ? -15.015 2.275 -4.047 1.00 96.56 640 GLN A O 1
ATOM 5030 N N . THR A 1 641 ? -12.808 2.492 -4.388 1.00 92.12 641 THR A N 1
ATOM 5031 C CA . THR A 1 641 ? -12.354 1.738 -3.214 1.00 92.12 641 THR A CA 1
ATOM 5032 C C . THR A 1 641 ? -12.335 2.661 -1.993 1.00 92.12 641 THR A C 1
ATOM 5034 O O . THR A 1 641 ? -11.282 3.076 -1.528 1.00 92.12 641 THR A O 1
ATOM 5037 N N . GLN A 1 642 ? -13.509 3.072 -1.502 1.00 87.12 642 GLN A N 1
ATOM 5038 C CA . GLN A 1 642 ? -13.639 4.121 -0.475 1.00 87.12 642 GLN A CA 1
ATOM 5039 C C . GLN A 1 642 ? -12.731 3.895 0.744 1.00 87.12 642 GLN A C 1
ATOM 5041 O O . GLN A 1 642 ? -12.898 2.921 1.471 1.00 87.12 642 GLN A O 1
ATOM 5046 N N . GLY A 1 643 ? -11.798 4.821 0.983 1.00 80.88 643 GLY A N 1
ATOM 5047 C CA . GLY A 1 643 ? -10.844 4.749 2.097 1.00 80.88 643 GLY A CA 1
ATOM 5048 C C . GLY A 1 643 ? -9.633 3.836 1.865 1.00 80.88 643 GLY A C 1
ATOM 5049 O O . GLY A 1 643 ? -8.765 3.779 2.729 1.00 80.88 643 GLY A O 1
ATOM 5050 N N . TYR A 1 644 ? -9.543 3.171 0.710 1.00 92.88 644 TYR A N 1
ATOM 5051 C CA . TYR A 1 644 ? -8.441 2.287 0.336 1.00 92.88 644 TYR A CA 1
ATOM 5052 C C . TYR A 1 644 ? -7.830 2.720 -1.002 1.00 92.88 644 TYR A C 1
ATOM 5054 O O . TYR A 1 644 ? -8.511 2.890 -2.010 1.00 92.88 644 TYR A O 1
ATOM 5062 N N . ASN A 1 645 ? -6.520 2.883 -1.023 1.00 96.81 645 ASN A N 1
ATOM 5063 C CA . ASN A 1 645 ? -5.718 3.276 -2.170 1.00 96.81 645 ASN A CA 1
ATOM 5064 C C . ASN A 1 645 ? -5.325 2.019 -2.958 1.00 96.81 645 ASN A C 1
ATOM 5066 O O . ASN A 1 645 ? -4.792 1.076 -2.374 1.00 96.81 645 ASN A O 1
ATOM 5070 N N . GLY A 1 646 ? -5.591 1.978 -4.265 1.00 92.62 646 GLY A N 1
ATOM 5071 C CA . GLY A 1 646 ? -5.274 0.808 -5.087 1.00 92.62 646 GLY A CA 1
ATOM 5072 C C . GLY A 1 646 ? -3.765 0.583 -5.199 1.00 92.62 646 GLY A C 1
ATOM 5073 O O . GLY A 1 646 ? -3.004 1.546 -5.286 1.00 92.62 646 GLY A O 1
ATOM 5074 N N . TYR A 1 647 ? -3.338 -0.677 -5.212 1.00 96.94 647 TYR A N 1
ATOM 5075 C CA . TYR A 1 647 ? -1.936 -1.092 -5.352 1.00 96.94 647 TYR A CA 1
ATOM 5076 C C . TYR A 1 647 ? -1.717 -2.052 -6.515 1.00 96.94 647 TYR A C 1
ATOM 5078 O O . TYR A 1 647 ? -0.752 -1.913 -7.265 1.00 96.94 647 TYR A O 1
ATOM 5086 N N . ALA A 1 648 ? -2.633 -2.999 -6.693 1.00 98.06 648 ALA A N 1
ATOM 5087 C CA . ALA A 1 648 ? -2.618 -3.907 -7.823 1.00 98.06 648 ALA A CA 1
ATOM 5088 C C . ALA A 1 648 ? -4.034 -4.190 -8.294 1.00 98.06 648 ALA A C 1
ATOM 5090 O O . ALA A 1 648 ? -4.961 -4.281 -7.494 1.00 98.06 648 ALA A O 1
ATOM 5091 N N . VAL A 1 649 ? -4.170 -4.358 -9.602 1.00 98.38 649 VAL A N 1
ATOM 5092 C CA . VAL A 1 649 ? -5.398 -4.759 -10.275 1.00 98.38 649 VAL A CA 1
ATOM 5093 C C . VAL A 1 649 ? -5.064 -5.926 -11.194 1.00 98.38 649 VAL A C 1
ATOM 5095 O O . VAL A 1 649 ? -4.016 -5.891 -11.845 1.00 98.38 649 VAL A O 1
ATOM 5098 N N . LYS A 1 650 ? -5.908 -6.962 -11.207 1.00 98.06 650 LYS A N 1
ATOM 5099 C CA . LYS A 1 650 ? -5.756 -8.140 -12.068 1.00 98.06 650 LYS A CA 1
ATOM 5100 C C . LYS A 1 650 ? -7.084 -8.668 -12.582 1.00 98.06 650 LYS A C 1
ATOM 5102 O O . LYS A 1 650 ? -7.981 -8.953 -11.785 1.00 98.06 650 LYS A O 1
ATOM 5107 N N . TYR A 1 651 ? -7.190 -8.847 -13.895 1.00 96.88 651 TYR A N 1
ATOM 5108 C CA . TYR A 1 651 ? -8.304 -9.579 -14.492 1.00 96.88 651 TYR A CA 1
ATOM 5109 C C . TYR A 1 651 ? -8.242 -11.053 -14.104 1.00 96.88 651 TYR A C 1
ATOM 5111 O O . TYR A 1 651 ? -7.161 -11.633 -13.991 1.00 96.88 651 TYR A O 1
ATOM 5119 N N . SER A 1 652 ? -9.410 -11.656 -13.893 1.00 96.75 652 SER A N 1
ATOM 5120 C CA . SER A 1 652 ? -9.506 -13.100 -13.728 1.00 96.75 652 SER A CA 1
ATOM 5121 C C . SER A 1 652 ? -9.101 -13.792 -15.033 1.00 96.75 652 SER A C 1
ATOM 5123 O O . SER A 1 652 ? -9.539 -13.362 -16.100 1.00 96.75 652 SER A O 1
ATOM 5125 N N . PRO A 1 653 ? -8.315 -14.881 -14.979 1.00 94.62 653 PRO A N 1
ATOM 5126 C CA . PRO A 1 653 ? -8.007 -15.693 -16.152 1.00 94.62 653 PRO A CA 1
ATOM 5127 C C . PRO A 1 653 ? -9.151 -16.647 -16.541 1.00 94.62 653 PRO A C 1
ATOM 5129 O O . PRO A 1 653 ? -9.029 -17.351 -17.539 1.00 94.62 653 PRO A O 1
ATOM 5132 N N . PHE A 1 654 ? -10.256 -16.678 -15.784 1.00 95.00 654 PHE A N 1
ATOM 5133 C CA . PHE A 1 654 ? -11.412 -17.551 -16.039 1.00 95.00 654 PHE A CA 1
ATOM 5134 C C . PHE A 1 654 ? -12.677 -16.785 -16.426 1.00 95.00 654 PHE A C 1
ATOM 5136 O O . PHE A 1 654 ? -13.462 -17.274 -17.235 1.00 95.00 654 PHE A O 1
ATOM 5143 N N . PHE A 1 655 ? -12.872 -15.591 -15.862 1.00 93.94 655 PHE A N 1
ATOM 5144 C CA . PHE A 1 655 ? -14.075 -14.787 -16.067 1.00 93.94 655 PHE A CA 1
ATOM 5145 C C . PHE A 1 655 ? -13.720 -13.435 -16.685 1.00 93.94 655 PHE A C 1
ATOM 5147 O O . PHE A 1 655 ? -12.969 -12.656 -16.099 1.00 93.94 655 PHE A O 1
ATOM 5154 N N . ASP A 1 656 ? -14.312 -13.124 -17.837 1.00 89.06 656 ASP A N 1
ATOM 5155 C CA . ASP A 1 656 ? -14.116 -11.854 -18.550 1.00 89.06 656 ASP A CA 1
ATOM 5156 C C . ASP A 1 656 ? -14.647 -10.635 -17.782 1.00 89.06 656 ASP A C 1
ATOM 5158 O O . ASP A 1 656 ? -14.166 -9.516 -17.960 1.00 89.06 656 ASP A O 1
ATOM 5162 N N . SER A 1 657 ? -15.606 -10.859 -16.886 1.00 90.94 657 SER A N 1
ATOM 5163 C CA . SER A 1 657 ? -16.233 -9.823 -16.082 1.00 90.94 657 SER A CA 1
ATOM 5164 C C . SER A 1 657 ? -15.612 -9.644 -14.696 1.00 90.94 657 SER A C 1
ATOM 5166 O O . SER A 1 657 ? -16.046 -8.752 -13.974 1.00 90.94 657 SER A O 1
ATOM 5168 N N . ARG A 1 658 ? -14.628 -10.451 -14.274 1.00 95.62 658 ARG A N 1
ATOM 5169 C CA . ARG A 1 658 ? -14.137 -10.426 -12.883 1.00 95.62 658 ARG A CA 1
ATOM 5170 C C . ARG A 1 658 ? -12.737 -9.838 -12.759 1.00 95.62 658 ARG A C 1
ATOM 5172 O O . ARG A 1 658 ? -11.828 -10.177 -13.513 1.00 95.62 658 ARG A O 1
ATOM 5179 N N . ILE A 1 659 ? -12.553 -8.983 -11.755 1.00 97.12 659 ILE A N 1
ATOM 5180 C CA . ILE A 1 659 ? -11.295 -8.288 -11.468 1.00 97.12 659 ILE A CA 1
ATOM 5181 C C . ILE A 1 659 ? -10.995 -8.363 -9.970 1.00 97.12 659 ILE A C 1
ATOM 5183 O O . ILE A 1 659 ? -11.870 -8.114 -9.148 1.00 97.12 659 ILE A O 1
ATOM 5187 N N . ALA A 1 660 ? -9.751 -8.661 -9.610 1.00 98.31 660 ALA A N 1
ATOM 5188 C CA . ALA A 1 660 ? -9.242 -8.535 -8.249 1.00 98.31 660 ALA A CA 1
ATOM 5189 C C . ALA A 1 660 ? -8.468 -7.221 -8.095 1.00 98.31 660 ALA A C 1
ATOM 5191 O O . ALA A 1 660 ? -7.688 -6.850 -8.975 1.00 98.31 660 ALA A O 1
ATOM 5192 N N . VAL A 1 661 ? -8.660 -6.526 -6.975 1.00 98.62 661 VAL A N 1
ATOM 5193 C CA . VAL A 1 661 ? -7.922 -5.306 -6.634 1.00 98.62 661 VAL A CA 1
ATOM 5194 C C . VAL A 1 661 ? -7.395 -5.406 -5.210 1.00 98.62 661 VAL A C 1
ATOM 5196 O O . VAL A 1 661 ? -8.177 -5.442 -4.261 1.00 98.62 661 VAL A O 1
ATOM 5199 N N . SER A 1 662 ? -6.073 -5.401 -5.061 1.00 98.44 662 SER A N 1
ATOM 5200 C CA . SER A 1 662 ? -5.422 -5.159 -3.771 1.00 98.44 662 SER A CA 1
ATOM 5201 C C . SER A 1 662 ? -5.386 -3.663 -3.523 1.00 98.44 662 SER A C 1
ATOM 5203 O O . SER A 1 662 ? -4.845 -2.904 -4.334 1.00 98.44 662 SER A O 1
ATOM 5205 N N . ALA A 1 663 ? -5.960 -3.237 -2.407 1.00 96.81 663 ALA A N 1
ATOM 5206 C CA . ALA A 1 663 ? -5.937 -1.854 -1.977 1.00 96.81 663 ALA A CA 1
ATOM 5207 C C . ALA A 1 663 ? -5.603 -1.769 -0.488 1.00 96.81 663 ALA A C 1
ATOM 5209 O O . ALA A 1 663 ? -5.813 -2.717 0.264 1.00 96.81 663 ALA A O 1
ATOM 5210 N N . SER A 1 664 ? -5.105 -0.618 -0.062 1.00 91.69 664 SER A N 1
ATOM 5211 C CA . SER A 1 664 ? -4.600 -0.426 1.297 1.00 91.69 664 SER A CA 1
ATOM 5212 C C . SER A 1 664 ? -5.030 0.919 1.841 1.00 91.69 664 SER A C 1
ATOM 5214 O O . SER A 1 664 ? -5.075 1.898 1.097 1.00 91.69 664 SER A O 1
ATOM 5216 N N . MET A 1 665 ? -5.356 0.987 3.128 1.00 80.00 665 MET A N 1
ATOM 5217 C CA . MET A 1 665 ? -5.625 2.268 3.779 1.00 80.00 665 MET A CA 1
ATOM 5218 C C . MET A 1 665 ? -4.374 3.154 3.793 1.00 80.00 665 MET A C 1
ATOM 5220 O O . MET A 1 665 ? -3.251 2.663 3.695 1.00 80.00 665 MET A O 1
ATOM 5224 N N . ASN A 1 666 ? -4.574 4.469 3.907 1.00 80.19 666 ASN A N 1
ATOM 5225 C CA . ASN A 1 666 ? -3.502 5.454 4.103 1.00 80.19 666 ASN A CA 1
ATOM 5226 C C . ASN A 1 666 ? -2.335 5.285 3.118 1.00 80.19 666 ASN A C 1
ATOM 5228 O O . ASN A 1 666 ? -1.171 5.211 3.507 1.00 80.19 666 ASN A O 1
ATOM 5232 N N . PHE A 1 667 ? -2.655 5.174 1.828 1.00 72.25 667 PHE A N 1
ATOM 5233 C CA . PHE A 1 667 ? -1.675 5.011 0.753 1.00 72.25 667 PHE A CA 1
ATOM 5234 C C . PHE A 1 667 ? -0.817 3.743 0.877 1.00 72.25 667 PHE A C 1
ATOM 5236 O O . PHE A 1 667 ? 0.223 3.647 0.238 1.00 72.25 667 PHE A O 1
ATOM 5243 N N . GLY A 1 668 ? -1.246 2.748 1.660 1.00 67.19 668 GLY A N 1
ATOM 5244 C CA . GLY A 1 668 ? -0.493 1.523 1.947 1.00 67.19 668 GLY A CA 1
ATOM 5245 C C . GLY A 1 668 ? 0.736 1.719 2.826 1.00 67.19 668 GLY A C 1
ATOM 5246 O O . GLY A 1 668 ? 1.611 0.863 2.825 1.00 67.19 668 GLY A O 1
ATOM 5247 N N . LEU A 1 669 ? 0.812 2.843 3.544 1.00 60.16 669 LEU A N 1
ATOM 5248 C CA . LEU A 1 669 ? 1.876 3.112 4.512 1.00 60.16 669 LEU A CA 1
ATOM 5249 C C . LEU A 1 669 ? 1.571 2.485 5.875 1.00 60.16 669 LEU A C 1
ATOM 5251 O O . LEU A 1 669 ? 2.483 2.060 6.576 1.00 60.16 669 LEU A O 1
ATOM 5255 N N . VAL A 1 670 ? 0.293 2.457 6.266 1.00 61.31 670 VAL A N 1
ATOM 5256 C CA . VAL A 1 670 ? -0.154 1.877 7.533 1.00 61.31 670 VAL A CA 1
ATOM 5257 C C . VAL A 1 670 ? -1.644 1.553 7.499 1.00 61.31 670 VAL A C 1
ATOM 5259 O O . VAL A 1 670 ? -2.462 2.313 6.974 1.00 61.31 670 VAL A O 1
ATOM 5262 N N . GLY A 1 671 ? -2.008 0.459 8.158 1.00 74.75 671 GLY A N 1
ATOM 5263 C CA . GLY A 1 671 ? -3.390 0.063 8.384 1.00 74.75 671 GLY A CA 1
ATOM 5264 C C . GLY A 1 671 ? -3.818 -1.093 7.497 1.00 74.75 671 GLY A C 1
ATOM 5265 O O . GLY A 1 671 ? -3.010 -1.741 6.837 1.00 74.75 671 GLY A O 1
ATOM 5266 N N . ASN A 1 672 ? -5.118 -1.358 7.521 1.00 87.06 672 ASN A N 1
ATOM 5267 C CA . ASN A 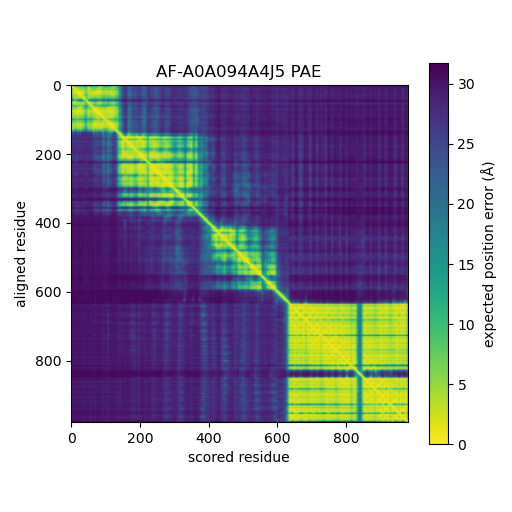1 672 ? -5.657 -2.561 6.919 1.00 87.06 672 ASN A CA 1
ATOM 5268 C C . ASN A 1 672 ? -5.521 -2.533 5.396 1.00 87.06 672 ASN A C 1
ATOM 5270 O O . ASN A 1 672 ? -5.751 -1.519 4.725 1.00 87.06 672 ASN A O 1
ATOM 5274 N N . GLY A 1 673 ? -5.223 -3.700 4.851 1.00 93.75 673 GLY A N 1
ATOM 5275 C CA . GLY A 1 673 ? -5.407 -3.995 3.448 1.00 93.75 673 GLY A CA 1
ATOM 5276 C C . GLY A 1 673 ? -6.824 -4.491 3.186 1.00 93.75 673 GLY A C 1
ATOM 5277 O O . GLY A 1 673 ? -7.515 -4.977 4.083 1.00 93.75 673 GLY A O 1
ATOM 5278 N N . ARG A 1 674 ? -7.278 -4.349 1.945 1.00 97.62 674 ARG A N 1
ATOM 5279 C CA . ARG A 1 674 ? -8.526 -4.932 1.468 1.00 97.62 674 ARG A CA 1
ATOM 5280 C C . ARG A 1 674 ? -8.360 -5.450 0.053 1.00 97.62 674 ARG A C 1
ATOM 5282 O O . ARG A 1 674 ? -8.002 -4.705 -0.860 1.00 97.62 674 ARG A O 1
ATOM 5289 N N . LEU A 1 675 ? -8.670 -6.727 -0.121 1.00 98.25 675 LEU A N 1
ATOM 5290 C CA . LEU A 1 675 ? -8.844 -7.347 -1.423 1.00 98.25 675 LEU A CA 1
ATOM 5291 C C . LEU A 1 675 ? -10.291 -7.128 -1.863 1.00 98.25 675 LEU A C 1
ATOM 5293 O O . LEU A 1 675 ? -11.220 -7.558 -1.183 1.00 98.25 675 LEU A O 1
ATOM 5297 N N . TYR A 1 676 ? -10.481 -6.472 -3.001 1.00 98.25 676 TYR A N 1
ATOM 5298 C CA . TYR A 1 676 ? -11.773 -6.325 -3.656 1.00 98.25 676 TYR A CA 1
ATOM 5299 C C . TYR A 1 676 ? -11.878 -7.317 -4.808 1.00 98.25 676 TYR A C 1
ATOM 5301 O O . TYR A 1 676 ? -11.028 -7.329 -5.694 1.00 98.25 676 TYR A O 1
ATOM 5309 N N . ILE A 1 677 ? -12.952 -8.096 -4.830 1.00 97.88 677 ILE A N 1
ATOM 5310 C CA . ILE A 1 677 ? -13.377 -8.882 -5.984 1.00 97.88 677 ILE A CA 1
ATOM 5311 C C . ILE A 1 677 ? -14.513 -8.109 -6.639 1.00 97.88 677 ILE A C 1
ATOM 5313 O O . ILE A 1 677 ? -15.593 -7.951 -6.071 1.00 97.88 677 ILE A O 1
ATOM 5317 N N . LEU A 1 678 ? -14.231 -7.556 -7.809 1.00 97.75 678 LEU A N 1
ATOM 5318 C CA . LEU A 1 678 ? -15.128 -6.703 -8.569 1.00 97.75 678 LEU A CA 1
ATOM 5319 C C . LEU A 1 678 ? -15.698 -7.478 -9.754 1.00 97.75 678 LEU A C 1
ATOM 5321 O O . LEU A 1 678 ? -14.981 -8.227 -10.416 1.00 97.75 678 LEU A O 1
ATOM 5325 N N . ASN A 1 679 ? -16.972 -7.242 -10.042 1.00 95.88 679 ASN A N 1
ATOM 5326 C CA . ASN A 1 679 ? -17.671 -7.785 -11.193 1.00 95.88 679 ASN A CA 1
ATOM 5327 C C . ASN A 1 679 ? -18.125 -6.647 -12.122 1.00 95.88 679 ASN A C 1
ATOM 5329 O O . ASN A 1 679 ? -18.690 -5.639 -11.683 1.00 95.88 679 ASN A O 1
ATOM 5333 N N . LEU A 1 680 ? -17.867 -6.806 -13.415 1.00 93.25 680 LEU A N 1
ATOM 5334 C CA . LEU A 1 680 ? -18.256 -5.899 -14.482 1.00 93.25 680 LEU A CA 1
ATOM 5335 C C . LEU A 1 680 ? -19.663 -6.269 -14.948 1.00 93.25 680 LEU A C 1
ATOM 5337 O O . LEU A 1 680 ? -19.898 -7.344 -15.490 1.00 93.25 680 LEU A O 1
ATOM 5341 N N . THR A 1 681 ? -20.613 -5.363 -14.749 1.00 90.69 681 THR A N 1
ATOM 5342 C CA . THR A 1 681 ? -22.008 -5.553 -15.161 1.00 90.69 681 THR A CA 1
ATOM 5343 C C . THR A 1 681 ? -22.387 -4.536 -16.238 1.00 90.69 681 THR A C 1
ATOM 5345 O O . THR A 1 681 ? -21.739 -3.491 -16.349 1.00 90.69 681 THR A O 1
ATOM 5348 N N . PRO A 1 682 ? -23.487 -4.753 -16.985 1.00 82.69 682 PRO A N 1
ATOM 5349 C CA . PRO A 1 682 ? -23.998 -3.757 -17.931 1.00 82.69 682 PRO A CA 1
ATOM 5350 C C . PRO A 1 682 ? -24.297 -2.383 -17.302 1.00 82.69 682 PRO A C 1
ATOM 5352 O O . PRO A 1 682 ? -24.326 -1.378 -18.006 1.00 82.69 682 PRO A O 1
ATOM 5355 N N . ASN A 1 683 ? -24.500 -2.329 -15.979 1.00 83.00 683 ASN A N 1
ATOM 5356 C CA . ASN A 1 683 ? -24.788 -1.106 -15.227 1.00 83.00 683 ASN A CA 1
ATOM 5357 C C . ASN A 1 683 ? -23.539 -0.474 -14.580 1.00 83.00 683 ASN A C 1
ATOM 5359 O O . ASN A 1 683 ? -23.661 0.516 -13.858 1.00 83.00 683 ASN A O 1
ATOM 5363 N N . GLY A 1 684 ? -22.348 -1.035 -14.815 1.00 88.50 684 GLY A N 1
ATOM 5364 C CA . GLY A 1 684 ? -21.084 -0.596 -14.228 1.00 88.50 684 GLY A CA 1
ATOM 5365 C C . GLY A 1 684 ? -20.429 -1.657 -13.344 1.00 88.50 684 GLY A C 1
ATOM 5366 O O . GLY A 1 684 ? -20.766 -2.839 -13.394 1.00 88.50 684 GLY A O 1
ATOM 5367 N N . ILE A 1 685 ? -19.460 -1.227 -12.541 1.00 94.50 685 ILE A N 1
ATOM 5368 C CA . ILE A 1 685 ? -18.639 -2.110 -11.708 1.00 94.50 685 ILE A CA 1
ATOM 5369 C C . ILE A 1 685 ? -19.280 -2.249 -10.326 1.00 94.50 685 ILE A C 1
ATOM 5371 O O . ILE A 1 685 ? -19.605 -1.243 -9.694 1.00 94.50 685 ILE A O 1
ATOM 5375 N N . VAL A 1 686 ? -19.425 -3.480 -9.842 1.00 94.25 686 VAL A N 1
ATOM 5376 C CA . VAL A 1 686 ? -19.940 -3.784 -8.499 1.00 94.25 686 VAL A CA 1
ATOM 5377 C C . VAL A 1 686 ? -18.931 -4.624 -7.722 1.00 94.25 686 VAL A C 1
ATOM 5379 O O . VAL A 1 686 ? -18.215 -5.426 -8.312 1.00 94.25 686 VAL A O 1
ATOM 5382 N N . ALA A 1 687 ? -18.861 -4.450 -6.402 1.00 94.62 687 ALA A N 1
ATOM 5383 C CA . ALA A 1 687 ? -18.083 -5.348 -5.553 1.00 94.62 687 ALA A CA 1
ATOM 5384 C C . ALA A 1 687 ? -18.892 -6.625 -5.300 1.00 94.62 687 ALA A C 1
ATOM 5386 O O . ALA A 1 687 ? -19.977 -6.560 -4.728 1.00 94.62 687 ALA A O 1
ATOM 5387 N N . GLU A 1 688 ? -18.368 -7.759 -5.756 1.00 92.94 688 GLU A N 1
ATOM 5388 C CA . GLU A 1 688 ? -18.926 -9.088 -5.501 1.00 92.94 688 GLU A CA 1
ATOM 5389 C C . GLU A 1 688 ? -18.549 -9.560 -4.097 1.00 92.94 688 GLU A C 1
ATOM 5391 O O . GLU A 1 688 ? -19.403 -10.043 -3.361 1.00 92.94 688 GLU A O 1
ATOM 5396 N N . GLN A 1 689 ? -17.282 -9.374 -3.716 1.00 93.69 689 GLN A N 1
ATOM 5397 C CA . GLN A 1 689 ? -16.761 -9.816 -2.428 1.00 93.69 689 GLN A CA 1
ATOM 5398 C C . GLN A 1 689 ? -15.586 -8.942 -1.978 1.00 93.69 689 GLN A C 1
ATOM 5400 O O . GLN A 1 689 ? -14.853 -8.391 -2.801 1.00 93.69 689 GLN A O 1
ATOM 5405 N N . THR A 1 690 ? -15.391 -8.807 -0.666 1.00 95.88 690 THR A N 1
ATOM 5406 C CA . THR A 1 690 ? -14.254 -8.073 -0.093 1.00 95.88 690 THR A CA 1
ATOM 5407 C C . THR A 1 690 ? -13.651 -8.817 1.085 1.00 95.88 690 THR A C 1
ATOM 5409 O O . THR A 1 690 ? -14.392 -9.302 1.937 1.00 95.88 690 THR A O 1
ATOM 5412 N N . TYR A 1 691 ? -12.324 -8.829 1.174 1.00 95.94 691 TYR A N 1
ATOM 5413 C CA . TYR A 1 691 ? -11.586 -9.433 2.281 1.00 95.94 691 TYR A CA 1
ATOM 5414 C C . TYR A 1 691 ? -10.666 -8.411 2.923 1.00 95.94 691 TYR A C 1
ATOM 5416 O O . TYR A 1 691 ? -9.852 -7.806 2.230 1.00 95.94 691 TYR A O 1
ATOM 5424 N N . ASP A 1 692 ? -10.782 -8.238 4.236 1.00 94.50 692 ASP A N 1
ATOM 5425 C CA . ASP A 1 692 ? -9.901 -7.365 5.004 1.00 94.50 692 ASP A CA 1
ATOM 5426 C C . ASP A 1 692 ? -8.689 -8.137 5.529 1.00 94.50 692 ASP A C 1
ATOM 5428 O O . ASP A 1 692 ? -8.799 -9.266 6.012 1.00 94.50 692 ASP A O 1
ATOM 5432 N N . THR A 1 693 ? -7.524 -7.502 5.461 1.00 91.44 693 THR A N 1
ATOM 5433 C CA . THR A 1 693 ? -6.281 -7.978 6.064 1.00 91.44 693 THR A CA 1
ATOM 5434 C C . THR A 1 693 ? -5.791 -6.983 7.102 1.00 91.44 693 THR A C 1
ATOM 5436 O O . THR A 1 693 ? -6.038 -5.783 7.003 1.00 91.44 693 THR A O 1
ATOM 5439 N N . GLN A 1 694 ? -5.087 -7.491 8.115 1.00 86.69 694 GLN A N 1
ATOM 5440 C CA . GLN A 1 694 ? -4.583 -6.679 9.225 1.00 86.69 694 GLN A CA 1
ATOM 5441 C C . GLN A 1 694 ? -3.574 -5.613 8.776 1.00 86.69 694 GLN A C 1
ATOM 5443 O O . GLN A 1 694 ? -3.456 -4.575 9.420 1.00 86.69 694 GLN A O 1
ATOM 5448 N N . ASP A 1 695 ? -2.871 -5.878 7.677 1.00 91.19 695 ASP A N 1
ATOM 5449 C CA . ASP A 1 695 ? -1.894 -4.975 7.083 1.00 91.19 695 ASP A CA 1
ATOM 5450 C C . ASP A 1 695 ? -2.150 -4.802 5.579 1.00 91.19 695 ASP A C 1
ATOM 5452 O O . ASP A 1 695 ? -2.934 -5.549 4.976 1.00 91.19 695 ASP A O 1
ATOM 5456 N N . SER A 1 696 ? -1.491 -3.805 4.999 1.00 92.44 696 SER A N 1
ATOM 5457 C CA . SER A 1 696 ? -1.604 -3.352 3.615 1.00 92.44 696 SER A CA 1
ATOM 5458 C C . SER A 1 696 ? -1.382 -4.482 2.610 1.00 92.44 696 SER A C 1
ATOM 5460 O O . SER A 1 696 ? -0.557 -5.367 2.820 1.00 92.44 696 SER A O 1
ATOM 5462 N N . LEU A 1 697 ? -2.100 -4.443 1.487 1.00 96.75 697 LEU A N 1
ATOM 5463 C CA . LEU A 1 697 ? -1.906 -5.341 0.350 1.00 96.75 697 LEU A CA 1
ATOM 5464 C C . LEU A 1 697 ? -1.175 -4.619 -0.783 1.00 96.75 697 LEU A C 1
ATOM 5466 O O . LEU A 1 697 ? -1.613 -3.558 -1.233 1.00 96.75 697 LEU A O 1
ATOM 5470 N N . PHE A 1 698 ? -0.095 -5.215 -1.286 1.00 96.00 698 PHE A N 1
ATOM 5471 C CA . PHE A 1 698 ? 0.755 -4.588 -2.307 1.00 96.00 698 PHE A CA 1
ATOM 5472 C C . PHE A 1 698 ? 0.657 -5.223 -3.692 1.00 96.00 698 PHE A C 1
ATOM 5474 O O . PHE A 1 698 ? 0.874 -4.535 -4.690 1.00 96.00 698 PHE A O 1
ATOM 5481 N N . ASP A 1 699 ? 0.298 -6.503 -3.775 1.00 98.44 699 ASP A N 1
ATOM 5482 C CA . ASP A 1 699 ? 0.047 -7.179 -5.049 1.00 98.44 699 ASP A CA 1
ATOM 5483 C C . ASP A 1 699 ? -1.037 -8.245 -4.898 1.00 98.44 699 ASP A C 1
ATOM 5485 O O . ASP A 1 699 ? -1.382 -8.659 -3.785 1.00 98.44 699 ASP A O 1
ATOM 5489 N N . THR A 1 700 ? -1.581 -8.683 -6.028 1.00 98.44 700 THR A N 1
ATOM 5490 C CA . THR A 1 700 ? -2.505 -9.815 -6.099 1.00 98.44 700 THR A CA 1
ATOM 5491 C C . THR A 1 700 ? -2.263 -10.619 -7.366 1.00 98.44 700 THR A C 1
ATOM 5493 O O . THR A 1 700 ? -1.878 -10.058 -8.392 1.00 98.44 700 THR A O 1
ATOM 5496 N N . ALA A 1 701 ? -2.499 -11.926 -7.297 1.00 98.44 701 ALA A N 1
ATOM 5497 C CA . ALA A 1 701 ? -2.484 -12.822 -8.440 1.00 98.44 701 ALA A CA 1
ATOM 5498 C C . ALA A 1 701 ? -3.620 -13.841 -8.323 1.00 98.44 701 ALA A C 1
ATOM 5500 O O . ALA A 1 701 ? -3.795 -14.474 -7.280 1.00 98.44 701 ALA A O 1
ATOM 5501 N N . TRP A 1 702 ? -4.366 -14.024 -9.409 1.00 98.25 702 TRP A N 1
ATOM 5502 C CA . TRP A 1 702 ? -5.306 -15.132 -9.527 1.00 98.25 702 TRP A CA 1
ATOM 5503 C C . TRP A 1 702 ? -4.556 -16.457 -9.575 1.00 98.25 702 TRP A C 1
ATOM 5505 O O . TRP A 1 702 ? -3.459 -16.546 -10.130 1.00 98.25 702 TRP A O 1
ATOM 5515 N N . SER A 1 703 ? -5.161 -17.494 -9.004 1.00 97.69 703 SER A N 1
ATOM 5516 C CA . SER A 1 703 ? -4.707 -18.849 -9.262 1.00 97.69 703 SER A CA 1
ATOM 5517 C C . SER A 1 703 ? -4.938 -19.190 -10.723 1.00 97.69 703 SER A C 1
ATOM 5519 O O . SER A 1 703 ? -6.045 -19.027 -11.210 1.00 97.69 703 SER A O 1
ATOM 5521 N N . GLU A 1 704 ? -3.929 -19.715 -11.413 1.00 96.00 704 GLU A N 1
ATOM 5522 C CA . GLU A 1 704 ? -4.094 -20.237 -12.781 1.00 96.00 704 GLU A CA 1
ATOM 5523 C C . GLU A 1 704 ? -4.652 -21.670 -12.804 1.00 96.00 704 GLU A C 1
ATOM 5525 O O . GLU A 1 704 ? -4.965 -22.210 -13.867 1.00 96.00 704 GLU A O 1
ATOM 5530 N N . ALA A 1 705 ? -4.755 -22.308 -11.633 1.00 95.12 705 ALA A N 1
ATOM 5531 C CA . ALA A 1 705 ? -5.288 -23.658 -11.469 1.00 95.12 705 ALA A CA 1
ATOM 5532 C C . ALA A 1 705 ? -6.715 -23.683 -10.900 1.00 95.12 705 ALA A C 1
ATOM 5534 O O . ALA A 1 705 ? -7.388 -24.702 -11.038 1.00 95.12 705 ALA A O 1
ATOM 5535 N N . HIS A 1 706 ? -7.178 -22.601 -10.262 1.00 96.19 706 HIS A N 1
ATOM 5536 C CA . HIS A 1 706 ? -8.464 -22.575 -9.567 1.00 96.19 706 HIS A CA 1
ATOM 5537 C C . HIS A 1 706 ? -9.192 -21.229 -9.711 1.00 96.19 706 HIS A C 1
ATOM 5539 O O . HIS A 1 706 ? -8.719 -20.194 -9.250 1.00 96.19 706 HIS A O 1
ATOM 5545 N N . GLU A 1 707 ? -10.399 -21.252 -10.280 1.00 95.75 707 GLU A N 1
ATOM 5546 C CA . GLU A 1 707 ? -11.145 -20.053 -10.703 1.00 95.75 707 GLU A CA 1
ATOM 5547 C C . GLU A 1 707 ? -11.577 -19.104 -9.575 1.00 95.75 707 GLU A C 1
ATOM 5549 O O . GLU A 1 707 ? -11.760 -17.906 -9.798 1.00 95.75 707 GLU A O 1
ATOM 5554 N N . ASN A 1 708 ? -11.715 -19.630 -8.356 1.00 95.94 708 ASN A N 1
ATOM 5555 C CA . ASN A 1 708 ? -12.160 -18.859 -7.195 1.00 95.94 708 ASN A CA 1
ATOM 5556 C C . ASN A 1 708 ? -11.017 -18.441 -6.268 1.00 95.94 708 ASN A C 1
ATOM 5558 O O . ASN A 1 708 ? -11.287 -17.834 -5.238 1.00 95.94 708 ASN A O 1
ATOM 5562 N N . GLN A 1 709 ? -9.759 -18.764 -6.590 1.00 97.25 709 GLN A N 1
ATOM 5563 C CA . GLN A 1 709 ? -8.640 -18.518 -5.681 1.00 97.25 709 GLN A CA 1
ATOM 5564 C C . GLN A 1 709 ? -7.779 -17.329 -6.094 1.00 97.25 709 GLN A C 1
ATOM 5566 O O . GLN A 1 709 ? -7.407 -17.179 -7.258 1.00 97.25 709 GLN A O 1
ATOM 5571 N N . VAL A 1 710 ? -7.419 -16.512 -5.104 1.00 98.19 710 VAL A N 1
ATOM 5572 C CA . VAL A 1 710 ? -6.611 -15.302 -5.276 1.00 98.19 710 VAL A CA 1
ATOM 5573 C C . VAL A 1 710 ? -5.550 -15.228 -4.187 1.00 98.19 710 VAL A C 1
ATOM 5575 O O . VAL A 1 710 ? -5.872 -15.237 -2.999 1.00 98.19 710 VAL A O 1
ATOM 5578 N N . ALA A 1 711 ? -4.282 -15.140 -4.581 1.00 98.38 711 ALA A N 1
ATOM 5579 C CA . ALA A 1 711 ? -3.177 -14.873 -3.670 1.00 98.38 711 ALA A CA 1
ATOM 5580 C C . ALA A 1 711 ? -2.915 -13.367 -3.555 1.00 98.38 711 ALA A C 1
ATOM 5582 O O . ALA A 1 711 ? -3.039 -12.623 -4.532 1.00 98.38 711 ALA A O 1
ATOM 5583 N N . VAL A 1 712 ? -2.523 -12.916 -2.365 1.00 98.50 712 VAL A N 1
ATOM 5584 C CA . VAL A 1 712 ? -2.159 -11.523 -2.081 1.00 98.50 712 VAL A CA 1
ATOM 5585 C C . VAL A 1 712 ? -0.863 -11.443 -1.282 1.00 98.50 712 VAL A C 1
ATOM 5587 O O . VAL A 1 712 ? -0.597 -12.296 -0.432 1.00 98.50 712 VAL A O 1
ATOM 5590 N N . GLY A 1 713 ? -0.063 -10.417 -1.572 1.00 97.81 713 GLY A N 1
ATOM 5591 C CA . GLY A 1 713 ? 1.138 -10.072 -0.807 1.00 97.81 713 GLY A CA 1
ATOM 5592 C C . GLY A 1 713 ? 0.834 -8.969 0.202 1.00 97.81 713 GLY A C 1
ATOM 5593 O O . GLY A 1 713 ? 0.299 -7.926 -0.184 1.00 97.81 713 GLY A O 1
ATOM 5594 N N . CYS A 1 714 ? 1.162 -9.210 1.471 1.00 96.75 714 CYS A N 1
ATOM 5595 C CA . CYS A 1 714 ? 0.842 -8.326 2.589 1.00 96.75 714 CYS A CA 1
ATOM 5596 C C . CYS A 1 714 ? 2.071 -7.545 3.097 1.00 96.75 714 CYS A C 1
ATOM 5598 O O . CYS A 1 714 ? 3.221 -7.962 2.914 1.00 96.75 714 CYS A O 1
ATOM 5600 N N . GLY A 1 715 ? 1.820 -6.429 3.787 1.00 91.62 715 GLY A N 1
ATOM 5601 C CA . GLY A 1 715 ? 2.840 -5.606 4.445 1.00 91.62 715 GLY A CA 1
ATOM 5602 C C . GLY A 1 715 ? 3.533 -6.287 5.625 1.00 91.62 715 GLY A C 1
ATOM 5603 O O . GLY A 1 715 ? 4.736 -6.131 5.805 1.00 91.62 715 GLY A O 1
ATOM 5604 N N . ASP A 1 716 ? 2.834 -7.185 6.315 1.00 90.44 716 ASP A N 1
ATOM 5605 C CA . ASP A 1 716 ? 3.360 -7.954 7.450 1.00 90.44 716 ASP A CA 1
ATOM 5606 C C . ASP A 1 716 ? 4.336 -9.079 7.044 1.00 90.44 716 ASP A C 1
ATOM 5608 O O . ASP A 1 716 ? 4.760 -9.878 7.880 1.00 90.44 716 ASP A O 1
ATOM 5612 N N . GLY A 1 717 ? 4.673 -9.191 5.756 1.00 94.06 717 GLY A N 1
ATOM 5613 C CA . GLY A 1 717 ? 5.491 -10.274 5.211 1.00 94.06 717 GLY A CA 1
ATOM 5614 C C . GLY A 1 717 ? 4.727 -11.577 4.964 1.00 94.06 717 GLY A C 1
ATOM 5615 O O . GLY A 1 717 ? 5.323 -12.573 4.546 1.00 94.06 717 GLY A O 1
ATOM 5616 N N . SER A 1 718 ? 3.413 -11.605 5.186 1.00 97.25 718 SER A N 1
ATOM 5617 C CA . SER A 1 718 ? 2.601 -12.766 4.844 1.00 97.25 718 SER A CA 1
ATOM 5618 C C . SER A 1 718 ? 2.239 -12.802 3.361 1.00 97.25 718 SER A C 1
ATOM 5620 O O . SER A 1 718 ? 2.073 -11.781 2.690 1.00 97.25 718 SER A O 1
ATOM 5622 N N . VAL A 1 719 ? 2.057 -14.018 2.855 1.00 98.44 719 VAL A N 1
ATOM 5623 C CA . VAL A 1 719 ? 1.285 -14.271 1.638 1.00 98.44 719 VAL A CA 1
ATOM 5624 C C . VAL A 1 719 ? 0.004 -14.972 2.057 1.00 98.44 719 VAL A C 1
ATOM 5626 O O . VAL A 1 719 ? 0.046 -15.918 2.844 1.00 98.44 719 VAL A O 1
ATOM 5629 N N . LYS A 1 720 ? -1.144 -14.522 1.555 1.00 98.06 720 LYS A N 1
ATOM 5630 C CA . LYS A 1 720 ? -2.449 -15.104 1.898 1.00 98.06 720 LYS A CA 1
ATOM 5631 C C . LYS A 1 720 ? -3.171 -15.555 0.637 1.00 98.06 720 LYS A C 1
ATOM 5633 O O . LYS A 1 720 ? -3.130 -14.856 -0.371 1.00 98.06 720 LYS A O 1
ATOM 5638 N N . LEU A 1 721 ? -3.829 -16.709 0.696 1.00 98.12 721 LEU A N 1
ATOM 5639 C CA . LEU A 1 721 ? -4.693 -17.235 -0.360 1.00 98.12 721 LEU A CA 1
ATOM 5640 C C . LEU A 1 721 ? -6.144 -17.124 0.092 1.00 98.12 721 LEU A C 1
ATOM 5642 O O . LEU A 1 721 ? -6.501 -17.649 1.145 1.00 98.12 721 LEU A O 1
ATOM 5646 N N . PHE A 1 722 ? -6.977 -16.476 -0.706 1.00 97.94 722 PHE A N 1
ATOM 5647 C CA . PHE A 1 722 ? -8.415 -16.367 -0.493 1.00 97.94 722 PHE A CA 1
ATOM 5648 C C . PHE A 1 722 ? -9.162 -17.235 -1.496 1.00 97.94 722 PHE A C 1
ATOM 5650 O O . PHE A 1 722 ? -8.711 -17.383 -2.630 1.00 97.94 722 PHE A O 1
ATOM 5657 N N . ASP A 1 723 ? -10.303 -17.778 -1.075 1.00 96.19 723 ASP A N 1
ATOM 5658 C CA . ASP A 1 723 ? -11.268 -18.432 -1.956 1.00 96.19 723 ASP A CA 1
ATOM 5659 C C . ASP A 1 723 ? -12.586 -17.656 -1.912 1.00 96.19 723 ASP A C 1
ATOM 5661 O O . ASP A 1 723 ? -13.144 -17.443 -0.835 1.00 96.19 723 ASP A O 1
ATOM 5665 N N . ILE A 1 724 ? -13.072 -17.238 -3.080 1.00 95.44 724 ILE A N 1
ATOM 5666 C CA . ILE A 1 724 ? -14.253 -16.377 -3.246 1.00 95.44 724 ILE A CA 1
ATOM 5667 C C . ILE A 1 724 ? -15.531 -17.051 -2.741 1.00 95.44 724 ILE A C 1
ATOM 5669 O O . ILE A 1 724 ? -16.470 -16.376 -2.323 1.00 95.44 724 ILE A O 1
ATOM 5673 N N . SER A 1 725 ? -15.563 -18.386 -2.725 1.00 94.06 725 SER A N 1
ATOM 5674 C CA . SER A 1 725 ? -16.692 -19.146 -2.185 1.00 94.06 725 SER A CA 1
ATOM 5675 C C . SER A 1 725 ? -16.800 -19.074 -0.655 1.00 94.06 725 SER A C 1
ATOM 5677 O O . SER A 1 725 ? -17.843 -19.421 -0.097 1.00 94.06 725 SER A O 1
ATOM 5679 N N . VAL A 1 726 ? -15.751 -18.604 0.033 1.00 91.62 726 VAL A N 1
ATOM 5680 C CA . VAL A 1 726 ? -15.673 -18.515 1.496 1.00 91.62 726 VAL A CA 1
ATOM 5681 C C . VAL A 1 726 ? -15.706 -17.042 1.931 1.00 91.62 726 VAL A C 1
ATOM 5683 O O . VAL A 1 726 ? -14.979 -16.219 1.377 1.00 91.62 726 VAL A O 1
ATOM 5686 N N . PRO A 1 727 ? -16.519 -16.660 2.935 1.00 79.88 727 PRO A N 1
ATOM 5687 C CA . PRO A 1 727 ? -16.904 -15.258 3.109 1.00 79.88 727 PRO A CA 1
ATOM 5688 C C . PRO A 1 727 ? -15.918 -14.353 3.860 1.00 79.88 727 PRO A C 1
ATOM 5690 O O . PRO A 1 727 ? -16.110 -13.141 3.806 1.00 79.88 727 PRO A O 1
ATOM 5693 N N . GLN A 1 728 ? -14.919 -14.860 4.597 1.00 77.38 728 GLN A N 1
ATOM 5694 C CA . GLN A 1 728 ? -14.198 -13.973 5.535 1.00 77.38 728 GLN A CA 1
ATOM 5695 C C . GLN A 1 728 ? -12.705 -14.216 5.739 1.00 77.38 728 GLN A C 1
ATOM 5697 O O . GLN A 1 728 ? -11.973 -13.245 5.913 1.00 77.38 728 GLN A O 1
ATOM 5702 N N . PHE A 1 729 ? -12.227 -15.458 5.709 1.00 87.31 729 PHE A N 1
ATOM 5703 C CA . PHE A 1 729 ? -10.839 -15.758 6.064 1.00 87.31 729 PHE A CA 1
ATOM 5704 C C . PHE A 1 729 ? -10.058 -16.312 4.875 1.00 87.31 729 PHE A C 1
ATOM 5706 O O . PHE A 1 729 ? -10.647 -16.982 4.021 1.00 87.31 729 PHE A O 1
ATOM 5713 N N . PRO A 1 730 ? -8.738 -16.058 4.811 1.00 94.38 730 PRO A N 1
ATOM 5714 C CA . PRO A 1 730 ? -7.894 -16.728 3.838 1.00 94.38 730 PRO A CA 1
ATOM 5715 C C . PRO A 1 730 ? -7.940 -18.240 4.082 1.00 94.38 730 PRO A C 1
ATOM 5717 O O . PRO A 1 730 ? -7.868 -18.698 5.222 1.00 94.38 730 PRO A O 1
ATOM 5720 N N . VAL A 1 731 ? -8.035 -19.015 3.004 1.00 95.06 731 VAL A N 1
ATOM 5721 C CA . VAL A 1 731 ? -7.975 -20.482 3.053 1.00 95.06 731 VAL A CA 1
ATOM 5722 C C . VAL A 1 731 ? -6.563 -20.985 3.354 1.00 95.06 731 VAL A C 1
ATOM 5724 O O . VAL A 1 731 ? -6.402 -22.115 3.808 1.00 95.06 731 VAL A O 1
ATOM 5727 N N . GLN A 1 732 ? -5.542 -20.151 3.128 1.00 95.75 732 GLN A N 1
ATOM 5728 C CA . GLN A 1 732 ? -4.163 -20.438 3.510 1.00 95.75 732 GLN A CA 1
ATOM 5729 C C . GLN A 1 732 ? -3.376 -19.152 3.800 1.00 95.75 732 GLN A C 1
ATOM 5731 O O . GLN A 1 732 ? -3.601 -18.122 3.163 1.00 95.75 732 GLN A O 1
ATOM 5736 N N . SER A 1 733 ? -2.438 -19.206 4.748 1.00 96.12 733 SER A N 1
ATOM 5737 C CA . SER A 1 733 ? -1.557 -18.082 5.098 1.00 96.12 733 SER A CA 1
ATOM 5738 C C . SER A 1 733 ? -0.130 -18.574 5.314 1.00 96.12 733 SER A C 1
ATOM 5740 O O . SER A 1 733 ? 0.114 -19.420 6.171 1.00 96.12 733 SER A O 1
ATOM 5742 N N . TRP A 1 734 ? 0.819 -18.000 4.580 1.00 98.12 734 TRP A N 1
ATOM 5743 C CA . TRP A 1 734 ? 2.243 -18.298 4.687 1.00 98.12 734 TRP A CA 1
ATOM 5744 C C . TRP A 1 734 ? 2.986 -17.125 5.314 1.00 98.12 734 TRP A C 1
ATOM 5746 O O . TRP A 1 734 ? 2.922 -16.011 4.799 1.00 98.12 734 TRP A O 1
ATOM 5756 N N . GLN A 1 735 ? 3.716 -17.381 6.398 1.00 96.50 735 GLN A N 1
ATOM 5757 C CA . GLN A 1 735 ? 4.520 -16.381 7.100 1.00 96.50 735 GLN A CA 1
ATOM 5758 C C . GLN A 1 735 ? 5.987 -16.816 7.106 1.00 96.50 735 GLN A C 1
ATOM 5760 O O . GLN A 1 735 ? 6.461 -17.436 8.055 1.00 96.50 735 GLN A O 1
ATOM 5765 N N . GLU A 1 736 ? 6.710 -16.512 6.029 1.00 97.50 736 GLU A N 1
ATOM 5766 C CA . GLU A 1 736 ? 8.158 -16.765 5.974 1.00 97.50 736 GLU A CA 1
ATOM 5767 C C . GLU A 1 736 ? 8.987 -15.560 5.534 1.00 97.50 736 GLU A C 1
ATOM 5769 O O . GLU A 1 736 ? 10.175 -15.510 5.860 1.00 97.50 736 GLU A O 1
ATOM 5774 N N . HIS A 1 737 ? 8.413 -14.620 4.775 1.00 97.31 737 HIS A N 1
ATOM 5775 C CA . HIS A 1 737 ? 9.108 -13.369 4.493 1.00 97.31 737 HIS A CA 1
ATOM 5776 C C . HIS A 1 737 ? 9.189 -12.528 5.766 1.00 97.31 737 HIS A C 1
ATOM 5778 O O . HIS A 1 737 ? 8.299 -12.559 6.617 1.00 97.31 737 HIS A O 1
ATOM 5784 N N . LYS A 1 738 ? 10.295 -11.797 5.912 1.00 94.00 738 LYS A N 1
ATOM 5785 C CA . LYS A 1 738 ? 10.582 -10.999 7.120 1.00 94.00 738 LYS A CA 1
ATOM 5786 C C . LYS A 1 738 ? 10.160 -9.537 6.998 1.00 94.00 738 LYS A C 1
ATOM 5788 O O . LYS A 1 738 ? 10.304 -8.783 7.955 1.00 94.00 738 LYS A O 1
ATOM 5793 N N . ARG A 1 739 ? 9.733 -9.140 5.803 1.00 94.81 739 ARG A N 1
ATOM 5794 C CA . ARG A 1 739 ? 9.339 -7.787 5.422 1.00 94.81 739 ARG A CA 1
ATOM 5795 C C . ARG A 1 739 ? 8.270 -7.845 4.334 1.00 94.81 739 ARG A C 1
ATOM 5797 O O . ARG A 1 739 ? 8.004 -8.918 3.789 1.00 94.81 739 ARG A O 1
ATOM 5804 N N . GLU A 1 740 ? 7.731 -6.688 3.991 1.00 95.38 740 GLU A N 1
ATOM 5805 C CA . GLU A 1 740 ? 6.681 -6.436 3.010 1.00 95.38 740 GLU A CA 1
ATOM 5806 C C . GLU A 1 740 ? 6.830 -7.287 1.741 1.00 95.38 740 GLU A C 1
ATOM 5808 O O . GLU A 1 740 ? 7.900 -7.333 1.122 1.00 95.38 740 GLU A O 1
ATOM 5813 N N . VAL A 1 741 ? 5.743 -7.947 1.329 1.00 98.31 741 VAL A N 1
ATOM 5814 C CA . VAL A 1 741 ? 5.681 -8.705 0.074 1.00 98.31 741 VAL A CA 1
ATOM 5815 C C . VAL A 1 741 ? 5.158 -7.796 -1.034 1.00 98.31 741 VAL A C 1
ATOM 5817 O O . VAL A 1 741 ? 3.959 -7.549 -1.131 1.00 98.31 741 VAL A O 1
ATOM 5820 N N . PHE A 1 742 ? 6.052 -7.308 -1.895 1.00 95.75 742 PHE A N 1
ATOM 5821 C CA . PHE A 1 742 ? 5.710 -6.337 -2.941 1.00 95.75 742 PHE A CA 1
ATOM 5822 C C . PHE A 1 742 ? 5.136 -6.939 -4.214 1.00 95.75 742 PHE A C 1
ATOM 5824 O O . PHE A 1 742 ? 4.508 -6.213 -4.988 1.00 95.75 742 PHE A O 1
ATOM 5831 N N . SER A 1 743 ? 5.388 -8.223 -4.469 1.00 98.12 743 SER A N 1
ATOM 5832 C CA . SER A 1 743 ? 4.865 -8.879 -5.658 1.00 98.12 743 SER A CA 1
ATOM 5833 C C . SER A 1 743 ? 4.524 -10.332 -5.409 1.00 98.12 743 SER A C 1
ATOM 5835 O O . SER A 1 743 ? 5.244 -11.032 -4.699 1.00 98.12 743 SER A O 1
ATOM 5837 N N . VAL A 1 744 ? 3.425 -10.767 -6.021 1.00 98.56 744 VAL A N 1
ATOM 5838 C CA . VAL A 1 744 ? 2.992 -12.161 -6.082 1.00 98.56 744 VAL A CA 1
ATOM 5839 C C . VAL A 1 744 ? 2.634 -12.461 -7.531 1.00 98.56 744 VAL A C 1
ATOM 5841 O O . VAL A 1 744 ? 1.915 -11.688 -8.159 1.00 98.56 744 VAL A O 1
ATOM 5844 N N . PHE A 1 745 ? 3.139 -13.567 -8.075 1.00 98.38 745 PHE A N 1
ATOM 5845 C CA . PHE A 1 745 ? 2.926 -13.930 -9.474 1.00 98.38 745 PHE A CA 1
ATOM 5846 C C . PHE A 1 745 ? 2.754 -15.440 -9.636 1.00 98.38 745 PHE A C 1
ATOM 5848 O O . PHE A 1 745 ? 3.588 -16.225 -9.179 1.00 98.38 745 PHE A O 1
ATOM 5855 N N . TRP A 1 746 ? 1.680 -15.855 -10.306 1.00 98.06 746 TRP A N 1
ATOM 5856 C CA . TRP A 1 746 ? 1.371 -17.266 -10.523 1.00 98.06 746 TRP A CA 1
ATOM 5857 C C . TRP A 1 746 ? 2.129 -17.838 -11.724 1.00 98.06 746 TRP A C 1
ATOM 5859 O O . TRP A 1 746 ? 2.361 -17.150 -12.716 1.00 98.06 746 TRP A O 1
ATOM 5869 N N . ASN A 1 747 ? 2.532 -19.106 -11.660 1.00 97.94 747 ASN A N 1
ATOM 5870 C CA . ASN A 1 747 ? 3.180 -19.762 -12.790 1.00 97.94 747 ASN A CA 1
ATOM 5871 C C . ASN A 1 747 ? 2.151 -20.038 -13.894 1.00 97.94 747 ASN A C 1
ATOM 5873 O O . ASN A 1 747 ? 1.292 -20.901 -13.738 1.00 97.94 747 ASN A O 1
ATOM 5877 N N . LEU A 1 748 ? 2.259 -19.335 -15.022 1.00 95.00 748 LEU A N 1
ATOM 5878 C CA . LEU A 1 748 ? 1.300 -19.437 -16.129 1.00 95.00 748 LEU A CA 1
ATOM 5879 C C . LEU A 1 748 ? 1.408 -20.763 -16.905 1.00 95.00 748 LEU A C 1
ATOM 5881 O O . LEU A 1 748 ? 0.455 -21.172 -17.568 1.00 95.00 748 LEU A O 1
ATOM 5885 N N . VAL A 1 749 ? 2.560 -21.440 -16.823 1.00 96.69 749 VAL A N 1
ATOM 5886 C CA . VAL A 1 749 ? 2.830 -22.679 -17.568 1.00 96.69 749 VAL A CA 1
ATOM 5887 C C . VAL A 1 749 ? 2.535 -23.910 -16.716 1.00 96.69 749 VAL A C 1
ATOM 5889 O O . VAL A 1 749 ? 1.759 -24.766 -17.132 1.00 96.69 749 VAL A O 1
ATOM 5892 N N . ALA A 1 750 ? 3.134 -24.005 -15.523 1.00 96.06 750 ALA A N 1
ATOM 5893 C CA . ALA A 1 750 ? 2.929 -25.153 -14.634 1.00 96.06 750 ALA A CA 1
ATOM 5894 C C . ALA A 1 750 ? 1.614 -25.070 -13.844 1.00 96.06 750 ALA A C 1
ATOM 5896 O O . ALA A 1 750 ? 1.032 -26.103 -13.523 1.00 96.06 750 ALA A O 1
ATOM 5897 N N . LYS A 1 751 ? 1.131 -23.852 -13.554 1.00 96.06 751 LYS A N 1
ATOM 5898 C CA . LYS A 1 751 ? -0.132 -23.537 -12.853 1.00 96.06 751 LYS A CA 1
ATOM 5899 C C . LYS A 1 751 ? -0.256 -24.026 -11.408 1.00 96.06 751 LYS A C 1
ATOM 5901 O O . LYS A 1 751 ? -1.118 -23.547 -10.682 1.00 96.06 751 LYS A O 1
ATOM 5906 N N . ASP A 1 752 ? 0.607 -24.918 -10.950 1.00 95.50 752 ASP A N 1
ATOM 5907 C CA . ASP A 1 752 ? 0.595 -25.516 -9.610 1.00 95.50 752 ASP A CA 1
ATOM 5908 C C . ASP A 1 752 ? 1.441 -24.758 -8.571 1.00 95.50 752 ASP A C 1
ATOM 5910 O O . ASP A 1 752 ? 1.468 -25.123 -7.390 1.00 95.50 752 ASP A O 1
ATOM 5914 N N . THR A 1 753 ? 2.141 -23.712 -9.008 1.00 97.44 753 THR A N 1
ATOM 5915 C CA . THR A 1 753 ? 3.099 -22.945 -8.213 1.00 97.44 753 THR A CA 1
ATOM 5916 C C . THR A 1 753 ? 2.946 -21.447 -8.443 1.00 97.44 753 THR A C 1
ATOM 5918 O O . THR A 1 753 ? 2.498 -20.998 -9.497 1.00 97.44 753 THR A O 1
ATOM 5921 N N . PHE A 1 754 ? 3.346 -20.657 -7.452 1.00 98.44 754 PHE A N 1
ATOM 5922 C CA . PHE A 1 754 ? 3.432 -19.202 -7.555 1.00 98.44 754 PHE A CA 1
ATOM 5923 C C . PHE A 1 754 ? 4.669 -18.694 -6.812 1.00 98.44 754 PHE A C 1
ATOM 5925 O O . PHE A 1 754 ? 5.259 -19.409 -6.001 1.00 98.44 754 PHE A O 1
ATOM 5932 N N . ALA A 1 755 ? 5.089 -17.472 -7.116 1.00 98.50 755 ALA A N 1
ATOM 5933 C CA . ALA A 1 755 ? 6.245 -16.834 -6.507 1.00 98.50 755 ALA A CA 1
ATOM 5934 C C . ALA A 1 755 ? 5.842 -15.550 -5.789 1.00 98.50 755 ALA A C 1
ATOM 5936 O O . ALA A 1 755 ? 4.897 -14.876 -6.198 1.00 98.50 755 ALA A O 1
ATOM 5937 N N . SER A 1 756 ? 6.584 -15.202 -4.744 1.00 98.75 756 SER A N 1
ATOM 5938 C CA . SER A 1 756 ? 6.498 -13.910 -4.069 1.00 98.75 756 SER A CA 1
ATOM 5939 C C . SER A 1 756 ? 7.873 -13.276 -3.928 1.00 98.75 756 SER A C 1
ATOM 5941 O O . SER A 1 756 ? 8.855 -13.990 -3.732 1.00 98.75 756 SER A O 1
ATOM 5943 N N . SER A 1 757 ? 7.952 -11.948 -3.997 1.00 98.50 757 SER A N 1
ATOM 5944 C CA . SER A 1 757 ? 9.175 -11.194 -3.707 1.00 98.50 757 SER A CA 1
ATOM 5945 C C . SER A 1 757 ? 8.962 -10.183 -2.593 1.00 98.50 757 SER A C 1
ATOM 5947 O O . SER A 1 757 ? 7.899 -9.565 -2.500 1.00 98.50 757 SER A O 1
ATOM 5949 N N . SER A 1 758 ? 9.989 -9.999 -1.765 1.00 98.12 758 SER A N 1
ATOM 5950 C CA . SER A 1 758 ? 9.902 -9.178 -0.561 1.00 98.12 758 SER A CA 1
ATOM 5951 C C . SER A 1 758 ? 11.030 -8.153 -0.453 1.00 98.12 758 SER A C 1
ATOM 5953 O O . SER A 1 758 ? 12.113 -8.269 -1.045 1.00 98.12 758 SER A O 1
ATOM 5955 N N . TRP A 1 759 ? 10.772 -7.136 0.365 1.00 93.88 759 TRP A N 1
ATOM 5956 C CA . TRP A 1 759 ? 11.779 -6.196 0.839 1.00 93.88 759 TRP A CA 1
ATOM 5957 C C . TRP A 1 759 ? 12.885 -6.878 1.673 1.00 93.88 759 TRP A C 1
ATOM 5959 O O . TRP A 1 759 ? 13.971 -6.328 1.841 1.00 93.88 759 TRP A O 1
ATOM 5969 N N . ASP A 1 760 ? 12.678 -8.107 2.150 1.00 94.75 760 ASP A N 1
ATOM 5970 C CA . ASP A 1 760 ? 13.715 -8.877 2.851 1.00 94.75 760 ASP A CA 1
ATOM 5971 C C . ASP A 1 760 ? 14.874 -9.345 1.948 1.00 94.75 760 ASP A C 1
ATOM 5973 O O . ASP A 1 760 ? 15.848 -9.921 2.434 1.00 94.75 760 ASP A O 1
ATOM 5977 N N . GLY A 1 761 ? 14.792 -9.080 0.641 1.00 95.31 761 GLY A N 1
ATOM 5978 C CA . GLY A 1 761 ? 15.821 -9.438 -0.328 1.00 95.31 761 GLY A CA 1
ATOM 5979 C C . GLY A 1 761 ? 15.785 -10.901 -0.754 1.00 95.31 761 GLY A C 1
ATOM 5980 O O . GLY A 1 761 ? 16.815 -11.464 -1.143 1.00 95.31 761 GLY A O 1
ATOM 5981 N N . THR A 1 762 ? 14.609 -11.522 -0.673 1.00 97.38 762 THR A N 1
ATOM 5982 C CA . THR A 1 762 ? 14.375 -12.890 -1.126 1.00 97.38 762 THR A CA 1
ATOM 5983 C C . THR A 1 762 ? 13.141 -13.000 -2.014 1.00 97.38 762 THR A C 1
ATOM 5985 O O . THR A 1 762 ? 12.214 -12.185 -1.979 1.00 97.38 762 THR A O 1
ATOM 5988 N N . ILE A 1 763 ? 13.140 -14.057 -2.818 1.00 98.38 763 ILE A N 1
ATOM 5989 C CA . ILE A 1 763 ? 11.988 -14.556 -3.556 1.00 98.38 763 ILE A CA 1
ATOM 5990 C C . ILE A 1 763 ? 11.664 -15.931 -2.989 1.00 98.38 763 ILE A C 1
ATOM 5992 O O . ILE A 1 763 ? 12.569 -16.734 -2.753 1.00 98.38 763 ILE A O 1
ATOM 5996 N N . LYS A 1 764 ? 10.388 -16.229 -2.787 1.00 98.38 764 LYS A N 1
ATOM 5997 C CA . LYS A 1 764 ? 9.935 -17.552 -2.355 1.00 98.38 764 LYS A CA 1
ATOM 5998 C C . LYS A 1 764 ? 9.006 -18.152 -3.391 1.00 98.38 764 LYS A C 1
ATOM 6000 O O . LYS A 1 764 ? 8.192 -17.448 -3.979 1.00 98.38 764 LYS A O 1
ATOM 6005 N N . ILE A 1 765 ? 9.154 -19.453 -3.615 1.00 98.19 765 ILE A N 1
ATOM 6006 C CA . ILE A 1 765 ? 8.297 -20.244 -4.500 1.00 98.19 765 ILE A CA 1
ATOM 6007 C C . ILE A 1 765 ? 7.408 -21.116 -3.634 1.00 98.19 765 ILE A C 1
ATOM 6009 O O . ILE A 1 765 ? 7.878 -21.766 -2.702 1.00 98.19 765 ILE A O 1
ATOM 6013 N N . TRP A 1 766 ? 6.130 -21.161 -3.968 1.00 98.31 766 TRP A N 1
ATOM 6014 C CA . TRP A 1 766 ? 5.091 -21.771 -3.160 1.00 98.31 766 TRP A CA 1
ATOM 6015 C C . TRP A 1 766 ? 4.290 -22.764 -3.986 1.00 98.31 766 TRP A C 1
ATOM 6017 O O . TRP A 1 766 ? 4.127 -22.600 -5.194 1.00 98.31 766 TRP A O 1
ATOM 6027 N N . SER A 1 767 ? 3.738 -23.766 -3.307 1.00 96.75 767 SER A N 1
ATOM 6028 C CA . SER A 1 767 ? 2.604 -24.538 -3.808 1.00 96.75 767 SER A CA 1
ATOM 6029 C C . SER A 1 767 ? 1.417 -24.260 -2.889 1.00 96.75 767 SER A C 1
ATOM 6031 O O . SER A 1 767 ? 1.596 -24.348 -1.671 1.00 96.75 767 SER A O 1
ATOM 6033 N N . PRO A 1 768 ? 0.211 -23.980 -3.419 1.00 95.81 768 PRO A N 1
ATOM 6034 C CA . PRO A 1 768 ? -0.958 -23.676 -2.592 1.00 95.81 768 PRO A CA 1
ATOM 6035 C C . PRO A 1 768 ? -1.325 -24.830 -1.641 1.00 95.81 768 PRO A C 1
ATOM 6037 O O . PRO A 1 768 ? -1.906 -24.607 -0.585 1.00 95.81 768 PRO A O 1
ATOM 6040 N N . HIS A 1 769 ? -0.923 -26.061 -1.976 1.00 93.31 769 HIS A N 1
ATOM 6041 C CA . HIS A 1 769 ? -1.199 -27.275 -1.205 1.00 93.31 769 HIS A CA 1
ATOM 6042 C C . HIS A 1 769 ? -0.214 -27.531 -0.055 1.00 93.31 769 HIS A C 1
ATOM 6044 O O . HIS A 1 769 ? -0.371 -28.510 0.675 1.00 93.31 769 HIS A O 1
ATOM 6050 N N . ARG A 1 770 ? 0.839 -26.715 0.095 1.00 94.69 770 ARG A N 1
ATOM 6051 C CA . ARG A 1 770 ? 1.869 -26.909 1.126 1.00 94.69 770 ARG A CA 1
ATOM 6052 C C . ARG A 1 770 ? 1.892 -25.739 2.107 1.00 94.69 770 ARG A C 1
ATOM 6054 O O . ARG A 1 770 ? 1.732 -24.603 1.680 1.00 94.69 770 ARG A O 1
ATOM 6061 N N . PRO A 1 771 ? 2.144 -25.985 3.403 1.00 93.75 771 PRO A N 1
ATOM 6062 C CA . PRO A 1 771 ? 2.212 -24.922 4.409 1.00 93.75 771 PRO A CA 1
ATOM 6063 C C . PRO A 1 771 ? 3.539 -24.144 4.400 1.00 93.75 771 PRO A C 1
ATOM 6065 O O . PRO A 1 771 ? 3.647 -23.133 5.080 1.00 93.75 771 PRO A O 1
ATOM 6068 N N . GLN A 1 772 ? 4.552 -24.612 3.665 1.00 95.50 772 GLN A N 1
ATOM 6069 C CA . GLN A 1 772 ? 5.886 -24.006 3.596 1.00 95.50 772 GLN A CA 1
ATOM 6070 C C . GLN A 1 772 ? 6.296 -23.755 2.145 1.00 95.50 772 GLN A C 1
ATOM 6072 O O . GLN A 1 772 ? 5.808 -24.433 1.230 1.00 95.50 772 GLN A O 1
ATOM 6077 N N . SER A 1 773 ? 7.210 -22.804 1.944 1.00 97.25 773 SER A N 1
ATOM 6078 C CA . SER A 1 773 ? 7.798 -22.532 0.634 1.00 97.25 773 SER A CA 1
ATOM 6079 C C . SER A 1 773 ? 8.570 -23.748 0.119 1.00 97.25 773 SER A C 1
ATOM 6081 O O . SER A 1 773 ? 9.212 -24.491 0.860 1.00 97.25 773 SER A O 1
ATOM 6083 N N . LEU A 1 774 ? 8.489 -23.973 -1.190 1.00 95.81 774 LEU A N 1
ATOM 6084 C CA . LEU A 1 774 ? 9.244 -25.009 -1.888 1.00 95.81 774 LEU A CA 1
ATOM 6085 C C . LEU A 1 774 ? 10.725 -24.646 -1.979 1.00 95.81 774 LEU A C 1
ATOM 6087 O O . LEU A 1 774 ? 11.594 -25.513 -1.917 1.00 95.81 774 LEU A O 1
ATOM 6091 N N . THR A 1 775 ? 11.018 -23.368 -2.213 1.00 94.75 775 THR A N 1
ATOM 6092 C CA . THR A 1 775 ? 12.373 -22.874 -2.467 1.00 94.75 775 THR A CA 1
ATOM 6093 C C . THR A 1 775 ? 12.447 -21.389 -2.131 1.00 94.75 775 THR A C 1
ATOM 6095 O O . THR A 1 775 ? 11.497 -20.646 -2.374 1.00 94.75 775 THR A O 1
ATOM 6098 N N . THR A 1 776 ? 13.586 -20.951 -1.592 1.00 96.06 776 THR A N 1
ATOM 6099 C CA . THR A 1 776 ? 13.908 -19.535 -1.370 1.00 96.06 776 THR A CA 1
ATOM 6100 C C . THR A 1 776 ? 15.104 -19.154 -2.242 1.00 96.06 776 THR A C 1
ATOM 6102 O O . THR A 1 776 ? 16.137 -19.817 -2.187 1.00 96.06 776 THR A O 1
ATOM 6105 N N . LEU A 1 777 ? 14.969 -18.092 -3.034 1.00 96.06 777 LEU A N 1
ATOM 6106 C CA . LEU A 1 777 ? 16.005 -17.551 -3.911 1.00 96.06 777 LEU A CA 1
ATOM 6107 C C . LEU A 1 777 ? 16.468 -16.192 -3.358 1.00 96.06 777 LEU A C 1
ATOM 6109 O O . LEU A 1 777 ? 15.661 -15.262 -3.286 1.00 96.06 777 LEU A O 1
ATOM 6113 N N . PRO A 1 778 ? 17.732 -16.043 -2.937 1.00 93.38 778 PRO A N 1
ATOM 6114 C CA . PRO A 1 778 ? 18.235 -14.777 -2.425 1.00 93.38 778 PRO A CA 1
ATOM 6115 C C . PRO A 1 778 ? 18.612 -13.830 -3.572 1.00 93.38 778 PRO A C 1
ATOM 6117 O O . PRO A 1 778 ? 19.351 -14.196 -4.486 1.00 93.38 778 PRO A O 1
ATOM 6120 N N . THR A 1 779 ? 18.140 -12.588 -3.504 1.00 90.50 779 THR A N 1
ATOM 6121 C CA . THR A 1 779 ? 18.581 -11.488 -4.382 1.00 90.50 779 THR A CA 1
ATOM 6122 C C . THR A 1 779 ? 19.539 -10.538 -3.663 1.00 90.50 779 THR A C 1
ATOM 6124 O O . THR A 1 779 ? 20.286 -9.827 -4.330 1.00 90.50 779 THR A O 1
ATOM 6127 N N . HIS A 1 780 ? 19.542 -10.553 -2.321 1.00 89.12 780 HIS A N 1
ATOM 6128 C CA . HIS A 1 780 ? 20.346 -9.695 -1.437 1.00 89.12 780 HIS A CA 1
ATOM 6129 C C . HIS A 1 780 ? 20.059 -8.192 -1.571 1.00 89.12 780 HIS A C 1
ATOM 6131 O O . HIS A 1 780 ? 20.855 -7.357 -1.151 1.00 89.12 780 HIS A O 1
ATOM 6137 N N . SER A 1 781 ? 18.920 -7.829 -2.157 1.00 91.94 781 SER A N 1
ATOM 6138 C CA . SER A 1 781 ? 18.467 -6.445 -2.310 1.00 91.94 781 SER A CA 1
ATOM 6139 C C . SER A 1 781 ? 16.949 -6.402 -2.369 1.00 91.94 781 SER A C 1
ATOM 6141 O O . SER A 1 781 ? 16.312 -7.362 -2.800 1.00 91.94 781 SER A O 1
ATOM 6143 N N . CYS A 1 782 ? 16.357 -5.290 -1.943 1.00 94.00 782 CYS A N 1
ATOM 6144 C CA . CYS A 1 782 ? 14.907 -5.101 -1.883 1.00 94.00 782 CYS A CA 1
ATOM 6145 C C . CYS A 1 782 ? 14.283 -5.469 -3.236 1.00 94.00 782 CYS A C 1
ATOM 6147 O O . CYS A 1 782 ? 14.645 -4.872 -4.247 1.00 94.00 782 CYS A O 1
ATOM 6149 N N . THR A 1 783 ? 13.424 -6.493 -3.291 1.00 96.75 783 THR A N 1
ATOM 6150 C CA . THR A 1 783 ? 12.957 -7.060 -4.568 1.00 96.75 783 THR A CA 1
ATOM 6151 C C . THR A 1 783 ? 11.505 -6.691 -4.822 1.00 96.75 783 THR A C 1
ATOM 6153 O O . THR A 1 783 ? 10.585 -7.267 -4.241 1.00 96.75 783 THR A O 1
ATOM 6156 N N . TYR A 1 784 ? 11.310 -5.714 -5.705 1.00 95.75 784 TYR A N 1
ATOM 6157 C CA . TYR A 1 784 ? 10.011 -5.084 -5.943 1.00 95.75 784 TYR A CA 1
ATOM 6158 C C . TYR A 1 784 ? 9.077 -5.899 -6.826 1.00 95.75 784 TYR A C 1
ATOM 6160 O O . TYR A 1 784 ? 7.860 -5.747 -6.738 1.00 95.75 784 TYR A O 1
ATOM 6168 N N . SER A 1 785 ? 9.628 -6.722 -7.714 1.00 98.00 785 SER A N 1
ATOM 6169 C CA . SER A 1 785 ? 8.832 -7.473 -8.673 1.00 98.00 785 SER A CA 1
ATOM 6170 C C . SER A 1 785 ? 9.514 -8.785 -9.015 1.00 98.00 785 SER A C 1
ATOM 6172 O O . SER A 1 785 ? 10.718 -8.821 -9.274 1.00 98.00 785 SER A O 1
ATOM 6174 N N . THR A 1 786 ? 8.716 -9.850 -9.060 1.00 98.50 786 THR A N 1
ATOM 6175 C CA . THR A 1 786 ? 9.099 -11.170 -9.560 1.00 98.50 786 THR A CA 1
ATOM 6176 C C . THR A 1 786 ? 8.048 -11.680 -10.542 1.00 98.50 786 THR A C 1
ATOM 6178 O O . THR A 1 786 ? 6.869 -11.363 -10.396 1.00 98.50 786 THR A O 1
ATOM 6181 N N . ALA A 1 787 ? 8.465 -12.434 -11.557 1.00 98.12 787 ALA A N 1
ATOM 6182 C CA . ALA A 1 787 ? 7.554 -13.039 -12.522 1.00 98.12 787 ALA A CA 1
ATOM 6183 C C . ALA A 1 787 ? 8.111 -14.362 -13.058 1.00 98.12 787 ALA A C 1
ATOM 6185 O O . ALA A 1 787 ? 9.295 -14.464 -13.390 1.00 98.12 787 ALA A O 1
ATOM 6186 N N . PHE A 1 788 ? 7.244 -15.365 -13.195 1.00 98.19 788 PHE A N 1
ATOM 6187 C CA . PHE A 1 788 ? 7.558 -16.554 -13.985 1.00 98.19 788 PHE A CA 1
ATOM 6188 C C . PHE A 1 788 ? 7.575 -16.203 -15.471 1.00 98.19 788 PHE A C 1
ATOM 6190 O O . PHE A 1 788 ? 6.778 -15.387 -15.939 1.00 98.19 788 PHE A O 1
ATOM 6197 N N . SER A 1 789 ? 8.456 -16.854 -16.228 1.00 97.62 789 SER A N 1
ATOM 6198 C CA . SER A 1 789 ? 8.410 -16.765 -17.681 1.00 97.62 789 SER A CA 1
ATOM 6199 C C . SER A 1 789 ? 7.103 -17.389 -18.191 1.00 97.62 789 SER A C 1
ATOM 6201 O O . SER A 1 789 ? 6.818 -18.544 -17.870 1.00 97.62 789 SER A O 1
ATOM 6203 N N . PRO A 1 790 ? 6.328 -16.694 -19.043 1.00 96.50 790 PRO A N 1
ATOM 6204 C CA . PRO A 1 790 ? 5.138 -17.275 -19.665 1.00 96.50 790 PRO A CA 1
ATOM 6205 C C . PRO A 1 790 ? 5.475 -18.385 -20.675 1.00 96.50 790 PRO A C 1
ATOM 6207 O O . PRO A 1 790 ? 4.574 -19.052 -21.170 1.00 96.50 790 PRO A O 1
ATOM 6210 N N . HIS A 1 791 ? 6.760 -18.590 -20.988 1.00 97.00 791 HIS A N 1
ATOM 6211 C CA . HIS A 1 791 ? 7.231 -19.548 -21.995 1.00 97.00 791 HIS A CA 1
ATOM 6212 C C . HIS A 1 791 ? 7.909 -20.778 -21.390 1.00 97.00 791 HIS A C 1
ATOM 6214 O O . HIS A 1 791 ? 8.087 -21.783 -22.074 1.00 97.00 791 HIS A O 1
ATOM 6220 N N . SER A 1 792 ? 8.330 -20.703 -20.125 1.00 96.62 792 SER A N 1
ATOM 6221 C CA . SER A 1 792 ? 9.058 -21.778 -19.455 1.00 96.62 792 SER A CA 1
ATOM 6222 C C . SER A 1 792 ? 8.660 -21.862 -17.982 1.00 96.62 792 SER A C 1
ATOM 6224 O O . SER A 1 792 ? 8.822 -20.878 -17.261 1.00 96.62 792 SER A O 1
ATOM 6226 N N . PRO A 1 793 ? 8.229 -23.039 -17.492 1.00 96.50 793 PRO A N 1
ATOM 6227 C CA . PRO A 1 793 ? 7.755 -23.192 -16.117 1.00 96.50 793 PRO A CA 1
ATOM 6228 C C . PRO A 1 793 ? 8.873 -23.064 -15.075 1.00 96.50 793 PRO A C 1
ATOM 6230 O O . PRO A 1 793 ? 8.586 -22.894 -13.895 1.00 96.50 793 PRO A O 1
ATOM 6233 N N . SER A 1 794 ? 10.137 -23.182 -15.493 1.00 95.81 794 SER A N 1
ATOM 6234 C CA . SER A 1 794 ? 11.301 -23.227 -14.600 1.00 95.81 794 SER A CA 1
ATOM 6235 C C . SER A 1 794 ? 12.144 -21.954 -14.624 1.00 95.81 794 SER A C 1
ATOM 6237 O O . SER A 1 794 ? 13.152 -21.900 -13.926 1.00 95.81 794 SER A O 1
ATOM 6239 N N . ILE A 1 795 ? 11.776 -20.956 -15.433 1.00 97.06 795 ILE A N 1
ATOM 6240 C CA . ILE A 1 795 ? 12.497 -19.683 -15.504 1.00 97.06 795 ILE A CA 1
ATOM 6241 C C . ILE A 1 795 ? 11.707 -18.626 -14.745 1.00 97.06 795 ILE A C 1
ATOM 6243 O O . ILE A 1 795 ? 10.515 -18.433 -14.987 1.00 97.06 795 ILE A O 1
ATOM 6247 N N . LEU A 1 796 ? 12.396 -17.919 -13.859 1.00 97.25 796 LEU A N 1
ATOM 6248 C CA . LEU A 1 796 ? 11.839 -16.843 -13.054 1.00 97.25 796 LEU A CA 1
ATOM 6249 C C . LEU A 1 796 ? 12.744 -15.619 -13.152 1.00 97.25 796 LEU A C 1
ATOM 6251 O O . LEU A 1 796 ? 13.965 -15.740 -13.197 1.00 97.25 796 LEU A O 1
ATOM 6255 N N . SER A 1 797 ? 12.153 -14.435 -13.187 1.00 98.00 797 SER A N 1
ATOM 6256 C CA . SER A 1 797 ? 12.882 -13.172 -13.186 1.00 98.00 797 SER A CA 1
ATOM 6257 C C . SER A 1 797 ? 12.516 -12.313 -11.987 1.00 98.00 797 SER A C 1
ATOM 6259 O O . SER A 1 797 ? 11.453 -12.478 -11.378 1.00 98.00 797 SER A O 1
ATOM 6261 N N . ALA A 1 798 ? 13.412 -11.395 -11.643 1.00 98.12 798 ALA A N 1
ATOM 6262 C CA . ALA A 1 798 ? 13.166 -10.409 -10.609 1.00 98.12 798 ALA A CA 1
ATOM 6263 C C . ALA A 1 798 ? 13.948 -9.120 -10.828 1.00 98.12 798 ALA A C 1
ATOM 6265 O O . ALA A 1 798 ? 15.043 -9.140 -11.388 1.00 98.12 798 ALA A O 1
ATOM 6266 N N . VAL A 1 799 ? 13.398 -8.015 -10.332 1.00 97.44 799 VAL A N 1
ATOM 6267 C CA . VAL A 1 799 ? 14.077 -6.717 -10.285 1.00 97.44 799 VAL A CA 1
ATOM 6268 C C . VAL A 1 799 ? 14.171 -6.201 -8.858 1.00 97.44 799 VAL A C 1
ATOM 6270 O O . VAL A 1 799 ? 13.249 -6.380 -8.054 1.00 97.44 799 VAL A O 1
ATOM 6273 N N . SER A 1 800 ? 15.304 -5.575 -8.552 1.00 94.31 800 SER A N 1
ATOM 6274 C CA . SER A 1 800 ? 15.658 -5.166 -7.195 1.00 94.31 800 SER A CA 1
ATOM 6275 C C . SER A 1 800 ? 16.148 -3.711 -7.128 1.00 94.31 800 SER A C 1
ATOM 6277 O O . SER A 1 800 ? 16.451 -3.081 -8.147 1.00 94.31 800 SER A O 1
ATOM 6279 N N . SER A 1 801 ? 16.238 -3.169 -5.910 1.00 92.00 801 SER A N 1
ATOM 6280 C CA . SER A 1 801 ? 16.710 -1.802 -5.636 1.00 92.00 801 SER A CA 1
ATOM 6281 C C . SER A 1 801 ? 18.145 -1.536 -6.108 1.00 92.00 801 SER A C 1
ATOM 6283 O O . SER A 1 801 ? 18.492 -0.412 -6.457 1.00 92.00 801 SER A O 1
ATOM 6285 N N . ASP A 1 802 ? 18.967 -2.574 -6.237 1.00 90.62 802 ASP A N 1
ATOM 6286 C CA . ASP A 1 802 ? 20.340 -2.493 -6.743 1.00 90.62 802 ASP A CA 1
ATOM 6287 C C . ASP A 1 802 ? 20.453 -2.344 -8.271 1.00 90.62 802 ASP A C 1
ATOM 6289 O O . ASP A 1 802 ? 21.532 -2.524 -8.832 1.00 90.62 802 ASP A O 1
ATOM 6293 N N . SER A 1 803 ? 19.359 -2.003 -8.959 1.00 91.12 803 SER A N 1
ATOM 6294 C CA . SER A 1 803 ? 19.322 -1.759 -10.409 1.00 91.12 803 SER A CA 1
ATOM 6295 C C . SER A 1 803 ? 19.597 -2.984 -11.295 1.00 91.12 803 SER A C 1
ATOM 6297 O O . SER A 1 803 ? 20.034 -2.832 -12.441 1.00 91.12 803 SER A O 1
ATOM 6299 N N . HIS A 1 804 ? 19.352 -4.199 -10.803 1.00 93.12 804 HIS A N 1
ATOM 6300 C CA . HIS A 1 804 ? 19.554 -5.419 -11.587 1.00 93.12 804 HIS A CA 1
ATOM 6301 C C . HIS A 1 804 ? 18.244 -6.140 -11.910 1.00 93.12 804 HIS A C 1
ATOM 6303 O O . HIS A 1 804 ? 17.350 -6.257 -11.073 1.00 93.12 804 HIS A O 1
ATOM 6309 N N . LEU A 1 805 ? 18.182 -6.681 -13.128 1.00 95.88 805 LEU A N 1
ATOM 6310 C CA . LEU A 1 805 ? 17.261 -7.731 -13.545 1.00 95.88 805 LEU A CA 1
ATOM 6311 C C . LEU A 1 805 ? 17.972 -9.081 -13.400 1.00 95.88 805 LEU A C 1
ATOM 6313 O O . LEU A 1 805 ? 18.948 -9.356 -14.094 1.00 95.88 805 LEU A O 1
ATOM 6317 N N . ARG A 1 806 ? 17.480 -9.934 -12.509 1.00 96.56 806 ARG A N 1
ATOM 6318 C CA . ARG A 1 806 ? 18.009 -11.278 -12.260 1.00 96.56 806 ARG A CA 1
ATOM 6319 C C . ARG A 1 806 ? 17.141 -12.322 -12.940 1.00 96.56 806 ARG A C 1
ATOM 6321 O O . ARG A 1 806 ? 15.918 -12.233 -12.869 1.00 96.56 806 ARG A O 1
ATOM 6328 N N . ILE A 1 807 ? 17.774 -13.315 -13.558 1.00 97.00 807 ILE A N 1
ATOM 6329 C CA . ILE A 1 807 ? 17.125 -14.479 -14.164 1.00 97.00 807 ILE A CA 1
ATOM 6330 C C . ILE A 1 807 ? 17.580 -15.729 -13.416 1.00 97.00 807 ILE A C 1
ATOM 6332 O O . ILE A 1 807 ? 18.779 -15.990 -13.298 1.00 97.00 807 ILE A O 1
ATOM 6336 N N . PHE A 1 808 ? 16.613 -16.503 -12.945 1.00 96.88 808 PHE A N 1
ATOM 6337 C CA . PHE A 1 808 ? 16.792 -17.756 -12.231 1.00 96.88 808 PHE A CA 1
ATOM 6338 C C . PHE A 1 808 ? 16.287 -18.924 -13.080 1.00 96.88 808 PHE A C 1
ATOM 6340 O O . PHE A 1 808 ? 15.231 -18.827 -13.707 1.00 96.88 808 PHE A O 1
ATOM 6347 N N . ASP A 1 809 ? 17.023 -20.034 -13.070 1.00 95.62 809 ASP A N 1
ATOM 6348 C CA . ASP A 1 809 ? 16.618 -21.299 -13.685 1.00 95.62 809 ASP A CA 1
ATOM 6349 C C . ASP A 1 809 ? 16.555 -22.400 -12.624 1.00 95.62 809 ASP A C 1
ATOM 6351 O O . ASP A 1 809 ? 17.577 -22.906 -12.152 1.00 95.62 809 ASP A O 1
ATOM 6355 N N . LEU A 1 810 ? 15.337 -22.807 -12.278 1.00 94.56 810 LEU A N 1
ATOM 6356 C CA . LEU A 1 810 ? 15.055 -23.769 -11.211 1.00 94.56 810 LEU A CA 1
ATOM 6357 C C . LEU A 1 810 ? 15.582 -25.183 -11.499 1.00 94.56 810 LEU A C 1
ATOM 6359 O O . LEU A 1 810 ? 15.605 -26.020 -10.602 1.00 94.56 810 LEU A O 1
ATOM 6363 N N . ARG A 1 811 ? 16.019 -25.464 -12.734 1.00 93.62 811 ARG A N 1
ATOM 6364 C CA . ARG A 1 811 ? 16.621 -26.753 -13.119 1.00 93.62 811 ARG A CA 1
ATOM 6365 C C . ARG A 1 811 ? 18.090 -26.858 -12.718 1.00 93.62 811 ARG A C 1
ATOM 6367 O O . ARG A 1 811 ? 18.626 -27.961 -12.642 1.00 93.62 811 ARG A O 1
ATOM 6374 N N . THR A 1 812 ? 18.756 -25.725 -12.510 1.00 91.75 812 THR A N 1
ATOM 6375 C CA . THR A 1 812 ? 20.142 -25.707 -12.027 1.00 91.75 812 THR A CA 1
ATOM 6376 C C . THR A 1 812 ? 20.184 -26.127 -10.552 1.00 91.75 812 THR A C 1
ATOM 6378 O O . THR A 1 812 ? 19.191 -25.960 -9.855 1.00 91.75 812 THR A O 1
ATOM 6381 N N . PRO A 1 813 ? 21.269 -26.727 -10.040 1.00 80.88 813 PRO A N 1
ATOM 6382 C CA . PRO A 1 813 ? 21.333 -27.102 -8.630 1.00 80.88 813 PRO A CA 1
ATOM 6383 C C . PRO A 1 813 ? 21.482 -25.861 -7.741 1.00 80.88 813 PRO A C 1
ATOM 6385 O O . PRO A 1 813 ? 22.123 -24.887 -8.129 1.00 80.88 813 PRO A O 1
ATOM 6388 N N . THR A 1 814 ? 20.986 -25.916 -6.503 1.00 76.00 814 THR A N 1
ATOM 6389 C CA . THR A 1 814 ? 21.078 -24.801 -5.539 1.00 76.00 814 THR A CA 1
ATOM 6390 C C . THR A 1 814 ? 22.528 -24.361 -5.272 1.00 76.00 814 THR A C 1
ATOM 6392 O O . THR A 1 814 ? 22.790 -23.184 -5.044 1.00 76.00 814 THR A O 1
ATOM 6395 N N . SER A 1 815 ? 23.501 -25.272 -5.393 1.00 75.69 815 SER A N 1
ATOM 6396 C CA . SER A 1 815 ? 24.936 -24.966 -5.287 1.00 75.69 815 SER A CA 1
ATOM 6397 C C . SER A 1 815 ? 25.476 -24.071 -6.414 1.00 75.69 815 SER A C 1
ATOM 6399 O O . SER A 1 815 ? 26.524 -23.451 -6.248 1.00 75.69 815 SER A O 1
ATOM 6401 N N . ALA A 1 816 ? 24.790 -23.986 -7.558 1.00 68.62 816 ALA A N 1
ATOM 6402 C CA . ALA A 1 816 ? 25.150 -23.123 -8.679 1.00 68.62 816 ALA A CA 1
ATOM 6403 C C . ALA A 1 816 ? 24.541 -21.724 -8.487 1.00 68.62 816 ALA A C 1
ATOM 6405 O O . ALA A 1 816 ? 23.544 -21.376 -9.114 1.00 68.62 816 ALA A O 1
ATOM 6406 N N . ALA A 1 817 ? 25.123 -20.942 -7.571 1.00 79.75 817 ALA A N 1
ATOM 6407 C CA . ALA A 1 817 ? 24.715 -19.562 -7.279 1.00 79.75 817 ALA A CA 1
ATOM 6408 C C . ALA A 1 817 ? 23.216 -19.397 -6.927 1.00 79.75 817 ALA A C 1
ATOM 6410 O O . ALA A 1 817 ? 22.597 -18.402 -7.297 1.00 79.75 817 ALA A O 1
ATOM 6411 N N . ASN A 1 818 ? 22.623 -20.361 -6.208 1.00 85.94 818 ASN A N 1
ATOM 6412 C CA . ASN A 1 818 ? 21.201 -20.362 -5.835 1.00 85.94 818 ASN A CA 1
ATOM 6413 C C . ASN A 1 818 ? 20.253 -20.185 -7.032 1.00 85.94 818 ASN A C 1
ATOM 6415 O O . ASN A 1 818 ? 19.344 -19.357 -7.003 1.00 85.94 818 ASN A O 1
ATOM 6419 N N . HIS A 1 819 ? 20.468 -20.971 -8.086 1.00 91.75 819 HIS A N 1
ATOM 6420 C CA . HIS A 1 819 ? 19.695 -20.954 -9.330 1.00 91.75 819 HIS A CA 1
ATOM 6421 C C . HIS A 1 819 ? 19.866 -19.715 -10.222 1.00 91.75 819 HIS A C 1
ATOM 6423 O O . HIS A 1 819 ? 19.239 -19.643 -11.280 1.00 91.75 819 HIS A O 1
ATOM 6429 N N . LEU A 1 820 ? 20.691 -18.738 -9.835 1.00 93.62 820 LEU A N 1
ATOM 6430 C CA . LEU A 1 820 ? 20.920 -17.525 -10.618 1.00 93.62 820 LEU A CA 1
ATOM 6431 C C . LEU A 1 820 ? 21.747 -17.839 -11.875 1.00 93.62 820 LEU A C 1
ATOM 6433 O O . LEU A 1 820 ? 22.893 -18.272 -11.776 1.00 93.62 820 LEU A O 1
ATOM 6437 N N . VAL A 1 821 ? 21.185 -17.570 -13.056 1.00 93.06 821 VAL A N 1
ATOM 6438 C CA . VAL A 1 821 ? 21.848 -17.812 -14.353 1.00 93.06 821 VAL A CA 1
ATOM 6439 C C . VAL A 1 821 ? 22.260 -16.535 -15.078 1.00 93.06 821 VAL A C 1
ATOM 6441 O O . VAL A 1 821 ? 23.161 -16.571 -15.912 1.00 93.06 821 VAL A O 1
ATOM 6444 N N . SER A 1 822 ? 21.625 -15.400 -14.779 1.00 92.12 822 SER A N 1
ATOM 6445 C CA . SER A 1 822 ? 21.987 -14.107 -15.363 1.00 92.12 822 SER A CA 1
ATOM 6446 C C . SER A 1 822 ? 21.629 -12.960 -14.424 1.00 92.12 822 SER A C 1
ATOM 6448 O O . SER A 1 822 ? 20.590 -12.992 -13.765 1.00 92.12 822 SER A O 1
ATOM 6450 N N . SER A 1 823 ? 22.484 -11.940 -14.377 1.00 92.44 823 SER A N 1
ATOM 6451 C CA . SER A 1 823 ? 22.242 -10.681 -13.671 1.00 92.44 823 SER A CA 1
ATOM 6452 C C . SER A 1 823 ? 22.553 -9.533 -14.623 1.00 92.44 823 SER A C 1
ATOM 6454 O O . SER A 1 823 ? 23.690 -9.374 -15.064 1.00 92.44 823 SER A O 1
ATOM 6456 N N . ILE A 1 824 ? 21.522 -8.777 -14.984 1.00 92.31 824 ILE A N 1
ATOM 6457 C CA . ILE A 1 824 ? 21.546 -7.782 -16.051 1.00 92.31 824 ILE A CA 1
ATOM 6458 C C . ILE A 1 824 ? 21.396 -6.394 -15.419 1.00 92.31 824 ILE A C 1
ATOM 6460 O O . ILE A 1 824 ? 20.320 -6.083 -14.899 1.00 92.31 824 ILE A O 1
ATOM 6464 N N . PRO A 1 825 ? 22.429 -5.538 -15.452 1.00 90.62 825 PRO A N 1
ATOM 6465 C CA . PRO A 1 825 ? 22.305 -4.156 -15.004 1.00 90.62 825 PRO A CA 1
ATOM 6466 C C . PRO A 1 825 ? 21.408 -3.370 -15.965 1.00 90.62 825 PRO A C 1
ATOM 6468 O O . PRO A 1 825 ? 21.719 -3.225 -17.153 1.00 90.62 825 PRO A O 1
ATOM 6471 N N . ILE A 1 826 ? 20.299 -2.828 -15.453 1.00 86.69 826 ILE A N 1
ATOM 6472 C CA . ILE A 1 826 ? 19.294 -2.181 -16.310 1.00 86.69 826 ILE A CA 1
ATOM 6473 C C . ILE A 1 826 ? 19.752 -0.817 -16.854 1.00 86.69 826 ILE A C 1
ATOM 6475 O O . ILE A 1 826 ? 19.194 -0.342 -17.834 1.00 86.69 826 ILE A O 1
ATOM 6479 N N . HIS A 1 827 ? 20.793 -0.203 -16.278 1.00 79.25 827 HIS A N 1
ATOM 6480 C CA . HIS A 1 827 ? 21.308 1.122 -16.678 1.00 79.25 827 HIS A CA 1
ATOM 6481 C C . HIS A 1 827 ? 22.486 1.067 -17.659 1.00 79.25 827 HIS A C 1
ATOM 6483 O O . HIS A 1 827 ? 23.245 2.028 -17.783 1.00 79.25 827 HIS A O 1
ATOM 6489 N N . THR A 1 828 ? 22.663 -0.051 -18.364 1.00 66.31 828 THR A N 1
ATOM 6490 C CA . THR A 1 828 ? 23.711 -0.181 -19.384 1.00 66.31 828 THR A CA 1
ATOM 6491 C C . THR A 1 828 ? 23.430 0.726 -20.593 1.00 66.31 828 THR A C 1
ATOM 6493 O O . THR A 1 828 ? 22.327 0.694 -21.146 1.00 66.31 828 THR A O 1
ATOM 6496 N N . PRO A 1 829 ? 24.391 1.574 -21.016 1.00 55.28 829 PRO A N 1
ATOM 6497 C CA . PRO A 1 829 ? 24.214 2.438 -22.181 1.00 55.28 829 PRO A CA 1
ATOM 6498 C C . PRO A 1 829 ? 24.193 1.629 -23.488 1.00 55.28 829 PRO A C 1
ATOM 6500 O O . PRO A 1 829 ? 24.831 0.585 -23.605 1.00 55.28 829 PRO A O 1
ATOM 6503 N N . LEU A 1 830 ? 23.485 2.137 -24.504 1.00 56.91 830 LEU A N 1
ATOM 6504 C CA . LEU A 1 830 ? 23.456 1.525 -25.837 1.00 56.91 830 LEU A CA 1
ATOM 6505 C C . LEU A 1 830 ? 24.848 1.557 -26.504 1.00 56.91 830 LEU A C 1
ATOM 6507 O O . LEU A 1 830 ? 25.485 2.613 -26.508 1.00 56.91 830 LEU A O 1
ATOM 6511 N N . PRO A 1 831 ? 25.273 0.486 -27.203 1.00 46.34 831 PRO A N 1
ATOM 6512 C CA . PRO A 1 831 ? 26.576 0.411 -27.869 1.00 46.34 831 PRO A CA 1
ATOM 6513 C C . PRO A 1 831 ? 26.756 1.417 -29.021 1.00 46.34 831 PRO A C 1
ATOM 6515 O O . PRO A 1 831 ? 27.875 1.609 -29.480 1.00 46.34 831 PRO A O 1
ATOM 6518 N N . HIS A 1 832 ? 25.686 2.091 -29.469 1.00 44.81 832 HIS A N 1
ATOM 6519 C CA . HIS A 1 832 ? 25.713 3.089 -30.553 1.00 44.81 832 HIS A CA 1
ATOM 6520 C C . HIS A 1 832 ? 25.362 4.525 -30.107 1.00 44.81 832 HIS A C 1
ATOM 6522 O O . HIS A 1 832 ? 25.354 5.436 -30.932 1.00 44.81 832 HIS A O 1
ATOM 6528 N N . ALA A 1 833 ? 25.090 4.767 -28.817 1.00 42.41 833 ALA A N 1
ATOM 6529 C CA . ALA A 1 833 ? 24.738 6.106 -28.318 1.00 42.41 833 ALA A CA 1
ATOM 6530 C C . ALA A 1 833 ? 25.951 7.041 -28.130 1.00 42.41 833 ALA A C 1
ATOM 6532 O O . ALA A 1 833 ? 25.779 8.219 -27.830 1.00 42.41 833 ALA A O 1
ATOM 6533 N N . SER A 1 834 ? 27.176 6.553 -28.346 1.00 39.31 834 SER A N 1
ATOM 6534 C CA . SER A 1 834 ? 28.406 7.349 -28.261 1.00 39.31 834 SER A CA 1
ATOM 6535 C C . SER A 1 834 ? 28.586 8.362 -29.403 1.00 39.31 834 SER A C 1
ATOM 6537 O O . SER A 1 834 ? 29.422 9.251 -29.272 1.00 39.31 834 SER A O 1
ATOM 6539 N N . ASN A 1 835 ? 27.798 8.280 -30.487 1.00 36.31 835 ASN A N 1
ATOM 6540 C CA . ASN A 1 835 ? 27.959 9.128 -31.681 1.00 36.31 835 ASN A CA 1
ATOM 6541 C C . ASN A 1 835 ? 26.849 10.165 -31.921 1.00 36.31 835 ASN A C 1
ATOM 6543 O O . ASN A 1 835 ? 26.923 10.904 -32.901 1.00 36.31 835 ASN A O 1
ATOM 6547 N N . ILE A 1 836 ? 25.850 10.282 -31.042 1.00 44.69 836 ILE A N 1
ATOM 6548 C CA . ILE A 1 836 ? 24.894 11.401 -31.089 1.00 44.69 836 ILE A CA 1
ATOM 6549 C C . ILE A 1 836 ? 25.278 12.390 -29.988 1.00 44.69 836 ILE A C 1
ATOM 6551 O O . ILE A 1 836 ? 24.613 12.505 -28.962 1.00 44.69 836 ILE A O 1
ATOM 6555 N N . GLN A 1 837 ? 26.399 13.086 -30.186 1.00 37.84 837 GLN A N 1
ATOM 6556 C CA . GLN A 1 837 ? 26.648 14.320 -29.449 1.00 37.84 837 GLN A CA 1
ATOM 6557 C C . GLN A 1 837 ? 25.875 15.455 -30.133 1.00 37.84 837 GLN A C 1
ATOM 6559 O O . GLN A 1 837 ? 26.010 15.631 -31.348 1.00 37.84 837 GLN A O 1
ATOM 6564 N N . PRO A 1 838 ? 25.088 16.258 -29.398 1.00 35.44 838 PRO A N 1
ATOM 6565 C CA . PRO A 1 838 ? 24.679 17.565 -29.886 1.00 35.44 838 PRO A CA 1
ATOM 6566 C C . PRO A 1 838 ? 25.947 18.342 -30.245 1.00 35.44 838 PRO A C 1
ATOM 6568 O O . PRO A 1 838 ? 26.870 18.437 -29.432 1.00 35.44 838 PRO A O 1
ATOM 6571 N N . VAL A 1 839 ? 26.017 18.867 -31.468 1.00 35.03 839 VAL A N 1
ATOM 6572 C CA . VAL A 1 839 ? 27.156 19.669 -31.929 1.00 35.03 839 VAL A CA 1
ATOM 6573 C C . VAL A 1 839 ? 27.373 20.820 -30.936 1.00 35.03 839 VAL A C 1
ATOM 6575 O O . VAL A 1 839 ? 26.555 21.734 -30.867 1.00 35.03 839 VAL A O 1
ATOM 6578 N N . GLY A 1 840 ? 28.450 20.746 -30.140 1.00 40.84 840 GLY A N 1
ATOM 6579 C CA . GLY A 1 840 ? 28.863 21.793 -29.194 1.00 40.84 840 GLY A CA 1
ATOM 6580 C C . GLY A 1 840 ? 29.159 21.375 -27.744 1.00 40.84 840 GLY A C 1
ATOM 6581 O O . GLY A 1 840 ? 29.616 22.227 -26.984 1.00 40.84 840 GLY A O 1
ATOM 6582 N N . SER A 1 841 ? 28.948 20.122 -27.317 1.00 34.56 841 SER A N 1
ATOM 6583 C CA . SER A 1 841 ? 29.211 19.717 -25.920 1.00 34.56 841 SER A CA 1
ATOM 6584 C C . SER A 1 841 ? 30.519 18.929 -25.737 1.00 34.56 841 SER A C 1
ATOM 6586 O O . SER A 1 841 ? 30.556 17.722 -25.957 1.00 34.56 841 SER A O 1
ATOM 6588 N N . ASN A 1 842 ? 31.574 19.571 -25.225 1.00 33.94 842 ASN A N 1
ATOM 6589 C CA . ASN A 1 842 ? 32.846 18.924 -24.843 1.00 33.94 842 ASN A CA 1
ATOM 6590 C C . ASN A 1 842 ? 32.775 18.151 -23.501 1.00 33.94 842 ASN A C 1
ATOM 6592 O O . ASN A 1 842 ? 33.735 18.159 -22.731 1.00 33.94 842 ASN A O 1
ATOM 6596 N N . ARG A 1 843 ? 31.647 17.506 -23.168 1.00 34.44 843 ARG A N 1
ATOM 6597 C CA . ARG A 1 843 ? 31.510 16.730 -21.920 1.00 34.44 843 ARG A CA 1
ATOM 6598 C C . ARG A 1 843 ? 31.532 15.226 -22.233 1.00 34.44 843 ARG A C 1
ATOM 6600 O O . ARG A 1 843 ? 30.791 14.806 -23.122 1.00 34.44 843 ARG A O 1
ATOM 6607 N N . PRO A 1 844 ? 32.363 14.412 -21.550 1.00 29.92 844 PRO A N 1
ATOM 6608 C CA . PRO A 1 844 ? 32.360 12.960 -21.737 1.00 29.92 844 PRO A CA 1
ATOM 6609 C C . PRO A 1 844 ? 30.975 12.375 -21.399 1.00 29.92 844 PRO A C 1
ATOM 6611 O O . PRO A 1 844 ? 30.255 12.979 -20.597 1.00 29.92 844 PRO A O 1
ATOM 6614 N N . PRO A 1 845 ? 30.580 11.231 -21.997 1.00 37.78 845 PRO A N 1
ATOM 6615 C CA . PRO A 1 845 ? 29.278 10.616 -21.754 1.00 37.78 845 PRO A CA 1
ATOM 6616 C C . PRO A 1 845 ? 29.124 10.349 -20.256 1.00 37.78 845 PRO A C 1
ATOM 6618 O O . PRO A 1 845 ? 29.865 9.563 -19.669 1.00 37.78 845 PRO A O 1
ATOM 6621 N N . THR A 1 846 ? 28.195 11.056 -19.618 1.00 38.38 846 THR A N 1
ATOM 6622 C CA . THR A 1 846 ? 27.898 10.880 -18.199 1.00 38.38 846 THR A CA 1
ATOM 6623 C C . THR A 1 846 ? 27.307 9.490 -18.011 1.00 38.38 846 THR A C 1
ATOM 6625 O O . THR A 1 846 ? 26.217 9.219 -18.515 1.00 38.38 846 THR A O 1
ATOM 6628 N N . ALA A 1 847 ? 28.021 8.606 -17.313 1.00 39.69 847 ALA A N 1
ATOM 6629 C CA . ALA A 1 847 ? 27.463 7.348 -16.834 1.00 39.69 847 ALA A CA 1
ATOM 6630 C C . ALA A 1 847 ? 26.166 7.646 -16.059 1.00 39.69 847 ALA A C 1
ATOM 6632 O O . ALA A 1 847 ? 26.164 8.490 -15.160 1.00 39.69 847 ALA A O 1
ATOM 6633 N N . PHE A 1 848 ? 25.055 7.013 -16.445 1.00 52.22 848 PHE A N 1
ATOM 6634 C CA . PHE A 1 848 ? 23.787 7.146 -15.728 1.00 52.22 848 PHE A CA 1
ATOM 6635 C C . PHE A 1 848 ? 23.975 6.641 -14.293 1.00 52.22 848 PHE A C 1
ATOM 6637 O O . PHE A 1 848 ? 24.543 5.567 -14.092 1.00 52.22 848 PHE A O 1
ATOM 6644 N N . GLN A 1 849 ? 23.533 7.412 -13.294 1.00 55.56 849 GLN A N 1
ATOM 6645 C CA . GLN A 1 849 ? 23.597 6.943 -11.910 1.00 55.56 849 GLN A CA 1
ATOM 6646 C C . GLN A 1 849 ? 22.640 5.754 -11.712 1.00 55.56 849 GLN A C 1
ATOM 6648 O O . GLN A 1 849 ? 21.515 5.807 -12.221 1.00 55.56 849 GLN A O 1
ATOM 6653 N N . PRO A 1 850 ? 23.058 4.690 -10.998 1.00 71.75 850 PRO A N 1
ATOM 6654 C CA . PRO A 1 850 ? 22.187 3.565 -10.679 1.00 71.75 850 PRO A CA 1
ATOM 6655 C C . PRO A 1 850 ? 20.917 4.036 -9.960 1.00 71.75 850 PRO A C 1
ATOM 6657 O O . PRO A 1 850 ? 20.976 4.897 -9.085 1.00 71.75 850 PRO A O 1
ATOM 6660 N N . SER A 1 851 ? 19.769 3.478 -10.335 1.00 85.69 851 SER A N 1
ATOM 6661 C CA . SER A 1 851 ? 18.467 3.788 -9.738 1.00 85.69 851 SER A CA 1
ATOM 6662 C C . SER A 1 851 ? 17.580 2.547 -9.665 1.00 85.69 851 SER A C 1
ATOM 6664 O O . SER A 1 851 ? 17.678 1.641 -10.495 1.00 85.69 851 SER A O 1
ATOM 6666 N N . GLU A 1 852 ? 16.704 2.500 -8.667 1.00 91.12 852 GLU A N 1
ATOM 6667 C CA . GLU A 1 852 ? 15.952 1.291 -8.334 1.00 91.12 852 GLU A CA 1
ATOM 6668 C C . GLU A 1 852 ? 15.058 0.812 -9.485 1.00 91.12 852 GLU A C 1
ATOM 6670 O O . GLU A 1 852 ? 14.312 1.592 -10.087 1.00 91.12 852 GLU A O 1
ATOM 6675 N N . ALA A 1 853 ? 15.111 -0.492 -9.761 1.00 93.06 853 ALA A N 1
ATOM 6676 C CA . ALA A 1 853 ? 14.257 -1.157 -10.733 1.00 93.06 853 ALA A CA 1
ATOM 6677 C C . ALA A 1 853 ? 12.976 -1.634 -10.032 1.00 93.06 853 ALA A C 1
ATOM 6679 O O . ALA A 1 853 ? 13.013 -2.553 -9.215 1.00 93.06 853 ALA A O 1
ATOM 6680 N N . LEU A 1 854 ? 11.841 -1.001 -10.333 1.00 95.44 854 LEU A N 1
ATOM 6681 C CA . LEU A 1 854 ? 10.590 -1.216 -9.594 1.00 95.44 854 LEU A CA 1
ATOM 6682 C C . LEU A 1 854 ? 9.702 -2.289 -10.227 1.00 95.44 854 LEU A C 1
ATOM 6684 O O . LEU A 1 854 ? 8.883 -2.910 -9.550 1.00 95.44 854 LEU A O 1
ATOM 6688 N N . THR A 1 855 ? 9.818 -2.490 -11.539 1.00 98.38 855 THR A N 1
ATOM 6689 C CA . THR A 1 855 ? 8.932 -3.390 -12.273 1.00 98.38 855 THR A CA 1
ATOM 6690 C C . THR A 1 855 ? 9.606 -3.970 -13.505 1.00 98.38 855 THR A C 1
ATOM 6692 O O . THR A 1 855 ? 10.492 -3.368 -14.116 1.00 98.38 855 THR A O 1
ATOM 6695 N N . HIS A 1 856 ? 9.160 -5.163 -13.870 1.00 98.31 856 HIS A N 1
ATOM 6696 C CA . HIS A 1 856 ? 9.473 -5.790 -15.136 1.00 98.31 856 HIS A CA 1
ATOM 6697 C C . HIS A 1 856 ? 8.302 -6.660 -15.577 1.00 98.31 856 HIS A C 1
ATOM 6699 O O . HIS A 1 856 ? 7.463 -7.035 -14.758 1.00 98.31 856 HIS A O 1
ATOM 6705 N N . ASP A 1 857 ? 8.257 -6.984 -16.864 1.00 98.50 857 ASP A N 1
ATOM 6706 C CA . ASP A 1 857 ? 7.305 -7.952 -17.395 1.00 98.50 857 ASP A CA 1
ATOM 6707 C C . ASP A 1 857 ? 7.872 -8.656 -18.634 1.00 98.50 857 ASP A C 1
ATOM 6709 O O . ASP A 1 857 ? 8.609 -8.068 -19.437 1.00 98.50 857 ASP A O 1
ATOM 6713 N N . TRP A 1 858 ? 7.510 -9.927 -18.792 1.00 98.31 858 TRP A N 1
ATOM 6714 C CA . TRP A 1 858 ? 7.887 -10.744 -19.939 1.00 98.31 858 TRP A CA 1
ATOM 6715 C C . TRP A 1 858 ? 7.009 -10.427 -21.136 1.00 98.31 858 TRP A C 1
ATOM 6717 O O . TRP A 1 858 ? 5.780 -10.338 -21.025 1.00 98.31 858 TRP A O 1
ATOM 6727 N N . ASN A 1 859 ? 7.628 -10.355 -22.309 1.00 98.00 859 ASN A N 1
ATOM 6728 C CA . ASN A 1 859 ? 6.866 -10.329 -23.539 1.00 98.00 859 ASN A CA 1
ATOM 6729 C C . ASN A 1 859 ? 6.083 -11.643 -23.691 1.00 98.00 859 ASN A C 1
ATOM 6731 O O . ASN A 1 859 ? 6.636 -12.737 -23.558 1.00 98.00 859 ASN A O 1
ATOM 6735 N N . LYS A 1 860 ? 4.786 -11.538 -23.987 1.00 96.00 860 LYS A N 1
ATOM 6736 C CA . LYS A 1 860 ? 3.880 -12.694 -24.052 1.00 96.00 860 LYS A CA 1
ATOM 6737 C C . LYS A 1 860 ? 4.097 -13.573 -25.293 1.00 96.00 860 LYS A C 1
ATOM 6739 O O . LYS A 1 860 ? 3.657 -14.712 -25.310 1.00 96.00 860 LYS A O 1
ATOM 6744 N N . TYR A 1 861 ? 4.844 -13.083 -26.286 1.00 96.00 861 TYR A N 1
ATOM 6745 C CA . TYR A 1 861 ? 5.053 -13.732 -27.586 1.00 96.00 861 TYR A CA 1
ATOM 6746 C C . TYR A 1 861 ? 6.524 -14.046 -27.888 1.00 96.00 861 TYR A C 1
ATOM 6748 O O . TYR A 1 861 ? 6.831 -15.030 -28.557 1.00 96.00 861 TYR A O 1
ATOM 6756 N N . ARG A 1 862 ? 7.453 -13.215 -27.402 1.00 96.19 862 ARG A N 1
ATOM 6757 C CA . ARG A 1 862 ? 8.899 -13.356 -27.610 1.00 96.19 862 ARG A CA 1
ATOM 6758 C C . ARG A 1 862 ? 9.559 -13.893 -26.336 1.00 96.19 862 ARG A C 1
ATOM 6760 O O . ARG A 1 862 ? 9.698 -13.139 -25.374 1.00 96.19 862 ARG A O 1
ATOM 6767 N N . PRO A 1 863 ? 10.043 -15.148 -26.326 1.00 95.19 863 PRO A N 1
ATOM 6768 C CA . PRO A 1 863 ? 10.455 -15.828 -25.097 1.00 95.19 863 PRO A CA 1
ATOM 6769 C C . PRO A 1 863 ? 11.684 -15.244 -24.413 1.00 95.19 863 PRO A C 1
ATOM 6771 O O . PRO A 1 863 ? 11.897 -15.489 -23.234 1.00 95.19 863 PRO A O 1
ATOM 6774 N N . ASN A 1 864 ? 12.487 -14.471 -25.141 1.00 95.31 864 ASN A N 1
ATOM 6775 C CA . ASN A 1 864 ? 13.731 -13.911 -24.629 1.00 95.31 864 ASN A CA 1
ATOM 6776 C C . ASN A 1 864 ? 13.634 -12.409 -24.343 1.00 95.31 864 ASN A C 1
ATOM 6778 O O . ASN A 1 864 ? 14.642 -11.802 -24.001 1.00 95.31 864 ASN A O 1
ATOM 6782 N N . THR A 1 865 ? 12.457 -11.798 -24.505 1.00 96.38 865 THR A N 1
ATOM 6783 C CA . THR A 1 865 ? 12.288 -10.349 -24.368 1.00 96.38 865 THR A CA 1
ATOM 6784 C C . THR A 1 865 ? 11.617 -9.993 -23.046 1.00 96.38 865 THR A C 1
ATOM 6786 O O . THR A 1 865 ? 10.511 -10.453 -22.762 1.00 96.38 865 THR A O 1
ATOM 6789 N N . ILE A 1 866 ? 12.261 -9.125 -22.265 1.00 97.50 866 ILE A N 1
ATOM 6790 C CA . ILE A 1 866 ? 11.737 -8.591 -20.999 1.00 97.50 866 ILE A CA 1
ATOM 6791 C C . ILE A 1 866 ? 11.772 -7.068 -21.052 1.00 97.50 866 ILE A C 1
ATOM 6793 O O . ILE A 1 866 ? 12.749 -6.496 -21.529 1.00 97.50 866 ILE A O 1
ATOM 6797 N N . ALA A 1 867 ? 10.725 -6.413 -20.552 1.00 97.69 867 ALA A N 1
ATOM 6798 C CA . ALA A 1 867 ? 10.740 -4.975 -20.299 1.00 97.69 867 ALA A CA 1
ATOM 6799 C C . ALA A 1 867 ? 11.015 -4.702 -18.818 1.00 97.69 867 ALA A C 1
ATOM 6801 O O . ALA A 1 867 ? 10.485 -5.416 -17.973 1.00 97.69 867 ALA A O 1
ATOM 6802 N N . THR A 1 868 ? 11.793 -3.671 -18.501 1.00 97.50 868 THR A N 1
ATOM 6803 C CA . THR A 1 868 ? 12.059 -3.194 -17.139 1.00 97.50 868 THR A CA 1
ATOM 6804 C C . THR A 1 868 ? 11.839 -1.687 -17.049 1.00 97.50 868 THR A C 1
ATOM 6806 O O . THR A 1 868 ? 11.994 -0.966 -18.038 1.00 97.50 868 THR A O 1
ATOM 6809 N N . ALA A 1 869 ? 11.464 -1.204 -15.867 1.00 96.12 869 ALA A N 1
ATOM 6810 C CA . ALA A 1 869 ? 11.384 0.221 -15.570 1.00 96.12 869 ALA A CA 1
ATOM 6811 C C . ALA A 1 869 ? 11.500 0.485 -14.064 1.00 96.12 869 ALA A C 1
ATOM 6813 O O . ALA A 1 869 ? 11.331 -0.418 -13.236 1.00 96.12 869 ALA A O 1
ATOM 6814 N N . GLY A 1 870 ? 11.774 1.737 -13.701 1.00 93.31 870 GLY A N 1
ATOM 6815 C CA . GLY A 1 870 ? 11.904 2.118 -12.303 1.00 93.31 870 GLY A CA 1
ATOM 6816 C C . GLY A 1 870 ? 11.979 3.620 -12.069 1.00 93.31 870 GLY A C 1
ATOM 6817 O O . GLY A 1 870 ? 11.241 4.398 -12.682 1.00 93.31 870 GLY A O 1
ATOM 6818 N N . VAL A 1 871 ? 12.848 4.016 -11.138 1.00 91.81 871 VAL A N 1
ATOM 6819 C CA . VAL A 1 871 ? 12.948 5.393 -10.622 1.00 91.81 871 VAL A CA 1
ATOM 6820 C C . VAL A 1 871 ? 13.493 6.382 -11.657 1.00 91.81 871 VAL A C 1
ATOM 6822 O O . VAL A 1 871 ? 13.127 7.555 -11.636 1.00 91.81 871 VAL A O 1
ATOM 6825 N N . ASP A 1 872 ? 14.296 5.921 -12.615 1.00 88.00 872 ASP A N 1
ATOM 6826 C CA . ASP A 1 872 ? 14.830 6.749 -13.705 1.00 88.00 872 ASP A CA 1
ATOM 6827 C C . ASP A 1 872 ? 13.813 7.143 -14.782 1.00 88.00 872 ASP A C 1
ATOM 6829 O O . ASP A 1 872 ? 14.122 7.998 -15.619 1.00 88.00 872 ASP A O 1
ATOM 6833 N N . ARG A 1 873 ? 12.589 6.598 -14.712 1.00 92.88 873 ARG A N 1
ATOM 6834 C CA . ARG A 1 873 ? 11.441 6.949 -15.568 1.00 92.88 873 ARG A CA 1
ATOM 6835 C C . ARG A 1 873 ? 11.553 6.449 -17.010 1.00 92.88 873 ARG A C 1
ATOM 6837 O O . ARG A 1 873 ? 10.779 6.873 -17.869 1.00 92.88 873 ARG A O 1
ATOM 6844 N N . ILE A 1 874 ? 12.506 5.563 -17.288 1.00 93.19 874 ILE A N 1
ATOM 6845 C CA . ILE A 1 874 ? 12.756 5.038 -18.632 1.00 93.19 874 ILE A CA 1
ATOM 6846 C C . ILE A 1 874 ? 12.328 3.575 -18.673 1.00 93.19 874 ILE A C 1
ATOM 6848 O O . ILE A 1 874 ? 12.711 2.777 -17.818 1.00 93.19 874 ILE A O 1
ATOM 6852 N N . ILE A 1 875 ? 11.564 3.207 -19.701 1.00 96.12 875 ILE A N 1
ATOM 6853 C CA . ILE A 1 875 ? 11.262 1.801 -19.979 1.00 96.12 875 ILE A CA 1
ATOM 6854 C C . ILE A 1 875 ? 12.356 1.257 -20.885 1.00 96.12 875 ILE A C 1
ATOM 6856 O O . ILE A 1 875 ? 12.654 1.844 -21.926 1.00 96.12 875 ILE A O 1
ATOM 6860 N N . ARG A 1 876 ? 12.938 0.122 -20.516 1.00 94.19 876 ARG A N 1
ATOM 6861 C CA . ARG A 1 876 ? 13.936 -0.575 -21.327 1.00 94.19 876 ARG A CA 1
ATOM 6862 C C . ARG A 1 876 ? 13.452 -1.956 -21.678 1.00 94.19 876 ARG A C 1
ATOM 6864 O O . ARG A 1 876 ? 12.839 -2.618 -20.851 1.00 94.19 876 ARG A O 1
ATOM 6871 N N . THR A 1 877 ? 13.757 -2.409 -22.883 1.00 95.00 877 THR A N 1
ATOM 6872 C CA . THR A 1 877 ? 13.552 -3.809 -23.263 1.00 95.00 877 THR A CA 1
ATOM 6873 C C . THR A 1 877 ? 14.898 -4.499 -23.424 1.00 95.00 877 THR A C 1
ATOM 6875 O O . THR A 1 877 ? 15.854 -3.878 -23.871 1.00 95.00 877 THR A O 1
ATOM 6878 N N . PHE A 1 878 ? 14.998 -5.769 -23.047 1.00 94.38 878 PHE A N 1
ATOM 6879 C CA . PHE A 1 878 ? 16.225 -6.563 -23.110 1.00 94.38 878 PHE A CA 1
ATOM 6880 C C . PHE A 1 878 ? 15.963 -7.884 -23.823 1.00 94.38 878 PHE A C 1
ATOM 6882 O O . PHE A 1 878 ? 14.908 -8.486 -23.626 1.00 94.38 878 PHE A O 1
ATOM 6889 N N . ASP A 1 879 ? 16.939 -8.350 -24.606 1.00 93.19 879 ASP A N 1
ATOM 6890 C CA . ASP A 1 879 ? 17.039 -9.757 -24.998 1.00 93.19 879 ASP A CA 1
ATOM 6891 C C . ASP A 1 879 ? 17.933 -10.473 -23.983 1.00 93.19 879 ASP A C 1
ATOM 6893 O O . ASP A 1 879 ? 19.128 -10.194 -23.903 1.00 93.19 879 ASP A O 1
ATOM 6897 N N . ILE A 1 880 ? 17.385 -11.409 -23.211 1.00 93.50 880 ILE A N 1
ATOM 6898 C CA . ILE A 1 880 ? 18.147 -12.109 -22.164 1.00 93.50 880 ILE A CA 1
ATOM 6899 C C . ILE A 1 880 ? 19.302 -12.957 -22.719 1.00 93.50 880 ILE A C 1
ATOM 6901 O O . ILE A 1 880 ? 20.213 -13.303 -21.972 1.00 93.50 880 ILE A O 1
ATOM 6905 N N . ARG A 1 881 ? 19.296 -13.281 -24.021 1.00 91.38 881 ARG A N 1
ATOM 6906 C CA . ARG A 1 881 ? 20.395 -14.002 -24.690 1.00 91.38 881 ARG A CA 1
ATOM 6907 C C . ARG A 1 881 ? 21.578 -13.090 -25.002 1.00 91.38 881 ARG A C 1
ATOM 6909 O O . ARG A 1 881 ? 22.692 -13.575 -25.169 1.00 91.38 881 ARG A O 1
ATOM 6916 N N . ASN A 1 882 ? 21.331 -11.786 -25.114 1.00 87.62 882 ASN A N 1
ATOM 6917 C CA . ASN A 1 882 ? 22.343 -10.767 -25.352 1.00 87.62 882 ASN A CA 1
ATOM 6918 C C . ASN A 1 882 ? 22.020 -9.518 -24.527 1.00 87.62 882 ASN A C 1
ATOM 6920 O O . ASN A 1 882 ? 21.604 -8.483 -25.043 1.00 87.62 882 ASN A O 1
ATOM 6924 N N . ALA A 1 883 ? 22.235 -9.636 -23.223 1.00 82.44 883 ALA A N 1
ATOM 6925 C CA . ALA A 1 883 ? 21.888 -8.607 -22.255 1.00 82.44 883 ALA A CA 1
ATOM 6926 C C . ALA A 1 883 ? 22.950 -7.500 -22.106 1.00 82.44 883 ALA A C 1
ATOM 6928 O O . ALA A 1 883 ? 22.957 -6.778 -21.113 1.00 82.44 883 ALA A O 1
ATOM 6929 N N . SER A 1 884 ? 23.868 -7.375 -23.071 1.00 79.62 884 SER A N 1
ATOM 6930 C CA . SER A 1 884 ? 24.928 -6.358 -23.040 1.00 79.62 884 SER A CA 1
ATOM 6931 C C . SER A 1 884 ? 24.388 -4.931 -23.173 1.00 79.62 884 SER A C 1
ATOM 6933 O O . SER A 1 884 ? 25.047 -3.986 -22.744 1.00 79.62 884 SER A O 1
ATOM 6935 N N . ALA A 1 885 ? 23.196 -4.778 -23.757 1.00 83.38 885 ALA A N 1
ATOM 6936 C CA . ALA A 1 885 ? 22.533 -3.500 -23.950 1.00 83.38 885 ALA A CA 1
ATOM 6937 C C . ALA A 1 885 ? 21.012 -3.665 -24.096 1.00 83.38 885 ALA A C 1
ATOM 6939 O O . ALA A 1 885 ? 20.549 -4.729 -24.521 1.00 83.38 885 ALA A O 1
ATOM 6940 N N . PRO A 1 886 ? 20.224 -2.616 -23.801 1.00 89.19 886 PRO A N 1
ATOM 6941 C CA . PRO A 1 886 ? 18.794 -2.634 -24.075 1.00 89.19 886 PRO A CA 1
ATOM 6942 C C . PRO A 1 886 ? 18.510 -2.663 -25.590 1.00 89.19 886 PRO A C 1
ATOM 6944 O O . PRO A 1 886 ? 19.221 -2.045 -26.378 1.00 89.19 886 PRO A O 1
ATOM 6947 N N . LEU A 1 887 ? 17.446 -3.353 -26.005 1.00 89.88 887 LEU A N 1
ATOM 6948 C CA . LEU A 1 887 ? 16.918 -3.342 -27.376 1.00 89.88 887 LEU A CA 1
ATOM 6949 C C . LEU A 1 887 ? 16.227 -2.009 -27.697 1.00 89.88 887 LEU A C 1
ATOM 6951 O O . LEU A 1 887 ? 16.364 -1.484 -28.799 1.00 89.88 887 LEU A O 1
ATOM 6955 N N . SER A 1 888 ? 15.486 -1.457 -26.734 1.00 90.38 888 SER A N 1
ATOM 6956 C CA . SER A 1 888 ? 14.808 -0.164 -26.851 1.00 90.38 888 SER A CA 1
ATOM 6957 C C . SER A 1 888 ? 14.859 0.611 -25.534 1.00 90.38 888 SER A C 1
ATOM 6959 O O . SER A 1 888 ? 14.931 0.016 -24.457 1.00 90.38 888 SER A O 1
ATOM 6961 N N . MET A 1 889 ? 14.819 1.945 -25.625 1.00 91.50 889 MET A N 1
ATOM 6962 C CA . MET A 1 889 ? 14.681 2.854 -24.482 1.00 91.50 889 MET A CA 1
ATOM 6963 C C . MET A 1 889 ? 13.535 3.831 -24.748 1.00 91.50 889 MET A C 1
ATOM 6965 O O . MET A 1 889 ? 13.637 4.694 -25.623 1.00 91.50 889 MET A O 1
ATOM 6969 N N . LEU A 1 890 ? 12.445 3.699 -24.001 1.00 93.44 890 LEU A N 1
ATOM 6970 C CA . LEU A 1 890 ? 11.223 4.476 -24.180 1.00 93.44 890 LEU A CA 1
ATOM 6971 C C . LEU A 1 890 ? 11.170 5.569 -23.111 1.00 93.44 890 LEU A C 1
ATOM 6973 O O . LEU A 1 890 ? 11.086 5.288 -21.914 1.00 93.44 890 LEU A O 1
ATOM 6977 N N . HIS A 1 891 ? 11.253 6.818 -23.564 1.00 92.44 891 HIS A N 1
ATOM 6978 C CA . HIS A 1 891 ? 11.237 8.006 -22.716 1.00 92.44 891 HIS A CA 1
ATOM 6979 C C . HIS A 1 891 ? 9.854 8.653 -22.757 1.00 92.44 891 HIS A C 1
ATOM 6981 O O . HIS A 1 891 ? 9.250 8.747 -23.824 1.00 92.44 891 HIS A O 1
ATOM 6987 N N . GLY A 1 892 ? 9.388 9.166 -21.617 1.00 88.69 892 GLY A N 1
ATOM 6988 C CA . GLY A 1 892 ? 8.234 10.065 -21.593 1.00 88.69 892 GLY A CA 1
ATOM 6989 C C . GLY A 1 892 ? 7.605 10.275 -20.221 1.00 88.69 892 GLY A C 1
ATOM 6990 O O . GLY A 1 892 ? 7.072 11.359 -19.985 1.00 88.69 892 GLY A O 1
ATOM 6991 N N . HIS A 1 893 ? 7.670 9.294 -19.316 1.00 91.19 893 HIS A N 1
ATOM 6992 C CA . HIS A 1 893 ? 7.168 9.466 -17.949 1.00 91.19 893 HIS A CA 1
ATOM 6993 C C . HIS A 1 893 ? 7.955 10.531 -17.177 1.00 91.19 893 HIS A C 1
ATOM 6995 O O . HIS A 1 893 ? 9.172 10.650 -17.315 1.00 91.19 893 HIS A O 1
ATOM 7001 N N . GLU A 1 894 ? 7.249 11.310 -16.355 1.00 89.25 894 GLU A N 1
ATOM 7002 C CA . GLU A 1 894 ? 7.847 12.428 -15.605 1.00 89.25 894 GLU A CA 1
ATOM 7003 C C . GLU A 1 894 ? 8.363 12.007 -14.219 1.00 89.25 894 GLU A C 1
ATOM 7005 O O . GLU A 1 894 ? 9.293 12.624 -13.690 1.00 89.25 894 GLU A O 1
ATOM 7010 N N . TYR A 1 895 ? 7.825 10.906 -13.686 1.00 88.38 895 TYR A N 1
ATOM 7011 C CA . TYR A 1 895 ? 8.160 10.301 -12.396 1.00 88.38 895 TYR A CA 1
ATOM 7012 C C . TYR A 1 895 ? 8.313 8.778 -12.514 1.00 88.38 895 TYR A C 1
ATOM 7014 O O . TYR A 1 895 ? 8.110 8.197 -13.583 1.00 88.38 895 TYR A O 1
ATOM 7022 N N . ALA A 1 896 ? 8.726 8.135 -11.416 1.00 91.44 896 ALA A N 1
ATOM 7023 C CA . ALA A 1 896 ? 9.032 6.709 -11.365 1.00 91.44 896 ALA A CA 1
ATOM 7024 C C . ALA A 1 896 ? 7.900 5.844 -11.943 1.00 91.44 896 ALA A C 1
ATOM 7026 O O . ALA A 1 896 ? 6.712 6.123 -11.753 1.00 91.44 896 ALA A O 1
ATOM 7027 N N . ILE A 1 897 ? 8.277 4.788 -12.659 1.00 97.75 897 ILE A N 1
ATOM 7028 C CA . ILE A 1 897 ? 7.341 3.847 -13.279 1.00 97.75 897 ILE A CA 1
ATOM 7029 C C . ILE A 1 897 ? 7.145 2.678 -12.319 1.00 97.75 897 ILE A C 1
ATOM 7031 O O . ILE A 1 897 ? 8.094 1.962 -12.006 1.00 97.75 897 ILE A O 1
ATOM 7035 N N . ARG A 1 898 ? 5.912 2.490 -11.840 1.00 96.38 898 ARG A N 1
ATOM 7036 C CA . ARG A 1 898 ? 5.594 1.545 -10.765 1.00 96.38 898 ARG A CA 1
ATOM 7037 C C . ARG A 1 898 ? 5.212 0.153 -11.261 1.00 96.38 898 ARG A C 1
ATOM 7039 O O . ARG A 1 898 ? 5.499 -0.825 -10.566 1.00 96.38 898 ARG A O 1
ATOM 7046 N N . LYS A 1 899 ? 4.568 0.053 -12.428 1.00 98.19 899 LYS A N 1
ATOM 7047 C CA . LYS A 1 899 ? 4.102 -1.220 -13.001 1.00 98.19 899 LYS A CA 1
ATOM 7048 C C . LYS A 1 899 ? 4.190 -1.193 -14.529 1.00 98.19 899 LYS A C 1
ATOM 7050 O O . LYS A 1 899 ? 3.891 -0.170 -15.146 1.00 98.19 899 LYS A O 1
ATOM 7055 N N . LEU A 1 900 ? 4.583 -2.320 -15.115 1.00 98.25 900 LEU A N 1
ATOM 7056 C CA . LEU A 1 900 ? 4.556 -2.594 -16.552 1.00 98.25 900 LEU A CA 1
ATOM 7057 C C . LEU A 1 900 ? 3.669 -3.805 -16.845 1.00 98.25 900 LEU A C 1
ATOM 7059 O O . LEU A 1 900 ? 3.597 -4.729 -16.037 1.00 98.25 900 LEU A O 1
ATOM 7063 N N . ALA A 1 901 ? 3.036 -3.806 -18.017 1.00 98.12 901 ALA A N 1
ATOM 7064 C CA . ALA A 1 901 ? 2.300 -4.955 -18.530 1.00 98.12 901 ALA A CA 1
ATOM 7065 C C . ALA A 1 901 ? 2.377 -5.017 -20.064 1.00 98.12 901 ALA A C 1
ATOM 7067 O O . ALA A 1 901 ? 1.800 -4.182 -20.764 1.00 98.12 901 ALA A O 1
ATOM 7068 N N . TRP A 1 902 ? 3.066 -6.017 -20.609 1.00 97.88 902 TRP A N 1
ATOM 7069 C CA . TRP A 1 902 ? 3.007 -6.360 -22.028 1.00 97.88 902 TRP A CA 1
ATOM 7070 C C . TRP A 1 902 ? 1.596 -6.762 -22.420 1.00 97.88 902 TRP A C 1
ATOM 7072 O O . TRP A 1 902 ? 0.926 -7.496 -21.690 1.00 97.88 902 TRP A O 1
ATOM 7082 N N . SER A 1 903 ? 1.175 -6.308 -23.597 1.00 96.25 903 SER A N 1
ATOM 7083 C CA . SER A 1 903 ? -0.119 -6.676 -24.140 1.00 96.25 903 SER A CA 1
ATOM 7084 C C . SER A 1 903 ? -0.189 -8.191 -24.360 1.00 96.25 903 SER A C 1
ATOM 7086 O O . SER A 1 903 ? 0.719 -8.773 -24.964 1.00 96.25 903 SER A O 1
ATOM 7088 N N . PRO A 1 904 ? -1.266 -8.847 -23.900 1.00 94.38 904 PRO A N 1
ATOM 7089 C CA . PRO A 1 904 ? -1.541 -10.232 -24.237 1.00 94.38 904 PRO A CA 1
ATOM 7090 C C . PRO A 1 904 ? -2.092 -10.368 -25.660 1.00 94.38 904 PRO A C 1
ATOM 7092 O O . PRO A 1 904 ? -2.206 -11.490 -26.127 1.00 94.38 904 PRO A O 1
ATOM 7095 N N . HIS A 1 905 ? -2.395 -9.267 -26.361 1.00 92.69 905 HIS A N 1
ATOM 7096 C CA . HIS A 1 905 ? -2.977 -9.263 -27.713 1.00 92.69 905 HIS A CA 1
ATOM 7097 C C . HIS A 1 905 ? -1.976 -8.852 -28.796 1.00 92.69 905 HIS A C 1
ATOM 7099 O O . HIS A 1 905 ? -2.053 -9.334 -29.921 1.00 92.69 905 HIS A O 1
ATOM 7105 N N . LEU A 1 906 ? -1.029 -7.967 -28.462 1.00 93.00 906 LEU A N 1
ATOM 7106 C CA . LEU A 1 906 ? -0.083 -7.388 -29.418 1.00 93.00 906 LEU A CA 1
ATOM 7107 C C . LEU A 1 906 ? 1.375 -7.588 -28.956 1.00 93.00 906 LEU A C 1
ATOM 7109 O O . LEU A 1 906 ? 1.720 -7.218 -27.833 1.00 93.00 906 LEU A O 1
ATOM 7113 N N . PRO A 1 907 ? 2.268 -8.136 -29.802 1.00 93.94 907 PRO A N 1
ATOM 7114 C CA . PRO A 1 907 ? 3.621 -8.532 -29.398 1.00 93.94 907 PRO A CA 1
ATOM 7115 C C . PRO A 1 907 ? 4.594 -7.366 -29.184 1.00 93.94 907 PRO A C 1
ATOM 7117 O O . PRO A 1 907 ? 5.645 -7.552 -28.565 1.00 93.94 907 PRO A O 1
ATOM 7120 N N . ASP A 1 908 ? 4.281 -6.185 -29.702 1.00 94.56 908 ASP A N 1
ATOM 7121 C CA . ASP A 1 908 ? 5.116 -4.987 -29.658 1.00 94.56 908 ASP A CA 1
ATOM 7122 C C . ASP A 1 908 ? 4.559 -3.905 -28.722 1.00 94.56 908 ASP A C 1
ATOM 7124 O O . ASP A 1 908 ? 5.217 -2.886 -28.532 1.00 94.56 908 ASP A O 1
ATOM 7128 N N . VAL A 1 909 ? 3.388 -4.120 -28.109 1.00 95.62 909 VAL A N 1
ATOM 7129 C CA . VAL A 1 909 ? 2.700 -3.116 -27.282 1.00 95.62 909 VAL A CA 1
ATOM 7130 C C . VAL A 1 909 ? 2.785 -3.439 -25.792 1.00 95.62 909 VAL A C 1
ATOM 7132 O O . VAL A 1 909 ? 2.608 -4.584 -25.377 1.00 95.62 909 VAL A O 1
ATOM 7135 N N . LEU A 1 910 ? 2.990 -2.414 -24.964 1.00 96.75 910 LEU A N 1
ATOM 7136 C CA . LEU A 1 910 ? 2.953 -2.527 -23.502 1.00 96.75 910 LEU A CA 1
ATOM 7137 C C . LEU A 1 910 ? 2.292 -1.310 -22.833 1.00 96.75 910 LEU A C 1
ATOM 7139 O O . LEU A 1 910 ? 2.258 -0.214 -23.393 1.00 96.75 910 LEU A O 1
ATOM 7143 N N . LEU A 1 911 ? 1.784 -1.523 -21.619 1.00 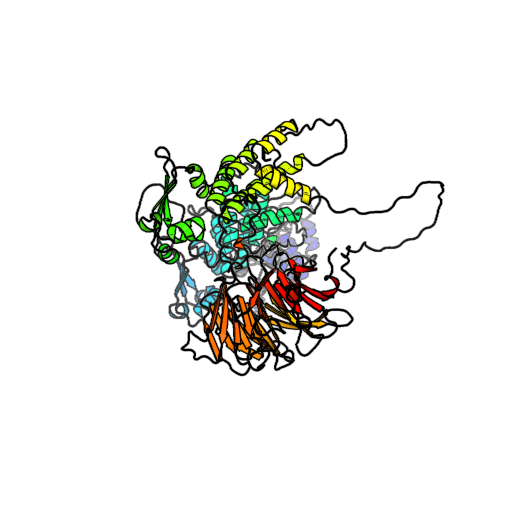97.88 911 LEU A N 1
ATOM 7144 C CA . LEU A 1 911 ? 1.259 -0.505 -20.713 1.00 97.88 911 LEU A CA 1
ATOM 7145 C C . LEU A 1 911 ? 2.250 -0.208 -19.597 1.00 97.88 911 LEU A C 1
ATOM 7147 O O . LEU A 1 911 ? 2.952 -1.101 -19.117 1.00 97.88 911 LEU A O 1
ATOM 7151 N N . SER A 1 912 ? 2.229 1.033 -19.131 1.00 98.50 912 SER A N 1
ATOM 7152 C CA . SER A 1 912 ? 2.939 1.472 -17.935 1.00 98.50 912 SER A CA 1
ATOM 7153 C C . SER A 1 912 ? 2.038 2.301 -17.023 1.00 98.50 912 SER A C 1
ATOM 7155 O O . SER A 1 912 ? 1.196 3.061 -17.499 1.00 98.50 912 SER A O 1
ATOM 7157 N N . ALA A 1 913 ? 2.257 2.171 -15.715 1.00 98.19 913 ALA A N 1
ATOM 7158 C CA . ALA A 1 913 ? 1.681 3.003 -14.661 1.00 98.19 913 ALA A CA 1
ATOM 7159 C C . ALA A 1 913 ? 2.794 3.752 -13.925 1.00 98.19 913 ALA A C 1
ATOM 7161 O O . ALA A 1 913 ? 3.830 3.158 -13.610 1.00 98.19 913 ALA A O 1
ATOM 7162 N N . SER A 1 914 ? 2.589 5.036 -13.635 1.00 97.00 914 SER A N 1
ATOM 7163 C CA . SER A 1 914 ? 3.615 5.887 -13.030 1.00 97.00 914 SER A CA 1
ATOM 7164 C C . SER A 1 914 ? 3.075 6.772 -11.908 1.00 97.00 914 SER A C 1
ATOM 7166 O O . SER A 1 914 ? 1.888 7.103 -11.825 1.00 97.00 914 SER A O 1
ATOM 7168 N N . TYR A 1 915 ? 4.002 7.204 -11.056 1.00 94.81 915 TYR A N 1
ATOM 7169 C CA . TYR A 1 915 ? 3.788 8.253 -10.063 1.00 94.81 915 TYR A CA 1
ATOM 7170 C C . TYR A 1 915 ? 3.543 9.635 -10.691 1.00 94.81 915 TYR A C 1
ATOM 7172 O O . TYR A 1 915 ? 3.151 10.557 -9.987 1.00 94.81 915 TYR A O 1
ATOM 7180 N N . ASP A 1 916 ? 3.673 9.784 -12.016 1.00 88.31 916 ASP A N 1
ATOM 7181 C CA . ASP A 1 916 ? 3.218 10.981 -12.738 1.00 88.31 916 ASP A CA 1
ATOM 7182 C C . ASP A 1 916 ? 1.689 11.033 -12.921 1.00 88.31 916 ASP A C 1
ATOM 7184 O O . ASP A 1 916 ? 1.175 11.906 -13.616 1.00 88.31 916 ASP A O 1
ATOM 7188 N N . MET A 1 917 ? 0.966 10.106 -12.278 1.00 94.19 917 MET A N 1
ATOM 7189 C CA . MET A 1 917 ? -0.495 9.984 -12.286 1.00 94.19 917 MET A CA 1
ATOM 7190 C C . MET A 1 917 ? -1.068 9.570 -13.653 1.00 94.19 917 MET A C 1
ATOM 7192 O O . MET A 1 917 ? -2.275 9.663 -13.882 1.00 94.19 917 MET A O 1
ATOM 7196 N N . THR A 1 918 ? -0.227 9.076 -14.571 1.00 95.19 918 THR A N 1
ATOM 7197 C CA . THR A 1 918 ? -0.651 8.639 -15.908 1.00 95.19 918 THR A CA 1
ATOM 7198 C C . THR A 1 918 ? -0.473 7.139 -16.128 1.00 95.19 918 THR A C 1
ATOM 7200 O O . THR A 1 918 ? 0.427 6.500 -15.575 1.00 95.19 918 THR A O 1
ATOM 7203 N N . CYS A 1 919 ? -1.332 6.577 -16.985 1.00 97.94 919 CYS A N 1
ATOM 7204 C CA . CYS A 1 919 ? -1.043 5.332 -17.693 1.00 97.94 919 CYS A CA 1
ATOM 7205 C C . CYS A 1 919 ? -0.658 5.651 -19.132 1.00 97.94 919 CYS A C 1
ATOM 7207 O O . CYS A 1 919 ? -1.318 6.467 -19.782 1.00 97.94 919 CYS A O 1
ATOM 7209 N N . ARG A 1 920 ? 0.373 4.990 -19.652 1.00 97.50 920 ARG A N 1
ATOM 7210 C CA . ARG A 1 920 ? 0.823 5.189 -21.034 1.00 97.50 920 ARG A CA 1
ATOM 7211 C C . ARG A 1 920 ? 0.899 3.876 -21.785 1.00 97.50 920 ARG A C 1
ATOM 7213 O O . ARG A 1 920 ? 1.160 2.825 -21.206 1.00 97.50 920 ARG A O 1
ATOM 7220 N N . ILE A 1 921 ? 0.641 3.968 -23.081 1.00 97.44 921 ILE A N 1
ATOM 7221 C CA . ILE A 1 921 ? 0.683 2.868 -24.035 1.00 97.44 921 ILE A CA 1
ATOM 7222 C C . ILE A 1 921 ? 1.903 3.092 -24.913 1.00 97.44 921 ILE A C 1
ATOM 7224 O O . ILE A 1 921 ? 2.108 4.198 -25.414 1.00 97.44 921 ILE A O 1
ATOM 7228 N N . TRP A 1 922 ? 2.681 2.045 -25.146 1.00 97.31 922 TRP A N 1
ATOM 7229 C CA . TRP A 1 922 ? 3.914 2.131 -25.918 1.00 97.31 922 TRP A CA 1
ATOM 7230 C C . TRP A 1 922 ? 3.975 1.059 -26.983 1.00 97.31 922 TRP A C 1
ATOM 7232 O O . TRP A 1 922 ? 3.429 -0.022 -26.793 1.00 97.31 922 TRP A O 1
ATOM 7242 N N . THR A 1 923 ? 4.709 1.346 -28.055 1.00 95.19 923 THR A N 1
ATOM 7243 C CA . THR A 1 923 ? 5.297 0.317 -28.915 1.00 95.19 923 THR A CA 1
ATOM 7244 C C . THR A 1 923 ? 6.789 0.233 -28.622 1.00 95.19 923 THR A C 1
ATOM 7246 O O . THR A 1 923 ? 7.446 1.263 -28.441 1.00 95.19 923 THR A O 1
ATOM 7249 N N . ASP A 1 924 ? 7.341 -0.976 -28.581 1.00 94.44 924 ASP A N 1
ATOM 7250 C CA . ASP A 1 924 ? 8.780 -1.184 -28.424 1.00 94.44 924 ASP A CA 1
ATOM 7251 C C . ASP A 1 924 ? 9.569 -0.981 -29.731 1.00 94.44 924 ASP A C 1
ATOM 7253 O O . ASP A 1 924 ? 10.798 -0.951 -29.693 1.00 94.44 924 ASP A O 1
ATOM 7257 N N . GLY A 1 925 ? 8.876 -0.800 -30.865 1.00 91.69 925 GLY A N 1
ATOM 7258 C CA . GLY A 1 925 ? 9.462 -0.581 -32.193 1.00 91.69 925 GLY A CA 1
ATOM 7259 C C . GLY A 1 925 ? 9.840 -1.860 -32.946 1.00 91.69 925 GLY A C 1
ATOM 7260 O O . GLY A 1 925 ? 10.283 -1.794 -34.093 1.00 91.69 925 GLY A O 1
ATOM 7261 N N . SER A 1 926 ? 9.621 -3.042 -32.362 1.00 89.88 926 SER A N 1
ATOM 7262 C CA . SER A 1 926 ? 9.980 -4.320 -32.996 1.00 89.88 926 SER A CA 1
ATOM 7263 C C . SER A 1 926 ? 9.213 -4.622 -34.294 1.00 89.88 926 SER A C 1
ATOM 7265 O O . SER A 1 926 ? 9.637 -5.475 -35.071 1.00 89.88 926 SER A O 1
ATOM 7267 N N . ASN A 1 927 ? 8.139 -3.882 -34.579 1.00 85.31 927 ASN A N 1
ATOM 7268 C CA . ASN A 1 927 ? 7.333 -3.967 -35.799 1.00 85.31 927 ASN A CA 1
ATOM 7269 C C . ASN A 1 927 ? 7.888 -3.163 -37.002 1.00 85.31 927 ASN A C 1
ATOM 7271 O O . ASN A 1 927 ? 7.164 -2.936 -37.971 1.00 85.31 927 ASN A O 1
ATOM 7275 N N . GLY A 1 928 ? 9.154 -2.734 -36.965 1.00 72.81 928 GLY A N 1
ATOM 7276 C CA . GLY A 1 928 ? 9.798 -1.994 -38.062 1.00 72.81 928 GLY A CA 1
ATOM 7277 C C . GLY A 1 928 ? 9.818 -0.472 -37.883 1.00 72.81 928 GLY A C 1
ATOM 7278 O O . GLY A 1 928 ? 9.989 0.256 -38.860 1.00 72.81 928 GLY A O 1
ATOM 7279 N N . GLY A 1 929 ? 9.660 0.015 -36.647 1.00 80.50 929 GLY A N 1
ATOM 7280 C CA . GLY A 1 929 ? 9.723 1.435 -36.293 1.00 80.50 929 GLY A CA 1
ATOM 7281 C C . GLY A 1 929 ? 10.647 1.719 -35.105 1.00 80.50 929 GLY A C 1
ATOM 7282 O O . GLY A 1 929 ? 11.367 0.851 -34.623 1.00 80.50 929 GLY A O 1
ATOM 7283 N N . VAL A 1 930 ? 10.624 2.957 -34.607 1.00 85.44 930 VAL A N 1
ATOM 7284 C CA . VAL A 1 930 ? 11.294 3.325 -33.349 1.00 85.44 930 VAL A CA 1
ATOM 7285 C C . VAL A 1 930 ? 10.289 3.217 -32.207 1.00 85.44 930 VAL A C 1
ATOM 7287 O O . VAL A 1 930 ? 9.126 3.615 -32.358 1.00 85.44 930 VAL A O 1
ATOM 7290 N N . GLY A 1 931 ? 10.742 2.681 -31.073 1.00 89.88 931 GLY A N 1
ATOM 7291 C CA . GLY A 1 931 ? 9.939 2.618 -29.860 1.00 89.88 931 GLY A CA 1
ATOM 7292 C C . GLY A 1 931 ? 9.479 4.012 -29.427 1.00 89.88 931 GLY A C 1
ATOM 7293 O O . GLY A 1 931 ? 10.270 4.956 -29.397 1.00 89.88 931 GLY A O 1
ATOM 7294 N N . ARG A 1 932 ? 8.184 4.156 -29.140 1.00 92.62 932 ARG A N 1
ATOM 7295 C CA . ARG A 1 932 ? 7.553 5.448 -28.835 1.00 92.62 932 ARG A CA 1
ATOM 7296 C C . ARG A 1 932 ? 6.268 5.277 -28.035 1.00 92.62 932 ARG A C 1
ATOM 7298 O O . ARG A 1 932 ? 5.681 4.195 -28.004 1.00 92.62 932 ARG A O 1
ATOM 7305 N N . GLU A 1 933 ? 5.812 6.375 -27.446 1.00 95.19 933 GLU A N 1
ATOM 7306 C CA . GLU A 1 933 ? 4.477 6.480 -26.857 1.00 95.19 933 GLU A CA 1
ATOM 7307 C C . GLU A 1 933 ? 3.410 6.436 -27.965 1.00 95.19 933 GLU A C 1
ATOM 7309 O O . GLU A 1 933 ? 3.514 7.139 -28.972 1.00 95.19 933 GLU A O 1
ATOM 7314 N N . LEU A 1 934 ? 2.398 5.585 -27.793 1.00 93.75 934 LEU A N 1
ATOM 7315 C CA . LEU A 1 934 ? 1.227 5.476 -28.668 1.00 93.75 934 LEU A CA 1
ATOM 7316 C C . LEU A 1 934 ? 0.023 6.256 -28.129 1.00 93.75 934 LEU A C 1
ATOM 7318 O O . LEU A 1 934 ? -0.835 6.661 -28.913 1.00 93.75 934 LEU A O 1
ATOM 7322 N N . GLY A 1 935 ? -0.051 6.436 -26.808 1.00 92.31 935 GLY A N 1
ATOM 7323 C CA . GLY A 1 935 ? -1.205 7.019 -26.141 1.00 92.31 935 GLY A CA 1
ATOM 7324 C C . GLY A 1 935 ? -1.015 7.210 -24.641 1.00 92.31 935 GLY A C 1
ATOM 7325 O O . GLY A 1 935 ? -0.171 6.558 -24.021 1.00 92.31 935 GLY A O 1
ATOM 7326 N N . ARG A 1 936 ? -1.843 8.077 -24.049 1.00 93.81 936 ARG A N 1
ATOM 7327 C CA . ARG A 1 936 ? -1.789 8.429 -22.623 1.00 93.81 936 ARG A CA 1
ATOM 7328 C C . ARG A 1 936 ? -3.178 8.625 -22.031 1.00 93.81 936 ARG A C 1
ATOM 7330 O O . ARG A 1 936 ? -3.938 9.471 -22.493 1.00 93.81 936 ARG A O 1
ATOM 7337 N N . MET A 1 937 ? -3.445 7.918 -20.940 1.00 94.12 937 MET A N 1
ATOM 7338 C CA . MET A 1 937 ? -4.617 8.081 -20.087 1.00 94.12 937 MET A CA 1
ATOM 7339 C C . MET A 1 937 ? -4.196 8.812 -18.802 1.00 94.12 937 MET A C 1
ATOM 7341 O O . MET A 1 937 ? -3.304 8.368 -18.081 1.00 94.12 937 MET A O 1
ATOM 7345 N N . ASN A 1 938 ? -4.811 9.963 -18.531 1.00 93.81 938 ASN A N 1
ATOM 7346 C CA . ASN A 1 938 ? -4.467 10.879 -17.433 1.00 93.81 938 ASN A CA 1
ATOM 7347 C C . ASN A 1 938 ? -5.688 11.227 -16.560 1.00 93.81 938 ASN A C 1
ATOM 7349 O O . ASN A 1 938 ? -5.855 12.368 -16.132 1.00 93.81 938 ASN A O 1
ATOM 7353 N N . ALA A 1 939 ? -6.584 10.258 -16.358 1.00 91.69 939 ALA A N 1
ATOM 7354 C CA . ALA A 1 939 ? -7.808 10.449 -15.581 1.00 91.69 939 ALA A CA 1
ATOM 7355 C C . ALA A 1 939 ? -7.605 10.283 -14.064 1.00 91.69 939 ALA A C 1
ATOM 7357 O O . ALA A 1 939 ? -8.428 10.785 -13.292 1.00 91.69 939 ALA A O 1
ATOM 7358 N N . HIS A 1 940 ? -6.542 9.588 -13.648 1.00 91.19 940 HIS A N 1
ATOM 7359 C CA . HIS A 1 940 ? -6.182 9.445 -12.242 1.00 91.19 940 HIS A CA 1
ATOM 7360 C C . HIS A 1 940 ? -5.646 10.758 -11.667 1.00 91.19 940 HIS A C 1
ATOM 7362 O O . HIS A 1 940 ? -5.013 11.545 -12.369 1.00 91.19 940 HIS A O 1
ATOM 7368 N N . THR A 1 941 ? -5.921 11.003 -10.386 1.00 89.31 941 THR A N 1
ATOM 7369 C CA . THR A 1 941 ? -5.521 12.249 -9.699 1.00 89.31 941 THR A CA 1
ATOM 7370 C C . THR A 1 941 ? -4.425 12.053 -8.658 1.00 89.31 941 THR A C 1
ATOM 7372 O O . THR A 1 941 ? -4.090 12.998 -7.957 1.00 89.31 941 THR A O 1
ATOM 7375 N N . GLU A 1 942 ? -3.911 10.833 -8.537 1.00 91.81 942 GLU A N 1
ATOM 7376 C CA . GLU A 1 942 ? -2.830 10.431 -7.636 1.00 91.81 942 GLU A CA 1
ATOM 7377 C C . GLU A 1 942 ? -2.003 9.315 -8.293 1.00 91.81 942 GLU A C 1
ATOM 7379 O O . GLU A 1 942 ? -2.335 8.836 -9.385 1.00 91.81 942 GLU A O 1
ATOM 7384 N N . PHE A 1 943 ? -0.928 8.883 -7.629 1.00 94.31 943 PHE A N 1
ATOM 7385 C CA . PHE A 1 943 ? -0.005 7.857 -8.122 1.00 94.31 943 PHE A CA 1
ATOM 7386 C C . PHE A 1 943 ? -0.726 6.615 -8.647 1.00 94.31 943 PHE A C 1
ATOM 7388 O O . PHE A 1 943 ? -1.501 5.979 -7.928 1.00 94.31 943 PHE A O 1
ATOM 7395 N N . VAL A 1 944 ? -0.455 6.257 -9.905 1.00 96.06 944 VAL A N 1
ATOM 7396 C CA . VAL A 1 944 ? -0.970 5.018 -10.487 1.00 96.06 944 VAL A CA 1
ATOM 7397 C C . VAL A 1 944 ? 0.003 3.898 -10.167 1.00 96.06 944 VAL A C 1
ATOM 7399 O O . VAL A 1 944 ? 1.190 3.963 -10.488 1.00 96.06 944 VAL A O 1
ATOM 7402 N N . THR A 1 945 ? -0.511 2.860 -9.527 1.00 95.94 945 THR A N 1
ATOM 7403 C CA . THR A 1 945 ? 0.292 1.788 -8.932 1.00 95.94 945 THR A CA 1
ATOM 7404 C C . THR A 1 945 ? 0.090 0.450 -9.623 1.00 95.94 945 THR A C 1
ATOM 7406 O O . THR A 1 945 ? 1.019 -0.355 -9.667 1.00 95.94 945 THR A O 1
ATOM 7409 N N . GLY A 1 946 ? -1.086 0.230 -10.213 1.00 96.69 946 GLY A N 1
ATOM 7410 C CA . GLY A 1 946 ? -1.435 -1.013 -10.885 1.00 96.69 946 GLY A CA 1
ATOM 7411 C C . GLY A 1 946 ? -2.055 -0.767 -12.252 1.00 96.69 946 GLY A C 1
ATOM 7412 O O . GLY A 1 946 ? -2.903 0.110 -12.411 1.00 96.69 946 GLY A O 1
ATOM 7413 N N . VAL A 1 947 ? -1.642 -1.583 -13.219 1.00 98.31 947 VAL A N 1
ATOM 7414 C CA . VAL A 1 947 ? -2.270 -1.733 -14.535 1.00 98.31 947 VAL A CA 1
ATOM 7415 C C . VAL A 1 947 ? -2.352 -3.208 -14.899 1.00 98.31 947 VAL A C 1
ATOM 7417 O O . VAL A 1 947 ? -1.495 -4.001 -14.492 1.00 98.31 947 VAL A O 1
ATOM 7420 N N . ASP A 1 948 ? -3.368 -3.562 -15.677 1.00 98.06 948 ASP A N 1
ATOM 7421 C CA . ASP A 1 948 ? -3.519 -4.895 -16.249 1.00 98.06 948 ASP A CA 1
ATOM 7422 C C . ASP A 1 948 ? -4.323 -4.860 -17.548 1.00 98.06 948 ASP A C 1
ATOM 7424 O O . ASP A 1 948 ? -5.189 -4.002 -17.735 1.00 98.06 948 ASP A O 1
ATOM 7428 N N . TRP A 1 949 ? -4.039 -5.803 -18.441 1.00 96.31 949 TRP A N 1
ATOM 7429 C CA . TRP A 1 949 ? -4.788 -5.974 -19.681 1.00 96.31 949 TRP A CA 1
ATOM 7430 C C . TRP A 1 949 ? -5.920 -6.974 -19.483 1.00 96.31 949 TRP A C 1
ATOM 7432 O O . TRP A 1 949 ? -5.722 -8.027 -18.883 1.00 96.31 949 TRP A O 1
ATOM 7442 N N . CYS A 1 950 ? -7.083 -6.687 -20.061 1.00 93.94 950 CYS A N 1
ATOM 7443 C CA . CYS A 1 950 ? -8.128 -7.689 -20.184 1.00 93.94 950 CYS A CA 1
ATOM 7444 C C . CYS A 1 950 ? -7.666 -8.779 -21.157 1.00 93.94 950 CYS A C 1
ATOM 7446 O O . CYS A 1 950 ? -7.253 -8.483 -22.282 1.00 93.94 950 CYS A O 1
ATOM 7448 N N . LEU A 1 951 ? -7.743 -10.038 -20.730 1.00 89.12 951 LEU A N 1
ATOM 7449 C CA . LEU A 1 951 ? -7.422 -11.200 -21.566 1.00 89.12 951 LEU A CA 1
ATOM 7450 C C . LEU A 1 951 ? -8.534 -11.517 -22.573 1.00 89.12 951 LEU A C 1
ATOM 7452 O O . LEU A 1 951 ? -8.275 -12.112 -23.615 1.00 89.12 951 LEU A O 1
ATOM 7456 N N . PHE A 1 952 ? -9.764 -11.112 -22.262 1.00 86.81 952 PHE A N 1
ATOM 7457 C CA . PHE A 1 952 ? -10.969 -11.484 -22.990 1.00 86.81 952 PHE A CA 1
ATOM 7458 C C . PHE A 1 952 ? -11.574 -10.312 -23.765 1.00 86.81 952 PHE A C 1
ATOM 7460 O O . PHE A 1 952 ? -11.284 -9.143 -23.509 1.00 86.81 952 PHE A O 1
ATOM 7467 N N . GLY A 1 953 ? -12.482 -10.640 -24.683 1.00 77.75 953 GLY A N 1
ATOM 7468 C CA . GLY A 1 953 ? -13.284 -9.658 -25.402 1.00 77.75 953 GLY A CA 1
ATOM 7469 C C . GLY A 1 953 ? -12.508 -8.898 -26.476 1.00 77.75 953 GLY A C 1
ATOM 7470 O O . GLY A 1 953 ? -11.597 -9.428 -27.111 1.00 77.75 953 GLY A O 1
ATOM 7471 N N . ALA A 1 954 ? -12.929 -7.657 -26.727 1.00 75.94 954 ALA A N 1
ATOM 7472 C CA . ALA A 1 954 ? -12.285 -6.804 -27.716 1.00 75.94 954 ALA A CA 1
ATOM 7473 C C . ALA A 1 954 ? -10.859 -6.444 -27.271 1.00 75.94 954 ALA A C 1
ATOM 7475 O O . ALA A 1 954 ? -10.636 -6.020 -26.137 1.00 75.94 954 ALA A O 1
ATOM 7476 N N . GLU A 1 955 ? -9.897 -6.573 -28.183 1.00 82.12 955 GLU A N 1
ATOM 7477 C CA . GLU A 1 955 ? -8.517 -6.167 -27.924 1.00 82.12 955 GLU A CA 1
ATOM 7478 C C . GLU A 1 955 ? -8.440 -4.691 -27.506 1.00 82.12 955 GLU A C 1
ATOM 7480 O O . GLU A 1 955 ? -9.021 -3.819 -28.156 1.00 82.12 955 GLU A O 1
ATOM 7485 N N . GLY A 1 956 ? -7.681 -4.412 -26.445 1.00 82.69 956 GLY A N 1
ATOM 7486 C CA . GLY A 1 956 ? -7.401 -3.050 -25.988 1.00 82.69 956 GLY A CA 1
ATOM 7487 C C . GLY A 1 956 ? -7.947 -2.699 -24.605 1.00 82.69 956 GLY A C 1
ATOM 7488 O O . GLY A 1 956 ? -7.474 -1.731 -24.022 1.00 82.69 956 GLY A O 1
ATOM 7489 N N . TRP A 1 957 ? -8.879 -3.465 -24.034 1.00 92.31 957 TRP A N 1
ATOM 7490 C CA . TRP A 1 957 ? -9.386 -3.159 -22.693 1.00 92.31 957 TRP A CA 1
ATOM 7491 C C . TRP A 1 957 ? -8.305 -3.308 -21.619 1.00 92.31 957 TRP A C 1
ATOM 7493 O O . TRP A 1 957 ? -7.594 -4.313 -21.556 1.00 92.31 957 TRP A O 1
ATOM 7503 N N . ALA A 1 958 ? -8.204 -2.299 -20.759 1.00 95.00 958 ALA A N 1
ATOM 7504 C CA . ALA A 1 958 ? -7.246 -2.222 -19.671 1.00 95.00 958 ALA A CA 1
ATOM 7505 C C . ALA A 1 958 ? -7.934 -1.802 -18.369 1.00 95.00 958 ALA A C 1
ATOM 7507 O O . ALA A 1 958 ? -8.965 -1.126 -18.371 1.00 95.00 958 ALA A O 1
ATOM 7508 N N . ALA A 1 959 ? -7.351 -2.219 -17.251 1.00 97.25 959 ALA A N 1
ATOM 7509 C CA . ALA A 1 959 ? -7.712 -1.769 -15.919 1.00 97.25 959 ALA A CA 1
ATOM 7510 C C . ALA A 1 959 ? -6.536 -1.021 -15.296 1.00 97.25 959 ALA A C 1
ATOM 7512 O O . ALA A 1 959 ? -5.384 -1.420 -15.465 1.00 97.25 959 ALA A O 1
ATOM 7513 N N . SER A 1 960 ? -6.821 0.040 -14.550 1.00 98.31 960 SER A N 1
ATOM 7514 C CA . SER A 1 960 ? -5.830 0.751 -13.746 1.00 98.31 960 SER A CA 1
ATOM 7515 C C . SER A 1 960 ? -6.370 1.066 -12.359 1.00 98.31 960 SER A C 1
ATOM 7517 O O . SER A 1 960 ? -7.564 1.315 -12.188 1.00 98.31 960 SER A O 1
ATOM 7519 N N . CYS A 1 961 ? -5.492 1.057 -11.360 1.00 97.94 961 CYS A N 1
ATOM 7520 C CA . CYS A 1 961 ? -5.812 1.483 -10.004 1.00 97.94 961 CYS A CA 1
ATOM 7521 C C . CYS A 1 961 ? -4.781 2.489 -9.490 1.00 97.94 961 CYS A C 1
ATOM 7523 O O . CYS A 1 961 ? -3.592 2.417 -9.818 1.00 97.94 961 CYS A O 1
ATOM 7525 N N . SER A 1 962 ? -5.249 3.423 -8.670 1.00 95.50 962 SER A N 1
ATOM 7526 C CA . SER A 1 962 ? -4.441 4.527 -8.163 1.00 95.50 962 SER A CA 1
ATOM 7527 C C . SER A 1 962 ? -4.725 4.797 -6.690 1.00 95.50 962 SER A C 1
ATOM 7529 O O . SER A 1 962 ? -5.719 4.361 -6.095 1.00 95.50 962 SER A O 1
ATOM 7531 N N . TRP A 1 963 ? -3.823 5.567 -6.099 1.00 92.44 963 TRP A N 1
ATOM 7532 C CA . TRP A 1 963 ? -3.980 6.173 -4.791 1.00 92.44 963 TRP A CA 1
ATOM 7533 C C . TRP A 1 963 ? -5.113 7.204 -4.706 1.00 92.44 963 TRP A C 1
ATOM 7535 O O . TRP A 1 963 ? -5.444 7.649 -3.614 1.00 92.44 963 TRP A O 1
ATOM 7545 N N . ASP A 1 964 ? -5.800 7.521 -5.798 1.00 88.50 964 ASP A N 1
ATOM 7546 C CA . ASP A 1 964 ? -7.012 8.348 -5.783 1.00 88.50 964 ASP A CA 1
ATOM 7547 C C . ASP A 1 964 ? -8.273 7.567 -5.365 1.00 88.50 964 ASP A C 1
ATOM 7549 O O . ASP A 1 964 ? -9.384 8.106 -5.409 1.00 88.50 964 ASP A O 1
ATOM 7553 N N . GLN A 1 965 ? -8.096 6.307 -4.943 1.00 95.50 965 GLN A N 1
ATOM 7554 C CA . GLN A 1 965 ? -9.147 5.360 -4.562 1.00 95.50 965 GLN A CA 1
ATOM 7555 C C . GLN A 1 965 ? -10.053 4.969 -5.733 1.00 95.50 965 GLN A C 1
ATOM 7557 O O . GLN A 1 965 ? -11.203 4.580 -5.523 1.00 95.50 965 GLN A O 1
ATOM 7562 N N . ARG A 1 966 ? -9.576 5.104 -6.976 1.00 96.06 966 ARG A N 1
ATOM 7563 C CA . ARG A 1 966 ? -10.333 4.737 -8.173 1.00 96.06 966 ARG A CA 1
ATOM 7564 C C . ARG A 1 966 ? -9.706 3.541 -8.862 1.00 96.06 966 ARG A C 1
ATOM 7566 O O . ARG A 1 966 ? -8.491 3.444 -9.029 1.00 96.06 966 ARG A O 1
ATOM 7573 N N . VAL A 1 967 ? -10.588 2.673 -9.330 1.00 97.81 967 VAL A N 1
ATOM 7574 C CA . VAL A 1 967 ? -10.302 1.635 -10.313 1.00 97.81 967 VAL A CA 1
ATOM 7575 C C . VAL A 1 967 ? -10.998 2.057 -11.595 1.00 97.81 967 VAL A C 1
ATOM 7577 O O . VAL A 1 967 ? -12.209 2.283 -11.586 1.00 97.81 967 VAL A O 1
ATOM 7580 N N . LEU A 1 968 ? -10.236 2.211 -12.673 1.00 96.69 968 LEU A N 1
ATOM 7581 C CA . LEU A 1 968 ? -10.739 2.632 -13.975 1.00 96.69 968 LEU A CA 1
ATOM 7582 C C . LEU A 1 968 ? -10.598 1.487 -14.969 1.00 96.69 968 LEU A C 1
ATOM 7584 O O . LEU A 1 968 ? -9.540 0.869 -15.052 1.00 96.69 968 LEU A O 1
ATOM 7588 N N . ILE A 1 969 ? -11.651 1.249 -15.746 1.00 95.06 969 ILE A N 1
ATOM 7589 C CA . ILE A 1 969 ? -11.659 0.311 -16.869 1.00 95.06 969 ILE A CA 1
ATOM 7590 C C . ILE A 1 969 ? -11.865 1.117 -18.138 1.00 95.06 969 ILE A C 1
ATOM 7592 O O . ILE A 1 969 ? -12.810 1.906 -18.233 1.00 95.06 969 ILE A O 1
ATOM 7596 N N . TRP A 1 970 ? -10.959 0.959 -19.091 1.00 93.44 970 TRP A N 1
ATOM 7597 C CA . TRP A 1 970 ? -10.878 1.830 -20.253 1.00 93.44 970 TRP A CA 1
ATOM 7598 C C . TRP A 1 970 ? -10.341 1.082 -21.469 1.00 93.44 970 TRP A C 1
ATOM 7600 O O . TRP A 1 970 ? -9.551 0.148 -21.351 1.00 93.44 970 TRP A O 1
ATOM 7610 N N . ASP A 1 971 ? -10.778 1.506 -22.651 1.00 91.94 971 ASP A N 1
ATOM 7611 C CA . ASP A 1 971 ? -10.273 0.989 -23.919 1.00 91.94 971 ASP A CA 1
ATOM 7612 C C . ASP A 1 971 ? -8.977 1.715 -24.295 1.00 91.94 971 ASP A C 1
ATOM 7614 O O . ASP A 1 971 ? -9.004 2.890 -24.666 1.00 91.94 971 ASP A O 1
ATOM 7618 N N . ALA A 1 972 ? -7.842 1.023 -24.235 1.00 91.50 972 ALA A N 1
ATOM 7619 C CA . ALA A 1 972 ? -6.543 1.581 -24.578 1.00 91.50 972 ALA A CA 1
ATOM 7620 C C . ALA A 1 972 ? -6.488 2.099 -26.017 1.00 91.50 972 ALA A C 1
ATOM 7622 O O . ALA A 1 972 ? -5.843 3.116 -26.261 1.00 91.50 972 ALA A O 1
ATOM 7623 N N . LYS A 1 973 ? -7.206 1.479 -26.961 1.00 88.56 973 LYS A N 1
ATOM 7624 C CA . LYS A 1 973 ? -7.224 1.931 -28.358 1.00 88.56 973 LYS A CA 1
ATOM 7625 C C . LYS A 1 973 ? -7.833 3.310 -28.519 1.00 88.56 973 LYS A C 1
ATOM 7627 O O . LYS A 1 973 ? -7.368 4.070 -29.357 1.00 88.56 973 LYS A O 1
ATOM 7632 N N . SER A 1 974 ? -8.817 3.659 -27.692 1.00 87.50 974 SER A N 1
ATOM 7633 C CA . SER A 1 974 ? -9.410 5.001 -27.701 1.00 87.50 974 SER A CA 1
ATOM 7634 C C . SER A 1 974 ? -8.417 6.105 -27.312 1.00 87.50 974 SER A C 1
ATOM 7636 O O . SER A 1 974 ? -8.659 7.275 -27.596 1.00 87.50 974 SER A O 1
ATOM 7638 N N . PHE A 1 975 ? -7.285 5.727 -26.711 1.00 85.81 975 PHE A N 1
ATOM 7639 C CA . PHE A 1 975 ? -6.161 6.607 -26.402 1.00 85.81 975 PHE A CA 1
ATOM 7640 C C . PHE A 1 975 ? -4.968 6.409 -27.351 1.00 85.81 975 PHE A C 1
ATOM 7642 O O . PHE A 1 975 ? -4.014 7.180 -27.266 1.00 85.81 975 PHE A O 1
ATOM 7649 N N . MET A 1 976 ? -4.990 5.394 -28.228 1.00 82.25 976 MET A N 1
ATOM 7650 C CA . MET A 1 976 ? -3.980 5.184 -29.268 1.00 82.25 976 MET A CA 1
ATOM 7651 C C . MET A 1 976 ? -4.301 6.091 -30.459 1.00 82.25 976 MET A C 1
ATOM 7653 O O . MET A 1 976 ? -5.304 5.913 -31.144 1.00 82.25 976 MET A O 1
ATOM 7657 N N . GLY A 1 977 ? -3.430 7.061 -30.712 1.00 59.09 977 GLY A N 1
ATOM 7658 C CA . GLY A 1 977 ? -3.719 8.182 -31.606 1.00 59.09 977 GLY A CA 1
ATOM 7659 C C . GLY A 1 977 ? -3.750 9.457 -30.781 1.00 59.09 977 GLY A C 1
ATOM 7660 O O . GLY A 1 977 ? -4.651 9.660 -29.973 1.00 59.09 977 GLY A O 1
ATOM 7661 N N . GLY A 1 978 ? -2.693 10.260 -30.918 1.00 39.34 978 GLY A N 1
ATOM 7662 C CA . GLY A 1 978 ? -2.496 11.471 -30.126 1.00 39.34 978 GLY A CA 1
ATOM 7663 C C . GLY A 1 978 ? -3.570 12.540 -30.364 1.00 39.34 978 GLY A C 1
ATOM 7664 O O . GLY A 1 978 ? -4.509 12.321 -31.131 1.00 39.34 978 GLY A O 1
ATOM 7665 N N . PRO A 1 979 ? -3.435 13.719 -29.734 1.00 29.53 979 PRO A N 1
ATOM 7666 C CA . PRO A 1 979 ? -4.045 14.913 -30.307 1.00 29.53 979 PRO A CA 1
ATOM 7667 C C . PRO A 1 979 ? -3.584 15.146 -31.753 1.00 29.53 979 PRO A C 1
ATOM 7669 O O . PRO A 1 979 ? -2.414 14.812 -32.068 1.00 29.53 979 PRO A O 1
#